Protein AF-A0A444J8X8-F1 (afdb_monomer_lite)

Structure (mmCIF, N/CA/C/O backbone):
data_AF-A0A444J8X8-F1
#
_entry.id   AF-A0A444J8X8-F1
#
loop_
_atom_site.group_PDB
_atom_site.id
_atom_site.type_symbol
_atom_site.label_atom_id
_atom_site.label_alt_id
_atom_site.label_comp_id
_atom_site.label_asym_id
_atom_site.label_entity_id
_atom_site.label_seq_id
_atom_site.pdbx_PDB_ins_code
_atom_site.Cartn_x
_atom_site.Cartn_y
_atom_site.Cartn_z
_atom_site.occupancy
_atom_site.B_iso_or_equiv
_atom_site.auth_seq_id
_atom_site.auth_comp_id
_atom_site.auth_asym_id
_atom_site.auth_atom_id
_atom_site.pdbx_PDB_model_num
ATOM 1 N N . GLY A 1 1 ? -14.269 -18.043 3.265 1.00 59.25 1 GLY A N 1
ATOM 2 C CA . GLY A 1 1 ? -14.270 -18.670 4.601 1.00 59.25 1 GLY A CA 1
ATOM 3 C C . GLY A 1 1 ? -15.095 -17.813 5.529 1.00 59.25 1 GLY A C 1
ATOM 4 O O . GLY A 1 1 ? -15.375 -16.679 5.159 1.00 59.25 1 GLY A O 1
ATOM 5 N N . SER A 1 2 ? -15.487 -18.337 6.688 1.00 84.38 2 SER A N 1
ATOM 6 C CA . SER A 1 2 ? -16.097 -17.516 7.740 1.00 84.38 2 SER A CA 1
ATOM 7 C C . SER A 1 2 ? -15.044 -16.679 8.473 1.00 84.38 2 SER A C 1
ATOM 9 O O . SER A 1 2 ? -13.846 -16.931 8.343 1.00 84.38 2 SER A O 1
ATOM 11 N N . GLY A 1 3 ? -15.489 -15.667 9.213 1.00 92.56 3 GLY A N 1
ATOM 12 C CA . GLY A 1 3 ? -14.614 -14.724 9.905 1.00 92.56 3 GLY A CA 1
ATOM 13 C C . GLY A 1 3 ? -15.287 -13.369 10.025 1.00 92.56 3 GLY A C 1
ATOM 14 O O . GLY A 1 3 ? -16.431 -13.280 10.467 1.00 92.56 3 GLY A O 1
ATOM 15 N N . ALA A 1 4 ? -14.586 -12.328 9.587 1.00 93.31 4 ALA A N 1
ATOM 16 C CA . ALA A 1 4 ? -15.122 -10.984 9.465 1.00 93.31 4 ALA A CA 1
ATOM 17 C C . ALA A 1 4 ? -14.741 -10.356 8.122 1.00 93.31 4 ALA A C 1
ATOM 19 O O . ALA A 1 4 ? -13.769 -10.755 7.478 1.00 93.31 4 ALA A O 1
ATOM 20 N N . MET A 1 5 ? -15.510 -9.349 7.727 1.00 92.94 5 MET A N 1
ATOM 21 C CA . MET A 1 5 ? -15.181 -8.420 6.651 1.00 92.94 5 MET A CA 1
ATOM 22 C C . MET A 1 5 ? -14.884 -7.041 7.238 1.00 92.94 5 MET A C 1
ATOM 24 O O . MET A 1 5 ? -15.518 -6.639 8.213 1.00 92.94 5 MET A O 1
ATOM 28 N N . TYR A 1 6 ? -13.969 -6.303 6.612 1.00 93.75 6 TYR A N 1
ATOM 29 C CA . TYR A 1 6 ? -13.561 -4.972 7.059 1.00 93.75 6 TYR A CA 1
ATOM 30 C C . TYR A 1 6 ? -13.934 -3.935 6.002 1.00 93.75 6 TYR A C 1
ATOM 32 O O . TYR A 1 6 ? -13.562 -4.068 4.837 1.00 93.75 6 TYR A O 1
ATOM 40 N N . GLN A 1 7 ? -14.690 -2.917 6.404 1.00 90.56 7 GLN A N 1
ATOM 41 C CA . GLN A 1 7 ? -15.212 -1.878 5.523 1.00 90.56 7 GLN A CA 1
ATOM 42 C C . GLN A 1 7 ? -14.695 -0.512 5.968 1.00 90.56 7 GLN A C 1
ATOM 44 O O . GLN A 1 7 ? -14.978 -0.080 7.084 1.00 90.56 7 GLN A O 1
ATOM 49 N N . ALA A 1 8 ? -13.974 0.171 5.080 1.00 92.06 8 ALA A N 1
ATOM 50 C CA . ALA A 1 8 ? -13.704 1.598 5.200 1.00 92.06 8 ALA A CA 1
ATOM 51 C C . ALA A 1 8 ? -14.903 2.409 4.683 1.00 92.06 8 ALA A C 1
ATOM 53 O O . ALA A 1 8 ? -15.525 2.041 3.682 1.00 92.06 8 ALA A O 1
ATOM 54 N N . VAL A 1 9 ? -15.222 3.505 5.367 1.00 88.31 9 VAL A N 1
ATOM 55 C CA . VAL A 1 9 ? -16.268 4.465 4.994 1.00 88.31 9 VAL A CA 1
ATOM 56 C C . VAL A 1 9 ? -15.744 5.878 5.246 1.00 88.31 9 VAL A C 1
ATOM 58 O O . VAL A 1 9 ? -15.010 6.100 6.208 1.00 88.31 9 VAL A O 1
ATOM 61 N N . PHE A 1 10 ? -16.131 6.838 4.406 1.00 88.94 10 PHE A N 1
ATOM 62 C CA . PHE A 1 10 ? -15.785 8.247 4.571 1.00 88.94 10 PHE A CA 1
ATOM 63 C C . PHE A 1 10 ? -16.987 9.170 4.358 1.00 88.94 10 PHE A C 1
ATOM 65 O O . PHE A 1 10 ? -17.923 8.841 3.627 1.00 88.94 10 PHE A O 1
ATOM 72 N N . TRP A 1 11 ? -16.925 10.354 4.968 1.00 88.44 11 TRP A N 1
ATOM 73 C CA . TRP A 1 11 ? -17.891 11.436 4.802 1.00 88.44 11 TRP A CA 1
ATOM 74 C C . TRP A 1 11 ? -17.153 12.754 4.513 1.00 88.44 11 TRP A C 1
ATOM 76 O O . TRP A 1 11 ? -16.454 13.265 5.392 1.00 88.44 11 TRP A O 1
ATOM 86 N N . PRO A 1 12 ? -17.316 13.343 3.310 1.00 87.38 12 PRO A N 1
ATOM 87 C CA . PRO A 1 12 ? -16.777 14.669 2.999 1.00 87.38 12 PRO A CA 1
ATOM 88 C C . PRO A 1 12 ? -17.352 15.773 3.900 1.00 87.38 12 PRO A C 1
ATOM 90 O O . PRO A 1 12 ? -16.614 16.652 4.334 1.00 87.38 12 PRO A O 1
ATOM 93 N N . GLU A 1 13 ? -18.645 15.692 4.230 1.00 87.19 13 GLU A N 1
ATOM 94 C CA . GLU A 1 13 ? -19.332 16.468 5.275 1.00 87.19 13 GLU A CA 1
ATOM 95 C C . GLU A 1 13 ? -20.339 15.531 5.972 1.00 87.19 13 GLU A C 1
ATOM 97 O O . GLU A 1 13 ? -21.083 14.804 5.308 1.00 87.19 13 GLU A O 1
ATOM 102 N N . HIS A 1 14 ? -20.358 15.530 7.305 1.00 85.06 14 HIS A N 1
ATOM 103 C CA . HIS A 1 14 ? -21.327 14.815 8.136 1.00 85.06 14 HIS A CA 1
ATOM 104 C C . HIS A 1 14 ? -21.944 15.799 9.140 1.00 85.06 14 HIS A C 1
ATOM 106 O O . HIS A 1 14 ? -21.226 16.455 9.895 1.00 85.06 14 HIS A O 1
ATOM 112 N N . GLU A 1 15 ? -23.271 15.933 9.119 1.00 82.56 15 GLU A N 1
ATOM 113 C CA . GLU A 1 15 ? -24.044 16.918 9.888 1.00 82.56 15 GLU A CA 1
ATOM 114 C C . GLU A 1 15 ? -25.095 16.200 10.742 1.00 82.56 15 GLU A C 1
ATOM 116 O O . GLU A 1 15 ? -25.935 15.469 10.206 1.00 82.56 15 GLU A O 1
ATOM 121 N N . ASP A 1 16 ? -25.099 16.461 12.052 1.00 73.38 16 ASP A N 1
ATOM 122 C CA . ASP A 1 16 ? -26.177 16.004 12.929 1.00 73.38 16 ASP A CA 1
ATOM 123 C C . ASP A 1 16 ? -27.414 16.899 12.765 1.00 73.38 16 ASP A C 1
ATOM 125 O O . ASP A 1 16 ? -27.483 18.021 13.273 1.00 73.38 16 ASP A O 1
ATOM 129 N N . LYS A 1 17 ? -28.425 16.371 12.073 1.00 67.38 17 LYS A N 1
ATOM 130 C CA . LYS A 1 17 ? -29.707 17.049 11.821 1.00 67.38 17 LYS A CA 1
ATOM 131 C C . LYS A 1 17 ? -30.677 16.990 13.009 1.00 67.38 17 LYS A C 1
ATOM 133 O O . LYS A 1 17 ? -31.734 17.620 12.949 1.00 67.38 17 LYS A O 1
ATOM 138 N N . THR A 1 18 ? -30.357 16.240 14.066 1.00 63.22 18 THR A N 1
ATOM 139 C CA . THR A 1 18 ? -31.221 16.061 15.247 1.00 63.22 18 THR A CA 1
ATOM 140 C C . THR A 1 18 ? -30.987 17.129 16.321 1.00 63.22 18 THR A C 1
ATOM 142 O O . THR A 1 18 ? -31.904 17.457 17.082 1.00 63.22 18 THR A O 1
ATOM 145 N N . ASN A 1 19 ? -29.796 17.734 16.356 1.00 61.75 19 ASN A N 1
ATOM 146 C CA . ASN A 1 19 ? -29.439 18.799 17.290 1.00 61.75 19 ASN A CA 1
ATOM 147 C C . ASN A 1 19 ? -29.968 20.178 16.824 1.00 61.75 19 ASN A C 1
ATOM 149 O O . ASN A 1 19 ? -29.785 20.558 15.666 1.00 61.75 19 ASN A O 1
ATOM 153 N N . PRO A 1 20 ? -30.599 20.987 17.706 1.00 55.81 20 PRO A N 1
ATOM 154 C CA . PRO A 1 20 ? -31.068 22.341 17.373 1.00 55.81 20 PRO A CA 1
ATOM 155 C C . PRO A 1 20 ? -29.958 23.330 16.966 1.00 55.81 20 PRO A C 1
ATOM 157 O O . PRO A 1 20 ? -30.262 24.388 16.410 1.00 55.81 20 PRO A O 1
ATOM 160 N N . THR A 1 21 ? -28.695 22.996 17.223 1.00 61.19 21 THR A N 1
ATOM 161 C CA . THR A 1 21 ? -27.507 23.600 16.606 1.00 61.19 21 THR A CA 1
ATOM 162 C C . THR A 1 21 ? -26.715 22.468 15.953 1.00 61.19 21 THR A C 1
ATOM 164 O O . THR A 1 21 ? -25.970 21.795 16.662 1.00 61.19 21 THR A O 1
ATOM 167 N N . PRO A 1 22 ? -26.896 22.218 14.641 1.00 60.78 22 PRO A N 1
ATOM 168 C CA . PRO A 1 22 ? -26.189 21.152 13.943 1.00 60.78 22 PRO A CA 1
ATOM 169 C C . PRO A 1 22 ? -24.677 21.340 14.040 1.00 60.78 22 PRO A C 1
ATOM 171 O O . PRO A 1 22 ? -24.129 22.326 13.538 1.00 60.78 22 PRO A O 1
ATOM 174 N N . ASN A 1 23 ? -24.011 20.386 14.685 1.00 73.69 23 ASN A N 1
ATOM 175 C CA . ASN A 1 23 ? -22.564 20.265 14.611 1.00 73.69 23 ASN A CA 1
ATOM 176 C C . ASN A 1 23 ? -22.223 19.477 13.347 1.00 73.69 23 ASN A C 1
ATOM 178 O O . ASN A 1 23 ? -22.919 18.522 12.986 1.00 73.69 23 ASN A O 1
ATOM 182 N N . LYS A 1 24 ? -21.146 19.887 12.679 1.00 84.88 24 LYS A N 1
ATOM 183 C CA . LYS A 1 24 ? -20.696 19.275 11.436 1.00 84.88 24 LYS A CA 1
ATOM 184 C C . LYS A 1 24 ? -19.206 18.988 11.479 1.00 84.88 24 LYS A C 1
ATOM 186 O O . LYS A 1 24 ? -18.434 19.801 11.982 1.00 84.88 24 LYS A O 1
ATOM 191 N N . VAL A 1 25 ? -18.823 17.860 10.904 1.00 89.44 25 VAL A N 1
ATOM 192 C CA . VAL A 1 25 ? -17.430 17.467 10.687 1.00 89.44 25 VAL A CA 1
ATOM 193 C C . VAL A 1 25 ? -17.219 17.194 9.203 1.00 89.44 25 VAL A C 1
ATOM 195 O O . VAL A 1 25 ? -18.127 16.730 8.518 1.00 89.44 25 VAL A O 1
ATOM 198 N N . ASN A 1 26 ? -16.031 17.509 8.697 1.00 90.12 26 ASN A N 1
ATOM 199 C CA . ASN A 1 26 ? -15.679 17.335 7.288 1.00 90.12 26 ASN A CA 1
ATOM 200 C C . ASN A 1 26 ? -14.500 16.380 7.173 1.00 90.12 26 ASN A C 1
ATOM 202 O O . ASN A 1 26 ? -13.607 16.452 8.020 1.00 90.12 26 ASN A O 1
ATOM 206 N N . TRP A 1 27 ? -14.459 15.587 6.101 1.00 90.50 27 TRP A N 1
ATOM 207 C CA . TRP A 1 27 ? -13.357 14.673 5.775 1.00 90.50 27 TRP A CA 1
ATOM 208 C C . TRP A 1 27 ? -12.975 13.793 6.968 1.00 90.50 27 TRP A C 1
ATOM 210 O O . TRP A 1 27 ? -11.884 13.884 7.531 1.00 90.50 27 TRP A O 1
ATOM 220 N N . VAL A 1 28 ? -13.965 13.010 7.394 1.00 92.19 28 VAL A N 1
ATOM 221 C CA . VAL A 1 28 ? -13.879 12.046 8.492 1.00 92.19 28 VAL A CA 1
ATOM 222 C C . VAL A 1 28 ? -14.199 10.647 7.984 1.00 92.19 28 VAL A C 1
ATOM 224 O O . VAL A 1 28 ? -14.922 10.493 6.994 1.00 92.19 28 VAL A O 1
ATOM 227 N N . GLY A 1 29 ? -13.696 9.622 8.666 1.00 92.62 29 GLY A N 1
ATOM 228 C CA . GLY A 1 29 ? -13.901 8.233 8.266 1.00 92.62 29 GLY A CA 1
ATOM 229 C C . GLY A 1 29 ? -14.135 7.277 9.421 1.00 92.62 29 GLY A C 1
ATOM 230 O O . GLY A 1 29 ? -14.099 7.637 10.597 1.00 92.62 29 GLY A O 1
ATOM 231 N N . ASP A 1 30 ? -14.425 6.035 9.064 1.00 94.44 30 ASP A N 1
ATOM 232 C CA . ASP A 1 30 ? -14.535 4.918 9.992 1.00 94.44 30 ASP A CA 1
ATOM 233 C C . ASP A 1 30 ? -14.092 3.626 9.299 1.00 94.44 30 ASP A C 1
ATOM 235 O O . ASP A 1 30 ? -14.319 3.444 8.100 1.00 94.44 30 ASP A O 1
ATOM 239 N N . VAL A 1 31 ? -13.502 2.710 10.063 1.00 96.19 31 VAL A N 1
ATOM 240 C CA . VAL A 1 31 ? -13.225 1.340 9.620 1.00 96.19 31 VAL A CA 1
ATOM 241 C C . VAL A 1 31 ? -13.984 0.399 10.536 1.00 96.19 31 VAL A C 1
ATOM 243 O O . VAL A 1 31 ? -13.883 0.480 11.758 1.00 96.19 31 VAL A O 1
ATOM 246 N N . ARG A 1 32 ? -14.798 -0.466 9.938 1.00 94.62 32 ARG A N 1
ATOM 247 C CA . ARG A 1 32 ? -15.827 -1.238 10.636 1.00 94.62 32 ARG A CA 1
ATOM 248 C C . ARG A 1 32 ? -15.748 -2.706 10.289 1.00 94.62 32 ARG A C 1
ATOM 250 O O . ARG A 1 32 ? -15.295 -3.060 9.202 1.00 94.62 32 ARG A O 1
ATOM 257 N N . SER A 1 33 ? -16.254 -3.539 11.188 1.00 95.38 33 SER A N 1
ATOM 258 C CA . SER A 1 33 ? -16.242 -4.988 11.032 1.00 95.38 33 SER A CA 1
ATOM 259 C C . SER A 1 33 ? -17.643 -5.592 11.090 1.00 95.38 33 SER A C 1
ATOM 261 O O . SER A 1 33 ? -18.436 -5.254 11.969 1.00 95.38 33 SER A O 1
ATOM 263 N N . LEU A 1 34 ? -17.942 -6.503 10.165 1.00 95.12 34 LEU A N 1
ATOM 264 C CA . LEU A 1 34 ? -19.142 -7.346 10.179 1.00 95.12 34 LEU A CA 1
ATOM 265 C C . LEU A 1 34 ? -18.736 -8.816 10.205 1.00 95.12 34 LEU A C 1
ATOM 267 O O . LEU A 1 34 ? -17.713 -9.192 9.629 1.00 95.12 34 LEU A O 1
ATOM 271 N N . LEU A 1 35 ? -19.561 -9.648 10.835 1.00 96.31 35 LEU A N 1
ATOM 272 C CA . LEU A 1 35 ? -19.376 -11.093 10.870 1.00 96.31 35 LEU A CA 1
ATOM 273 C C . LEU A 1 35 ? -19.667 -11.690 9.485 1.00 96.31 35 LEU A C 1
ATOM 275 O O . LEU A 1 35 ? -20.573 -11.249 8.777 1.00 96.31 35 LEU A O 1
ATOM 279 N N . LEU A 1 36 ? -18.893 -12.702 9.092 1.00 94.38 36 LEU A N 1
ATOM 280 C CA . LEU A 1 36 ? -18.996 -13.350 7.786 1.00 94.38 36 LEU A CA 1
ATOM 281 C C . LEU A 1 36 ? -19.171 -14.863 7.952 1.00 94.38 36 LEU A C 1
ATOM 283 O O . LEU A 1 36 ? -18.380 -15.512 8.643 1.00 94.38 36 LEU A O 1
ATOM 287 N N . ASP A 1 37 ? -20.177 -15.445 7.297 1.00 91.00 37 ASP A N 1
ATOM 288 C CA . ASP A 1 37 ? -20.355 -16.899 7.274 1.00 91.00 37 ASP A CA 1
ATOM 289 C C . ASP A 1 37 ? -19.505 -17.593 6.192 1.00 91.00 37 ASP A C 1
ATOM 291 O O . ASP A 1 37 ? -18.880 -16.969 5.335 1.00 91.00 37 ASP A O 1
ATOM 295 N N . ALA A 1 38 ? -19.480 -18.929 6.215 1.00 88.56 38 ALA A N 1
ATOM 296 C CA . ALA A 1 38 ? -18.696 -19.718 5.266 1.00 88.56 38 ALA A CA 1
ATOM 297 C C . ALA A 1 38 ? -19.179 -19.595 3.803 1.00 88.56 38 ALA A C 1
ATOM 299 O O . ALA A 1 38 ? -18.438 -19.967 2.893 1.00 88.56 38 ALA A O 1
ATOM 300 N N . THR A 1 39 ? -20.388 -19.070 3.573 1.00 87.25 39 THR A N 1
ATOM 301 C CA . THR A 1 39 ? -20.965 -18.795 2.247 1.00 87.25 39 THR A CA 1
ATOM 302 C C . THR A 1 39 ? -20.734 -17.356 1.772 1.00 87.25 39 THR A C 1
ATOM 304 O O . THR A 1 39 ? -21.098 -17.033 0.644 1.00 87.25 39 THR A O 1
ATOM 307 N N . GLY A 1 40 ? -20.105 -16.507 2.594 1.00 84.88 40 GLY A N 1
ATOM 308 C CA . GLY A 1 40 ? -19.857 -15.097 2.291 1.00 84.88 40 GLY A CA 1
ATOM 309 C C . GLY A 1 40 ? -21.040 -14.171 2.593 1.00 84.88 40 GLY A C 1
ATOM 310 O O . GLY A 1 40 ? -21.064 -13.048 2.094 1.00 84.88 40 GLY A O 1
ATOM 311 N N . ARG A 1 41 ? -22.027 -14.613 3.385 1.00 88.62 41 ARG A N 1
ATOM 312 C CA . ARG A 1 41 ? -23.100 -13.735 3.879 1.00 88.62 41 ARG A CA 1
ATOM 313 C C . ARG A 1 41 ? -22.603 -12.903 5.053 1.00 88.62 41 ARG A C 1
ATOM 315 O O . ARG A 1 41 ? -21.858 -13.401 5.897 1.00 88.62 41 ARG A O 1
ATOM 322 N N . MET A 1 42 ? -23.048 -11.653 5.086 1.00 93.62 42 MET A N 1
ATOM 323 C CA . MET A 1 42 ? -22.628 -10.624 6.035 1.00 93.62 42 MET A CA 1
ATOM 324 C C . MET A 1 42 ? -23.679 -10.505 7.142 1.00 93.62 42 MET A C 1
ATOM 326 O O . MET A 1 42 ? -24.876 -10.505 6.848 1.00 93.62 42 MET A O 1
ATOM 330 N N . TYR A 1 43 ? -23.241 -10.385 8.391 1.00 95.75 43 TYR A N 1
ATOM 331 C CA . TYR A 1 43 ? -24.098 -10.274 9.570 1.00 95.75 43 TYR A CA 1
ATOM 332 C C . TYR A 1 43 ? -23.605 -9.145 10.478 1.00 95.75 43 TYR A C 1
ATOM 334 O O . TYR A 1 43 ? -22.398 -8.941 10.631 1.00 95.75 43 TYR A O 1
ATOM 342 N N . GLU A 1 44 ? -24.538 -8.419 11.091 1.00 95.06 44 GLU A N 1
ATOM 343 C CA . GLU A 1 44 ? -24.213 -7.606 12.268 1.00 95.06 44 GLU A CA 1
ATOM 344 C C . GLU A 1 44 ? -23.990 -8.512 13.496 1.00 95.06 44 GLU A C 1
ATOM 346 O O . GLU A 1 44 ? -24.453 -9.649 13.507 1.00 95.06 44 GLU A O 1
ATOM 351 N N . ASP A 1 45 ? -23.302 -8.015 14.521 1.00 95.44 45 ASP A N 1
ATOM 352 C CA . ASP A 1 45 ? -23.206 -8.651 15.840 1.00 95.44 45 ASP A CA 1
ATOM 353 C C . ASP A 1 45 ? -24.362 -8.114 16.704 1.00 95.44 45 ASP A C 1
ATOM 355 O O . ASP A 1 45 ? -24.254 -7.096 17.399 1.00 95.44 45 ASP A O 1
ATOM 359 N N . THR A 1 46 ? -25.543 -8.730 16.575 1.00 94.75 46 THR A N 1
ATOM 360 C CA . THR A 1 46 ? -26.789 -8.181 17.140 1.00 94.75 46 THR A CA 1
ATOM 361 C C . THR A 1 46 ? -26.763 -8.198 18.673 1.00 94.75 46 THR A C 1
ATOM 363 O O . THR A 1 46 ? -27.394 -7.339 19.311 1.00 94.75 46 THR A O 1
ATOM 366 N N . VAL A 1 47 ? -26.047 -9.155 19.269 1.00 94.25 47 VAL A N 1
ATOM 367 C CA . VAL A 1 47 ? -25.927 -9.359 20.724 1.00 94.25 47 VAL A CA 1
ATOM 368 C C . VAL A 1 47 ? -24.618 -8.832 21.323 1.00 94.25 47 VAL A C 1
ATOM 370 O O . VAL A 1 47 ? -24.556 -8.672 22.538 1.00 94.25 47 VAL A O 1
ATOM 373 N N . GLN A 1 48 ? -23.643 -8.460 20.491 1.00 93.25 48 GLN A N 1
ATOM 374 C CA . GLN A 1 48 ? -22.340 -7.901 20.867 1.00 93.25 48 GLN A CA 1
ATOM 375 C C . GLN A 1 48 ? -21.478 -8.867 21.702 1.00 93.25 48 GLN A C 1
ATOM 377 O O . GLN A 1 48 ? -20.835 -8.469 22.677 1.00 93.25 48 GLN A O 1
ATOM 382 N N . ASP A 1 49 ? -21.465 -10.147 21.317 1.00 94.38 49 ASP A N 1
ATOM 383 C CA . ASP A 1 49 ? -20.693 -11.219 21.972 1.00 94.38 49 ASP A CA 1
ATOM 384 C C . ASP A 1 49 ? -19.516 -11.750 21.123 1.00 94.38 49 ASP A C 1
ATOM 386 O O . ASP A 1 49 ? -18.809 -12.682 21.526 1.00 94.38 49 ASP A O 1
ATOM 390 N N . GLY A 1 50 ? -19.290 -11.158 19.945 1.00 93.81 50 GLY A N 1
ATOM 391 C CA . GLY A 1 50 ? -18.224 -11.534 19.025 1.00 93.81 50 GLY A CA 1
ATOM 392 C C . GLY A 1 50 ? -18.399 -12.891 18.338 1.00 93.81 50 GLY A C 1
ATOM 393 O O . GLY A 1 50 ? -17.430 -13.390 17.757 1.00 93.81 50 GLY A O 1
ATOM 394 N N . THR A 1 51 ? -19.581 -13.510 18.404 1.00 95.50 51 THR A N 1
ATOM 395 C CA . THR A 1 51 ? -19.829 -14.889 17.959 1.00 95.50 51 THR A CA 1
ATOM 396 C C . THR A 1 51 ? -20.937 -14.945 16.917 1.00 95.50 51 THR A C 1
ATOM 398 O O . THR A 1 51 ? -22.067 -14.575 17.190 1.00 95.50 51 THR A O 1
ATOM 401 N N . LEU A 1 52 ? -20.663 -15.501 15.730 1.00 96.00 52 LEU A N 1
ATOM 402 C CA . LEU A 1 52 ? -21.692 -15.584 14.687 1.00 96.00 52 LEU A CA 1
ATOM 403 C C . LEU A 1 52 ? -22.753 -16.662 14.978 1.00 96.00 52 LEU A C 1
ATOM 405 O O . LEU A 1 52 ? -22.580 -17.845 14.643 1.00 96.00 52 LEU A O 1
ATOM 409 N N . ASN A 1 53 ? -23.901 -16.227 15.497 1.00 95.19 53 ASN A N 1
ATOM 410 C CA . ASN A 1 53 ? -25.102 -17.021 15.712 1.00 95.19 53 ASN A CA 1
ATOM 411 C C . ASN A 1 53 ? -26.261 -16.529 14.830 1.00 95.19 53 ASN A C 1
ATOM 413 O O . ASN A 1 53 ? -27.030 -15.650 15.204 1.00 95.19 53 ASN A O 1
ATOM 417 N N . THR A 1 54 ? -26.501 -17.199 13.699 1.00 93.00 54 THR A N 1
ATOM 418 C CA . THR A 1 54 ? -27.557 -16.846 12.723 1.00 93.00 54 THR A CA 1
ATOM 419 C C . THR A 1 54 ? -29.009 -16.949 13.237 1.00 93.00 54 THR A C 1
ATOM 421 O O . THR A 1 54 ? -29.943 -16.833 12.443 1.00 93.00 54 THR A O 1
ATOM 424 N N . ALA A 1 55 ? -29.231 -17.272 14.515 1.00 93.62 55 ALA A N 1
ATOM 425 C CA . ALA A 1 55 ? -30.537 -17.200 15.176 1.00 93.62 55 ALA A CA 1
ATOM 426 C C . ALA A 1 55 ? -30.730 -15.917 16.010 1.00 93.62 55 ALA A C 1
ATOM 428 O O . ALA A 1 55 ? -31.867 -15.593 16.359 1.00 93.62 55 ALA A O 1
ATOM 429 N N . GLU A 1 56 ? -29.641 -15.219 16.333 1.00 94.88 56 GLU A N 1
ATOM 430 C CA . GLU A 1 56 ? -29.604 -13.994 17.140 1.00 94.88 56 GLU A CA 1
ATOM 431 C C . GLU A 1 56 ? -29.114 -12.806 16.293 1.00 94.88 56 GLU A C 1
ATOM 433 O O . GLU A 1 56 ? -29.725 -11.738 16.352 1.00 94.88 56 GLU A O 1
ATOM 438 N N . ASP A 1 57 ? -28.125 -13.042 15.426 1.00 95.75 57 ASP A N 1
ATOM 439 C CA . ASP A 1 57 ? -27.552 -12.089 14.474 1.00 95.75 57 ASP A CA 1
ATOM 440 C C . ASP A 1 57 ? -28.353 -11.948 13.181 1.00 95.75 57 ASP A C 1
ATOM 442 O O . ASP A 1 57 ? -28.847 -12.925 12.600 1.00 95.75 57 ASP A O 1
ATOM 446 N N . ARG A 1 58 ? -28.435 -10.715 12.675 1.00 94.50 58 ARG A N 1
ATOM 447 C CA . ARG A 1 58 ? -29.173 -10.393 11.447 1.00 94.50 58 ARG A CA 1
ATOM 448 C C . ARG A 1 58 ? -28.263 -10.378 10.227 1.00 94.50 58 ARG A C 1
ATOM 450 O O . ARG A 1 58 ? -27.277 -9.646 10.190 1.00 94.50 58 ARG A O 1
ATOM 457 N N . GLU A 1 59 ? -28.650 -11.132 9.196 1.00 94.88 59 GLU A N 1
ATOM 458 C CA . GLU A 1 59 ? -28.045 -11.019 7.863 1.00 94.88 59 GLU A CA 1
ATOM 459 C C . GLU A 1 59 ? -28.328 -9.616 7.299 1.00 94.88 59 GLU A C 1
ATOM 461 O O . GLU A 1 59 ? -29.453 -9.124 7.404 1.00 94.88 59 GLU A O 1
ATOM 466 N N . ILE A 1 60 ? -27.325 -8.980 6.696 1.00 92.44 60 ILE A N 1
ATOM 467 C CA . ILE A 1 60 ? -27.413 -7.614 6.171 1.00 92.44 60 ILE A CA 1
ATOM 468 C C . ILE A 1 60 ? -26.827 -7.520 4.758 1.00 92.44 60 ILE A C 1
ATOM 470 O O . ILE A 1 60 ? -25.830 -8.161 4.430 1.00 92.44 60 ILE A O 1
ATOM 474 N N . VAL A 1 61 ? -27.439 -6.695 3.906 1.00 88.56 61 VAL A N 1
ATOM 475 C CA . VAL A 1 61 ? -26.894 -6.291 2.599 1.00 88.56 61 VAL A CA 1
ATOM 476 C C . VAL A 1 61 ? -26.930 -4.769 2.484 1.00 88.56 61 VAL A C 1
ATOM 478 O O . VAL A 1 61 ? -27.943 -4.155 2.812 1.00 88.56 61 VAL A O 1
ATOM 481 N N . PHE A 1 62 ? -25.844 -4.155 2.009 1.00 86.31 62 PHE A N 1
ATOM 482 C CA . PHE A 1 62 ? -25.806 -2.717 1.730 1.00 86.31 62 PHE A CA 1
ATOM 483 C C . PHE A 1 62 ? -26.298 -2.401 0.317 1.00 86.31 62 PHE A C 1
ATOM 485 O O . PHE A 1 62 ? -25.990 -3.121 -0.632 1.00 86.31 62 PHE A O 1
ATOM 492 N N . TYR A 1 63 ? -27.029 -1.298 0.178 1.00 79.00 63 TYR A N 1
ATOM 493 C CA . TYR A 1 63 ? -27.547 -0.792 -1.091 1.00 79.00 63 TYR A CA 1
ATOM 494 C C . TYR A 1 63 ? -27.533 0.740 -1.106 1.00 79.00 63 TYR A C 1
ATOM 496 O O . TYR A 1 63 ? -27.562 1.386 -0.059 1.00 79.00 63 TYR A O 1
ATOM 504 N N . TYR A 1 64 ? -27.503 1.339 -2.296 1.00 76.38 64 TYR A N 1
ATOM 505 C CA . TYR A 1 64 ? -27.663 2.784 -2.452 1.00 76.38 64 TYR A CA 1
ATOM 506 C C . TYR A 1 64 ? -29.147 3.136 -2.591 1.00 76.38 64 TYR A C 1
ATOM 508 O O . TYR A 1 64 ? -29.820 2.645 -3.500 1.00 76.38 64 TYR A O 1
ATOM 516 N N . SER A 1 65 ? -29.663 3.988 -1.706 1.00 73.69 65 SER A N 1
ATOM 517 C CA . SER A 1 65 ? -31.056 4.430 -1.740 1.00 73.69 65 SER A CA 1
ATOM 518 C C . SER A 1 65 ? -31.229 5.650 -2.645 1.00 73.69 65 SER A C 1
ATOM 520 O O . SER A 1 65 ? -30.806 6.757 -2.304 1.00 73.69 65 SER A O 1
ATOM 522 N N . GLY A 1 66 ? -31.911 5.471 -3.781 1.00 67.44 66 GLY A N 1
ATOM 523 C CA . GLY A 1 66 ? -32.258 6.567 -4.697 1.00 67.44 66 GLY A CA 1
ATOM 524 C C . GLY A 1 66 ? -33.179 7.631 -4.076 1.00 67.44 66 GLY A C 1
ATOM 525 O O . GLY A 1 66 ? -33.115 8.797 -4.466 1.00 67.44 66 GLY A O 1
ATOM 526 N N . ASN A 1 67 ? -33.975 7.263 -3.060 1.00 69.62 67 ASN A N 1
ATOM 527 C CA . ASN A 1 67 ? -34.879 8.169 -2.332 1.00 69.62 67 ASN A CA 1
ATOM 528 C C . ASN A 1 67 ? -34.157 9.314 -1.624 1.00 69.62 67 ASN A C 1
ATOM 530 O O . ASN A 1 67 ? -34.576 10.471 -1.700 1.00 69.62 67 ASN A O 1
ATOM 534 N N . VAL A 1 68 ? -33.122 8.956 -0.864 1.00 71.94 68 VAL A N 1
ATOM 535 C CA . VAL A 1 68 ? -32.412 9.856 0.058 1.00 71.94 68 VAL A CA 1
ATOM 536 C C . VAL A 1 68 ? -30.981 10.150 -0.385 1.00 71.94 68 VAL A C 1
ATOM 538 O O . VAL A 1 68 ? -30.351 11.035 0.184 1.00 71.94 68 VAL A O 1
ATOM 541 N N . LYS A 1 69 ? -30.505 9.467 -1.436 1.00 73.94 69 LYS A N 1
ATOM 542 C CA . LYS A 1 69 ? -29.169 9.610 -2.033 1.00 73.94 69 LYS A CA 1
ATOM 543 C C . LYS A 1 69 ? -28.041 9.269 -1.056 1.00 73.94 69 LYS A C 1
ATOM 545 O O . LYS A 1 69 ? -27.056 9.985 -0.941 1.00 73.94 69 LYS A O 1
ATOM 550 N N . GLN A 1 70 ? -28.213 8.162 -0.332 1.00 76.00 70 GLN A N 1
ATOM 551 C CA . GLN A 1 70 ? -27.206 7.638 0.593 1.00 76.00 70 GLN A CA 1
ATOM 552 C C . GLN A 1 70 ? -27.224 6.106 0.632 1.00 76.00 70 GLN A C 1
ATOM 554 O O . GLN A 1 70 ? -28.238 5.470 0.329 1.00 76.00 70 GLN A O 1
ATOM 559 N N . THR A 1 71 ? -26.101 5.509 1.023 1.00 81.75 71 THR A N 1
ATOM 560 C CA . THR A 1 71 ? -26.000 4.066 1.275 1.00 81.75 71 THR A CA 1
ATOM 561 C C . THR A 1 71 ? -26.737 3.693 2.561 1.00 81.75 71 THR A C 1
ATOM 563 O O . THR A 1 71 ? -26.590 4.369 3.578 1.00 81.75 71 THR A O 1
ATOM 566 N N . ARG A 1 72 ? -27.496 2.595 2.521 1.00 83.81 72 ARG A N 1
ATOM 567 C CA . ARG A 1 72 ? -28.257 2.009 3.634 1.00 83.81 72 ARG A CA 1
ATOM 568 C C . ARG A 1 72 ? -28.017 0.505 3.728 1.00 83.81 72 ARG A C 1
ATOM 570 O O . ARG A 1 72 ? -27.566 -0.118 2.768 1.00 83.81 72 ARG A O 1
ATOM 577 N N . GLY A 1 73 ? -28.317 -0.077 4.884 1.00 88.38 73 GLY A N 1
ATOM 578 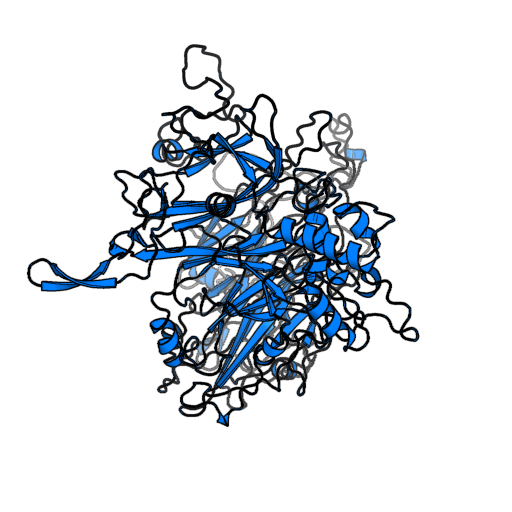C CA . GLY A 1 73 ? -28.381 -1.524 5.084 1.00 88.38 73 GLY A CA 1
ATOM 579 C C . GLY A 1 73 ? -29.807 -2.060 4.935 1.00 88.38 73 GLY A C 1
ATOM 580 O O . GLY A 1 73 ? -30.777 -1.338 5.163 1.00 88.38 73 GLY A O 1
ATOM 581 N N . CYS A 1 74 ? -29.941 -3.334 4.572 1.00 88.81 74 CYS A N 1
ATOM 582 C CA . CYS A 1 74 ? -31.210 -4.050 4.480 1.00 88.81 74 CYS A CA 1
ATOM 583 C C . CYS A 1 74 ? -31.129 -5.402 5.199 1.00 88.81 74 CYS A C 1
ATOM 585 O O . CYS A 1 74 ? -30.266 -6.215 4.867 1.00 88.81 74 CYS A O 1
ATOM 587 N N . TYR A 1 75 ? -32.053 -5.656 6.130 1.00 91.25 75 TYR A N 1
ATOM 588 C CA . TYR A 1 75 ? -32.202 -6.933 6.840 1.00 91.25 75 TYR A CA 1
ATOM 589 C C . TYR A 1 75 ? -33.112 -7.937 6.105 1.00 91.25 75 TYR A C 1
ATOM 591 O O . TYR A 1 75 ? -33.008 -9.142 6.326 1.00 91.25 75 TYR A O 1
ATOM 599 N N . ASP A 1 76 ? -33.995 -7.484 5.203 1.00 85.88 76 ASP A N 1
ATOM 600 C CA . ASP A 1 76 ? -34.770 -8.378 4.319 1.00 85.88 76 ASP A CA 1
ATOM 601 C C . ASP A 1 76 ? -33.932 -8.767 3.090 1.00 85.88 76 ASP A C 1
ATOM 603 O O . ASP A 1 76 ? -34.216 -8.387 1.954 1.00 85.88 76 ASP A O 1
ATOM 607 N N . THR A 1 77 ? -32.849 -9.513 3.325 1.00 84.56 77 THR A N 1
ATOM 608 C CA . THR A 1 77 ? -31.892 -9.906 2.276 1.00 84.56 77 THR A CA 1
ATOM 609 C C . THR A 1 77 ? -32.483 -10.887 1.258 1.00 84.56 77 THR A C 1
ATOM 611 O O . THR A 1 77 ? -31.909 -11.094 0.188 1.00 84.56 77 THR A O 1
ATOM 614 N N . VAL A 1 78 ? -33.616 -11.523 1.575 1.00 80.88 78 VAL A N 1
ATOM 615 C CA . VAL A 1 78 ? -34.366 -12.378 0.645 1.00 80.88 78 VAL A CA 1
ATOM 616 C C . VAL A 1 78 ? -35.244 -11.512 -0.252 1.00 80.88 78 VAL A C 1
ATOM 618 O O . VAL A 1 78 ? -35.136 -11.631 -1.469 1.00 80.88 78 VAL A O 1
ATOM 621 N N . GLY A 1 79 ? -36.025 -10.585 0.316 1.00 73.00 79 GLY A N 1
ATOM 622 C CA . GLY A 1 79 ? -36.787 -9.600 -0.454 1.00 73.00 79 GLY A CA 1
ATOM 623 C C . GLY A 1 79 ? -35.893 -8.758 -1.368 1.00 73.00 79 GLY A C 1
ATOM 624 O O . GLY A 1 79 ? -36.209 -8.599 -2.542 1.00 73.00 79 GLY A O 1
ATOM 625 N N . TYR A 1 80 ? -34.720 -8.337 -0.884 1.00 74.88 80 TYR A N 1
ATOM 626 C CA . TYR A 1 80 ? -33.721 -7.608 -1.677 1.00 74.88 80 TYR A CA 1
ATOM 627 C C . TYR A 1 80 ? -33.229 -8.369 -2.924 1.00 74.88 80 TYR A C 1
ATOM 629 O O . TYR A 1 80 ? -32.858 -7.750 -3.916 1.00 74.88 80 TYR A O 1
ATOM 637 N N . ARG A 1 81 ? -33.210 -9.710 -2.888 1.00 72.75 81 ARG A N 1
ATOM 638 C CA . ARG A 1 81 ? -32.800 -10.570 -4.018 1.00 72.75 81 ARG A CA 1
ATOM 639 C C . ARG A 1 81 ? -33.965 -11.003 -4.920 1.00 72.75 81 ARG A C 1
ATOM 641 O O . ARG A 1 81 ? -33.716 -11.498 -6.015 1.00 72.75 81 ARG A O 1
ATOM 648 N N . GLN A 1 82 ? -35.206 -10.848 -4.456 1.00 66.62 82 GLN A N 1
ATOM 649 C CA . GLN A 1 82 ? -36.437 -11.273 -5.142 1.00 66.62 82 GLN A CA 1
ATOM 650 C C . GLN A 1 82 ? -37.255 -10.120 -5.737 1.00 66.62 82 GLN A C 1
ATOM 652 O O . GLN A 1 82 ? -38.245 -10.379 -6.416 1.00 66.62 82 GLN A O 1
ATOM 657 N N . GLY A 1 83 ? -36.899 -8.871 -5.430 1.00 58.53 83 GLY A N 1
ATOM 658 C CA . GLY A 1 83 ? -37.578 -7.689 -5.945 1.00 58.53 83 GLY A CA 1
ATOM 659 C C . GLY A 1 83 ? -39.063 -7.570 -5.582 1.00 58.53 83 GLY A C 1
ATOM 660 O O . GLY A 1 83 ? -39.582 -8.275 -4.707 1.00 58.53 83 GLY A O 1
ATOM 661 N N . PRO A 1 84 ? -39.779 -6.638 -6.236 1.00 54.03 84 PRO A N 1
ATOM 662 C CA . PRO A 1 84 ? -41.207 -6.425 -6.014 1.00 54.03 84 PRO A CA 1
ATOM 663 C C . PRO A 1 84 ? -42.099 -7.547 -6.568 1.00 54.03 84 PRO A C 1
ATOM 665 O O . PRO A 1 84 ? -43.233 -7.696 -6.102 1.00 54.03 84 PRO A O 1
ATOM 668 N N . ASP A 1 85 ? -41.629 -8.309 -7.563 1.00 55.88 85 ASP A N 1
ATOM 669 C CA . ASP A 1 85 ? -42.410 -9.355 -8.237 1.00 55.88 85 ASP A CA 1
ATOM 670 C C . ASP A 1 85 ? -42.288 -10.746 -7.575 1.00 55.88 85 ASP A C 1
ATOM 672 O O . ASP A 1 85 ? -43.165 -11.599 -7.757 1.00 55.88 85 ASP A O 1
ATOM 676 N N . GLY A 1 86 ? -41.267 -10.941 -6.730 1.00 58.28 86 GLY A N 1
ATOM 677 C CA . GLY A 1 86 ? -41.003 -12.176 -5.996 1.00 58.28 86 GLY A CA 1
ATOM 678 C C . GLY A 1 86 ? -40.178 -13.210 -6.771 1.00 58.28 86 GLY A C 1
ATOM 679 O O . GLY A 1 86 ? -40.193 -14.386 -6.389 1.00 58.28 86 GLY A O 1
ATOM 680 N N . ILE A 1 87 ? -39.502 -12.819 -7.854 1.00 56.22 87 ILE A N 1
ATOM 681 C CA . ILE A 1 87 ? -38.701 -13.691 -8.716 1.00 56.22 87 ILE A CA 1
ATOM 682 C C . ILE A 1 87 ? -37.215 -13.354 -8.548 1.00 56.22 87 ILE A C 1
ATOM 684 O O . ILE A 1 87 ? -36.757 -12.248 -8.792 1.00 56.22 87 ILE A O 1
ATOM 688 N N . GLU A 1 88 ? -36.425 -14.344 -8.137 1.00 54.41 88 GLU A N 1
ATOM 689 C CA . GLU A 1 88 ? -34.986 -14.160 -7.944 1.00 54.41 88 GLU A CA 1
ATOM 690 C C . GLU A 1 88 ? -34.258 -13.977 -9.290 1.00 54.41 88 GLU A C 1
ATOM 692 O O . GLU A 1 88 ? -34.244 -14.886 -10.126 1.00 54.41 88 GLU A O 1
ATOM 697 N N . GLY A 1 89 ? -33.612 -12.819 -9.471 1.00 49.41 89 GLY A N 1
ATOM 698 C CA . GLY A 1 89 ? -32.596 -12.608 -10.506 1.00 49.41 89 GLY A CA 1
ATOM 699 C C . GLY A 1 89 ? -33.015 -11.893 -11.797 1.00 49.41 89 GLY A C 1
ATOM 700 O O . GLY A 1 89 ? -32.364 -12.127 -12.818 1.00 49.41 89 GLY A O 1
ATOM 701 N N . THR A 1 90 ? -34.035 -11.022 -11.801 1.00 47.50 90 THR A N 1
ATOM 702 C CA . THR A 1 90 ? -34.181 -10.040 -12.896 1.00 47.50 90 THR A CA 1
ATOM 703 C C . THR A 1 90 ? -33.374 -8.766 -12.592 1.00 47.50 90 THR A C 1
ATOM 705 O O . THR A 1 90 ? -33.088 -8.444 -11.439 1.00 47.50 90 THR A O 1
ATOM 708 N N . ALA A 1 91 ? -32.904 -8.065 -13.629 1.00 44.19 91 ALA A N 1
ATOM 709 C CA . ALA A 1 91 ? -31.888 -7.013 -13.479 1.00 44.19 91 ALA A CA 1
ATOM 710 C C . ALA A 1 91 ? -32.395 -5.716 -12.806 1.00 44.19 91 ALA A C 1
ATOM 712 O O . ALA A 1 91 ? -31.588 -4.849 -12.463 1.00 44.19 91 ALA A O 1
ATOM 713 N N . ASP A 1 92 ? -33.708 -5.588 -12.602 1.00 49.38 92 ASP A N 1
ATOM 714 C CA . ASP A 1 92 ? -34.350 -4.390 -12.053 1.00 49.38 92 ASP A CA 1
ATOM 715 C C . ASP A 1 92 ? -34.623 -4.477 -10.527 1.00 49.38 92 ASP A C 1
ATOM 717 O O . ASP A 1 92 ? -34.994 -3.474 -9.914 1.00 49.38 92 ASP A O 1
ATOM 721 N N . ASP A 1 93 ? -34.372 -5.634 -9.894 1.00 54.81 93 ASP A N 1
ATOM 722 C CA . ASP A 1 93 ? -34.997 -6.049 -8.619 1.00 54.81 93 ASP A CA 1
ATOM 723 C C . ASP A 1 93 ? -34.279 -5.694 -7.300 1.00 54.81 93 ASP A C 1
ATOM 725 O O . ASP A 1 93 ? -34.845 -5.884 -6.222 1.00 54.81 93 ASP A O 1
ATOM 729 N N . PHE A 1 94 ? -33.051 -5.173 -7.332 1.00 63.44 94 PHE A N 1
ATOM 730 C CA . PHE A 1 94 ? -32.244 -4.961 -6.117 1.00 63.44 94 PHE A CA 1
ATOM 731 C C . PHE A 1 94 ? -32.661 -3.717 -5.300 1.00 63.44 94 PHE A C 1
ATOM 733 O O . PHE A 1 94 ? -31.994 -2.681 -5.341 1.00 63.44 94 PHE A O 1
ATOM 740 N N . GLN A 1 95 ? -33.762 -3.806 -4.543 1.00 68.94 95 GLN A N 1
ATOM 741 C CA . GLN A 1 95 ? -34.233 -2.756 -3.623 1.00 68.94 95 GLN A CA 1
ATOM 742 C C . GLN A 1 95 ? -34.629 -3.306 -2.249 1.00 68.94 95 GLN A C 1
ATOM 744 O O . GLN A 1 95 ? -35.223 -4.378 -2.135 1.00 68.94 95 GLN A O 1
ATOM 749 N N . CYS A 1 96 ? -34.349 -2.549 -1.183 1.00 76.25 96 CYS A N 1
ATOM 750 C CA . CYS A 1 96 ? -34.817 -2.915 0.151 1.00 76.25 96 CYS A CA 1
ATOM 751 C C . CYS A 1 96 ? -36.309 -2.612 0.310 1.00 76.25 96 CYS A C 1
ATOM 753 O O . CYS A 1 96 ? -36.804 -1.541 -0.055 1.00 76.25 96 CYS A O 1
ATOM 755 N N . ARG A 1 97 ? -37.047 -3.559 0.889 1.00 72.56 97 ARG A N 1
ATOM 756 C CA . ARG A 1 97 ? -38.499 -3.463 1.010 1.00 72.56 97 ARG A CA 1
ATOM 757 C C . ARG A 1 97 ? -38.911 -2.297 1.916 1.00 72.56 97 ARG A C 1
ATOM 759 O O . ARG A 1 97 ? -38.721 -2.350 3.125 1.00 72.56 97 ARG A O 1
ATOM 766 N N . GLY A 1 98 ? -39.556 -1.292 1.325 1.00 67.00 98 GLY A N 1
ATOM 767 C CA . GLY A 1 98 ? -39.999 -0.073 2.015 1.00 67.00 98 GLY A CA 1
ATOM 768 C C . GLY A 1 98 ? -39.217 1.189 1.637 1.00 67.00 98 GLY A C 1
ATOM 769 O O . GLY A 1 98 ? -39.625 2.271 2.042 1.00 67.00 98 GLY A O 1
ATOM 770 N N . ASP A 1 99 ? -38.161 1.070 0.824 1.00 68.94 99 ASP A N 1
ATOM 771 C CA . ASP A 1 99 ? -37.322 2.189 0.374 1.00 68.94 99 ASP A CA 1
ATOM 772 C C . ASP A 1 99 ? -37.265 2.260 -1.171 1.00 68.94 99 ASP A C 1
ATOM 774 O O . ASP A 1 99 ? -36.219 2.060 -1.784 1.00 68.94 99 ASP A O 1
ATOM 778 N N . LEU A 1 100 ? -38.428 2.488 -1.806 1.00 60.78 100 LEU A N 1
ATOM 779 C CA . LEU A 1 100 ? -38.601 2.462 -3.273 1.00 60.78 100 LEU A CA 1
ATOM 780 C C . LEU A 1 100 ? -37.948 3.649 -3.999 1.00 60.78 100 LEU A C 1
ATOM 782 O O . LEU A 1 100 ? -38.336 4.788 -3.752 1.00 60.78 100 LEU A O 1
ATOM 786 N N . ASP A 1 101 ? -37.069 3.392 -4.969 1.00 60.69 101 ASP A N 1
ATOM 787 C CA . ASP A 1 101 ? -36.445 4.426 -5.817 1.00 60.69 101 ASP A CA 1
ATOM 788 C C . ASP A 1 101 ? -37.479 5.161 -6.719 1.00 60.69 101 ASP A C 1
ATOM 790 O O . ASP A 1 101 ? -38.034 4.536 -7.635 1.00 60.69 101 ASP A O 1
ATOM 794 N N . PRO A 1 102 ? -37.727 6.482 -6.537 1.00 53.31 102 PRO A N 1
ATOM 795 C CA . PRO A 1 102 ? -38.735 7.224 -7.302 1.00 53.31 102 PRO A CA 1
ATOM 796 C C . PRO A 1 102 ? -38.340 7.474 -8.760 1.00 53.31 102 PRO A C 1
ATOM 798 O O . PRO A 1 102 ? -39.197 7.843 -9.566 1.00 53.31 102 PRO A O 1
ATOM 801 N N . GLU A 1 103 ? -37.052 7.345 -9.097 1.00 51.53 103 GLU A N 1
ATOM 802 C CA . GLU A 1 103 ? -36.559 7.514 -10.466 1.00 51.53 103 GLU A CA 1
ATOM 803 C C . GLU A 1 103 ? -36.751 6.228 -11.297 1.00 51.53 103 GLU A C 1
ATOM 805 O O . GLU A 1 103 ? -36.791 6.308 -12.527 1.00 51.53 103 GLU A O 1
ATOM 810 N N . ARG A 1 104 ? -36.946 5.062 -10.652 1.00 53.34 104 ARG A N 1
ATOM 811 C CA . ARG A 1 104 ? -37.198 3.768 -11.321 1.00 53.34 104 ARG A CA 1
ATOM 812 C C . ARG A 1 104 ? -38.678 3.432 -11.482 1.00 53.34 104 ARG A C 1
ATOM 814 O O . ARG A 1 104 ? -39.084 3.058 -12.579 1.00 53.34 104 ARG A O 1
ATOM 821 N N . GLU A 1 105 ? -39.495 3.604 -10.440 1.00 51.94 105 GLU A N 1
ATOM 822 C CA . GLU A 1 105 ? -40.956 3.491 -10.555 1.00 51.94 105 GLU A CA 1
ATOM 823 C C . GLU A 1 105 ? -41.640 4.842 -10.285 1.00 51.94 105 GLU A C 1
ATOM 825 O O . GLU A 1 105 ? -41.750 5.264 -9.130 1.00 51.94 105 GLU A O 1
ATOM 830 N N . PRO A 1 106 ? -42.184 5.529 -11.310 1.00 46.53 106 PRO A N 1
ATOM 831 C CA . PRO A 1 106 ? -43.022 6.691 -11.064 1.00 46.53 106 PRO A CA 1
ATOM 832 C C . PRO A 1 106 ? -44.311 6.237 -10.371 1.00 46.53 106 PRO A C 1
ATOM 834 O O . PRO A 1 106 ? -45.119 5.536 -10.973 1.00 46.53 106 PRO A O 1
ATOM 837 N N . CYS A 1 107 ? -44.535 6.665 -9.125 1.00 49.81 107 CYS A N 1
ATOM 838 C CA . CYS A 1 107 ? -45.699 6.293 -8.312 1.00 49.81 107 CYS A CA 1
ATOM 839 C C . CYS A 1 107 ? -47.042 6.531 -9.037 1.00 49.81 107 CYS A C 1
ATOM 841 O O . CYS A 1 107 ? -47.622 7.621 -8.964 1.00 49.81 107 CYS A O 1
ATOM 843 N N . LEU A 1 108 ? -47.584 5.501 -9.700 1.00 43.97 108 LEU A N 1
ATOM 844 C CA . LEU A 1 108 ? -48.835 5.567 -10.466 1.00 43.97 108 LEU A CA 1
ATOM 845 C C . LEU A 1 108 ? -50.085 5.529 -9.562 1.00 43.97 108 LEU A C 1
ATOM 847 O O . LEU A 1 108 ? -50.926 4.639 -9.636 1.00 43.97 108 LEU A O 1
ATOM 851 N N . GLY A 1 109 ? -50.252 6.584 -8.762 1.00 42.41 109 GLY A N 1
ATOM 852 C CA . GLY A 1 109 ? -51.556 7.239 -8.621 1.00 42.41 109 GLY A CA 1
ATOM 853 C C . GLY A 1 109 ? -52.602 6.662 -7.660 1.00 42.41 109 GLY A C 1
ATOM 854 O O . GLY A 1 109 ? -53.742 7.118 -7.733 1.00 42.41 109 GLY A O 1
ATOM 855 N N . ASN A 1 110 ? -52.265 5.751 -6.739 1.00 40.69 110 ASN A N 1
ATOM 856 C CA . ASN A 1 110 ? -53.225 5.218 -5.755 1.00 40.69 110 ASN A CA 1
ATOM 857 C C . ASN A 1 110 ? -52.821 5.559 -4.305 1.00 40.69 110 ASN A C 1
ATOM 859 O O . ASN A 1 110 ? -51.933 4.929 -3.736 1.00 40.69 110 ASN A O 1
ATOM 863 N N . SER A 1 111 ? -53.522 6.504 -3.666 1.00 41.66 111 SER A N 1
ATOM 864 C CA . SER A 1 111 ? -53.219 7.036 -2.319 1.00 41.66 111 SER A CA 1
ATOM 865 C C . SER A 1 111 ? -53.533 6.101 -1.133 1.00 41.66 111 SER A C 1
ATOM 867 O O . SER A 1 111 ? -53.728 6.576 -0.017 1.00 41.66 111 SER A O 1
ATOM 869 N N . GLU A 1 112 ? -53.633 4.792 -1.367 1.00 48.00 112 GLU A N 1
ATOM 870 C CA . GLU A 1 112 ? -53.905 3.766 -0.344 1.00 48.00 112 GLU A CA 1
ATOM 871 C C . GLU A 1 112 ? -52.870 2.624 -0.358 1.00 48.00 112 GLU A C 1
ATOM 873 O O . GLU A 1 112 ? -53.026 1.652 0.378 1.00 48.00 112 GLU A O 1
ATOM 878 N N . ASN A 1 113 ? -51.804 2.720 -1.166 1.00 47.03 113 ASN A N 1
ATOM 879 C CA . ASN A 1 113 ? -50.721 1.735 -1.153 1.00 47.03 113 ASN A CA 1
ATOM 880 C C . ASN A 1 113 ? -49.641 2.133 -0.119 1.00 47.03 113 ASN A C 1
ATOM 882 O O . ASN A 1 113 ? -48.927 3.109 -0.360 1.00 47.03 113 ASN A O 1
ATOM 886 N N . PRO A 1 114 ? -49.473 1.410 1.010 1.00 47.88 114 PRO A N 1
ATOM 887 C CA . PRO A 1 114 ? -48.502 1.764 2.055 1.00 47.88 114 PRO A CA 1
ATOM 888 C C . PRO A 1 114 ? -47.033 1.606 1.625 1.00 47.88 114 PRO A C 1
ATOM 890 O O . PRO A 1 114 ? -46.141 1.949 2.387 1.00 47.88 114 PRO A O 1
ATOM 893 N N . ILE A 1 115 ? -46.776 1.101 0.416 1.00 46.56 115 ILE A N 1
ATOM 894 C CA . ILE A 1 115 ? -45.433 0.925 -0.155 1.00 46.56 115 ILE A CA 1
ATOM 895 C C . ILE A 1 115 ? -44.870 2.265 -0.695 1.00 46.56 115 ILE A C 1
ATOM 897 O O . ILE A 1 115 ? -43.674 2.388 -0.916 1.00 46.56 115 ILE A O 1
ATOM 901 N N . CYS A 1 116 ? -45.707 3.298 -0.878 1.00 48.06 116 CYS A N 1
ATOM 902 C CA . CYS A 1 116 ? -45.323 4.568 -1.518 1.00 48.06 116 CYS A CA 1
ATOM 903 C C . CYS A 1 116 ? -45.143 5.756 -0.544 1.00 48.06 116 CYS A C 1
ATOM 905 O O . CYS A 1 116 ? -45.246 6.912 -0.963 1.00 48.06 116 CYS A O 1
ATOM 907 N N . SER A 1 117 ? -44.936 5.518 0.756 1.00 51.38 117 SER A N 1
ATOM 908 C CA . SER A 1 117 ? -44.662 6.593 1.720 1.00 51.38 117 SER A CA 1
ATOM 909 C C . SER A 1 117 ? -43.177 6.957 1.730 1.00 51.38 117 SER A C 1
ATOM 911 O O . SER A 1 117 ? -42.366 6.170 2.207 1.00 51.38 117 SER A O 1
ATOM 913 N N . TRP A 1 118 ? -42.832 8.163 1.270 1.00 53.03 118 TRP A N 1
ATOM 914 C CA . TRP A 1 118 ? -41.487 8.722 1.443 1.00 53.03 118 TRP A CA 1
ATOM 915 C C . TRP A 1 118 ? -41.135 8.782 2.936 1.00 53.03 118 TRP A C 1
ATOM 917 O O . TRP A 1 118 ? -41.755 9.547 3.681 1.00 53.03 118 TRP A O 1
ATOM 927 N N . LYS A 1 119 ? -40.157 7.975 3.361 1.00 61.59 119 LYS A N 1
ATOM 928 C CA . LYS A 1 119 ? -39.536 8.059 4.684 1.00 61.59 119 LYS A CA 1
ATOM 929 C C . LYS A 1 119 ? -38.135 8.671 4.540 1.00 61.59 119 LYS A C 1
ATOM 931 O O . LYS A 1 119 ? -37.324 8.121 3.794 1.00 61.59 119 LYS A O 1
ATOM 936 N N . PRO A 1 120 ? -37.825 9.787 5.228 1.00 66.31 120 PRO A N 1
ATOM 937 C CA . PRO A 1 120 ? -36.477 10.354 5.214 1.00 66.31 120 PRO A CA 1
ATOM 938 C C . PRO A 1 120 ? -35.460 9.478 5.957 1.00 66.31 120 PRO A C 1
ATOM 940 O O . PRO A 1 120 ? -34.282 9.527 5.629 1.00 66.31 120 PRO A O 1
ATOM 943 N N . GLU A 1 121 ? -35.912 8.665 6.913 1.00 72.69 121 GLU A N 1
ATOM 944 C CA . GLU A 1 121 ? -35.105 7.880 7.858 1.00 72.69 121 GLU A CA 1
ATOM 945 C C . GLU A 1 121 ? -35.712 6.472 7.996 1.00 72.69 121 GLU A C 1
ATOM 947 O O . GLU A 1 121 ? -36.932 6.315 7.876 1.00 72.69 121 GLU A O 1
ATOM 952 N N . CYS A 1 122 ? -34.887 5.454 8.248 1.00 78.06 122 CYS A N 1
ATOM 953 C CA . CYS A 1 122 ? -35.363 4.104 8.577 1.00 78.06 122 CYS A CA 1
ATOM 954 C C . CYS A 1 122 ? -35.905 4.046 10.018 1.00 78.06 122 CYS A C 1
ATOM 956 O O . CYS A 1 122 ? -35.199 4.379 10.968 1.00 78.06 122 CYS A O 1
ATOM 958 N N . GLU A 1 123 ? -37.155 3.610 10.211 1.00 75.81 123 GLU A N 1
ATOM 959 C CA . GLU A 1 123 ? -37.767 3.516 11.542 1.00 75.81 123 GLU A CA 1
ATOM 960 C C . GLU A 1 123 ? -37.489 2.154 12.204 1.00 75.81 123 GLU A C 1
ATOM 962 O O . GLU A 1 123 ? -37.287 1.132 11.547 1.00 75.81 123 GLU A O 1
ATOM 967 N N . SER A 1 124 ? -37.529 2.103 13.540 1.00 72.44 124 SER A N 1
ATOM 968 C CA . SER A 1 124 ? -37.288 0.860 14.285 1.00 72.44 124 SER A CA 1
ATOM 969 C C . SER A 1 124 ? -38.303 -0.235 13.921 1.00 72.44 124 SER A C 1
ATOM 971 O O . SER A 1 124 ? -39.492 -0.131 14.231 1.00 72.44 124 SER A O 1
ATOM 973 N N . GLY A 1 125 ? -37.813 -1.305 13.290 1.00 73.88 125 GLY A N 1
ATOM 974 C CA . GLY A 1 125 ? -38.623 -2.424 12.800 1.00 73.88 125 GLY A CA 1
ATOM 975 C C . GLY A 1 125 ? -38.906 -2.401 11.294 1.00 73.88 125 GLY A C 1
ATOM 976 O O . GLY A 1 125 ? -39.498 -3.361 10.799 1.00 73.88 125 GLY A O 1
ATOM 977 N N . ASP A 1 126 ? -38.469 -1.368 10.567 1.00 79.62 126 ASP A N 1
ATOM 978 C CA . ASP A 1 126 ? -38.401 -1.414 9.106 1.00 79.62 126 ASP A CA 1
ATOM 979 C C . ASP A 1 126 ? -37.332 -2.432 8.635 1.00 79.62 126 ASP A C 1
ATOM 981 O O . ASP A 1 126 ? -36.393 -2.747 9.374 1.00 79.62 126 ASP A O 1
ATOM 985 N N . PRO A 1 127 ? -37.433 -2.950 7.394 1.00 83.94 127 PRO A N 1
ATOM 986 C CA . PRO A 1 127 ? -36.383 -3.774 6.792 1.00 83.94 127 PRO A CA 1
ATOM 987 C C . PRO A 1 127 ? -35.077 -3.028 6.498 1.00 83.94 127 PRO A C 1
ATOM 989 O O . PRO A 1 127 ? -34.048 -3.686 6.355 1.00 83.94 127 PRO A O 1
ATOM 992 N N . CYS A 1 128 ? -35.113 -1.697 6.372 1.00 85.94 128 CYS A N 1
ATOM 993 C CA . CYS A 1 128 ? -33.926 -0.874 6.149 1.00 85.94 128 CYS A CA 1
ATOM 994 C C . CYS A 1 128 ? -33.307 -0.391 7.468 1.00 85.94 128 CYS A C 1
ATOM 996 O O . CYS A 1 128 ? -33.977 -0.321 8.498 1.00 85.94 128 CYS A O 1
ATOM 998 N N . VAL A 1 129 ? -32.023 -0.044 7.425 1.00 88.81 129 VAL A N 1
ATOM 999 C CA . VAL A 1 129 ? -31.266 0.517 8.549 1.00 88.81 129 VAL A CA 1
ATOM 1000 C C . VAL A 1 129 ? -30.256 1.542 8.030 1.00 88.81 129 VAL A C 1
ATOM 1002 O O . VAL A 1 129 ? -29.668 1.354 6.960 1.00 88.81 129 VAL A O 1
ATOM 1005 N N . GLU A 1 130 ? -30.050 2.637 8.761 1.00 86.38 130 GLU A N 1
ATOM 1006 C CA . GLU A 1 130 ? -28.993 3.595 8.427 1.00 86.38 130 GLU A CA 1
ATOM 1007 C C . GLU A 1 130 ? -27.623 3.007 8.780 1.00 86.38 130 GLU A C 1
ATOM 1009 O O . GLU A 1 130 ? -27.477 2.259 9.744 1.00 86.38 130 GLU A O 1
ATOM 1014 N N . THR A 1 131 ? -26.581 3.353 8.025 1.00 86.81 131 THR A N 1
ATOM 1015 C CA . THR A 1 131 ? -25.245 2.760 8.228 1.00 86.81 131 THR A CA 1
ATOM 1016 C C . THR A 1 131 ? -24.635 3.068 9.596 1.00 86.81 131 THR A C 1
ATOM 1018 O O . THR A 1 131 ? -23.738 2.350 10.015 1.00 86.81 131 THR A O 1
ATOM 1021 N N . MET A 1 132 ? -25.090 4.100 10.312 1.00 83.69 132 MET A N 1
ATOM 1022 C CA . MET A 1 132 ? -24.644 4.383 11.685 1.00 83.69 132 MET A CA 1
ATOM 1023 C C . MET A 1 132 ? -25.315 3.495 12.747 1.00 83.69 132 MET A C 1
ATOM 1025 O O . MET A 1 132 ? -24.736 3.311 13.812 1.00 83.69 132 MET A O 1
ATOM 1029 N N . ASP A 1 133 ? -26.486 2.921 12.452 1.00 87.31 133 ASP A N 1
ATOM 1030 C CA . ASP A 1 133 ? -27.307 2.164 13.412 1.00 87.31 133 ASP A CA 1
ATOM 1031 C C . ASP A 1 133 ? -27.091 0.639 13.341 1.00 87.31 133 ASP A C 1
ATOM 1033 O O . ASP A 1 133 ? -27.684 -0.120 14.111 1.00 87.31 133 ASP A O 1
ATOM 1037 N N . VAL A 1 134 ? -26.256 0.174 12.406 1.00 91.12 134 VAL A N 1
ATOM 1038 C CA . VAL A 1 134 ? -25.857 -1.237 12.272 1.00 91.12 134 VAL A CA 1
ATOM 1039 C C . VAL A 1 134 ? -24.954 -1.634 13.441 1.00 91.12 134 VAL A C 1
ATOM 1041 O O . VAL A 1 134 ? -23.990 -0.933 13.759 1.00 91.12 134 VAL A O 1
ATOM 1044 N N . LYS A 1 135 ? -25.208 -2.790 14.061 1.00 93.25 135 LYS A N 1
ATOM 1045 C CA . LYS A 1 135 ? -24.385 -3.297 15.167 1.00 93.25 135 LYS A CA 1
ATOM 1046 C C . LYS A 1 135 ? -23.132 -4.007 14.661 1.00 93.25 135 LYS A C 1
ATOM 1048 O O . LYS A 1 135 ? -23.043 -5.228 14.622 1.00 93.25 135 LYS A O 1
ATOM 1053 N N . TYR A 1 136 ? -22.141 -3.234 14.249 1.00 94.81 136 TYR A N 1
ATOM 1054 C CA . TYR A 1 136 ? -20.841 -3.779 13.863 1.00 94.81 136 TYR A CA 1
ATOM 1055 C C . TYR A 1 136 ? -20.181 -4.566 15.007 1.00 94.81 136 TYR A C 1
ATOM 1057 O O . TYR A 1 136 ? -20.291 -4.173 16.169 1.00 94.81 136 TYR A O 1
ATOM 1065 N N . LEU A 1 137 ? -19.421 -5.611 14.653 1.00 95.38 137 LEU A N 1
ATOM 1066 C CA . LEU A 1 137 ? -18.535 -6.341 15.572 1.00 95.38 137 LEU A CA 1
ATOM 1067 C C . LEU A 1 137 ? -17.556 -5.374 16.263 1.00 95.38 137 LEU A C 1
ATOM 1069 O O . LEU A 1 137 ? -17.227 -5.536 17.433 1.00 95.38 137 LEU A O 1
ATOM 1073 N N . TRP A 1 138 ? -17.104 -4.354 15.526 1.00 95.38 138 TRP A N 1
ATOM 1074 C CA . TRP A 1 138 ? -16.419 -3.177 16.058 1.00 95.38 138 TRP A CA 1
ATOM 1075 C C . TRP A 1 138 ? -16.407 -2.019 15.046 1.00 95.38 138 TRP A C 1
ATOM 1077 O O . TRP A 1 138 ? -16.601 -2.217 13.843 1.00 95.38 138 TRP A O 1
ATOM 1087 N N . SER A 1 139 ? -16.140 -0.807 15.542 1.00 94.81 139 SER A N 1
ATOM 1088 C CA . SER A 1 139 ? -15.863 0.413 14.767 1.00 94.81 139 SER A CA 1
ATOM 1089 C C . SER A 1 139 ? -14.588 1.057 15.313 1.00 94.81 139 SER A C 1
ATOM 1091 O O . SER A 1 139 ? -14.464 1.257 16.525 1.00 94.81 139 SER A O 1
ATOM 1093 N N . ALA A 1 140 ? -13.644 1.371 14.427 1.00 96.25 140 ALA A N 1
ATOM 1094 C CA . ALA A 1 140 ? -12.368 1.973 14.791 1.00 96.25 140 ALA A CA 1
ATOM 1095 C C . ALA A 1 140 ? -12.553 3.397 15.323 1.00 96.25 140 ALA A C 1
ATOM 1097 O O . ALA A 1 140 ? -11.968 3.749 16.345 1.00 96.25 140 ALA A O 1
ATOM 1098 N N . ASN A 1 141 ? -13.434 4.197 14.709 1.00 93.88 141 ASN A N 1
ATOM 1099 C CA . ASN A 1 141 ? -13.753 5.524 15.232 1.00 93.88 141 ASN A CA 1
ATOM 1100 C C . ASN A 1 141 ? -14.430 5.450 16.614 1.00 93.88 141 ASN A C 1
ATOM 1102 O O . ASN A 1 141 ? -14.139 6.275 17.483 1.00 93.88 141 ASN A O 1
ATOM 1106 N N . ARG A 1 142 ? -15.287 4.443 16.862 1.00 92.31 142 ARG A N 1
ATOM 1107 C CA . ARG A 1 142 ? -15.896 4.235 18.186 1.00 92.31 142 ARG A CA 1
ATOM 1108 C C . ARG A 1 142 ? -14.854 3.941 19.269 1.00 92.31 142 ARG A C 1
ATOM 1110 O O . ARG A 1 142 ? -14.949 4.516 20.346 1.00 92.31 142 ARG A O 1
ATOM 1117 N N . GLN A 1 143 ? -13.870 3.086 19.004 1.00 94.38 143 GLN A N 1
ATOM 1118 C CA . GLN A 1 143 ? -12.815 2.824 19.989 1.00 94.38 143 GLN A CA 1
ATOM 1119 C C . GLN A 1 143 ? -11.895 4.046 20.144 1.00 94.38 143 GLN A C 1
ATOM 1121 O O . GLN A 1 143 ? -11.593 4.472 21.258 1.00 94.38 143 GLN A O 1
ATOM 1126 N N . LEU A 1 144 ? -11.518 4.692 19.035 1.00 94.19 144 LEU A N 1
ATOM 1127 C CA . LEU A 1 144 ? -10.589 5.822 19.050 1.00 94.19 144 LEU A CA 1
ATOM 1128 C C . LEU A 1 144 ? -11.150 7.067 19.762 1.00 94.19 144 LEU A C 1
ATOM 1130 O O . LEU A 1 144 ? -10.386 7.769 20.423 1.00 94.19 144 LEU A O 1
ATOM 1134 N N . ARG A 1 145 ? -12.465 7.340 19.687 1.00 91.38 145 ARG A N 1
ATOM 1135 C CA . ARG A 1 145 ? -13.130 8.435 20.438 1.00 91.38 145 ARG A CA 1
ATOM 1136 C C . ARG A 1 145 ? -13.276 8.140 21.944 1.00 91.38 145 ARG A C 1
ATOM 1138 O O . ARG A 1 145 ? -13.479 9.067 22.727 1.00 91.38 145 ARG A O 1
ATOM 1145 N N . GLU A 1 146 ? -13.236 6.864 22.339 1.00 90.75 146 GLU A N 1
ATOM 1146 C CA . GLU A 1 146 ? -13.403 6.388 23.725 1.00 90.75 146 GLU A CA 1
ATOM 1147 C C . GLU A 1 146 ? -12.049 6.230 24.455 1.00 90.75 146 GLU A C 1
ATOM 1149 O O . GLU A 1 146 ? -12.003 6.335 25.680 1.00 90.75 146 GLU A O 1
ATOM 1154 N N . MET A 1 147 ? -10.947 6.090 23.709 1.00 92.31 147 MET A N 1
ATOM 1155 C CA . MET A 1 147 ? -9.558 6.043 24.193 1.00 92.31 147 MET A CA 1
ATOM 1156 C C . MET A 1 147 ? -9.100 7.334 24.910 1.00 92.31 147 MET A C 1
ATOM 1158 O O . MET A 1 147 ? -9.381 8.449 24.448 1.00 92.31 147 MET A O 1
ATOM 1162 N N . ASP A 1 148 ? -8.305 7.188 25.982 1.00 92.62 148 ASP A N 1
ATOM 1163 C CA . ASP A 1 148 ? -7.479 8.270 26.541 1.00 92.62 148 ASP A CA 1
ATOM 1164 C C . ASP A 1 148 ? -6.238 8.462 25.659 1.00 92.62 148 ASP A C 1
ATOM 1166 O O . ASP A 1 148 ? -5.205 7.809 25.811 1.00 92.62 148 ASP A O 1
ATOM 1170 N N . VAL A 1 149 ? -6.349 9.363 24.685 1.00 92.19 149 VAL A N 1
ATOM 1171 C CA . VAL A 1 149 ? -5.312 9.543 23.661 1.00 92.19 149 VAL A CA 1
ATOM 1172 C C . VAL A 1 149 ? -4.010 10.166 24.164 1.00 92.19 149 VAL A C 1
ATOM 1174 O O . VAL A 1 149 ? -3.023 10.152 23.432 1.00 92.19 149 VAL A O 1
ATOM 1177 N N . LEU A 1 150 ? -3.976 10.699 25.390 1.00 90.44 150 LEU A N 1
ATOM 1178 C CA . LEU A 1 150 ? -2.744 11.211 25.996 1.00 90.44 150 LEU A CA 1
ATOM 1179 C C . LEU A 1 150 ? -1.999 10.127 26.789 1.00 90.44 150 LEU A C 1
ATOM 1181 O O . LEU A 1 150 ? -0.778 10.216 26.929 1.00 90.44 150 LEU A O 1
ATOM 1185 N N . ALA A 1 151 ? -2.710 9.112 27.286 1.00 90.81 151 ALA A N 1
ATOM 1186 C CA . ALA A 1 151 ? -2.125 7.973 27.989 1.00 90.81 151 ALA A CA 1
ATOM 1187 C C . ALA A 1 151 ? -1.791 6.798 27.053 1.00 90.81 151 ALA A C 1
ATOM 1189 O O . ALA A 1 151 ? -0.686 6.252 27.121 1.00 90.81 151 ALA A O 1
ATOM 1190 N N . ASP A 1 152 ? -2.732 6.424 26.181 1.00 92.25 152 ASP A N 1
ATOM 1191 C CA . ASP A 1 152 ? -2.753 5.103 25.542 1.00 92.25 152 ASP A CA 1
ATOM 1192 C C . ASP A 1 152 ? -2.427 5.124 24.038 1.00 92.25 152 ASP A C 1
ATOM 1194 O O . ASP A 1 152 ? -1.871 4.148 23.521 1.00 92.25 152 ASP A O 1
ATOM 1198 N N . ARG A 1 153 ? -2.707 6.230 23.325 1.00 94.81 153 ARG A N 1
ATOM 1199 C CA . ARG A 1 153 ? -2.511 6.308 21.864 1.00 94.81 153 ARG A CA 1
ATOM 1200 C C . ARG A 1 153 ? -1.028 6.345 21.480 1.00 94.81 153 ARG A C 1
ATOM 1202 O O . ARG A 1 153 ? -0.243 7.161 21.967 1.00 94.81 153 ARG A O 1
ATOM 1209 N N . LYS A 1 154 ? -0.634 5.479 20.541 1.00 95.88 154 LYS A N 1
ATOM 1210 C CA . LYS A 1 154 ? 0.759 5.328 20.086 1.00 95.88 154 LYS A CA 1
ATOM 1211 C C . LYS A 1 154 ? 0.909 5.722 18.624 1.00 95.88 154 LYS A C 1
ATOM 1213 O O . LYS A 1 154 ? 0.845 4.870 17.746 1.00 95.88 154 LYS A O 1
ATOM 1218 N N . ILE A 1 155 ? 1.146 7.005 18.371 1.00 97.44 155 ILE A N 1
ATOM 1219 C CA . ILE A 1 155 ? 1.517 7.485 17.037 1.00 97.44 155 ILE A CA 1
ATOM 1220 C C . ILE A 1 155 ? 3.043 7.507 16.945 1.00 97.44 155 ILE A C 1
ATOM 1222 O O . ILE A 1 155 ? 3.690 8.277 17.654 1.00 97.44 155 ILE A O 1
ATOM 1226 N N . TYR A 1 156 ? 3.612 6.659 16.096 1.00 97.19 156 TYR A N 1
ATOM 1227 C CA . TYR A 1 156 ? 5.036 6.639 15.780 1.00 97.19 156 TYR A CA 1
ATOM 1228 C C . TYR A 1 156 ? 5.349 7.507 14.559 1.00 97.19 156 TYR A C 1
ATOM 1230 O O . TYR A 1 156 ? 4.503 7.718 13.693 1.00 97.19 156 TYR A O 1
ATOM 1238 N N . THR A 1 157 ? 6.580 7.986 14.458 1.00 96.06 157 THR A N 1
ATOM 1239 C CA . THR A 1 157 ? 7.129 8.602 13.248 1.00 96.06 157 THR A CA 1
ATOM 1240 C C . THR A 1 157 ? 8.645 8.388 13.209 1.00 96.06 157 THR A C 1
ATOM 1242 O O . THR A 1 157 ? 9.243 7.900 14.173 1.00 96.06 157 THR A O 1
ATOM 1245 N N . TRP A 1 158 ? 9.258 8.719 12.077 1.00 95.62 158 TRP A N 1
ATOM 1246 C CA . TRP A 1 158 ? 10.707 8.745 11.907 1.00 95.62 158 TRP A CA 1
ATOM 1247 C C . TRP A 1 158 ? 11.145 10.139 11.478 1.00 95.62 158 TRP A C 1
ATOM 1249 O O . TRP A 1 158 ? 10.427 10.812 10.742 1.00 95.62 158 TRP A O 1
ATOM 1259 N N . ASN A 1 159 ? 12.314 10.581 11.923 1.00 93.62 159 ASN A N 1
ATOM 1260 C CA . ASN A 1 159 ? 12.957 11.755 11.355 1.00 93.62 159 ASN A CA 1
ATOM 1261 C C . ASN A 1 159 ? 14.462 11.511 11.210 1.00 93.62 159 ASN A C 1
ATOM 1263 O O . ASN A 1 159 ? 15.117 11.100 12.166 1.00 93.62 159 ASN A O 1
ATOM 1267 N N . ASP A 1 160 ? 14.977 11.774 10.010 1.00 92.25 160 ASP A N 1
ATOM 1268 C CA . ASP A 1 160 ? 16.394 11.700 9.649 1.00 92.25 160 ASP A CA 1
ATOM 1269 C C . ASP A 1 160 ? 17.154 12.858 10.327 1.00 92.25 160 ASP A C 1
ATOM 1271 O O . ASP A 1 160 ? 17.265 13.971 9.787 1.00 92.25 160 ASP A O 1
ATOM 1275 N N . VAL A 1 161 ? 17.599 12.642 11.572 1.00 89.69 161 VAL A N 1
ATOM 1276 C CA . VAL A 1 161 ? 18.229 13.711 12.364 1.00 89.69 161 VAL A CA 1
ATOM 1277 C C . VAL A 1 161 ? 19.675 13.924 11.949 1.00 89.69 161 VAL A C 1
ATOM 1279 O O . VAL A 1 161 ? 20.142 15.058 12.001 1.00 89.69 161 VAL A O 1
ATOM 1282 N N . ASP A 1 162 ? 20.391 12.883 11.514 1.00 88.38 162 ASP A N 1
ATOM 1283 C CA . ASP A 1 162 ? 21.782 13.027 11.068 1.00 88.38 162 ASP A CA 1
ATOM 1284 C C . ASP A 1 162 ? 21.967 13.167 9.538 1.00 88.38 162 ASP A C 1
ATOM 1286 O O . ASP A 1 162 ? 23.089 13.392 9.073 1.00 88.38 162 ASP A O 1
ATOM 1290 N N . ASN A 1 163 ? 20.855 13.173 8.788 1.00 88.88 163 ASN A N 1
ATOM 1291 C CA . ASN A 1 163 ? 20.750 13.382 7.337 1.00 88.88 163 ASN A CA 1
ATOM 1292 C C . ASN A 1 163 ? 21.325 12.225 6.481 1.00 88.88 163 ASN A C 1
ATOM 1294 O O . ASN A 1 163 ? 21.696 12.406 5.311 1.00 88.88 163 ASN A O 1
ATOM 1298 N N . ASN A 1 164 ? 21.421 11.020 7.051 1.00 89.12 164 ASN A N 1
ATOM 1299 C CA . ASN A 1 164 ? 21.980 9.846 6.380 1.00 89.12 164 ASN A CA 1
ATOM 1300 C C . ASN A 1 164 ? 20.943 9.042 5.556 1.00 89.12 164 ASN A C 1
ATOM 1302 O O . ASN A 1 164 ? 21.337 8.322 4.636 1.00 89.12 164 ASN A O 1
ATOM 1306 N N . GLY A 1 165 ? 19.638 9.213 5.809 1.00 90.69 165 GLY A N 1
ATOM 1307 C CA . GLY A 1 165 ? 18.532 8.563 5.083 1.00 90.69 165 GLY A CA 1
ATOM 1308 C C . GLY A 1 165 ? 18.222 7.119 5.492 1.00 90.69 165 GLY A C 1
ATOM 1309 O O . GLY A 1 165 ? 17.405 6.455 4.851 1.00 90.69 165 GLY A O 1
ATOM 1310 N N . MET A 1 166 ? 18.888 6.610 6.523 1.00 91.38 166 MET A N 1
ATOM 1311 C CA . MET A 1 166 ? 18.688 5.299 7.126 1.00 91.38 166 MET A CA 1
ATOM 1312 C C . MET A 1 166 ? 17.923 5.469 8.432 1.00 91.38 166 MET A C 1
ATOM 1314 O O . MET A 1 166 ? 18.138 6.415 9.172 1.00 91.38 166 MET A O 1
ATOM 1318 N N . VAL A 1 167 ? 17.058 4.510 8.752 1.00 90.94 167 VAL A N 1
ATOM 1319 C CA . VAL A 1 167 ? 16.385 4.493 10.056 1.00 90.94 167 VAL A CA 1
ATOM 1320 C C . VAL A 1 167 ? 17.334 3.913 11.098 1.00 90.94 167 VAL A C 1
ATOM 1322 O O . VAL A 1 167 ? 17.621 2.712 11.026 1.00 90.94 167 VAL A O 1
ATOM 1325 N N . ASP A 1 168 ? 17.767 4.734 12.059 1.00 86.00 168 ASP A N 1
ATOM 1326 C CA . ASP A 1 168 ? 18.649 4.342 13.166 1.00 86.00 168 ASP A CA 1
ATOM 1327 C C . ASP A 1 168 ? 17.939 4.411 14.542 1.00 86.00 168 ASP A C 1
ATOM 1329 O O . ASP A 1 168 ? 18.004 5.429 15.243 1.00 86.00 168 ASP A O 1
ATOM 1333 N N . PRO A 1 169 ? 17.295 3.318 15.012 1.00 76.06 169 PRO A N 1
ATOM 1334 C CA . PRO A 1 169 ? 16.605 3.295 16.307 1.00 76.06 169 PRO A CA 1
ATOM 1335 C C . PRO A 1 169 ? 17.516 3.630 17.499 1.00 76.06 169 PRO A C 1
ATOM 1337 O O . PRO A 1 169 ? 17.090 4.320 18.424 1.00 76.06 169 PRO A O 1
ATOM 1340 N N . ASP A 1 170 ? 18.786 3.214 17.452 1.00 77.75 170 ASP A N 1
ATOM 1341 C CA . ASP A 1 170 ? 19.786 3.486 18.497 1.00 77.75 170 ASP A CA 1
ATOM 1342 C C . ASP A 1 170 ? 20.155 4.979 18.620 1.00 77.75 170 ASP A C 1
ATOM 1344 O O . ASP A 1 170 ? 20.696 5.397 19.648 1.00 77.75 170 ASP A O 1
ATOM 1348 N N . LYS A 1 171 ? 19.853 5.797 17.599 1.00 78.19 171 LYS A N 1
ATOM 1349 C CA . LYS A 1 171 ? 20.017 7.262 17.617 1.00 78.19 171 LYS A CA 1
ATOM 1350 C C . LYS A 1 171 ? 18.750 8.002 18.070 1.00 78.19 171 LYS A C 1
ATOM 1352 O O . LYS A 1 171 ? 18.800 9.212 18.270 1.00 78.19 171 LYS A O 1
ATOM 1357 N N . GLY A 1 172 ? 17.639 7.290 18.284 1.00 80.75 172 GLY A N 1
ATOM 1358 C CA . GLY A 1 172 ? 16.355 7.868 18.697 1.00 80.75 172 GLY A CA 1
ATOM 1359 C C . GLY A 1 172 ? 15.519 8.456 17.557 1.00 80.75 172 GLY A C 1
ATOM 1360 O O . GLY A 1 172 ? 14.563 9.180 17.824 1.00 80.75 172 GLY A O 1
ATOM 1361 N N . GLU A 1 173 ? 15.861 8.148 16.304 1.00 90.81 173 GLU A N 1
ATOM 1362 C CA . GLU A 1 173 ? 15.170 8.663 15.116 1.00 90.81 173 GLU A CA 1
ATOM 1363 C C . GLU A 1 173 ? 13.785 8.061 14.896 1.00 90.81 173 GLU A C 1
ATOM 1365 O O . GLU A 1 173 ? 12.923 8.708 14.313 1.00 90.81 173 GLU A O 1
ATOM 1370 N N . TRP A 1 174 ? 13.570 6.821 15.342 1.00 92.00 174 TRP A N 1
ATOM 1371 C CA . TRP A 1 174 ? 12.253 6.190 15.408 1.00 92.00 174 TRP A CA 1
ATOM 1372 C C . TRP A 1 174 ? 11.642 6.459 16.781 1.00 92.00 174 TRP A C 1
ATOM 1374 O O . TRP A 1 174 ? 12.191 6.037 17.804 1.00 92.00 174 TRP A O 1
ATOM 1384 N N . PHE A 1 175 ? 10.505 7.152 16.818 1.00 90.81 175 PHE A N 1
ATOM 1385 C CA . PHE A 1 175 ? 9.932 7.634 18.071 1.00 90.81 175 PHE A CA 1
ATOM 1386 C C . PHE A 1 175 ? 8.410 7.710 18.069 1.00 90.81 175 PHE A C 1
ATOM 1388 O O . PHE A 1 175 ? 7.765 7.744 17.029 1.00 90.81 175 PHE A O 1
ATOM 1395 N N . GLN A 1 176 ? 7.834 7.764 19.271 1.00 92.88 176 GLN A N 1
ATOM 1396 C CA . GLN A 1 176 ? 6.414 8.030 19.493 1.00 92.88 176 GLN A CA 1
ATOM 1397 C C . GLN A 1 176 ? 6.211 9.529 19.755 1.00 92.88 176 GLN A C 1
ATOM 1399 O O . GLN A 1 176 ? 6.879 10.083 20.633 1.00 92.88 176 GLN A O 1
ATOM 1404 N N . LEU A 1 177 ? 5.263 10.161 19.058 1.00 91.75 177 LEU A N 1
ATOM 1405 C CA . LEU A 1 177 ? 4.817 11.528 19.339 1.00 91.75 177 LEU A CA 1
ATOM 1406 C C . LEU A 1 177 ? 4.217 11.617 20.746 1.00 91.75 177 LEU A C 1
ATOM 1408 O O . LEU A 1 177 ? 3.370 10.806 21.126 1.00 91.75 177 LEU A O 1
ATOM 1412 N N . LYS A 1 178 ? 4.665 12.605 21.528 1.00 86.56 178 LYS A N 1
ATOM 1413 C CA . LYS A 1 178 ? 4.251 12.812 22.923 1.00 86.56 178 LYS A CA 1
ATOM 1414 C C . LYS A 1 178 ? 4.127 14.293 23.234 1.00 86.56 178 LYS A C 1
ATOM 1416 O O . LYS A 1 178 ? 4.989 15.083 22.857 1.00 86.56 178 LYS A O 1
ATOM 1421 N N . THR A 1 179 ? 3.096 14.646 23.993 1.00 82.00 179 THR A N 1
ATOM 1422 C CA . THR A 1 179 ? 3.005 15.960 24.633 1.00 82.00 179 THR A CA 1
ATOM 1423 C C . THR A 1 179 ? 4.075 16.094 25.712 1.00 82.00 179 THR A C 1
ATOM 1425 O O . THR A 1 179 ? 4.244 15.174 26.516 1.00 82.00 179 THR A O 1
ATOM 1428 N N . PHE A 1 180 ? 4.754 17.237 25.779 1.00 77.38 180 PHE A N 1
ATOM 1429 C CA . PHE A 1 180 ? 5.723 17.538 26.841 1.00 77.38 180 PHE A CA 1
ATOM 1430 C C . PHE A 1 180 ? 5.144 18.482 27.909 1.00 77.38 180 PHE A C 1
ATOM 1432 O O . PHE A 1 180 ? 4.105 19.109 27.699 1.00 77.38 180 PHE A O 1
ATOM 1439 N N . ASP A 1 181 ? 5.809 18.570 29.062 1.00 70.06 181 ASP A N 1
ATOM 1440 C CA . ASP A 1 181 ? 5.566 19.613 30.067 1.00 70.06 181 ASP A CA 1
ATOM 1441 C C . ASP A 1 181 ? 6.306 20.890 29.619 1.00 70.06 181 ASP A C 1
ATOM 1443 O O . ASP A 1 181 ? 7.531 20.833 29.475 1.00 70.06 181 ASP A O 1
ATOM 1447 N N . PRO A 1 182 ? 5.627 22.032 29.389 1.00 60.03 182 PRO A N 1
ATOM 1448 C CA . PRO A 1 182 ? 6.269 23.261 28.911 1.00 60.03 182 PRO A CA 1
ATOM 1449 C C . PRO A 1 182 ? 7.306 23.836 29.893 1.00 60.03 182 PRO A C 1
ATOM 1451 O O . PRO A 1 182 ? 8.096 24.699 29.518 1.00 60.03 182 PRO A O 1
ATOM 1454 N N . THR A 1 183 ? 7.349 23.358 31.141 1.00 63.28 183 THR A N 1
ATOM 1455 C CA . THR A 1 183 ? 8.381 23.731 32.119 1.00 63.28 183 THR A CA 1
ATOM 1456 C C . THR A 1 183 ? 9.659 22.883 32.031 1.00 63.28 183 THR A C 1
ATOM 1458 O O . THR A 1 183 ? 10.662 23.235 32.661 1.00 63.28 183 THR A O 1
ATOM 1461 N N . ASP A 1 184 ? 9.669 21.803 31.236 1.00 70.00 184 ASP A N 1
ATOM 1462 C CA . ASP A 1 184 ? 10.860 20.985 30.988 1.00 70.00 184 ASP A CA 1
ATOM 1463 C C . ASP A 1 184 ? 11.732 21.581 29.871 1.00 70.00 184 ASP A C 1
ATOM 1465 O O . ASP A 1 184 ? 11.411 21.556 28.680 1.00 70.00 184 ASP A O 1
ATOM 1469 N N . THR A 1 185 ? 12.897 22.096 30.262 1.00 60.12 185 THR A N 1
ATOM 1470 C CA . THR A 1 185 ? 13.883 22.663 29.335 1.00 60.12 185 THR A CA 1
ATOM 1471 C C . THR A 1 185 ? 14.706 21.608 28.590 1.00 60.12 185 THR A C 1
ATOM 1473 O O . THR A 1 185 ? 15.356 21.946 27.603 1.00 60.12 185 THR A O 1
ATOM 1476 N N . ASN A 1 186 ? 14.649 20.334 28.999 1.00 67.88 186 ASN A N 1
ATOM 1477 C CA . ASN A 1 186 ? 15.217 19.197 28.265 1.00 67.88 186 ASN A CA 1
ATOM 1478 C C . ASN A 1 186 ? 14.111 18.367 27.591 1.00 67.88 186 ASN A C 1
ATOM 1480 O O . ASN A 1 186 ? 14.192 17.138 27.550 1.00 67.88 186 ASN A O 1
ATOM 1484 N N . ASN A 1 187 ? 13.061 19.034 27.100 1.00 79.75 187 ASN A N 1
ATOM 1485 C CA . ASN A 1 187 ? 11.947 18.358 26.454 1.00 79.75 187 ASN A CA 1
ATOM 1486 C C . ASN A 1 187 ? 12.360 17.544 25.212 1.00 79.75 187 ASN A C 1
ATOM 1488 O O . ASN A 1 187 ? 13.474 17.600 24.678 1.00 79.75 187 ASN A O 1
ATOM 1492 N N . TYR A 1 188 ? 11.393 16.755 24.760 1.00 84.56 188 TYR A N 1
ATOM 1493 C CA . TYR A 1 188 ? 11.542 15.816 23.665 1.00 84.56 188 TYR A CA 1
ATOM 1494 C C . TYR A 1 188 ? 12.059 16.470 22.365 1.00 84.56 188 TYR A C 1
ATOM 1496 O O . TYR A 1 188 ? 13.040 16.011 21.776 1.00 84.56 188 TYR A O 1
ATOM 1504 N N . TRP A 1 189 ? 11.457 17.591 21.963 1.00 87.19 189 TRP A N 1
ATOM 1505 C CA . TRP A 1 189 ? 11.780 18.292 20.718 1.00 87.19 189 TRP A CA 1
ATOM 1506 C C . TRP A 1 189 ? 13.114 19.040 20.774 1.00 87.19 189 TRP A C 1
ATOM 1508 O O . TRP A 1 189 ? 13.848 19.050 19.786 1.00 87.19 189 TRP A O 1
ATOM 1518 N N . SER A 1 190 ? 13.492 19.605 21.927 1.00 86.88 190 SER A N 1
ATOM 1519 C CA . SER A 1 190 ? 14.802 20.255 22.075 1.00 86.88 190 SER A CA 1
ATOM 1520 C C . SER A 1 190 ? 15.959 19.254 21.959 1.00 86.88 190 SER A C 1
ATOM 1522 O O . SER A 1 190 ? 17.009 19.593 21.412 1.00 86.88 190 SER A O 1
ATOM 1524 N N . THR A 1 191 ? 15.746 18.001 22.376 1.00 87.88 191 THR A N 1
ATOM 1525 C CA . THR A 1 191 ? 16.712 16.905 22.195 1.00 87.88 191 THR A CA 1
ATOM 1526 C C . THR A 1 191 ? 16.883 16.533 20.717 1.00 87.88 191 THR A C 1
ATOM 1528 O O . THR A 1 191 ? 18.017 16.430 20.247 1.00 87.88 191 THR A O 1
ATOM 1531 N N . LEU A 1 192 ? 15.782 16.397 19.966 1.00 89.19 192 LEU A N 1
ATOM 1532 C CA . LEU A 1 192 ? 15.811 16.148 18.518 1.00 89.19 192 LEU A CA 1
ATOM 1533 C C . LEU A 1 192 ? 16.498 17.290 17.750 1.00 89.19 192 LEU A C 1
ATOM 1535 O O . LEU A 1 192 ? 17.404 17.049 16.954 1.00 89.19 192 LEU A O 1
ATOM 1539 N N . ASN A 1 193 ? 16.136 18.542 18.043 1.00 89.69 193 ASN A N 1
ATOM 1540 C CA . ASN A 1 193 ? 16.752 19.720 17.428 1.00 89.69 193 ASN A CA 1
ATOM 1541 C C . ASN A 1 193 ? 18.257 19.813 17.734 1.00 89.69 193 ASN A C 1
ATOM 1543 O O . ASN A 1 193 ? 19.044 20.185 16.864 1.00 89.69 193 ASN A O 1
ATOM 1547 N N . ALA A 1 194 ? 18.683 19.438 18.946 1.00 88.75 194 ALA A N 1
ATOM 1548 C CA . ALA A 1 194 ? 20.097 19.388 19.308 1.00 88.75 194 ALA A CA 1
ATOM 1549 C C . ALA A 1 194 ? 20.869 18.275 18.575 1.00 88.75 194 ALA A C 1
ATOM 1551 O O . ALA A 1 194 ? 22.049 18.468 18.282 1.00 88.75 194 ALA A O 1
ATOM 1552 N N . ALA A 1 195 ? 20.229 17.141 18.261 1.00 88.38 195 ALA A N 1
ATOM 1553 C CA . ALA A 1 195 ? 20.818 16.096 17.423 1.00 88.38 195 ALA A CA 1
ATOM 1554 C C . ALA A 1 195 ? 20.979 16.581 15.972 1.00 88.38 195 ALA A C 1
ATOM 1556 O O . ALA A 1 195 ? 22.091 16.544 15.438 1.00 88.38 195 ALA A O 1
ATOM 1557 N N . ALA A 1 196 ? 19.914 17.140 15.388 1.00 88.81 196 ALA A N 1
ATOM 1558 C CA . ALA A 1 196 ? 19.911 17.677 14.027 1.00 88.81 196 ALA A CA 1
ATOM 1559 C C . ALA A 1 196 ? 20.954 18.783 13.803 1.00 88.81 196 ALA A C 1
ATOM 1561 O O . ALA A 1 196 ? 21.657 18.784 12.794 1.00 88.81 196 ALA A O 1
ATOM 1562 N N . ALA A 1 197 ? 21.169 19.650 14.797 1.00 85.94 197 ALA A N 1
ATOM 1563 C CA . ALA A 1 197 ? 22.203 20.685 14.760 1.00 85.94 197 ALA A CA 1
ATOM 1564 C C . ALA A 1 197 ? 23.658 20.155 14.699 1.00 85.94 197 ALA A C 1
ATOM 1566 O O . ALA A 1 197 ? 24.588 20.951 14.543 1.00 85.94 197 ALA A O 1
ATOM 1567 N N . THR A 1 198 ? 23.891 18.842 14.845 1.00 86.06 198 THR A N 1
ATOM 1568 C CA . THR A 1 198 ? 25.221 18.228 14.648 1.00 86.06 198 THR A CA 1
ATOM 1569 C C . THR A 1 198 ? 25.472 17.749 13.218 1.00 86.06 198 THR A C 1
ATOM 1571 O O . THR A 1 198 ? 26.631 17.532 12.850 1.00 86.06 198 THR A O 1
ATOM 1574 N N . ALA A 1 199 ? 24.419 17.619 12.409 1.00 84.81 199 ALA A N 1
ATOM 1575 C CA . ALA A 1 199 ? 24.495 17.195 11.021 1.00 84.81 199 ALA A CA 1
ATOM 1576 C C . ALA A 1 199 ? 24.895 18.352 10.093 1.00 84.81 199 ALA A C 1
ATOM 1578 O O . ALA A 1 199 ? 24.679 19.532 10.380 1.00 84.81 199 ALA A O 1
ATOM 1579 N N . ALA A 1 200 ? 25.495 18.021 8.950 1.00 81.81 200 ALA A N 1
ATOM 1580 C CA . ALA A 1 200 ? 25.803 19.017 7.931 1.00 81.81 200 ALA A CA 1
ATOM 1581 C C . ALA A 1 200 ? 24.545 19.341 7.111 1.00 81.81 200 ALA A C 1
ATOM 1583 O O . ALA A 1 200 ? 23.859 18.431 6.651 1.00 81.81 200 ALA A O 1
ATOM 1584 N N . ASN A 1 201 ? 24.296 20.634 6.879 1.00 83.56 201 ASN A N 1
ATOM 1585 C CA . ASN A 1 201 ? 23.211 21.137 6.026 1.00 83.56 201 ASN A CA 1
ATOM 1586 C C . ASN A 1 201 ? 21.826 20.576 6.416 1.00 83.56 201 ASN A C 1
ATOM 1588 O O . ASN A 1 201 ? 21.114 20.033 5.579 1.00 83.56 201 ASN A O 1
ATOM 1592 N N . ARG A 1 202 ? 21.476 20.675 7.701 1.00 87.44 202 ARG A N 1
ATOM 1593 C CA . ARG A 1 202 ? 20.235 20.159 8.292 1.00 87.44 202 ARG A CA 1
ATOM 1594 C C . ARG A 1 202 ? 19.599 21.254 9.157 1.00 87.44 202 ARG A C 1
ATOM 1596 O O . ARG A 1 202 ? 20.276 21.792 10.033 1.00 87.44 202 ARG A O 1
ATOM 1603 N N . GLY A 1 203 ? 18.331 21.588 8.902 1.00 86.88 203 GLY A N 1
ATOM 1604 C CA . GLY A 1 203 ? 17.539 22.507 9.745 1.00 86.88 203 GLY A CA 1
ATOM 1605 C C . GLY A 1 203 ? 17.168 21.913 11.112 1.00 86.88 203 GLY A C 1
ATOM 1606 O O . GLY A 1 203 ? 17.625 20.820 11.456 1.00 86.88 203 GLY A O 1
ATOM 1607 N N . LYS A 1 204 ? 16.302 22.575 11.889 1.00 89.62 204 LYS A N 1
ATOM 1608 C CA . LYS A 1 204 ? 15.685 21.959 13.081 1.00 89.62 204 LYS A CA 1
ATOM 1609 C C . LYS A 1 204 ? 14.754 20.805 12.662 1.00 89.62 204 LYS A C 1
ATOM 1611 O O . LYS A 1 204 ? 14.298 20.735 11.524 1.00 89.62 204 LYS A O 1
ATOM 1616 N N . VAL A 1 205 ? 14.454 19.882 13.576 1.00 91.75 205 VAL A N 1
ATOM 1617 C CA . VAL A 1 205 ? 13.467 18.808 13.341 1.00 91.75 205 VAL A CA 1
ATOM 1618 C C . VAL A 1 205 ? 12.045 19.366 13.380 1.00 91.75 205 VAL A C 1
ATOM 1620 O O . VAL A 1 205 ? 11.206 18.989 12.574 1.00 91.75 205 VAL A O 1
ATOM 1623 N N . THR A 1 206 ? 11.787 20.315 14.277 1.00 92.25 206 THR A N 1
ATOM 1624 C CA . THR A 1 206 ? 10.512 21.043 14.396 1.00 92.25 206 THR A CA 1
ATOM 1625 C C . THR A 1 206 ? 10.116 21.797 13.120 1.00 92.25 206 THR A C 1
ATOM 1627 O O . THR A 1 206 ? 8.934 21.843 12.785 1.00 92.25 206 THR A O 1
ATOM 1630 N N . GLU A 1 207 ? 11.086 22.326 12.371 1.00 92.00 207 GLU A N 1
ATOM 1631 C CA . GLU A 1 207 ? 10.865 23.027 11.094 1.00 92.00 207 GLU A CA 1
ATOM 1632 C C . GLU A 1 207 ? 10.351 22.098 9.981 1.00 92.00 207 GLU A C 1
ATOM 1634 O O . GLU A 1 207 ? 9.653 22.561 9.082 1.00 92.00 207 GLU A O 1
ATOM 1639 N N . ASP A 1 208 ? 10.596 20.784 10.079 1.00 93.94 208 ASP A N 1
ATOM 1640 C CA . ASP A 1 208 ? 10.002 19.791 9.174 1.00 93.94 208 ASP A CA 1
ATOM 1641 C C . ASP A 1 208 ? 8.477 19.638 9.402 1.00 93.94 208 ASP A C 1
ATOM 1643 O O . ASP A 1 208 ? 7.797 19.024 8.586 1.00 93.94 208 ASP A O 1
ATOM 1647 N N . PHE A 1 209 ? 7.922 20.197 10.490 1.00 94.94 209 PHE A N 1
ATOM 1648 C CA . PHE A 1 209 ? 6.489 20.179 10.829 1.00 94.94 209 PHE A CA 1
ATOM 1649 C C . PHE A 1 209 ? 5.841 21.575 10.757 1.00 94.94 209 PHE A C 1
ATOM 1651 O O . PHE A 1 209 ? 4.741 21.716 10.215 1.00 94.94 209 PHE A O 1
ATOM 1658 N N . LEU A 1 210 ? 6.490 22.598 11.333 1.00 93.69 210 LEU A N 1
ATOM 1659 C CA . LEU A 1 210 ? 6.000 23.981 11.415 1.00 93.69 210 LEU A CA 1
ATOM 1660 C C . LEU A 1 210 ? 7.134 24.991 11.214 1.00 93.69 210 LEU A C 1
ATOM 1662 O O . LEU A 1 210 ? 8.082 25.044 11.999 1.00 93.69 210 LEU A O 1
ATOM 1666 N N . THR A 1 211 ? 6.982 25.862 10.222 1.00 90.62 211 THR A N 1
ATOM 1667 C CA . THR A 1 211 ? 7.920 26.953 9.939 1.00 90.62 211 THR A CA 1
ATOM 1668 C C . THR A 1 211 ? 7.653 28.163 10.851 1.00 90.62 211 THR A C 1
ATOM 1670 O O . THR A 1 211 ? 6.561 28.278 11.422 1.00 90.62 211 THR A O 1
ATOM 1673 N N . PRO A 1 212 ? 8.591 29.125 10.961 1.00 87.75 212 PRO A N 1
ATOM 1674 C CA . PRO A 1 212 ? 8.391 30.356 11.735 1.00 87.75 212 PRO A CA 1
ATOM 1675 C C . PRO A 1 212 ? 7.147 31.179 11.356 1.00 87.75 212 PRO A C 1
ATOM 1677 O O . PRO A 1 212 ? 6.581 31.867 12.208 1.00 87.75 212 PRO A O 1
ATOM 1680 N N . ASP A 1 213 ? 6.692 31.092 10.101 1.00 87.38 213 ASP A N 1
ATOM 1681 C CA . ASP A 1 213 ? 5.467 31.754 9.632 1.00 87.38 213 ASP A CA 1
ATOM 1682 C C . ASP A 1 213 ? 4.184 31.033 10.102 1.00 87.38 213 ASP A C 1
ATOM 1684 O O . ASP A 1 213 ? 3.120 31.654 10.188 1.00 87.38 213 ASP A O 1
ATOM 1688 N N . ASP A 1 214 ? 4.263 29.739 10.440 1.00 90.19 214 ASP A N 1
ATOM 1689 C CA . ASP A 1 214 ? 3.115 28.949 10.889 1.00 90.19 214 ASP A CA 1
ATOM 1690 C C . ASP A 1 214 ? 2.782 29.170 12.371 1.00 90.19 214 ASP A C 1
ATOM 1692 O O . ASP A 1 214 ? 1.604 29.130 12.733 1.00 90.19 214 ASP A O 1
ATOM 1696 N N . TRP A 1 215 ? 3.775 29.407 13.243 1.00 89.56 215 TRP A N 1
ATOM 1697 C CA . TRP A 1 215 ? 3.587 29.401 14.709 1.00 89.56 215 TRP A CA 1
ATOM 1698 C C . TRP A 1 215 ? 2.463 30.341 15.170 1.00 89.56 215 TRP A C 1
ATOM 1700 O O . TRP A 1 215 ? 1.630 29.983 16.005 1.00 89.56 215 TRP A O 1
ATOM 1710 N N . ALA A 1 216 ? 2.372 31.522 14.551 1.00 84.06 216 ALA A N 1
ATOM 1711 C CA . ALA A 1 216 ? 1.353 32.528 14.844 1.00 84.06 216 ALA A CA 1
ATOM 1712 C C . ALA A 1 216 ? -0.091 32.088 14.526 1.00 84.06 216 ALA A C 1
ATOM 1714 O O . ALA A 1 216 ? -1.046 32.715 15.002 1.00 84.06 216 ALA A O 1
ATOM 1715 N N . ASN A 1 217 ? -0.264 31.041 13.714 1.00 85.12 217 ASN A N 1
ATOM 1716 C CA . ASN A 1 217 ? -1.560 30.448 13.395 1.00 85.12 217 ASN A CA 1
ATOM 1717 C C . ASN A 1 217 ? -2.005 29.409 14.433 1.00 85.12 217 ASN A C 1
ATOM 1719 O O . ASN A 1 217 ? -3.209 29.231 14.580 1.00 85.12 217 ASN A O 1
ATOM 1723 N N . PHE A 1 218 ? -1.074 28.816 15.187 1.00 87.12 218 PHE A N 1
ATOM 1724 C CA . PHE A 1 218 ? -1.363 27.872 16.272 1.00 87.12 218 PHE A CA 1
ATOM 1725 C C . PHE A 1 218 ? -1.520 28.585 17.627 1.00 87.12 218 PHE A C 1
ATOM 1727 O O . PHE A 1 218 ? -2.554 28.451 18.273 1.00 87.12 218 PHE A O 1
ATOM 1734 N N . VAL A 1 219 ? -0.543 29.412 18.025 1.00 83.56 219 VAL A N 1
ATOM 1735 C CA . VAL A 1 219 ? -0.450 29.987 19.394 1.00 83.56 219 VAL A CA 1
ATOM 1736 C C . VAL A 1 219 ? -0.563 31.515 19.443 1.00 83.56 219 VAL A C 1
ATOM 1738 O O . VAL A 1 219 ? -0.164 32.173 20.405 1.00 83.56 219 VAL A O 1
ATOM 1741 N N . GLY A 1 220 ? -1.076 32.111 18.363 1.00 77.56 220 GLY A N 1
ATOM 1742 C CA . GLY A 1 220 ? -1.231 33.557 18.244 1.00 77.56 220 GLY A CA 1
ATOM 1743 C C . GLY A 1 220 ? 0.096 34.330 18.202 1.00 77.56 220 GLY A C 1
ATOM 1744 O O . GLY A 1 220 ? 1.177 33.781 18.019 1.00 77.56 220 GLY A O 1
ATOM 1745 N N . LEU A 1 221 ? 0.008 35.658 18.326 1.00 75.50 221 LEU A N 1
ATOM 1746 C CA . LEU A 1 221 ? 1.176 36.541 18.402 1.00 75.50 221 LEU A CA 1
ATOM 1747 C C . LEU A 1 221 ? 1.292 37.108 19.818 1.00 75.50 221 LEU A C 1
ATOM 1749 O O . LEU A 1 221 ? 0.606 38.082 20.140 1.00 75.50 221 LEU A O 1
ATOM 1753 N N . ASP A 1 222 ? 2.184 36.544 20.633 1.00 76.69 222 ASP A N 1
ATOM 1754 C CA . ASP A 1 222 ? 2.551 37.109 21.933 1.00 76.69 222 ASP A CA 1
ATOM 1755 C C . ASP A 1 222 ? 3.905 37.846 21.843 1.00 76.69 222 ASP A C 1
ATOM 1757 O O . ASP A 1 222 ? 4.946 37.204 21.709 1.00 76.69 222 ASP A O 1
ATOM 1761 N N . PRO A 1 223 ? 3.943 39.190 21.951 1.00 77.38 223 PRO A N 1
ATOM 1762 C CA . PRO A 1 223 ? 5.192 39.954 21.921 1.00 77.38 223 PRO A CA 1
ATOM 1763 C C . PRO A 1 223 ? 6.081 39.765 23.166 1.00 77.38 223 PRO A C 1
ATOM 1765 O O . PRO A 1 223 ? 7.137 40.397 23.241 1.00 77.38 223 PRO A O 1
ATOM 1768 N N . ASN A 1 224 ? 5.653 38.975 24.159 1.00 83.31 224 ASN A N 1
ATOM 1769 C CA . ASN A 1 224 ? 6.429 38.664 25.361 1.00 83.31 224 ASN A CA 1
ATOM 1770 C C . ASN A 1 224 ? 7.178 37.322 25.273 1.00 83.31 224 ASN A C 1
ATOM 1772 O O . ASN A 1 224 ? 8.130 37.145 26.035 1.00 83.31 224 ASN A O 1
ATOM 1776 N N . LYS A 1 225 ? 6.784 36.415 24.365 1.00 83.44 225 LYS A N 1
ATOM 1777 C CA . LYS A 1 225 ? 7.473 35.138 24.122 1.00 83.44 225 LYS A CA 1
ATOM 1778 C C . LYS A 1 225 ? 8.652 35.324 23.165 1.00 83.44 225 LYS A C 1
ATOM 1780 O O . LYS A 1 225 ? 8.642 36.179 22.277 1.00 83.44 225 LYS A O 1
ATOM 1785 N N . THR A 1 226 ? 9.694 34.528 23.359 1.00 87.31 226 THR A N 1
ATOM 1786 C CA . THR A 1 226 ? 10.812 34.394 22.418 1.00 87.31 226 THR A CA 1
ATOM 1787 C C . THR A 1 226 ? 10.439 33.473 21.246 1.00 87.31 226 THR A C 1
ATOM 1789 O O . THR A 1 226 ? 9.498 32.688 21.367 1.00 87.31 226 THR A O 1
ATOM 1792 N N . PRO A 1 227 ? 11.164 33.527 20.109 1.00 85.75 227 PRO A N 1
ATOM 1793 C CA . PRO A 1 227 ? 10.920 32.632 18.976 1.00 85.75 227 PRO A CA 1
ATOM 1794 C C . PRO A 1 227 ? 10.937 31.143 19.350 1.00 85.75 227 PRO A C 1
ATOM 1796 O O . PRO A 1 227 ? 10.011 30.431 18.984 1.00 85.75 227 PRO A O 1
ATOM 1799 N N . ASP A 1 228 ? 11.921 30.690 20.139 1.00 85.06 228 ASP A N 1
ATOM 1800 C CA . ASP A 1 228 ? 12.017 29.280 20.549 1.00 85.06 228 ASP A CA 1
ATOM 1801 C C . ASP A 1 228 ? 10.869 28.860 21.501 1.00 85.06 228 ASP A C 1
ATOM 1803 O O . ASP A 1 228 ? 10.453 27.705 21.488 1.00 85.06 228 ASP A O 1
ATOM 1807 N N . GLU A 1 229 ? 10.318 29.781 22.308 1.00 85.06 229 GLU A N 1
ATOM 1808 C CA . GLU A 1 229 ? 9.114 29.518 23.121 1.00 85.06 229 GLU A CA 1
ATOM 1809 C C . GLU A 1 229 ? 7.861 29.393 22.234 1.00 85.06 229 GLU A C 1
ATOM 1811 O O . GLU A 1 229 ? 7.075 28.465 22.412 1.00 85.06 229 GLU A O 1
ATOM 1816 N N . MET A 1 230 ? 7.698 30.272 21.236 1.00 85.62 230 MET A N 1
ATOM 1817 C CA . MET A 1 230 ? 6.584 30.189 20.278 1.00 85.62 230 MET A CA 1
ATOM 1818 C C . MET A 1 230 ? 6.630 28.915 19.422 1.00 85.62 230 MET A C 1
ATOM 1820 O O . MET A 1 230 ? 5.586 28.321 19.161 1.00 85.62 230 MET A O 1
ATOM 1824 N N . GLU A 1 231 ? 7.823 28.495 18.998 1.00 88.62 231 GLU A N 1
ATOM 1825 C CA . GLU A 1 231 ? 8.054 27.253 18.255 1.00 88.62 231 GLU A CA 1
ATOM 1826 C C . GLU A 1 231 ? 7.608 26.023 19.053 1.00 88.62 231 GLU A C 1
ATOM 1828 O O . GLU A 1 231 ? 6.852 25.189 18.549 1.00 88.62 231 GLU A O 1
ATOM 1833 N N . LEU A 1 232 ? 8.057 25.921 20.310 1.00 86.75 232 LEU A N 1
ATOM 1834 C CA . LEU A 1 232 ? 7.735 24.799 21.188 1.00 86.75 232 LEU A CA 1
ATOM 1835 C C . LEU A 1 232 ? 6.231 24.719 21.468 1.00 86.75 232 LEU A C 1
ATOM 1837 O O . LEU A 1 232 ? 5.652 23.640 21.331 1.00 86.75 232 LEU A O 1
ATOM 1841 N N . ASP A 1 233 ? 5.592 25.843 21.799 1.00 85.44 233 ASP A N 1
ATOM 1842 C CA . ASP A 1 233 ? 4.149 25.876 22.051 1.00 85.44 233 ASP A CA 1
ATOM 1843 C C . ASP A 1 233 ? 3.353 25.498 20.785 1.00 85.44 233 ASP A C 1
ATOM 1845 O O . ASP A 1 233 ? 2.424 24.696 20.858 1.00 85.44 233 ASP A O 1
ATOM 1849 N N . ALA A 1 234 ? 3.748 25.984 19.600 1.00 89.56 234 ALA A N 1
ATOM 1850 C CA . ALA A 1 234 ? 3.074 25.648 18.342 1.00 89.56 234 ALA A CA 1
ATOM 1851 C C . ALA A 1 234 ? 3.199 24.156 17.978 1.00 89.56 234 ALA A C 1
ATOM 1853 O O . ALA A 1 234 ? 2.214 23.520 17.587 1.00 89.56 234 ALA A O 1
ATOM 1854 N N . ILE A 1 235 ? 4.387 23.568 18.155 1.00 90.56 235 ILE A N 1
ATOM 1855 C CA . ILE A 1 235 ? 4.628 22.133 17.942 1.00 90.56 235 ILE A CA 1
ATOM 1856 C C . ILE A 1 235 ? 3.849 21.284 18.954 1.00 90.56 235 ILE A C 1
ATOM 1858 O O . ILE A 1 235 ? 3.306 20.235 18.595 1.00 90.56 235 ILE A O 1
ATOM 1862 N N . GLN A 1 236 ? 3.729 21.738 20.203 1.00 89.06 236 GLN A N 1
ATOM 1863 C CA . GLN A 1 236 ? 2.883 21.109 21.217 1.00 89.06 236 GLN A CA 1
ATOM 1864 C C . GLN A 1 236 ? 1.398 21.155 20.819 1.00 89.06 236 GLN A C 1
ATOM 1866 O O . GLN A 1 236 ? 0.721 20.129 20.924 1.00 89.06 236 GLN A O 1
ATOM 1871 N N . SER A 1 237 ? 0.888 22.288 20.317 1.00 89.69 237 SER A N 1
ATOM 1872 C CA . SER A 1 237 ? -0.491 22.407 19.814 1.00 89.69 237 SER A CA 1
ATOM 1873 C C . SER A 1 237 ? -0.758 21.449 18.648 1.00 89.69 237 SER A C 1
ATOM 1875 O O . SER A 1 237 ? -1.728 20.691 18.694 1.00 89.69 237 SER A O 1
ATOM 1877 N N . LEU A 1 238 ? 0.133 21.394 17.647 1.00 92.69 238 LEU A N 1
ATOM 1878 C CA . LEU A 1 238 ? 0.028 20.431 16.542 1.00 92.69 238 LEU A CA 1
ATOM 1879 C C . LEU A 1 238 ? 0.084 18.979 17.046 1.00 92.69 238 LEU A C 1
ATOM 1881 O O . LEU A 1 238 ? -0.721 18.152 16.624 1.00 92.69 238 LEU A O 1
ATOM 1885 N N . THR A 1 239 ? 0.979 18.666 17.988 1.00 92.50 239 THR A N 1
ATOM 1886 C CA . THR A 1 239 ? 1.102 17.320 18.578 1.00 92.50 239 THR A CA 1
ATOM 1887 C C . THR A 1 239 ? -0.183 16.904 19.304 1.00 92.50 239 THR A C 1
ATOM 1889 O O . THR A 1 239 ? -0.657 15.783 19.117 1.00 92.50 239 THR A O 1
ATOM 1892 N N . ARG A 1 240 ? -0.796 17.804 20.088 1.00 91.56 240 ARG A N 1
ATOM 1893 C CA . ARG A 1 240 ? -2.101 17.570 20.739 1.00 91.56 240 ARG A CA 1
ATOM 1894 C C . ARG A 1 240 ? -3.206 17.346 19.709 1.00 91.56 240 ARG A C 1
ATOM 1896 O O . ARG A 1 240 ? -3.986 16.402 19.858 1.00 91.56 240 ARG A O 1
ATOM 1903 N N . TRP A 1 241 ? -3.232 18.154 18.646 1.00 92.56 241 TRP A N 1
ATOM 1904 C CA . TRP A 1 241 ? -4.198 17.991 17.565 1.00 92.56 241 TRP A CA 1
ATOM 1905 C C . TRP A 1 241 ? -4.053 16.617 16.899 1.00 92.56 241 TRP A C 1
ATOM 1907 O O . TRP A 1 241 ? -5.040 15.884 16.835 1.00 92.56 241 TRP A O 1
ATOM 1917 N N . LEU A 1 242 ? -2.840 16.212 16.501 1.00 94.75 242 LEU A N 1
ATOM 1918 C CA . LEU A 1 242 ? -2.558 14.908 15.877 1.00 94.75 242 LEU A CA 1
ATOM 1919 C C . LEU A 1 242 ? -2.934 13.722 16.780 1.00 94.75 242 LEU A C 1
ATOM 1921 O O . LEU A 1 242 ? -3.546 12.763 16.311 1.00 94.75 242 LEU A O 1
ATOM 1925 N N . LEU A 1 243 ? -2.651 13.806 18.087 1.00 93.69 243 LEU A N 1
ATOM 1926 C CA . LEU A 1 243 ? -3.057 12.782 19.059 1.00 93.69 243 LEU A CA 1
ATOM 1927 C C . LEU A 1 243 ? -4.584 12.621 19.153 1.00 93.69 243 LEU A C 1
ATOM 1929 O O . LEU A 1 243 ? -5.055 11.524 19.443 1.00 93.69 243 LEU A O 1
ATOM 1933 N N . GLY A 1 244 ? -5.365 13.652 18.819 1.00 91.88 244 GLY A N 1
ATOM 1934 C CA . GLY A 1 244 ? -6.832 13.604 18.806 1.00 91.88 244 GLY A CA 1
ATOM 1935 C C . GLY A 1 244 ? -7.503 14.498 19.849 1.00 91.88 244 GLY A C 1
ATOM 1936 O O . GLY A 1 244 ? -8.676 14.286 20.155 1.00 91.88 244 GLY A O 1
ATOM 1937 N N . VAL A 1 245 ? -6.770 15.470 20.402 1.00 89.31 245 VAL A N 1
ATOM 1938 C CA . VAL A 1 245 ? -7.287 16.486 21.327 1.00 89.31 245 VAL A CA 1
ATOM 1939 C C . VAL A 1 245 ? -7.633 17.751 20.541 1.00 89.31 245 VAL A C 1
ATOM 1941 O O . VAL A 1 245 ? -6.780 18.305 19.851 1.00 89.31 245 VAL A O 1
ATOM 1944 N N . ASP A 1 246 ? -8.876 18.217 20.644 1.00 83.50 246 ASP A N 1
ATOM 1945 C CA . ASP A 1 246 ? -9.305 19.507 20.093 1.00 83.50 246 ASP A CA 1
ATOM 1946 C C . ASP A 1 246 ? -9.012 20.650 21.086 1.00 83.50 246 ASP A C 1
ATOM 1948 O O . ASP A 1 246 ? -9.216 20.508 22.292 1.00 83.50 246 ASP A O 1
ATOM 1952 N N . GLN A 1 247 ? -8.567 21.806 20.582 1.00 74.00 247 GLN A N 1
ATOM 1953 C CA . GLN A 1 247 ? -8.443 23.047 21.359 1.00 74.00 247 GLN A CA 1
ATOM 1954 C C . GLN A 1 247 ? -9.778 23.808 21.311 1.00 74.00 247 GLN A C 1
ATOM 1956 O O . GLN A 1 247 ? -10.092 24.462 20.317 1.00 74.00 247 GLN A O 1
ATOM 1961 N N . THR A 1 248 ? -10.591 23.682 22.366 1.00 60.09 248 THR A N 1
ATOM 1962 C CA . THR A 1 248 ? -11.951 24.259 22.424 1.00 60.09 248 THR A CA 1
ATOM 1963 C C . THR A 1 248 ? -12.059 25.586 23.172 1.00 60.09 248 THR A C 1
ATOM 1965 O O . THR A 1 248 ? -13.020 26.318 22.947 1.00 60.09 248 THR A O 1
ATOM 1968 N N . ASP A 1 249 ? -11.104 25.900 24.051 1.00 54.09 249 ASP A N 1
ATOM 1969 C CA . ASP A 1 249 ? -11.048 27.150 24.814 1.00 54.09 249 ASP A CA 1
ATOM 1970 C C . ASP A 1 249 ? -9.793 27.949 24.434 1.00 54.09 249 ASP A C 1
ATOM 1972 O O . ASP A 1 249 ? -8.695 27.410 24.362 1.00 54.09 249 ASP A O 1
ATOM 1976 N N . VAL A 1 250 ? -9.982 29.248 24.184 1.00 52.53 250 VAL A N 1
ATOM 1977 C CA . VAL A 1 250 ? -8.946 30.210 23.736 1.00 52.53 250 VAL A CA 1
ATOM 1978 C C . VAL A 1 250 ? -8.155 30.816 24.914 1.00 52.53 250 VAL A C 1
ATOM 1980 O O . VAL A 1 250 ? -7.161 31.505 24.710 1.00 52.53 250 VAL A O 1
ATOM 1983 N N . ASP A 1 251 ? -8.590 30.542 26.147 1.00 52.69 251 ASP A N 1
ATOM 1984 C CA . ASP A 1 251 ? -7.940 30.927 27.403 1.00 52.69 251 ASP A CA 1
ATOM 1985 C C . ASP A 1 251 ? -8.011 29.722 28.372 1.00 52.69 251 ASP A C 1
ATOM 1987 O O . ASP A 1 251 ? -8.934 29.640 29.188 1.00 52.69 251 ASP A O 1
ATOM 1991 N N . ASP A 1 252 ? -7.076 28.767 28.291 1.00 49.66 252 ASP A N 1
ATOM 1992 C CA . ASP A 1 252 ? -6.978 27.672 29.273 1.00 49.66 252 ASP A CA 1
ATOM 1993 C C . ASP A 1 252 ? -6.174 28.126 30.517 1.00 49.66 252 ASP A C 1
ATOM 1995 O O . ASP A 1 252 ? -4.956 28.333 30.444 1.00 49.66 252 ASP A O 1
ATOM 1999 N N . PRO A 1 253 ? -6.820 28.277 31.693 1.00 45.66 253 PRO A N 1
ATOM 2000 C CA . PRO A 1 253 ? -6.163 28.757 32.903 1.00 45.66 253 PRO A CA 1
ATOM 2001 C C . PRO A 1 253 ? -5.261 27.714 33.590 1.00 45.66 253 PRO A C 1
ATOM 2003 O O . PRO A 1 253 ? -4.626 28.066 34.587 1.00 45.66 253 PRO A O 1
ATOM 2006 N N . GLU A 1 254 ? -5.214 26.455 33.129 1.00 51.06 254 GLU A N 1
ATOM 2007 C CA . GLU A 1 254 ? -4.225 25.464 33.587 1.00 51.06 254 GLU A CA 1
ATOM 2008 C C . GLU A 1 254 ? -2.917 25.493 32.776 1.00 51.06 254 GLU A C 1
ATOM 2010 O O . GLU A 1 254 ? -1.893 25.045 33.297 1.00 51.06 254 GLU A O 1
ATOM 2015 N N . THR A 1 255 ? -2.908 26.065 31.563 1.00 53.19 255 THR A N 1
ATOM 2016 C CA . THR A 1 255 ? -1.722 26.120 30.680 1.00 53.19 255 THR A CA 1
ATOM 2017 C C . THR A 1 255 ? -1.160 27.528 30.428 1.00 53.19 255 THR A C 1
ATOM 2019 O O . THR A 1 255 ? 0.027 27.638 30.126 1.00 53.19 255 THR A O 1
ATOM 2022 N N . ASP A 1 256 ? -1.941 28.601 30.632 1.00 50.84 256 ASP A N 1
ATOM 2023 C CA . ASP A 1 256 ? -1.533 30.014 30.417 1.00 50.84 256 ASP A CA 1
ATOM 2024 C C . ASP A 1 256 ? -1.164 30.322 28.942 1.00 50.84 256 ASP A C 1
ATOM 2026 O O . ASP A 1 256 ? -0.301 31.152 28.641 1.00 50.84 256 ASP A O 1
ATOM 2030 N N . TRP A 1 257 ? -1.805 29.620 27.996 1.00 54.44 257 TRP A N 1
ATOM 2031 C CA . TRP A 1 257 ? -1.601 29.769 26.549 1.00 54.44 257 TRP A CA 1
ATOM 2032 C C . TRP A 1 257 ? -2.686 30.638 25.890 1.00 54.44 257 TRP A C 1
ATOM 2034 O O . TRP A 1 257 ? -3.850 30.600 26.279 1.00 54.44 257 TRP A O 1
ATOM 2044 N N . ILE A 1 258 ? -2.302 31.401 24.856 1.00 53.03 258 ILE A N 1
ATOM 2045 C CA . ILE A 1 258 ? -3.220 32.171 23.992 1.00 53.03 258 ILE A CA 1
ATOM 2046 C C . ILE A 1 258 ? -3.446 31.366 22.703 1.00 53.03 258 ILE A C 1
ATOM 2048 O O . ILE A 1 258 ? -2.941 31.712 21.632 1.00 53.03 258 ILE A O 1
ATOM 2052 N N . ASP A 1 259 ? -4.159 30.251 22.820 1.00 63.12 259 ASP A N 1
ATOM 2053 C CA . ASP A 1 259 ? -4.358 29.322 21.707 1.00 63.12 259 ASP A CA 1
ATOM 2054 C C . ASP A 1 259 ? -5.322 29.888 20.653 1.00 63.12 259 ASP A C 1
ATOM 2056 O O . ASP A 1 259 ? -6.322 30.544 20.962 1.00 63.12 259 ASP A O 1
ATOM 2060 N N . ARG A 1 260 ? -5.050 29.618 19.372 1.00 70.25 260 ARG A N 1
ATOM 2061 C CA . ARG A 1 260 ? -6.029 29.855 18.303 1.00 70.25 260 ARG A CA 1
ATOM 2062 C C . ARG A 1 260 ? -6.919 28.627 18.105 1.00 70.25 260 ARG A C 1
ATOM 2064 O O . ARG A 1 260 ? -6.442 27.504 18.248 1.00 70.25 260 ARG A O 1
ATOM 2071 N N . PRO A 1 261 ? -8.195 28.812 17.718 1.00 75.62 261 PRO A N 1
ATOM 2072 C CA . PRO A 1 261 ? -9.047 27.690 17.356 1.00 75.62 261 PRO A CA 1
ATOM 2073 C C . PRO A 1 261 ? -8.496 27.001 16.100 1.00 75.62 261 PRO A C 1
ATOM 2075 O O . PRO A 1 261 ? -8.430 27.602 15.027 1.00 75.62 261 PRO A O 1
ATOM 2078 N N . LEU A 1 262 ? -8.111 25.734 16.247 1.00 86.88 262 LEU A N 1
ATOM 2079 C CA . LEU A 1 262 ? -7.791 24.838 15.136 1.00 86.88 262 LEU A CA 1
ATOM 2080 C C . LEU A 1 262 ? -9.076 24.225 14.553 1.00 86.88 262 LEU A C 1
ATOM 2082 O O . LEU A 1 262 ? -10.164 24.349 15.123 1.00 86.88 262 LEU A O 1
ATOM 2086 N N . ARG A 1 263 ? -8.955 23.510 13.429 1.00 87.94 263 ARG A N 1
ATOM 2087 C CA . ARG A 1 263 ? -10.036 22.691 12.860 1.00 87.94 263 ARG A CA 1
ATOM 2088 C C . ARG A 1 263 ? -10.623 21.767 13.922 1.00 87.94 263 ARG A C 1
ATOM 2090 O O . ARG A 1 263 ? -9.949 20.843 14.385 1.00 87.94 263 ARG A O 1
ATOM 2097 N N . SER A 1 264 ? -11.896 21.975 14.244 1.00 87.44 264 SER A N 1
ATOM 2098 C CA . SER A 1 264 ? -12.604 21.093 15.164 1.00 87.44 264 SER A CA 1
ATOM 2099 C C . SER A 1 264 ? -13.078 19.808 14.483 1.00 87.44 264 SER A C 1
ATOM 2101 O O . SER A 1 264 ? -13.503 19.796 13.325 1.00 87.44 264 SER A O 1
ATOM 2103 N N . ARG A 1 265 ? -13.029 18.727 15.256 1.00 90.00 265 ARG A N 1
ATOM 2104 C CA . ARG A 1 265 ? -13.569 17.395 14.984 1.00 90.00 265 ARG A CA 1
ATOM 2105 C C . ARG A 1 265 ? -14.752 17.067 15.901 1.00 90.00 265 ARG A C 1
ATOM 2107 O O . ARG A 1 265 ? -15.192 15.921 15.937 1.00 90.00 265 ARG A O 1
ATOM 2114 N N . GLN A 1 266 ? -15.257 18.030 16.673 1.00 88.81 266 GLN A N 1
ATOM 2115 C CA . GLN A 1 266 ? -16.325 17.787 17.637 1.00 88.81 266 GLN A CA 1
ATOM 2116 C C . GLN A 1 266 ? -17.663 17.474 16.959 1.00 88.81 266 GLN A C 1
ATOM 2118 O O . GLN A 1 266 ? -18.276 18.318 16.302 1.00 88.81 266 GLN A O 1
ATOM 2123 N N . TYR A 1 267 ? -18.158 16.261 17.192 1.00 88.19 267 TYR A N 1
ATOM 2124 C CA . TYR A 1 267 ? -19.416 15.754 16.660 1.00 88.19 267 TYR A CA 1
ATOM 2125 C C . TYR A 1 267 ? -20.346 15.297 17.789 1.00 88.19 267 TYR A C 1
ATOM 2127 O O . TYR A 1 267 ? -19.881 14.814 18.822 1.00 88.19 267 TYR A O 1
ATOM 2135 N N . PHE A 1 268 ? -21.661 15.468 17.617 1.00 86.06 268 PHE A N 1
ATOM 2136 C CA . PHE A 1 268 ? -22.648 14.984 18.585 1.00 86.06 268 PHE A CA 1
ATOM 2137 C C . PHE A 1 268 ? -23.045 13.543 18.263 1.00 86.06 268 PHE A C 1
ATOM 2139 O O . PHE A 1 268 ? -23.615 13.253 17.215 1.00 86.06 268 PHE A O 1
ATOM 2146 N N . PHE A 1 269 ? -22.754 12.639 19.190 1.00 82.69 269 PHE A N 1
ATOM 2147 C CA . PHE A 1 269 ? -23.004 11.213 19.060 1.00 82.69 269 PHE A CA 1
ATOM 2148 C C . PHE A 1 269 ? -24.310 10.844 19.775 1.00 82.69 269 PHE A C 1
ATOM 2150 O O . PHE A 1 269 ? -24.415 10.925 21.001 1.00 82.69 269 PHE A O 1
ATOM 2157 N N . ALA A 1 270 ? -25.332 10.467 19.001 1.00 77.94 270 ALA A N 1
ATOM 2158 C CA . ALA A 1 270 ? -26.673 10.170 19.511 1.00 77.94 270 ALA A CA 1
ATOM 2159 C C . ALA A 1 270 ? -26.737 8.898 20.382 1.00 77.94 270 ALA A C 1
ATOM 2161 O O . ALA A 1 270 ? -27.577 8.819 21.278 1.00 77.94 270 ALA A O 1
ATOM 2162 N N . ASP A 1 271 ? -25.831 7.939 20.164 1.00 76.31 271 ASP A N 1
ATOM 2163 C CA . ASP A 1 271 ? -25.672 6.718 20.962 1.00 76.31 271 ASP A CA 1
ATOM 2164 C C . ASP A 1 271 ? -25.164 7.013 22.384 1.00 76.31 271 ASP A C 1
ATOM 2166 O O . ASP A 1 271 ? -25.648 6.423 23.351 1.00 76.31 271 ASP A O 1
ATOM 2170 N N . THR A 1 272 ? -24.233 7.964 22.534 1.00 80.75 272 THR A N 1
ATOM 2171 C CA . THR A 1 272 ? -23.693 8.367 23.847 1.00 80.75 272 THR A CA 1
ATOM 2172 C C . THR A 1 272 ? -24.425 9.563 24.467 1.00 80.75 272 THR A C 1
ATOM 2174 O O . THR A 1 272 ? -24.329 9.786 25.679 1.00 80.75 272 THR A O 1
ATOM 2177 N N . GLY A 1 273 ? -25.151 10.337 23.654 1.00 83.06 273 GLY A N 1
ATOM 2178 C CA . GLY A 1 273 ? -25.799 11.592 24.034 1.00 83.06 273 GLY A CA 1
ATOM 2179 C C . GLY A 1 273 ? -24.813 12.728 24.332 1.00 83.06 273 GLY A C 1
ATOM 2180 O O . GLY A 1 273 ? -25.137 13.616 25.126 1.00 83.06 273 GLY A O 1
ATOM 2181 N N . LYS A 1 274 ? -23.600 12.685 23.762 1.00 85.50 274 LYS A N 1
ATOM 2182 C CA . LYS A 1 274 ? -22.495 13.614 24.056 1.00 85.50 274 LYS A CA 1
ATOM 2183 C C . LYS A 1 274 ? -21.852 14.155 22.783 1.00 85.50 274 LYS A C 1
ATOM 2185 O O . LYS A 1 274 ? -21.811 13.484 21.758 1.00 85.50 274 LYS A O 1
ATOM 2190 N N . THR A 1 275 ? -21.258 15.339 22.892 1.00 85.69 275 THR A N 1
ATOM 2191 C CA . THR A 1 275 ? -20.268 15.817 21.921 1.00 85.69 275 THR A CA 1
ATOM 2192 C C . THR A 1 275 ? -18.904 15.208 22.250 1.00 85.69 275 THR A C 1
ATOM 2194 O O . THR A 1 275 ? -18.487 15.272 23.406 1.00 85.69 275 THR A O 1
ATOM 2197 N N . GLN A 1 276 ? -18.236 14.604 21.265 1.00 89.50 276 GLN A N 1
ATOM 2198 C CA . GLN A 1 276 ? -16.896 14.001 21.370 1.00 89.50 276 GLN A CA 1
ATOM 2199 C C . GLN A 1 276 ? -16.117 14.239 20.064 1.00 89.50 276 GLN A C 1
ATOM 2201 O O . GLN A 1 276 ? -16.717 14.568 19.039 1.00 89.50 276 GLN A O 1
ATOM 2206 N N . GLU A 1 277 ? -14.795 14.072 20.071 1.00 90.62 277 GLU A N 1
ATOM 2207 C CA . GLU A 1 277 ? -13.972 14.240 18.867 1.00 90.62 277 GLU A CA 1
ATOM 2208 C C . GLU A 1 277 ? -14.111 13.038 17.917 1.00 90.62 277 GLU A C 1
ATOM 2210 O O . GLU A 1 277 ? -13.914 11.887 18.313 1.00 90.62 277 GLU A O 1
ATOM 2215 N N . TRP A 1 278 ? -14.388 13.300 16.639 1.00 92.81 278 TRP A N 1
ATOM 2216 C CA . TRP A 1 278 ? -14.255 12.323 15.559 1.00 92.81 278 TRP A CA 1
ATOM 2217 C C . TRP A 1 278 ? -12.792 12.274 15.106 1.00 92.81 278 TRP A C 1
ATOM 2219 O O . TRP A 1 278 ? -12.347 13.073 14.282 1.00 92.81 278 TRP A O 1
ATOM 2229 N N . ARG A 1 279 ? -12.010 11.374 15.705 1.00 92.81 279 ARG A N 1
ATOM 2230 C CA . ARG A 1 279 ? -10.539 11.406 15.610 1.00 92.81 279 ARG A CA 1
ATOM 2231 C C . ARG A 1 279 ? -9.970 10.791 14.331 1.00 92.81 279 ARG A C 1
ATOM 2233 O O . ARG A 1 279 ? -8.844 11.133 13.988 1.00 92.81 279 ARG A O 1
ATOM 2240 N N . LEU A 1 280 ? -10.718 9.913 13.657 1.00 95.00 280 LEU A N 1
ATOM 2241 C CA . LEU A 1 280 ? -10.254 9.211 12.457 1.00 95.00 280 LEU A CA 1
ATOM 2242 C C . LEU A 1 280 ? -10.554 10.000 11.172 1.00 95.00 280 LEU A C 1
ATOM 2244 O O . LEU A 1 280 ? -11.705 10.379 10.920 1.00 95.00 280 LEU A O 1
ATOM 2248 N N . GLY A 1 281 ? -9.524 10.213 10.352 1.00 93.56 281 GLY A N 1
ATOM 2249 C CA . GLY A 1 281 ? -9.646 10.804 9.020 1.00 93.56 281 GLY A CA 1
ATOM 2250 C C . GLY A 1 281 ? -10.408 9.925 8.029 1.00 93.56 281 GLY A C 1
ATOM 2251 O O . GLY A 1 281 ? -10.743 8.771 8.300 1.00 93.56 281 GLY A O 1
ATOM 2252 N N . ASP A 1 282 ? -10.704 10.479 6.856 1.00 92.75 282 ASP A N 1
ATOM 2253 C CA . ASP A 1 282 ? -11.287 9.712 5.761 1.00 92.75 282 ASP A CA 1
ATOM 2254 C C . ASP A 1 282 ? -10.320 8.649 5.209 1.00 92.75 282 ASP A C 1
ATOM 2256 O O . ASP A 1 282 ? -9.117 8.875 5.062 1.00 92.75 282 ASP A O 1
ATOM 2260 N N . VAL A 1 283 ? -10.882 7.487 4.870 1.00 93.31 283 VAL A N 1
ATOM 2261 C CA . VAL A 1 283 ? -10.186 6.359 4.241 1.00 93.31 283 VAL A CA 1
ATOM 2262 C C . VAL A 1 283 ? -10.853 6.122 2.886 1.00 93.31 283 VAL A C 1
ATOM 2264 O O . VAL A 1 283 ? -11.890 5.462 2.809 1.00 93.31 283 VAL A O 1
ATOM 2267 N N . ILE A 1 284 ? -10.306 6.729 1.826 1.00 86.75 284 ILE A N 1
ATOM 2268 C CA . ILE A 1 284 ? -10.931 6.723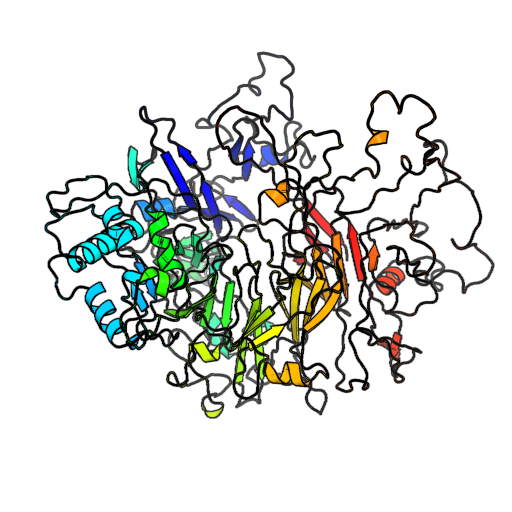 0.491 1.00 86.75 284 ILE A CA 1
ATOM 2269 C C . ILE A 1 284 ? -10.421 5.549 -0.351 1.00 86.75 284 ILE A C 1
ATOM 2271 O O . ILE A 1 284 ? -11.227 4.730 -0.793 1.00 86.75 284 ILE A O 1
ATOM 2275 N N . HIS A 1 285 ? -9.104 5.436 -0.570 1.00 86.38 285 HIS A N 1
ATOM 2276 C CA . HIS A 1 285 ? -8.543 4.397 -1.447 1.00 86.38 285 HIS A CA 1
ATOM 2277 C C . HIS A 1 285 ? -7.613 3.398 -0.748 1.00 86.38 285 HIS A C 1
ATOM 2279 O O . HIS A 1 285 ? -7.295 2.350 -1.324 1.00 86.38 285 HIS A O 1
ATOM 2285 N N . SER A 1 286 ? -7.241 3.643 0.512 1.00 91.19 286 SER A N 1
ATOM 2286 C CA . SER A 1 286 ? -6.511 2.667 1.321 1.00 91.19 286 SER A CA 1
ATOM 2287 C C . SER A 1 286 ? -7.452 1.583 1.859 1.00 91.19 286 SER A C 1
ATOM 2289 O O . SER A 1 286 ? -7.860 1.580 3.019 1.00 91.19 286 SER A O 1
ATOM 2291 N N . ALA A 1 287 ? -7.844 0.656 0.982 1.00 91.25 287 ALA A N 1
ATOM 2292 C CA . ALA A 1 287 ? -8.701 -0.466 1.351 1.00 91.25 287 ALA A CA 1
ATOM 2293 C C . ALA A 1 287 ? -8.063 -1.283 2.501 1.00 91.25 287 ALA A C 1
ATOM 2295 O O . ALA A 1 287 ? -6.912 -1.702 2.350 1.00 91.25 287 ALA A O 1
ATOM 2296 N N . PRO A 1 288 ? -8.777 -1.555 3.614 1.00 95.62 288 PRO A N 1
ATOM 2297 C CA . PRO A 1 288 ? -8.183 -2.211 4.776 1.00 95.62 288 PRO A CA 1
ATOM 2298 C C . PRO A 1 288 ? -7.593 -3.594 4.470 1.00 95.62 288 PRO A C 1
ATOM 2300 O O . PRO A 1 288 ? -8.265 -4.474 3.927 1.00 95.62 288 PRO A O 1
ATOM 2303 N N . THR A 1 289 ? -6.336 -3.800 4.862 1.00 96.50 289 THR A N 1
ATOM 2304 C CA . THR A 1 289 ? -5.600 -5.056 4.692 1.00 96.50 289 THR A CA 1
ATOM 2305 C C . THR A 1 289 ? -5.483 -5.771 6.037 1.00 96.50 289 THR A C 1
ATOM 2307 O O . THR A 1 289 ? -4.787 -5.308 6.939 1.00 96.50 289 THR A O 1
ATOM 2310 N N . ALA A 1 290 ? -6.148 -6.919 6.176 1.00 96.06 290 ALA A N 1
ATOM 2311 C CA . ALA A 1 290 ? -6.048 -7.759 7.366 1.00 96.06 290 ALA A CA 1
ATOM 2312 C C . ALA A 1 290 ? -4.849 -8.714 7.280 1.00 96.06 290 ALA A C 1
ATOM 2314 O O . ALA A 1 290 ? -4.723 -9.481 6.325 1.00 96.06 290 ALA A O 1
ATOM 2315 N N . VAL A 1 291 ? -4.003 -8.706 8.307 1.00 97.25 291 VAL A N 1
ATOM 2316 C CA . VAL A 1 291 ? -2.862 -9.613 8.476 1.00 97.25 291 VAL A CA 1
ATOM 2317 C C . VAL A 1 291 ? -3.145 -10.526 9.659 1.00 97.25 291 VAL A C 1
ATOM 2319 O O . VAL A 1 291 ? -3.549 -10.066 10.722 1.00 97.25 291 VAL A O 1
ATOM 2322 N N . SER A 1 292 ? -2.950 -11.830 9.472 1.00 94.00 292 SER A N 1
ATOM 2323 C CA . SER A 1 292 ? -3.125 -12.847 10.515 1.00 94.00 292 SER A CA 1
ATOM 2324 C C . SER A 1 292 ? -1.950 -13.829 10.459 1.00 94.00 292 SER A C 1
ATOM 2326 O O . SER A 1 292 ? -0.804 -13.380 10.407 1.00 94.00 292 SER A O 1
ATOM 2328 N N . LYS A 1 293 ? -2.180 -15.146 10.438 1.00 93.19 293 LYS A N 1
ATOM 2329 C CA . LYS A 1 293 ? -1.120 -16.137 10.188 1.00 93.19 293 LYS A CA 1
ATOM 2330 C C . LYS A 1 293 ? -0.388 -15.869 8.853 1.00 93.19 293 LYS A C 1
ATOM 2332 O O . LYS A 1 293 ? -1.014 -15.317 7.945 1.00 93.19 293 LYS A O 1
ATOM 2337 N N . PRO A 1 294 ? 0.899 -16.247 8.715 1.00 95.38 294 PRO A N 1
ATOM 2338 C CA . PRO A 1 294 ? 1.656 -16.119 7.466 1.00 95.38 294 PRO A CA 1
ATOM 2339 C C . PRO A 1 294 ? 0.911 -16.715 6.264 1.00 95.38 294 PRO A C 1
ATOM 2341 O O . PRO A 1 294 ? 0.296 -17.781 6.381 1.00 95.38 294 PRO A O 1
ATOM 2344 N N . ALA A 1 295 ? 0.920 -15.992 5.143 1.00 91.06 295 ALA A N 1
ATOM 2345 C CA . ALA A 1 295 ? -0.050 -16.172 4.058 1.00 91.06 295 ALA A CA 1
ATOM 2346 C C . ALA A 1 295 ? 0.561 -16.686 2.744 1.00 91.06 295 ALA A C 1
ATOM 2348 O O . ALA A 1 295 ? -0.135 -17.364 1.992 1.00 91.06 295 ALA A O 1
ATOM 2349 N N . GLU A 1 296 ? 1.847 -16.421 2.497 1.00 91.50 296 GLU A N 1
ATOM 2350 C CA . GLU A 1 296 ? 2.529 -16.745 1.229 1.00 91.50 296 GLU A CA 1
ATOM 2351 C C . GLU A 1 296 ? 2.753 -18.253 1.010 1.00 91.50 296 GLU A C 1
ATOM 2353 O O . GLU A 1 296 ? 3.007 -18.708 -0.101 1.00 91.50 296 GLU A O 1
ATOM 2358 N N . ALA A 1 297 ? 2.654 -19.059 2.073 1.00 92.06 297 ALA A N 1
ATOM 2359 C CA . ALA A 1 297 ? 2.658 -20.522 2.002 1.00 92.06 297 ALA A CA 1
ATOM 2360 C C . ALA A 1 297 ? 3.873 -21.147 1.268 1.00 92.06 297 ALA A C 1
ATOM 2362 O O . ALA A 1 297 ? 3.752 -22.226 0.677 1.00 92.06 297 ALA A O 1
ATOM 2363 N N . PHE A 1 298 ? 5.072 -20.551 1.373 1.00 92.62 298 PHE A N 1
ATOM 2364 C CA . PHE A 1 298 ? 6.324 -21.106 0.815 1.00 92.62 298 PHE A CA 1
ATOM 2365 C C . PHE A 1 298 ? 6.601 -22.559 1.264 1.00 92.62 298 PHE A C 1
ATOM 2367 O O . PHE A 1 298 ? 7.212 -23.347 0.542 1.00 92.62 298 PHE A O 1
ATOM 2374 N N . ASN A 1 299 ? 6.096 -22.957 2.436 1.00 92.00 299 ASN A N 1
ATOM 2375 C CA . ASN A 1 299 ? 6.138 -24.332 2.943 1.00 92.00 299 ASN A CA 1
ATOM 2376 C C . ASN A 1 299 ? 5.211 -25.325 2.218 1.00 92.00 299 ASN A C 1
ATOM 2378 O O . ASN A 1 299 ? 5.399 -26.532 2.358 1.00 92.00 299 ASN A O 1
ATOM 2382 N N . GLN A 1 300 ? 4.196 -24.850 1.498 1.00 90.44 300 GLN A N 1
ATOM 2383 C CA . GLN A 1 300 ? 3.278 -25.678 0.711 1.00 90.44 300 GLN A CA 1
ATOM 2384 C C . GLN A 1 300 ? 3.663 -25.675 -0.769 1.00 90.44 300 GLN A C 1
ATOM 2386 O O . GLN A 1 300 ? 3.716 -26.744 -1.371 1.00 90.44 300 GLN A O 1
ATOM 2391 N N . ILE A 1 301 ? 3.971 -24.496 -1.321 1.00 89.38 301 ILE A N 1
ATOM 2392 C CA . ILE A 1 301 ? 4.324 -24.316 -2.736 1.00 89.38 301 ILE A CA 1
ATOM 2393 C C . ILE A 1 301 ? 5.718 -24.903 -3.004 1.00 89.38 301 ILE A C 1
ATOM 2395 O O . ILE A 1 301 ? 5.860 -25.843 -3.783 1.00 89.38 301 ILE A O 1
ATOM 2399 N N . TYR A 1 302 ? 6.730 -24.431 -2.272 1.00 89.56 302 TYR A N 1
ATOM 2400 C CA . TYR A 1 302 ? 8.137 -24.800 -2.480 1.00 89.56 302 TYR A CA 1
ATOM 2401 C C . TYR A 1 302 ? 8.671 -25.788 -1.434 1.00 89.56 302 TYR A C 1
ATOM 2403 O O . TYR A 1 302 ? 9.837 -26.167 -1.460 1.00 89.56 302 TYR A O 1
ATOM 2411 N N . ARG A 1 303 ? 7.826 -26.246 -0.501 1.00 90.69 303 ARG A N 1
ATOM 2412 C CA . ARG A 1 303 ? 8.192 -27.179 0.587 1.00 90.69 303 ARG A CA 1
ATOM 2413 C C . ARG A 1 303 ? 9.307 -26.673 1.512 1.00 90.69 303 ARG A C 1
ATOM 2415 O O . ARG A 1 303 ? 10.009 -27.476 2.126 1.00 90.69 303 ARG A O 1
ATOM 2422 N N . ASP A 1 304 ? 9.448 -25.356 1.644 1.00 91.50 304 ASP A N 1
ATOM 2423 C CA . ASP A 1 304 ? 10.507 -24.742 2.443 1.00 91.50 304 ASP A CA 1
ATOM 2424 C C . ASP A 1 304 ? 10.351 -25.060 3.959 1.00 91.50 304 ASP A C 1
ATOM 2426 O O . ASP A 1 304 ? 9.350 -24.682 4.594 1.00 91.50 304 ASP A O 1
ATOM 2430 N N . PRO A 1 305 ? 11.323 -25.747 4.597 1.00 92.50 305 PRO A N 1
ATOM 2431 C CA . PRO A 1 305 ? 11.265 -26.081 6.019 1.00 92.50 305 PRO A CA 1
ATOM 2432 C C . PRO A 1 305 ? 11.578 -24.883 6.927 1.00 92.50 305 PRO A C 1
ATOM 2434 O O . PRO A 1 305 ? 11.177 -24.882 8.092 1.00 92.50 305 PRO A O 1
ATOM 2437 N N . THR A 1 306 ? 12.267 -23.859 6.421 1.00 94.69 306 THR A N 1
ATOM 2438 C CA . THR A 1 306 ? 12.587 -22.626 7.151 1.00 94.69 306 THR A CA 1
ATOM 2439 C C . THR A 1 306 ? 11.326 -21.773 7.294 1.00 94.69 306 THR A C 1
ATOM 2441 O O . THR A 1 306 ? 10.953 -21.437 8.419 1.00 94.69 306 THR A O 1
ATOM 2444 N N . TYR A 1 307 ? 10.547 -21.603 6.218 1.00 96.50 307 TYR A N 1
ATOM 2445 C CA . TYR A 1 307 ? 9.207 -21.004 6.294 1.00 96.50 307 TYR A CA 1
ATOM 2446 C C . TYR A 1 307 ? 8.225 -21.886 7.087 1.00 96.50 307 TYR A C 1
ATOM 2448 O O . TYR A 1 307 ? 7.300 -21.391 7.734 1.00 96.50 307 TYR A O 1
ATOM 2456 N N . THR A 1 308 ? 8.432 -23.209 7.122 1.00 95.94 308 THR A N 1
ATOM 2457 C CA . THR A 1 308 ? 7.664 -24.103 8.011 1.00 95.94 308 THR A CA 1
ATOM 2458 C C . THR A 1 308 ? 7.899 -23.798 9.497 1.00 95.94 308 THR A C 1
ATOM 2460 O O . THR A 1 308 ? 6.988 -24.018 10.296 1.00 95.94 308 THR A O 1
ATOM 2463 N N . LYS A 1 309 ? 9.074 -23.286 9.901 1.00 96.19 309 LYS A N 1
ATOM 2464 C CA . LYS A 1 309 ? 9.277 -22.785 11.273 1.00 96.19 309 LYS A CA 1
ATOM 2465 C C . LYS A 1 309 ? 8.437 -21.526 11.514 1.00 96.19 309 LYS A C 1
ATOM 2467 O O . LYS A 1 309 ? 7.687 -21.477 12.485 1.00 96.19 309 LYS A O 1
ATOM 2472 N N . PHE A 1 310 ? 8.529 -20.562 10.598 1.00 97.81 310 PHE A N 1
ATOM 2473 C CA . PHE A 1 310 ? 7.842 -19.270 10.657 1.00 97.81 310 PHE A CA 1
ATOM 2474 C C . PHE A 1 310 ? 6.317 -19.397 10.728 1.00 97.81 310 PHE A C 1
ATOM 2476 O O . PHE A 1 310 ? 5.694 -18.988 11.708 1.00 97.81 310 PHE A O 1
ATOM 2483 N N . SER A 1 311 ? 5.725 -20.072 9.742 1.00 97.25 311 SER A N 1
ATOM 2484 C CA . SER A 1 311 ? 4.279 -20.323 9.656 1.00 97.25 311 SER A CA 1
ATOM 2485 C C . SER A 1 311 ? 3.702 -21.108 10.841 1.00 97.25 311 SER A C 1
ATOM 2487 O O . SER A 1 311 ? 2.527 -20.942 11.155 1.00 97.25 311 SER A O 1
ATOM 2489 N N . LYS A 1 312 ? 4.508 -21.933 11.527 1.00 95.75 312 LYS A N 1
ATOM 2490 C CA . LYS A 1 312 ? 4.103 -22.623 12.766 1.00 95.75 312 LYS A CA 1
ATOM 2491 C C . LYS A 1 312 ? 4.232 -21.763 14.016 1.00 95.75 312 LYS A C 1
ATOM 2493 O O . LYS A 1 312 ? 3.474 -21.973 14.953 1.00 95.75 312 LYS A O 1
ATOM 2498 N N . TYR A 1 313 ? 5.195 -20.849 14.067 1.00 96.31 313 TYR A N 1
ATOM 2499 C CA . TYR A 1 313 ? 5.367 -19.968 15.221 1.00 96.31 313 TYR A CA 1
ATOM 2500 C C . TYR A 1 313 ? 4.290 -18.872 15.257 1.00 96.31 313 TYR A C 1
ATOM 2502 O O . TYR A 1 313 ? 3.697 -18.605 16.302 1.00 96.31 313 TYR A O 1
ATOM 2510 N N . TRP A 1 314 ? 3.973 -18.311 14.088 1.00 95.69 314 TRP A N 1
ATOM 2511 C CA . TRP A 1 314 ? 2.928 -17.304 13.893 1.00 95.69 314 TRP A CA 1
ATOM 2512 C C . TRP A 1 314 ? 1.569 -17.896 13.466 1.00 95.69 314 TRP A C 1
ATOM 2514 O O . TRP A 1 314 ? 0.720 -17.179 12.937 1.00 95.69 314 TRP A O 1
ATOM 2524 N N . ASP A 1 315 ? 1.326 -19.188 13.726 1.00 93.06 315 ASP A N 1
ATOM 2525 C CA . ASP A 1 315 ? 0.087 -19.908 13.370 1.00 93.06 315 ASP A CA 1
ATOM 2526 C C . ASP A 1 315 ? -1.186 -19.239 13.921 1.00 93.06 315 ASP A C 1
ATOM 2528 O O . ASP A 1 315 ? -2.227 -19.197 13.266 1.00 93.06 315 ASP A O 1
ATOM 2532 N N . LYS A 1 316 ? -1.056 -18.672 15.121 1.00 91.06 316 LYS A N 1
ATOM 2533 C CA . LYS A 1 316 ? -2.062 -17.946 15.898 1.00 91.06 316 LYS A CA 1
ATOM 2534 C C . LYS A 1 316 ? -1.564 -16.527 16.194 1.00 91.06 316 LYS A C 1
ATOM 2536 O O . LYS A 1 316 ? -1.538 -16.107 17.358 1.00 91.06 316 LYS A O 1
ATOM 2541 N N . ARG A 1 317 ? -1.069 -15.824 15.168 1.00 94.62 317 ARG A N 1
ATOM 2542 C CA . ARG A 1 317 ? -0.785 -14.379 15.234 1.00 94.62 317 ARG A CA 1
ATOM 2543 C C . ARG A 1 317 ? -2.102 -13.604 15.378 1.00 94.62 317 ARG A C 1
ATOM 2545 O O . ARG A 1 317 ? -3.111 -14.000 14.796 1.00 94.62 317 ARG A O 1
ATOM 2552 N N . ARG A 1 318 ? -2.083 -12.518 16.161 1.00 94.94 318 ARG A N 1
ATOM 2553 C CA . ARG A 1 318 ? -3.205 -11.570 16.287 1.00 94.94 318 ARG A CA 1
ATOM 2554 C C . ARG A 1 318 ? -3.619 -11.092 14.893 1.00 94.94 318 ARG A C 1
ATOM 2556 O O . ARG A 1 318 ? -2.753 -10.788 14.076 1.00 94.94 318 ARG A O 1
ATOM 2563 N N . ILE A 1 319 ? -4.920 -11.010 14.639 1.00 96.56 319 ILE A N 1
ATOM 2564 C CA . ILE A 1 319 ? -5.445 -10.378 13.431 1.00 96.56 319 ILE A CA 1
ATOM 2565 C C . ILE A 1 319 ? -5.299 -8.866 13.610 1.00 96.56 319 ILE A C 1
ATOM 2567 O O . ILE A 1 319 ? -5.837 -8.310 14.566 1.00 96.56 319 ILE A O 1
ATOM 2571 N N . VAL A 1 320 ? -4.584 -8.196 12.709 1.00 98.19 320 VAL A N 1
ATOM 2572 C CA . VAL A 1 320 ? -4.449 -6.732 12.702 1.00 98.19 320 VAL A CA 1
ATOM 2573 C C . VAL A 1 320 ? -4.843 -6.189 11.340 1.00 98.19 320 VAL A C 1
ATOM 2575 O O . VAL A 1 320 ? -4.497 -6.758 10.306 1.00 98.19 320 VAL A O 1
ATOM 2578 N N . ILE A 1 321 ? -5.620 -5.110 11.352 1.00 98.25 321 ILE A N 1
ATOM 2579 C CA . ILE A 1 321 ? -6.163 -4.469 10.163 1.00 98.25 321 ILE A CA 1
ATOM 2580 C C . ILE A 1 321 ? -5.362 -3.192 9.932 1.00 98.25 321 ILE A C 1
ATOM 2582 O O . ILE A 1 321 ? -5.392 -2.282 10.759 1.00 98.25 321 ILE A O 1
ATOM 2586 N N . TYR A 1 322 ? -4.656 -3.143 8.806 1.00 98.56 322 TYR A N 1
ATOM 2587 C CA . TYR A 1 322 ? -3.830 -2.016 8.393 1.00 98.56 322 TYR A CA 1
ATOM 2588 C C . TYR A 1 322 ? -4.516 -1.216 7.294 1.00 98.56 322 TYR A C 1
ATOM 2590 O O . TYR A 1 322 ? -4.937 -1.778 6.281 1.00 98.56 322 TYR A O 1
ATOM 2598 N N . PHE A 1 323 ? -4.597 0.096 7.471 1.00 98.06 323 PHE A N 1
ATOM 2599 C CA . PHE A 1 323 ? -5.122 1.024 6.471 1.00 98.06 323 PHE A CA 1
ATOM 2600 C C . PHE A 1 323 ? -4.486 2.397 6.654 1.00 98.06 323 PHE A C 1
ATOM 2602 O O . PHE A 1 323 ? -4.101 2.774 7.757 1.00 98.06 323 PHE A O 1
ATOM 2609 N N . GLY A 1 324 ? -4.353 3.132 5.563 1.00 96.75 324 GLY A N 1
ATOM 2610 C CA . GLY A 1 324 ? -3.935 4.522 5.571 1.00 96.75 324 GLY A CA 1
ATOM 2611 C C . GLY A 1 324 ? -5.130 5.472 5.657 1.00 96.75 324 GLY A C 1
ATOM 2612 O O . GLY A 1 324 ? -6.193 5.192 5.100 1.00 96.75 324 GLY A O 1
ATOM 2613 N N . GLY A 1 325 ? -4.954 6.576 6.373 1.00 94.38 325 GLY A N 1
ATOM 2614 C CA . GLY A 1 325 ? -5.908 7.665 6.505 1.00 94.38 325 GLY A CA 1
ATOM 2615 C C . GLY A 1 325 ? -5.391 8.959 5.876 1.00 94.38 325 GLY A C 1
ATOM 2616 O O . GLY A 1 325 ? -4.189 9.255 5.846 1.00 94.38 325 GLY A O 1
ATOM 2617 N N . ASN A 1 326 ? -6.326 9.784 5.404 1.00 93.44 326 ASN A N 1
ATOM 2618 C CA . ASN A 1 326 ? -6.047 11.156 4.968 1.00 93.44 326 ASN A CA 1
ATOM 2619 C C . ASN A 1 326 ? -5.941 12.152 6.148 1.00 93.44 326 ASN A C 1
ATOM 2621 O O . ASN A 1 326 ? -5.951 13.364 5.956 1.00 93.44 326 ASN A O 1
ATOM 2625 N N . ASP A 1 327 ? -5.782 11.635 7.368 1.00 93.12 327 ASP A N 1
ATOM 2626 C CA . ASP A 1 327 ? -5.292 12.316 8.573 1.00 93.12 327 ASP A CA 1
ATOM 2627 C C . ASP A 1 327 ? -3.765 12.170 8.771 1.00 93.12 327 ASP A C 1
ATOM 2629 O O . ASP A 1 327 ? -3.234 12.555 9.812 1.00 93.12 327 ASP A O 1
ATOM 2633 N N . GLY A 1 328 ? -3.040 11.653 7.771 1.00 94.62 328 GLY A N 1
ATOM 2634 C CA . GLY A 1 328 ? -1.573 11.598 7.770 1.00 94.62 328 GLY A CA 1
ATOM 2635 C C . GLY A 1 328 ? -0.965 10.257 8.179 1.00 94.62 328 GLY A C 1
ATOM 2636 O O . GLY A 1 328 ? 0.260 10.136 8.173 1.00 94.62 328 GLY A O 1
ATOM 2637 N N . MET A 1 329 ? -1.783 9.264 8.537 1.00 96.94 329 MET A N 1
ATOM 2638 C CA . MET A 1 329 ? -1.340 8.076 9.271 1.00 96.94 329 MET A CA 1
ATOM 2639 C C . MET A 1 329 ? -1.588 6.759 8.528 1.00 96.94 329 MET A C 1
ATOM 2641 O O . MET A 1 329 ? -2.603 6.574 7.870 1.00 96.94 329 MET A O 1
ATOM 2645 N N . LEU A 1 330 ? -0.693 5.785 8.704 1.00 98.38 330 LEU A N 1
ATOM 2646 C CA . LEU A 1 330 ? -1.054 4.367 8.656 1.00 98.38 330 LEU A CA 1
ATOM 2647 C C . LEU A 1 330 ? -1.571 3.963 10.041 1.00 98.38 330 LEU A C 1
ATOM 2649 O O . LEU A 1 330 ? -0.841 4.110 11.016 1.00 98.38 330 LEU A O 1
ATOM 2653 N N . HIS A 1 331 ? -2.766 3.394 10.132 1.00 98.44 331 HIS A N 1
ATOM 2654 C CA . HIS A 1 331 ? -3.333 2.851 11.367 1.00 98.44 331 HIS A CA 1
ATOM 2655 C C . HIS A 1 331 ? -3.173 1.331 11.422 1.00 98.44 331 HIS A C 1
ATOM 2657 O O . HIS A 1 331 ? -3.305 0.645 10.404 1.00 98.44 331 HIS A O 1
ATOM 2663 N N . ALA A 1 332 ? -2.950 0.803 12.625 1.00 98.44 332 ALA A N 1
ATOM 2664 C CA . ALA A 1 332 ? -2.962 -0.621 12.932 1.00 98.44 332 ALA A CA 1
ATOM 2665 C C . ALA A 1 332 ? -4.052 -0.906 13.974 1.00 98.44 332 ALA A C 1
ATOM 2667 O O . ALA A 1 332 ? -3.928 -0.526 15.138 1.00 98.44 332 ALA A O 1
ATOM 2668 N N . VAL A 1 333 ? -5.130 -1.574 13.565 1.00 97.88 333 VAL A N 1
ATOM 2669 C CA . VAL A 1 333 ? -6.317 -1.806 14.404 1.00 97.88 333 VAL A CA 1
ATOM 2670 C C . VAL A 1 333 ? -6.439 -3.273 14.818 1.00 97.88 333 VAL A C 1
ATOM 2672 O O . VAL A 1 333 ? -6.293 -4.180 13.996 1.00 97.88 333 VAL A O 1
ATOM 2675 N N . ASN A 1 334 ? -6.726 -3.522 16.099 1.00 97.25 334 ASN A N 1
ATOM 2676 C CA . ASN A 1 334 ? -6.870 -4.860 16.669 1.00 97.25 334 ASN A CA 1
ATOM 2677 C C . ASN A 1 334 ? -8.118 -5.584 16.129 1.00 97.25 334 ASN A C 1
ATOM 2679 O O . ASN A 1 334 ? -9.249 -5.255 16.483 1.00 97.25 334 ASN A O 1
ATOM 2683 N N . GLY A 1 335 ? -7.915 -6.627 15.326 1.00 95.44 335 GLY A N 1
ATOM 2684 C CA . GLY A 1 335 ? -8.960 -7.550 14.878 1.00 95.44 335 GLY A CA 1
ATOM 2685 C C . GLY A 1 335 ? -9.210 -8.732 15.819 1.00 95.44 335 GLY A C 1
ATOM 2686 O O . GLY A 1 335 ? -10.114 -9.521 15.554 1.00 95.44 335 GLY A O 1
ATOM 2687 N N . GLY A 1 336 ? -8.427 -8.874 16.895 1.00 94.50 336 GLY A N 1
ATOM 2688 C CA . GLY A 1 336 ? -8.523 -9.983 17.847 1.00 94.50 336 GLY A CA 1
ATOM 2689 C C . GLY A 1 336 ? -7.964 -11.302 17.311 1.00 94.50 336 GLY A C 1
ATOM 2690 O O . GLY A 1 336 ? -6.999 -11.329 16.545 1.00 94.50 336 GLY A O 1
ATOM 2691 N N . PHE A 1 337 ? -8.564 -12.411 17.735 1.00 94.50 337 PHE A N 1
ATOM 2692 C CA . PHE A 1 337 ? -8.225 -13.765 17.291 1.00 94.50 337 PHE A CA 1
ATOM 2693 C C . PHE A 1 337 ? -9.504 -14.505 16.901 1.00 94.50 337 PHE A C 1
ATOM 2695 O O . PHE A 1 337 ? -10.461 -14.480 17.664 1.00 94.50 337 PHE A O 1
ATOM 2702 N N . TYR A 1 338 ? -9.531 -15.177 15.750 1.00 93.62 338 TYR A N 1
ATOM 2703 C CA . TYR A 1 338 ? -10.723 -15.885 15.270 1.00 93.62 338 TYR A CA 1
ATOM 2704 C C . TYR A 1 338 ? -10.600 -17.402 15.459 1.00 93.62 338 TYR A C 1
ATOM 2706 O O . TYR A 1 338 ? -9.610 -17.993 15.028 1.00 93.62 338 TYR A O 1
ATOM 2714 N N . ILE A 1 339 ? -11.623 -18.025 16.050 1.00 92.31 339 ILE A N 1
ATOM 2715 C CA . ILE A 1 339 ? -11.779 -19.482 16.141 1.00 92.31 339 ILE A CA 1
ATOM 2716 C C . ILE A 1 339 ? -12.867 -19.913 15.150 1.00 92.31 339 ILE A C 1
ATOM 2718 O O . ILE A 1 339 ? -14.039 -19.569 15.311 1.00 92.31 339 ILE A O 1
ATOM 2722 N N . GLU A 1 340 ? -12.494 -20.690 14.130 1.00 90.00 340 GLU A N 1
ATOM 2723 C CA . GLU A 1 340 ? -13.409 -21.108 13.055 1.00 90.00 340 GLU A CA 1
ATOM 2724 C C . GLU A 1 340 ? -14.505 -22.073 13.551 1.00 90.00 340 GLU A C 1
ATOM 2726 O O . GLU A 1 340 ? -15.676 -21.889 13.219 1.00 90.00 340 GLU A O 1
ATOM 2731 N N . ASP A 1 341 ? -14.154 -23.035 14.415 1.00 87.94 341 ASP A N 1
ATOM 2732 C CA . ASP A 1 341 ? -15.079 -24.055 14.943 1.00 87.94 341 ASP A CA 1
ATOM 2733 C C . ASP A 1 341 ? -16.243 -23.464 15.759 1.00 87.94 341 ASP A C 1
ATOM 2735 O O . ASP A 1 341 ? -17.375 -23.949 15.681 1.00 87.94 341 ASP A O 1
ATOM 2739 N N . THR A 1 342 ? -15.979 -22.417 16.548 1.00 90.31 342 THR A N 1
ATOM 2740 C CA . THR A 1 342 ? -16.994 -21.701 17.343 1.00 90.31 342 THR A CA 1
ATOM 2741 C C . THR A 1 342 ? -17.526 -20.451 16.644 1.00 90.31 342 THR A C 1
ATOM 2743 O O . THR A 1 342 ? -18.504 -19.874 17.112 1.00 90.31 342 THR A O 1
ATOM 2746 N N . LYS A 1 343 ? -16.919 -20.050 15.518 1.00 93.69 343 LYS A N 1
ATOM 2747 C CA . LYS A 1 343 ? -17.170 -18.798 14.784 1.00 93.69 343 LYS A CA 1
ATOM 2748 C C . LYS A 1 343 ? -17.049 -17.542 15.657 1.00 93.69 343 LYS A C 1
ATOM 2750 O O . LYS A 1 343 ? -17.812 -16.592 15.477 1.00 93.69 343 LYS A O 1
ATOM 2755 N N . GLN A 1 344 ? -16.105 -17.556 16.591 1.00 93.69 344 GLN A N 1
ATOM 2756 C CA . GLN A 1 344 ? -15.974 -16.553 17.643 1.00 93.69 344 GLN A CA 1
ATOM 2757 C C . GLN A 1 344 ? -14.694 -15.729 17.496 1.00 93.69 344 GLN A C 1
ATOM 2759 O O . GLN A 1 344 ? -13.632 -16.270 17.176 1.00 93.69 344 GLN A O 1
ATOM 2764 N N . PHE A 1 345 ? -14.788 -14.435 17.791 1.00 94.75 345 PHE A N 1
ATOM 2765 C CA . PHE A 1 345 ? -13.647 -13.555 18.014 1.00 94.75 345 PHE A CA 1
ATOM 2766 C C . PHE A 1 345 ? -13.303 -13.473 19.509 1.00 94.75 345 PHE A C 1
ATOM 2768 O O . PHE A 1 345 ? -14.148 -13.163 20.345 1.00 94.75 345 PHE A O 1
ATOM 2775 N N . CYS A 1 346 ? -12.040 -13.733 19.843 1.00 93.06 346 CYS A N 1
ATOM 2776 C CA . CYS A 1 346 ? -11.480 -13.598 21.185 1.00 93.06 346 CYS A CA 1
ATOM 2777 C C . CYS A 1 346 ? -10.650 -12.313 21.311 1.00 93.06 346 CYS A C 1
ATOM 2779 O O . CYS A 1 346 ? -9.947 -11.917 20.374 1.00 93.06 346 CYS A O 1
ATOM 2781 N N . CYS A 1 347 ? -10.632 -11.730 22.509 1.00 92.81 347 CYS A N 1
ATOM 2782 C CA . CYS A 1 347 ? -9.757 -10.605 22.858 1.00 92.81 347 CYS A CA 1
ATOM 2783 C C . CYS A 1 347 ? -8.289 -11.047 23.040 1.00 92.81 347 CYS A C 1
ATOM 2785 O O . CYS A 1 347 ? -7.344 -10.334 22.681 1.00 92.81 347 CYS A O 1
ATOM 2787 N N . THR A 1 348 ? -8.100 -12.261 23.568 1.00 92.06 348 THR A N 1
ATOM 2788 C CA . THR A 1 348 ? -6.802 -12.892 23.846 1.00 92.06 348 THR A CA 1
ATOM 2789 C C . THR A 1 348 ? -6.560 -14.129 22.980 1.00 92.06 348 THR A C 1
ATOM 2791 O O . THR A 1 348 ? -7.479 -14.681 22.374 1.00 92.06 348 THR A O 1
ATOM 2794 N N . LYS A 1 349 ? -5.294 -14.563 22.896 1.00 92.00 349 LYS A N 1
ATOM 2795 C CA . LYS A 1 349 ? -4.887 -15.728 22.097 1.00 92.00 349 LYS A CA 1
ATOM 2796 C C . LYS A 1 349 ? -5.641 -16.990 22.568 1.00 92.00 349 LYS A C 1
ATOM 2798 O O . LYS A 1 349 ? -5.583 -17.281 23.765 1.00 92.00 349 LYS A O 1
ATOM 2803 N N . PRO A 1 350 ? -6.292 -17.755 21.666 1.00 91.31 350 PRO A N 1
ATOM 2804 C CA . PRO A 1 350 ? -7.043 -18.954 22.025 1.00 91.31 350 PRO A CA 1
ATOM 2805 C C . PRO A 1 350 ? -6.214 -19.974 22.805 1.00 91.31 350 PRO A C 1
ATOM 2807 O O . PRO A 1 350 ? -5.038 -20.211 22.502 1.00 91.31 350 PRO A O 1
ATOM 2810 N N . VAL A 1 351 ? -6.849 -20.612 23.787 1.00 90.62 351 VAL A N 1
ATOM 2811 C CA . VAL A 1 351 ? -6.253 -21.696 24.573 1.00 90.62 351 VAL A CA 1
ATOM 2812 C C . VAL A 1 351 ? -6.723 -23.047 24.046 1.00 90.62 351 VAL A C 1
ATOM 2814 O O . VAL A 1 351 ? -7.903 -23.244 23.768 1.00 90.62 351 VAL A O 1
ATOM 2817 N N . THR A 1 352 ? -5.799 -23.999 23.915 1.00 90.62 352 THR A N 1
ATOM 2818 C CA . THR A 1 352 ? -6.132 -25.379 23.542 1.00 90.62 352 THR A CA 1
ATOM 2819 C C . THR A 1 352 ? -6.475 -26.178 24.797 1.00 90.62 352 THR A C 1
ATOM 2821 O O . THR A 1 352 ? -5.664 -26.269 25.722 1.00 90.62 352 THR A O 1
ATOM 2824 N N . VAL A 1 353 ? -7.668 -26.770 24.828 1.00 89.75 353 VAL A N 1
ATOM 2825 C CA . VAL A 1 353 ? -8.175 -27.581 25.943 1.00 89.75 353 VAL A CA 1
ATOM 2826 C C . VAL A 1 353 ? -8.606 -28.963 25.459 1.00 89.75 353 VAL A C 1
ATOM 2828 O O . VAL A 1 353 ? -9.093 -29.129 24.344 1.00 89.75 353 VAL A O 1
ATOM 2831 N N . THR A 1 354 ? -8.469 -29.975 26.313 1.00 91.94 354 THR A N 1
ATOM 2832 C CA . THR A 1 354 ? -8.950 -31.330 26.019 1.00 91.94 354 THR A CA 1
ATOM 2833 C C . THR A 1 354 ? -10.386 -31.502 26.516 1.00 91.94 354 THR A C 1
ATOM 2835 O O . THR A 1 354 ? -10.642 -31.404 27.718 1.00 91.94 354 THR A O 1
ATOM 2838 N N . LYS A 1 355 ? -11.323 -31.809 25.612 1.00 88.81 355 LYS A N 1
ATOM 2839 C CA . LYS A 1 355 ? -12.712 -32.171 25.933 1.00 88.81 355 LYS A CA 1
ATOM 2840 C C . LYS A 1 355 ? -12.995 -33.614 25.539 1.00 88.81 355 LYS A C 1
ATOM 2842 O O . LYS A 1 355 ? -12.646 -34.042 24.444 1.00 88.81 355 LYS A O 1
ATOM 2847 N N . THR A 1 356 ? -13.704 -34.349 26.390 1.00 90.38 356 THR A N 1
ATOM 2848 C CA . THR A 1 356 ? -14.187 -35.690 26.042 1.00 90.38 356 THR A CA 1
ATOM 2849 C C . THR A 1 356 ? -15.514 -35.591 25.278 1.00 90.38 356 THR A C 1
ATOM 2851 O O . THR A 1 356 ? -16.558 -35.335 25.880 1.00 90.38 356 THR A O 1
ATOM 2854 N N . VAL A 1 357 ? -15.490 -35.822 23.964 1.00 84.88 357 VAL A N 1
ATOM 2855 C CA . VAL A 1 357 ? -16.670 -35.871 23.081 1.00 84.88 357 VAL A CA 1
ATOM 2856 C C . VAL A 1 357 ? -16.929 -37.330 22.696 1.00 84.88 357 VAL A C 1
ATOM 2858 O O . VAL A 1 357 ? -16.013 -38.036 22.290 1.00 84.88 357 VAL A O 1
ATOM 2861 N N . ASP A 1 358 ? -18.152 -37.827 22.903 1.00 88.44 358 ASP A N 1
ATOM 2862 C CA . ASP A 1 358 ? -18.549 -39.229 22.654 1.00 88.44 358 ASP A CA 1
ATOM 2863 C C . ASP A 1 358 ? -17.616 -40.309 23.259 1.00 88.44 358 ASP A C 1
ATOM 2865 O O . ASP A 1 358 ? -17.561 -41.456 22.811 1.00 88.44 358 ASP A O 1
ATOM 2869 N N . GLY A 1 359 ? -16.908 -39.964 24.341 1.00 89.19 359 GLY A N 1
ATOM 2870 C CA . GLY A 1 359 ? -15.956 -40.851 25.017 1.00 89.19 359 GLY A CA 1
ATOM 2871 C C . GLY A 1 359 ? -14.548 -40.871 24.409 1.00 89.19 359 GLY A C 1
ATOM 2872 O O . GLY A 1 359 ? -13.740 -41.706 24.814 1.00 89.19 359 GLY A O 1
ATOM 2873 N N . GLN A 1 360 ? -14.247 -39.973 23.468 1.00 89.62 360 GLN A N 1
ATOM 2874 C CA . GLN A 1 360 ? -12.905 -39.707 22.955 1.00 89.62 360 GLN A CA 1
ATOM 2875 C C . GLN A 1 360 ? -12.434 -38.325 23.405 1.00 89.62 360 GLN A C 1
ATOM 2877 O O . GLN A 1 360 ? -13.200 -37.367 23.384 1.00 89.62 360 GLN A O 1
ATOM 2882 N N . ASP A 1 361 ? -11.170 -38.223 23.800 1.00 91.44 361 ASP A N 1
ATOM 2883 C CA . ASP A 1 361 ? -10.552 -36.943 24.123 1.00 91.44 361 ASP A CA 1
ATOM 2884 C C . ASP A 1 361 ? -10.151 -36.228 22.826 1.00 91.44 361 ASP A C 1
ATOM 2886 O O . ASP A 1 361 ? -9.406 -36.772 22.009 1.00 91.44 361 ASP A O 1
ATOM 2890 N N . VAL A 1 362 ? -10.687 -35.024 22.639 1.00 89.88 362 VAL A N 1
ATOM 2891 C CA . VAL A 1 362 ? -10.485 -34.148 21.482 1.00 89.88 362 VAL A CA 1
ATOM 2892 C C . VAL A 1 362 ? -9.900 -32.833 21.987 1.00 89.88 362 VAL A C 1
ATOM 2894 O O . VAL A 1 362 ? -10.396 -32.260 22.959 1.00 89.88 362 VAL A O 1
ATOM 2897 N N . GLU A 1 363 ? -8.835 -32.359 21.350 1.00 90.44 363 GLU A N 1
ATOM 2898 C CA . GLU A 1 363 ? -8.315 -31.012 21.585 1.00 90.44 363 GLU A CA 1
ATOM 2899 C C . GLU A 1 363 ? -9.168 -30.007 20.807 1.00 90.44 363 GLU A C 1
ATOM 2901 O O . GLU A 1 363 ? -9.401 -30.184 19.614 1.00 90.44 363 GLU A O 1
ATOM 2906 N N . VAL A 1 364 ? -9.656 -28.978 21.496 1.00 88.94 364 VAL A N 1
ATOM 2907 C CA . VAL A 1 364 ? -10.432 -27.876 20.912 1.00 88.94 364 VAL A CA 1
ATOM 2908 C C . VAL A 1 364 ? -9.861 -26.544 21.377 1.00 88.94 364 VAL A C 1
ATOM 2910 O O . VAL A 1 364 ? -9.203 -26.473 22.418 1.00 88.94 364 VAL A O 1
ATOM 2913 N N . GLU A 1 365 ? -10.130 -25.484 20.625 1.00 91.12 365 GLU A N 1
ATOM 2914 C CA . GLU A 1 365 ? -9.776 -24.123 21.023 1.00 91.12 365 GLU A CA 1
ATOM 2915 C C . GLU A 1 365 ? -10.940 -23.440 21.746 1.00 91.12 365 GLU A C 1
ATOM 2917 O O . GLU A 1 365 ? -12.106 -23.645 21.407 1.00 91.12 365 GLU A O 1
ATOM 2922 N N . GLU A 1 366 ? -10.623 -22.627 22.751 1.00 89.62 366 GLU A N 1
ATOM 2923 C CA . GLU A 1 366 ? -11.580 -21.772 23.456 1.00 89.62 366 GLU A CA 1
ATOM 2924 C C . GLU A 1 366 ? -11.019 -20.353 23.619 1.00 89.62 366 GLU A C 1
ATOM 2926 O O . GLU A 1 366 ? -9.814 -20.164 23.829 1.00 89.62 366 GLU A O 1
ATOM 2931 N N . CYS A 1 367 ? -11.899 -19.348 23.577 1.00 89.62 367 CYS A N 1
ATOM 2932 C CA . CYS A 1 367 ? -11.571 -18.009 24.057 1.00 89.62 367 CYS A CA 1
ATOM 2933 C C . CYS A 1 367 ? -11.455 -18.041 25.586 1.00 89.62 367 CYS A C 1
ATOM 2935 O O . CYS A 1 367 ? -12.426 -18.361 26.272 1.00 89.62 367 CYS A O 1
ATOM 2937 N N . ASN A 1 368 ? -10.290 -17.676 26.129 1.00 85.31 368 ASN A N 1
ATOM 2938 C CA . ASN A 1 368 ? -10.151 -17.447 27.570 1.00 85.31 368 ASN A CA 1
ATOM 2939 C C . ASN A 1 368 ? -10.880 -16.159 27.992 1.00 85.31 368 ASN A C 1
ATOM 2941 O O . ASN A 1 368 ? -11.572 -16.146 29.006 1.00 85.31 368 ASN A O 1
ATOM 2945 N N . ASP A 1 369 ? -10.756 -15.112 27.170 1.00 86.88 369 ASP A N 1
ATOM 2946 C CA . ASP A 1 369 ? -11.400 -13.812 27.356 1.00 86.88 369 ASP A CA 1
ATOM 2947 C C . ASP A 1 369 ? -12.267 -13.516 26.111 1.00 86.88 369 ASP A C 1
ATOM 2949 O O . ASP A 1 369 ? -11.739 -13.073 25.079 1.00 86.88 369 ASP A O 1
ATOM 2953 N N . PRO A 1 370 ? -13.571 -13.856 26.145 1.00 88.56 370 PRO A N 1
ATOM 2954 C CA . PRO A 1 370 ? -14.509 -13.551 25.067 1.00 88.56 370 PRO A CA 1
ATOM 2955 C C . PRO A 1 370 ? -14.904 -12.067 25.078 1.00 88.56 370 PRO A C 1
ATOM 2957 O O . PRO A 1 370 ? -14.769 -11.383 26.094 1.00 88.56 370 PRO A O 1
ATOM 2960 N N . VAL A 1 371 ? -15.443 -11.592 23.955 1.00 91.69 371 VAL A N 1
ATOM 2961 C CA . VAL A 1 371 ? -16.114 -10.285 23.877 1.00 91.69 371 VAL A CA 1
ATOM 2962 C C . VAL A 1 371 ? -17.395 -10.323 24.720 1.00 91.69 371 VAL A C 1
ATOM 2964 O O . VAL A 1 371 ? -18.050 -11.359 24.839 1.00 91.69 371 VAL A O 1
ATOM 2967 N N . THR A 1 372 ? -17.758 -9.213 25.359 1.00 90.19 372 THR A N 1
ATOM 2968 C CA . THR A 1 372 ? -19.038 -9.069 26.071 1.00 90.19 372 THR A CA 1
ATOM 2969 C C . THR A 1 372 ? -19.531 -7.634 25.942 1.00 90.19 372 THR A C 1
ATOM 2971 O O . THR A 1 372 ? -18.781 -6.709 26.236 1.00 90.19 372 THR A O 1
ATOM 2974 N N . ASP A 1 373 ? -20.773 -7.451 25.484 1.00 87.69 373 ASP A N 1
ATOM 2975 C CA . ASP A 1 373 ? -21.375 -6.144 25.169 1.00 87.69 373 ASP A CA 1
ATOM 2976 C C . ASP A 1 373 ? -20.487 -5.265 24.241 1.00 87.69 373 ASP A C 1
ATOM 2978 O O . ASP A 1 373 ? -20.511 -4.034 24.286 1.00 87.69 373 ASP A O 1
ATOM 2982 N N . GLY A 1 374 ? -19.699 -5.909 23.369 1.00 85.31 374 GLY A N 1
ATOM 2983 C CA . GLY A 1 374 ? -18.784 -5.272 22.412 1.00 85.31 374 GLY A CA 1
ATOM 2984 C C . GLY A 1 374 ? -17.422 -4.859 22.985 1.00 85.31 374 GLY A C 1
ATOM 2985 O O . GLY A 1 374 ? -16.645 -4.209 22.286 1.00 85.31 374 GLY A O 1
ATOM 2986 N N . GLU A 1 375 ? -17.120 -5.224 24.234 1.00 89.50 375 GLU A N 1
ATOM 2987 C CA . GLU A 1 375 ? -15.895 -4.846 24.947 1.00 89.50 375 GLU A CA 1
ATOM 2988 C C . GLU A 1 375 ? -15.044 -6.063 25.355 1.00 89.50 375 GLU A C 1
ATOM 2990 O O . GLU A 1 375 ? -15.533 -7.186 25.518 1.00 89.50 375 GLU A O 1
ATOM 2995 N N . CYS A 1 376 ? -13.746 -5.821 25.543 1.00 90.69 376 CYS A N 1
ATOM 2996 C CA . CYS A 1 376 ? -12.754 -6.766 26.042 1.00 90.69 376 CYS A CA 1
ATOM 2997 C C . CYS A 1 376 ? -12.359 -6.414 27.481 1.00 90.69 376 CYS A C 1
ATOM 2999 O O . CYS A 1 376 ? -11.927 -5.305 27.788 1.00 90.69 376 CYS A O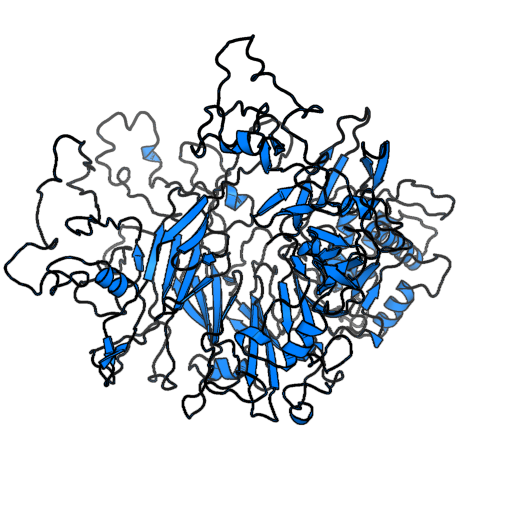 1
ATOM 3001 N N . THR A 1 377 ? -12.452 -7.374 28.403 1.00 86.62 377 THR A N 1
ATOM 3002 C CA . THR A 1 377 ? -12.105 -7.107 29.808 1.00 86.62 377 THR A CA 1
ATOM 3003 C C . THR A 1 377 ? -10.591 -7.152 30.025 1.00 86.62 377 THR A C 1
ATOM 3005 O O . THR A 1 377 ? -9.966 -8.201 29.895 1.00 86.62 377 THR A O 1
ATOM 3008 N N . GLY A 1 378 ? -9.995 -6.022 30.420 1.00 82.19 378 GLY A N 1
ATOM 3009 C CA . GLY A 1 378 ? -8.597 -5.950 30.876 1.00 82.19 378 GLY A CA 1
ATOM 3010 C C . GLY A 1 378 ? -7.535 -6.168 29.791 1.00 82.19 378 GLY A C 1
ATOM 3011 O O . GLY A 1 378 ? -6.374 -6.406 30.119 1.00 82.19 378 GLY A O 1
ATOM 3012 N N . THR A 1 379 ? -7.930 -6.102 28.520 1.00 88.38 379 THR A N 1
ATOM 3013 C CA . THR A 1 379 ? -7.076 -6.226 27.331 1.00 88.38 379 THR A CA 1
ATOM 3014 C C . THR A 1 379 ? -7.603 -5.299 26.235 1.00 88.38 379 THR A C 1
ATOM 3016 O O . THR A 1 379 ? -8.727 -4.820 26.340 1.00 88.38 379 THR A O 1
ATOM 3019 N N . THR A 1 380 ? -6.799 -5.036 25.204 1.00 91.62 380 THR A N 1
ATOM 3020 C CA . THR A 1 380 ? -7.167 -4.186 24.060 1.00 91.62 380 THR A CA 1
ATOM 3021 C C . THR A 1 380 ? -8.462 -4.656 23.388 1.00 91.62 380 THR A C 1
ATOM 3023 O O . THR A 1 380 ? -8.574 -5.824 23.002 1.00 91.62 380 THR A O 1
ATOM 3026 N N . ASN A 1 381 ? -9.410 -3.737 23.205 1.00 94.06 381 ASN A N 1
ATOM 3027 C CA . ASN A 1 381 ? -10.698 -3.971 22.560 1.00 94.06 381 ASN A CA 1
ATOM 3028 C C . ASN A 1 381 ? -10.547 -4.351 21.083 1.00 94.06 381 ASN A C 1
ATOM 3030 O O . ASN A 1 381 ? -9.570 -3.998 20.413 1.00 94.06 381 ASN A O 1
ATOM 3034 N N . LEU A 1 382 ? -11.550 -5.043 20.536 1.00 95.69 382 LEU A N 1
ATOM 3035 C CA . LEU A 1 382 ? -11.659 -5.192 19.087 1.00 95.69 382 LEU A CA 1
ATOM 3036 C C . LEU A 1 382 ? -11.987 -3.830 18.455 1.00 95.69 382 LEU A C 1
ATOM 3038 O O . LEU A 1 382 ? -12.825 -3.083 18.962 1.00 95.69 382 LEU A O 1
ATOM 3042 N N . GLY A 1 383 ? -11.315 -3.504 17.353 1.00 95.62 383 GLY A N 1
ATOM 3043 C CA . GLY A 1 383 ? -11.393 -2.194 16.704 1.00 95.62 383 GLY A CA 1
ATOM 3044 C C . GLY A 1 383 ? -10.514 -1.108 17.331 1.00 95.62 383 GLY A C 1
ATOM 3045 O O . GLY A 1 383 ? -10.468 -0.004 16.802 1.00 95.62 383 GLY A O 1
ATOM 3046 N N . GLU A 1 384 ? -9.805 -1.381 18.428 1.00 96.38 384 GLU A N 1
ATOM 3047 C CA . GLU A 1 384 ? -8.921 -0.396 19.062 1.00 96.38 384 GLU A CA 1
ATOM 3048 C C . GLU A 1 384 ? -7.616 -0.218 18.265 1.00 96.38 384 GLU A C 1
ATOM 3050 O O . GLU A 1 384 ? -7.047 -1.187 17.750 1.00 96.38 384 GLU A O 1
ATOM 3055 N N . GLU A 1 385 ? -7.143 1.025 18.150 1.00 97.19 385 GLU A N 1
ATOM 3056 C CA . GLU A 1 385 ? -5.873 1.365 17.498 1.00 97.19 385 GLU A CA 1
ATOM 3057 C C . GLU A 1 385 ? -4.699 0.895 18.377 1.00 97.19 385 GLU A C 1
ATOM 3059 O O . GLU A 1 385 ? -4.457 1.435 19.454 1.00 97.19 385 GLU A O 1
ATOM 3064 N N . LEU A 1 386 ? -3.957 -0.117 17.920 1.00 97.19 386 LEU A N 1
ATOM 3065 C CA . LEU A 1 386 ? -2.753 -0.620 18.597 1.00 97.19 386 LEU A CA 1
ATOM 3066 C C . LEU A 1 386 ? -1.619 0.406 18.532 1.00 97.19 386 LEU A C 1
ATOM 3068 O O . LEU A 1 386 ? -0.860 0.578 19.493 1.00 97.19 386 LEU A O 1
ATOM 3072 N N . TRP A 1 387 ? -1.502 1.030 17.360 1.00 97.94 387 TRP A N 1
ATOM 3073 C CA . TRP A 1 387 ? -0.572 2.092 17.016 1.00 97.94 387 TRP A CA 1
ATOM 3074 C C . TRP A 1 387 ? -0.947 2.707 15.662 1.00 97.94 387 TRP A C 1
ATOM 3076 O O . TRP A 1 387 ? -1.677 2.114 14.865 1.00 97.94 387 TRP A O 1
ATOM 3086 N N . ALA A 1 388 ? -0.392 3.881 15.390 1.00 98.25 388 ALA A N 1
ATOM 3087 C CA . ALA A 1 388 ? -0.376 4.510 14.080 1.00 98.25 388 ALA A CA 1
ATOM 3088 C C . ALA A 1 388 ? 1.059 4.917 13.710 1.00 98.25 388 ALA A C 1
ATOM 3090 O O . ALA A 1 388 ? 1.925 5.018 14.581 1.00 98.25 388 ALA A O 1
ATOM 3091 N N . TYR A 1 389 ? 1.323 5.153 12.429 1.00 98.44 389 TYR A N 1
ATOM 3092 C CA . TYR A 1 389 ? 2.603 5.641 11.925 1.00 98.44 389 TYR A CA 1
ATOM 3093 C C . TYR A 1 389 ? 2.397 6.818 10.972 1.00 98.44 389 TYR A C 1
ATOM 3095 O O . TYR A 1 389 ? 1.635 6.709 10.014 1.00 98.44 389 TYR A O 1
ATOM 3103 N N . ILE A 1 390 ? 3.100 7.920 11.224 1.00 98.25 390 ILE A N 1
ATOM 3104 C CA . ILE A 1 390 ? 3.193 9.075 10.331 1.00 98.25 390 ILE A CA 1
ATOM 3105 C C . ILE A 1 390 ? 4.515 8.987 9.552 1.00 98.25 390 ILE A C 1
ATOM 3107 O O . ILE A 1 390 ? 5.578 9.084 10.176 1.00 98.25 390 ILE A O 1
ATOM 3111 N N . PRO A 1 391 ? 4.474 8.845 8.218 1.00 97.62 391 PRO A N 1
ATOM 3112 C CA . PRO A 1 391 ? 5.657 8.903 7.363 1.00 97.62 391 PRO A CA 1
ATOM 3113 C C . PRO A 1 391 ? 6.427 10.222 7.466 1.00 97.62 391 PRO A C 1
ATOM 3115 O O . PRO A 1 391 ? 5.833 11.300 7.562 1.00 97.62 391 PRO A O 1
ATOM 3118 N N . TYR A 1 392 ? 7.751 10.138 7.382 1.00 96.38 392 TYR A N 1
ATOM 3119 C CA . TYR A 1 392 ? 8.672 11.274 7.400 1.00 96.38 392 TYR A CA 1
ATOM 3120 C C . TYR A 1 392 ? 8.362 12.276 6.280 1.00 96.38 392 TYR A C 1
ATOM 3122 O O . TYR A 1 392 ? 8.246 13.474 6.538 1.00 96.38 392 TYR A O 1
ATOM 3130 N N . ASN A 1 393 ? 8.108 11.798 5.056 1.00 96.44 393 ASN A N 1
ATOM 3131 C CA . ASN A 1 393 ? 7.802 12.671 3.919 1.00 96.44 393 ASN A CA 1
ATOM 3132 C C . ASN A 1 393 ? 6.460 13.424 4.041 1.00 96.44 393 ASN A C 1
ATOM 3134 O O . ASN A 1 393 ? 6.208 14.347 3.269 1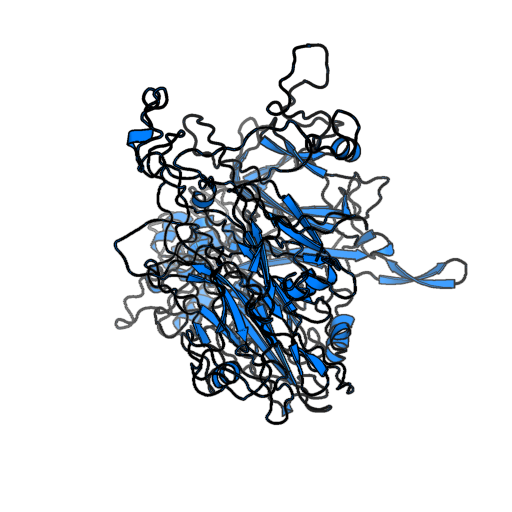.00 96.44 393 ASN A O 1
ATOM 3138 N N . LEU A 1 394 ? 5.594 13.075 5.003 1.00 96.50 394 LEU A N 1
ATOM 3139 C CA . LEU A 1 394 ? 4.336 13.791 5.245 1.00 96.50 394 LEU A CA 1
ATOM 3140 C C . LEU A 1 394 ? 4.430 14.882 6.318 1.00 96.50 394 LEU A C 1
ATOM 3142 O O . LEU A 1 394 ? 3.498 15.684 6.414 1.00 96.50 394 LEU A O 1
ATOM 3146 N N . GLN A 1 395 ? 5.527 14.958 7.082 1.00 95.94 395 GLN A N 1
ATOM 3147 C CA . GLN A 1 395 ? 5.678 15.897 8.205 1.00 95.94 395 GLN A CA 1
ATOM 3148 C C . GLN A 1 395 ? 5.359 17.364 7.832 1.00 95.94 395 GLN A C 1
ATOM 3150 O O . GLN A 1 395 ? 4.524 17.958 8.527 1.00 95.94 395 GLN A O 1
ATOM 3155 N N . PRO A 1 396 ? 5.825 17.916 6.685 1.00 95.44 396 PRO A N 1
ATOM 3156 C CA . PRO A 1 396 ? 5.539 19.310 6.309 1.00 95.44 396 PRO A CA 1
ATOM 3157 C C . PRO A 1 396 ? 4.069 19.593 5.969 1.00 95.44 396 PRO A C 1
ATOM 3159 O O . PRO A 1 396 ? 3.643 20.750 5.905 1.00 95.44 396 PRO A O 1
ATOM 3162 N N . HIS A 1 397 ? 3.276 18.547 5.717 1.00 95.25 397 HIS A N 1
ATOM 3163 C CA . HIS A 1 397 ? 1.866 18.652 5.340 1.00 95.25 397 HIS A CA 1
ATOM 3164 C C . HIS A 1 397 ? 0.907 18.516 6.526 1.00 95.25 397 HIS A C 1
ATOM 3166 O O . HIS A 1 397 ? -0.251 18.924 6.410 1.00 95.25 397 HIS A O 1
ATOM 3172 N N . LEU A 1 398 ? 1.359 17.977 7.666 1.00 95.88 398 LEU A N 1
ATOM 3173 C CA . LEU A 1 398 ? 0.505 17.707 8.832 1.00 95.88 398 LEU A CA 1
ATOM 3174 C C . LEU A 1 398 ? -0.174 18.970 9.366 1.00 95.88 398 LEU A C 1
ATOM 3176 O O . LEU A 1 398 ? -1.337 18.926 9.761 1.00 95.88 398 LEU A O 1
ATOM 3180 N N . LYS A 1 399 ? 0.512 20.117 9.303 1.00 93.62 399 LYS A N 1
ATOM 3181 C CA . LYS A 1 399 ? -0.042 21.418 9.700 1.00 93.62 399 LYS A CA 1
ATOM 3182 C C . LYS A 1 399 ? -1.338 21.783 8.975 1.00 93.62 399 LYS A C 1
ATOM 3184 O O . LYS A 1 399 ? -2.195 22.437 9.559 1.00 93.62 399 LYS A O 1
ATOM 3189 N N . CYS A 1 400 ? -1.520 21.326 7.732 1.00 93.62 400 CYS A N 1
ATOM 3190 C CA . CYS A 1 400 ? -2.742 21.582 6.974 1.00 93.62 400 CYS A CA 1
ATOM 3191 C C . CYS A 1 400 ? -3.961 20.902 7.603 1.00 93.62 400 CYS A C 1
ATOM 3193 O O . CYS A 1 400 ? -5.055 21.447 7.518 1.00 93.62 400 CYS A O 1
ATOM 3195 N N . LEU A 1 401 ? -3.794 19.739 8.242 1.00 93.31 401 LEU A N 1
ATOM 3196 C CA . LEU A 1 401 ? -4.903 18.992 8.842 1.00 93.31 401 LEU A CA 1
ATOM 3197 C C . LEU A 1 401 ? -5.614 19.789 9.940 1.00 93.31 401 LEU A C 1
ATOM 3199 O O . LEU A 1 401 ? -6.830 19.661 10.079 1.00 93.31 401 LEU A O 1
ATOM 3203 N N . ALA A 1 402 ? -4.859 20.620 10.662 1.00 91.88 402 ALA A N 1
ATOM 3204 C CA . ALA A 1 402 ? -5.317 21.473 11.751 1.00 91.88 402 ALA A CA 1
ATOM 3205 C C . ALA A 1 402 ? -5.893 22.835 11.299 1.00 91.88 402 ALA A C 1
ATOM 3207 O O . ALA A 1 402 ? -6.417 23.572 12.133 1.00 91.88 402 ALA A O 1
ATOM 3208 N N . ASP A 1 403 ? -5.825 23.184 10.009 1.00 89.19 403 ASP A N 1
ATOM 3209 C CA . ASP A 1 403 ? -6.320 24.461 9.472 1.00 89.19 403 ASP A CA 1
ATOM 3210 C C . ASP A 1 403 ? -7.860 24.540 9.525 1.00 89.19 403 ASP A C 1
ATOM 3212 O O . ASP A 1 403 ? -8.552 23.676 8.979 1.00 89.19 403 ASP A O 1
ATOM 3216 N N . GLU A 1 404 ? -8.408 25.596 10.143 1.00 85.75 404 GLU A N 1
ATOM 3217 C CA . GLU A 1 404 ? -9.855 25.887 10.208 1.00 85.75 404 GLU A CA 1
ATOM 3218 C C . GLU A 1 404 ? -10.532 25.811 8.820 1.00 85.75 404 GLU A C 1
ATOM 3220 O O . GLU A 1 404 ? -11.682 25.379 8.706 1.00 85.75 404 GLU A O 1
ATOM 3225 N N . TYR A 1 405 ? -9.804 26.168 7.756 1.00 84.75 405 TYR A N 1
ATOM 3226 C CA . TYR A 1 405 ? -10.268 26.183 6.367 1.00 84.75 405 TYR A CA 1
ATOM 3227 C C . TYR A 1 405 ? -9.745 24.998 5.538 1.00 84.75 405 TYR A C 1
ATOM 3229 O O . TYR A 1 405 ? -9.670 25.108 4.312 1.00 84.75 405 TYR A O 1
ATOM 3237 N N . TYR A 1 406 ? -9.399 23.871 6.179 1.00 87.25 406 TYR A N 1
ATOM 3238 C CA . TYR A 1 406 ? -8.883 22.663 5.523 1.00 87.25 406 TYR A CA 1
ATOM 3239 C C . TYR A 1 406 ? -9.660 22.290 4.250 1.00 87.25 406 TYR A C 1
ATOM 3241 O O . TYR A 1 406 ? -10.815 21.855 4.287 1.00 87.25 406 TYR A O 1
ATOM 3249 N N . SER A 1 407 ? -8.972 22.409 3.115 1.00 86.69 407 SER A N 1
ATOM 3250 C CA . SER A 1 407 ? -9.331 21.722 1.878 1.00 86.69 407 SER A CA 1
ATOM 3251 C C . SER A 1 407 ? -8.706 20.335 1.897 1.00 86.69 407 SER A C 1
ATOM 3253 O O . SER A 1 407 ? -7.547 20.198 2.291 1.00 86.69 407 SER A O 1
ATOM 3255 N N . HIS A 1 408 ? -9.449 19.335 1.418 1.00 90.06 408 HIS A N 1
ATOM 3256 C CA . HIS A 1 408 ? -8.981 17.952 1.370 1.00 90.06 408 HIS A CA 1
ATOM 3257 C C . HIS A 1 408 ? -7.638 17.808 0.655 1.00 90.06 408 HIS A C 1
ATOM 3259 O O . HIS A 1 408 ? -7.358 18.494 -0.334 1.00 90.06 408 HIS A O 1
ATOM 3265 N N . LYS A 1 409 ? -6.819 16.913 1.199 1.00 89.75 409 LYS A N 1
ATOM 3266 C CA . LYS A 1 409 ? -5.525 16.485 0.688 1.00 89.75 409 LYS A CA 1
ATOM 3267 C C . LYS A 1 409 ? -5.433 14.981 0.898 1.00 89.75 409 LYS A C 1
ATOM 3269 O O . LYS A 1 409 ? -5.819 14.483 1.953 1.00 89.75 409 LYS A O 1
ATOM 3274 N N . TYR A 1 410 ? -4.863 14.282 -0.072 1.00 91.38 410 TYR A N 1
ATOM 3275 C CA . TYR A 1 410 ? -4.436 12.905 0.130 1.00 91.38 410 TYR A CA 1
ATOM 3276 C C . TYR A 1 410 ? -3.193 12.877 1.032 1.00 91.38 410 TYR A C 1
ATOM 3278 O O . TYR A 1 410 ? -2.334 13.756 0.929 1.00 91.38 410 TYR A O 1
ATOM 3286 N N . PHE A 1 411 ? -3.085 11.867 1.895 1.00 94.69 411 PHE A N 1
ATOM 3287 C CA . PHE A 1 411 ? -1.895 11.614 2.713 1.00 94.69 411 PHE A CA 1
ATOM 3288 C C . PHE A 1 411 ? -1.422 10.166 2.542 1.00 94.69 411 PHE A C 1
ATOM 3290 O O . PHE A 1 411 ? -0.693 9.880 1.597 1.00 94.69 411 PHE A O 1
ATOM 3297 N N . VAL A 1 412 ? -1.837 9.242 3.414 1.00 96.50 412 VAL A N 1
ATOM 3298 C CA . VAL A 1 412 ? -1.540 7.810 3.275 1.00 96.50 412 VAL A CA 1
ATOM 3299 C C . VAL A 1 412 ? -2.744 7.146 2.604 1.00 96.50 412 VAL A C 1
ATOM 3301 O O . VAL A 1 412 ? -3.575 6.530 3.254 1.00 96.50 412 VAL A O 1
ATOM 3304 N N . ASP A 1 413 ? -2.879 7.307 1.286 1.00 91.56 413 ASP A N 1
ATOM 3305 C CA . ASP A 1 413 ? -4.079 6.867 0.545 1.00 91.56 413 ASP A CA 1
ATOM 3306 C C . ASP A 1 413 ? -3.889 5.529 -0.209 1.00 91.56 413 ASP A C 1
ATOM 3308 O O . ASP A 1 413 ? -4.819 5.011 -0.826 1.00 91.56 413 ASP A O 1
ATOM 3312 N N . LYS A 1 414 ? -2.699 4.909 -0.166 1.00 92.31 414 LYS A N 1
ATOM 3313 C CA . LYS A 1 414 ? -2.474 3.593 -0.795 1.00 92.31 414 LYS A CA 1
ATOM 3314 C C . LYS A 1 414 ? -2.893 2.438 0.114 1.00 92.31 414 LYS A C 1
ATOM 3316 O O . LYS A 1 414 ? -2.573 2.431 1.302 1.00 92.31 414 LYS A O 1
ATOM 3321 N N . LYS A 1 415 ? -3.515 1.402 -0.462 1.00 94.06 415 LYS A N 1
ATOM 3322 C CA . LYS A 1 415 ? -3.690 0.086 0.178 1.00 94.06 415 LYS A CA 1
ATOM 3323 C C . LYS A 1 415 ? -2.322 -0.529 0.543 1.00 94.06 415 LYS A C 1
ATOM 3325 O O . LYS A 1 415 ? -1.537 -0.779 -0.374 1.00 94.06 415 LYS A O 1
ATOM 3330 N N . PRO A 1 416 ? -2.041 -0.862 1.817 1.00 95.50 416 PRO A N 1
ATOM 3331 C CA . PRO A 1 416 ? -0.776 -1.487 2.196 1.00 95.50 416 PRO A CA 1
ATOM 3332 C C . PRO A 1 416 ? -0.582 -2.849 1.519 1.00 95.50 416 PRO A C 1
ATOM 3334 O O . PRO A 1 416 ? -1.505 -3.674 1.494 1.00 95.50 416 PRO A O 1
ATOM 3337 N N . ARG A 1 417 ? 0.627 -3.094 1.001 1.00 96.31 417 ARG A N 1
ATOM 3338 C CA . ARG A 1 417 ? 1.071 -4.410 0.516 1.00 96.31 417 ARG A CA 1
ATOM 3339 C C . ARG A 1 417 ? 1.824 -5.127 1.625 1.00 96.31 417 ARG A C 1
ATOM 3341 O O . ARG A 1 417 ? 2.596 -4.508 2.346 1.00 96.31 417 ARG A O 1
ATOM 3348 N N . ILE A 1 418 ? 1.591 -6.425 1.751 1.00 97.56 418 ILE A N 1
ATOM 3349 C CA . ILE A 1 418 ? 2.180 -7.279 2.783 1.00 97.56 418 ILE A CA 1
ATOM 3350 C C . ILE A 1 418 ? 2.977 -8.361 2.066 1.00 97.56 418 ILE A C 1
ATOM 3352 O O . ILE A 1 418 ? 2.503 -8.860 1.047 1.00 97.56 418 ILE A O 1
ATOM 3356 N N . PHE A 1 419 ? 4.156 -8.691 2.585 1.00 97.81 419 PHE A N 1
ATOM 3357 C CA . PHE A 1 419 ? 5.014 -9.747 2.055 1.00 97.81 419 PHE A CA 1
ATOM 3358 C C . PHE A 1 419 ? 5.667 -10.502 3.215 1.00 97.81 419 PHE A C 1
ATOM 3360 O O . PHE A 1 419 ? 6.163 -9.871 4.150 1.00 97.81 419 PHE A O 1
ATOM 3367 N N . ASP A 1 420 ? 5.725 -11.832 3.144 1.00 98.06 420 ASP A N 1
ATOM 3368 C CA . ASP A 1 420 ? 6.651 -12.600 3.980 1.00 98.06 420 ASP A CA 1
ATOM 3369 C C . ASP A 1 420 ? 8.004 -12.714 3.253 1.00 98.06 420 ASP A C 1
ATOM 3371 O O . ASP A 1 420 ? 8.053 -13.148 2.102 1.00 98.06 420 ASP A O 1
ATOM 3375 N N . VAL A 1 421 ? 9.104 -12.329 3.908 1.00 97.19 421 VAL A N 1
ATOM 3376 C CA . VAL A 1 421 ? 10.453 -12.240 3.311 1.00 97.19 421 VAL A CA 1
ATOM 3377 C C . VAL A 1 421 ? 11.526 -12.823 4.233 1.00 97.19 421 VAL A C 1
ATOM 3379 O O . VAL A 1 421 ? 11.402 -12.752 5.457 1.00 97.19 421 VAL A O 1
ATOM 3382 N N . GLN A 1 422 ? 12.610 -13.363 3.664 1.00 95.81 422 GLN A N 1
ATOM 3383 C CA . GLN A 1 422 ? 13.739 -13.927 4.420 1.00 95.81 422 GLN A CA 1
ATOM 3384 C C . GLN A 1 422 ? 14.968 -12.997 4.392 1.00 95.81 422 GLN A C 1
ATOM 3386 O O . GLN A 1 422 ? 15.968 -13.288 3.737 1.00 95.81 422 GLN A O 1
ATOM 3391 N N . ILE A 1 423 ? 14.873 -11.855 5.087 1.00 94.19 423 ILE A N 1
ATOM 3392 C CA . ILE A 1 423 ? 15.933 -10.820 5.176 1.00 94.19 423 ILE A CA 1
ATOM 3393 C C . ILE A 1 423 ? 16.450 -10.583 6.608 1.00 94.19 423 ILE A C 1
ATOM 3395 O O . ILE A 1 423 ? 17.300 -9.722 6.843 1.00 94.19 423 ILE A O 1
ATOM 3399 N N . PHE A 1 424 ? 15.920 -11.317 7.586 1.00 95.31 424 PHE A N 1
ATOM 3400 C CA . PHE A 1 424 ? 16.235 -11.155 9.003 1.00 95.31 424 PHE A CA 1
ATOM 3401 C C . PHE A 1 424 ? 17.222 -12.235 9.442 1.00 95.31 424 PHE A C 1
ATOM 3403 O O . PHE A 1 424 ? 17.185 -13.344 8.924 1.00 95.31 424 PHE A O 1
ATOM 3410 N N . ALA A 1 425 ? 18.088 -11.951 10.416 1.00 93.44 425 ALA A N 1
ATOM 3411 C CA . ALA A 1 425 ? 18.801 -13.019 11.117 1.00 93.44 425 ALA A CA 1
ATOM 3412 C C . ALA A 1 425 ? 17.808 -13.805 11.999 1.00 93.44 425 ALA A C 1
ATOM 3414 O O . ALA A 1 425 ? 16.855 -13.216 12.502 1.00 93.44 425 ALA A O 1
ATOM 3415 N N . GLU A 1 426 ? 18.010 -15.114 12.195 1.00 95.12 426 GLU A N 1
ATOM 3416 C CA . GLU A 1 426 ? 17.115 -15.929 13.034 1.00 95.12 426 GLU A CA 1
ATOM 3417 C C . GLU A 1 426 ? 17.098 -15.420 14.490 1.00 95.12 426 GLU A C 1
ATOM 3419 O O . GLU A 1 426 ? 18.096 -15.495 15.211 1.00 95.12 426 GLU A O 1
ATOM 3424 N N . ASP A 1 427 ? 15.935 -14.930 14.924 1.00 95.19 427 ASP A N 1
ATOM 3425 C CA . ASP A 1 427 ? 15.669 -14.472 16.289 1.00 95.19 427 ASP A CA 1
ATOM 3426 C C . ASP A 1 427 ? 14.324 -15.023 16.828 1.00 95.19 427 ASP A C 1
ATOM 3428 O O . ASP A 1 427 ? 13.813 -16.035 16.341 1.00 95.19 427 ASP A O 1
ATOM 3432 N N . ALA A 1 428 ? 13.794 -14.431 17.905 1.00 95.69 428 ALA A N 1
ATOM 3433 C CA . ALA A 1 428 ? 12.562 -14.881 18.556 1.00 95.69 428 ALA A CA 1
ATOM 3434 C C . ALA A 1 428 ? 11.274 -14.517 17.793 1.00 95.69 428 ALA A C 1
ATOM 3436 O O . ALA A 1 428 ? 10.301 -15.263 17.886 1.00 95.69 428 ALA A O 1
ATOM 3437 N N . ASP A 1 429 ? 11.263 -13.403 17.062 1.00 96.62 429 ASP A N 1
ATOM 3438 C CA . ASP A 1 429 ? 10.143 -12.979 16.218 1.00 96.62 429 ASP A CA 1
ATOM 3439 C C . ASP A 1 429 ? 10.336 -13.455 14.765 1.00 96.62 429 ASP A C 1
ATOM 3441 O O . ASP A 1 429 ? 9.350 -13.727 14.075 1.00 96.62 429 ASP A O 1
ATOM 3445 N N . HIS A 1 430 ? 11.591 -13.682 14.347 1.00 97.19 430 HIS A N 1
ATOM 3446 C CA . HIS A 1 430 ? 12.001 -14.108 13.003 1.00 97.19 430 HIS A CA 1
ATOM 3447 C C . HIS A 1 430 ? 12.553 -15.551 12.917 1.00 97.19 430 HIS A C 1
ATOM 3449 O O . HIS A 1 430 ? 13.680 -15.765 12.450 1.00 97.19 430 HIS A O 1
ATOM 3455 N N . PRO A 1 431 ? 11.820 -16.598 13.348 1.00 97.25 431 PRO A N 1
ATOM 3456 C CA . PRO A 1 431 ? 12.309 -17.973 13.287 1.00 97.25 431 PRO A CA 1
ATOM 3457 C C . PRO A 1 431 ? 12.515 -18.429 11.836 1.00 97.25 431 PRO A C 1
ATOM 3459 O O . PRO A 1 431 ? 11.646 -18.281 10.978 1.00 97.25 431 PRO A O 1
ATOM 3462 N N . GLY A 1 432 ? 13.678 -19.018 11.555 1.00 95.06 432 GLY A N 1
ATOM 3463 C CA . GLY A 1 432 ? 14.139 -19.306 10.198 1.00 95.06 432 GLY A CA 1
ATOM 3464 C C . GLY A 1 432 ? 14.618 -18.082 9.405 1.00 95.06 432 GLY A C 1
ATOM 3465 O O . GLY A 1 432 ? 14.892 -18.242 8.222 1.00 95.06 432 GLY A O 1
ATOM 3466 N N . GLY A 1 433 ? 14.720 -16.890 10.006 1.00 95.75 433 GLY A N 1
ATOM 3467 C CA . GLY A 1 433 ? 15.107 -15.640 9.330 1.00 95.75 433 GLY A CA 1
ATOM 3468 C C . GLY A 1 433 ? 13.992 -14.971 8.516 1.00 95.75 433 GLY A C 1
ATOM 3469 O O . GLY A 1 433 ? 14.249 -14.040 7.752 1.00 95.75 433 GLY A O 1
ATOM 3470 N N . TRP A 1 434 ? 12.762 -15.467 8.651 1.00 97.75 434 TRP A N 1
ATOM 3471 C CA . TRP A 1 434 ? 11.574 -14.953 7.972 1.00 97.75 434 TRP A CA 1
ATOM 3472 C C . TRP A 1 434 ? 10.854 -13.906 8.819 1.00 97.75 434 TRP A C 1
ATOM 3474 O O . TRP A 1 434 ? 10.752 -14.071 10.032 1.00 97.75 434 TRP A O 1
ATOM 3484 N N . GLY A 1 435 ? 10.300 -12.885 8.170 1.00 97.44 435 GLY A N 1
ATOM 3485 C CA . GLY A 1 435 ? 9.424 -11.882 8.777 1.00 97.44 435 GLY A CA 1
ATOM 3486 C C . GLY A 1 435 ? 8.334 -11.421 7.814 1.00 97.44 435 GLY A C 1
ATOM 3487 O O . GLY A 1 435 ? 8.465 -11.585 6.602 1.00 97.44 435 GLY A O 1
ATOM 3488 N N . THR A 1 436 ? 7.262 -10.841 8.350 1.00 98.50 436 THR A N 1
ATOM 3489 C CA . THR A 1 436 ? 6.194 -10.200 7.573 1.00 98.50 436 THR A CA 1
ATOM 3490 C C . THR A 1 436 ? 6.445 -8.695 7.539 1.00 98.50 436 THR A C 1
ATOM 3492 O O . THR A 1 436 ? 6.350 -8.026 8.570 1.00 98.50 436 THR A O 1
ATOM 3495 N N . ILE A 1 437 ? 6.709 -8.150 6.354 1.00 98.44 437 ILE A N 1
ATOM 3496 C CA . ILE A 1 437 ? 6.846 -6.707 6.140 1.00 98.44 437 ILE A CA 1
ATOM 3497 C C . ILE A 1 437 ? 5.573 -6.108 5.536 1.00 98.44 437 ILE A C 1
ATOM 3499 O O . ILE A 1 437 ? 4.866 -6.748 4.754 1.00 98.44 437 ILE A O 1
ATOM 3503 N N . LEU A 1 438 ? 5.308 -4.852 5.882 1.00 98.50 438 LEU A N 1
ATOM 3504 C CA . LEU A 1 438 ? 4.291 -3.996 5.288 1.00 98.50 438 LEU A CA 1
ATOM 3505 C C . LEU A 1 438 ? 4.984 -2.910 4.469 1.00 98.50 438 LEU A C 1
ATOM 3507 O O . LEU A 1 438 ? 5.796 -2.160 5.002 1.00 98.50 438 LEU A O 1
ATOM 3511 N N . VAL A 1 439 ? 4.618 -2.796 3.195 1.00 98.38 439 VAL A N 1
ATOM 3512 C CA . VAL A 1 439 ? 4.990 -1.690 2.308 1.00 98.38 439 VAL A CA 1
ATOM 3513 C C . VAL A 1 439 ? 3.777 -0.775 2.154 1.00 98.38 439 VAL A C 1
ATOM 3515 O O . VAL A 1 439 ? 2.775 -1.138 1.528 1.00 98.38 439 VAL A O 1
ATOM 3518 N N . GLY A 1 440 ? 3.855 0.404 2.764 1.00 97.25 440 GLY A N 1
ATOM 3519 C CA . GLY A 1 440 ? 2.872 1.474 2.634 1.00 97.25 440 GLY A CA 1
ATOM 3520 C C . GLY A 1 440 ? 3.314 2.515 1.608 1.00 97.25 440 GLY A C 1
ATOM 3521 O O . GLY A 1 440 ? 4.481 2.569 1.226 1.00 97.25 440 GLY A O 1
ATOM 3522 N N . GLY A 1 441 ? 2.375 3.338 1.144 1.00 95.38 441 GLY A N 1
ATOM 3523 C CA . GLY A 1 441 ? 2.656 4.404 0.185 1.00 95.38 441 GLY A CA 1
ATOM 3524 C C . GLY A 1 441 ? 1.627 5.528 0.246 1.00 95.38 441 GLY A C 1
ATOM 3525 O O . GLY A 1 441 ? 0.546 5.371 0.817 1.00 95.38 441 GLY A O 1
ATOM 3526 N N . MET A 1 442 ? 1.962 6.666 -0.351 1.00 95.75 442 MET A N 1
ATOM 3527 C CA . MET A 1 442 ? 1.158 7.891 -0.240 1.00 95.75 442 MET A CA 1
ATOM 3528 C C . MET A 1 442 ? 0.192 8.095 -1.409 1.00 95.75 442 MET A C 1
ATOM 3530 O O . MET A 1 442 ? -0.799 8.811 -1.276 1.00 95.75 442 MET A O 1
ATOM 3534 N N . ARG A 1 443 ? 0.437 7.436 -2.550 1.00 94.25 443 ARG A N 1
ATOM 3535 C CA . ARG A 1 443 ? -0.333 7.614 -3.789 1.00 94.25 443 ARG A CA 1
ATOM 3536 C C . ARG A 1 443 ? -0.287 9.075 -4.247 1.00 94.25 443 ARG A C 1
ATOM 3538 O O . ARG A 1 443 ? 0.728 9.468 -4.797 1.00 94.25 443 ARG A O 1
ATOM 3545 N N . PHE A 1 444 ? -1.341 9.863 -4.022 1.00 93.62 444 PHE A N 1
ATOM 3546 C CA . PHE A 1 444 ? -1.387 11.296 -4.348 1.00 93.62 444 PHE A CA 1
ATOM 3547 C C . PHE A 1 444 ? -1.045 12.213 -3.161 1.00 93.62 444 PHE A C 1
ATOM 3549 O O . PHE A 1 444 ? -1.042 13.433 -3.310 1.00 93.62 444 PHE A O 1
ATOM 3556 N N . GLY A 1 445 ? -0.766 11.650 -1.982 1.00 93.56 445 GLY A N 1
ATOM 3557 C CA . GLY A 1 445 ? -0.206 12.394 -0.857 1.00 93.56 445 GLY A CA 1
ATOM 3558 C C . GLY A 1 445 ? 1.299 12.625 -0.987 1.00 93.56 445 GLY A C 1
ATOM 3559 O O . GLY A 1 445 ? 1.969 11.968 -1.788 1.00 93.56 445 GLY A O 1
ATOM 3560 N N . GLY A 1 446 ? 1.822 13.554 -0.182 1.00 91.19 446 GLY A N 1
ATOM 3561 C CA . GLY A 1 446 ? 3.235 13.953 -0.204 1.00 91.19 446 GLY A CA 1
ATOM 3562 C C . GLY A 1 446 ? 3.583 14.798 -1.430 1.00 91.19 446 GLY A C 1
ATOM 3563 O O . GLY A 1 446 ? 4.414 14.408 -2.241 1.00 91.19 446 GLY A O 1
ATOM 3564 N N . ALA A 1 447 ? 2.915 15.940 -1.613 1.00 91.75 447 ALA A N 1
ATOM 3565 C CA . ALA A 1 447 ? 3.298 16.873 -2.673 1.00 91.75 447 ALA A CA 1
ATOM 3566 C C . ALA A 1 447 ? 4.698 17.440 -2.383 1.00 91.75 447 ALA A C 1
ATOM 3568 O O . ALA A 1 447 ? 4.972 17.824 -1.255 1.00 91.75 447 ALA A O 1
ATOM 3569 N N . THR A 1 448 ? 5.568 17.518 -3.386 1.00 93.94 448 THR A N 1
ATOM 3570 C CA . THR A 1 448 ? 6.994 17.801 -3.177 1.00 93.94 448 THR A CA 1
ATOM 3571 C C . THR A 1 448 ? 7.265 19.127 -2.448 1.00 93.94 448 THR A C 1
ATOM 3573 O O . THR A 1 448 ? 6.735 20.173 -2.829 1.00 93.94 448 THR A O 1
ATOM 3576 N N . VAL A 1 449 ? 8.116 19.082 -1.417 1.00 94.00 449 VAL A N 1
ATOM 3577 C CA . VAL A 1 449 ? 8.580 20.230 -0.619 1.00 94.00 449 VAL A CA 1
ATOM 3578 C C . VAL A 1 449 ? 10.093 20.124 -0.412 1.00 94.00 449 VAL A C 1
ATOM 3580 O O . VAL A 1 449 ? 10.577 19.129 0.126 1.00 94.00 449 VAL A O 1
ATOM 3583 N N . ASP A 1 450 ? 10.846 21.159 -0.785 1.00 93.19 450 ASP A N 1
ATOM 3584 C CA . ASP A 1 450 ? 12.278 21.246 -0.480 1.00 93.19 450 ASP A CA 1
ATOM 3585 C C . ASP A 1 450 ? 12.476 21.708 0.976 1.00 93.19 450 ASP A C 1
ATOM 3587 O O . ASP A 1 450 ? 11.882 22.698 1.409 1.00 93.19 450 ASP A O 1
ATOM 3591 N N . ALA A 1 451 ? 13.352 21.050 1.742 1.00 92.25 451 ALA A N 1
ATOM 3592 C CA . ALA A 1 451 ? 13.562 21.372 3.158 1.00 92.25 451 ALA A CA 1
ATOM 3593 C C . ALA A 1 451 ? 14.049 22.814 3.391 1.00 92.25 451 ALA A C 1
ATOM 3595 O O . ALA A 1 451 ? 13.667 23.452 4.372 1.00 92.25 451 ALA A O 1
ATOM 3596 N N . LYS A 1 452 ? 14.836 23.361 2.458 1.00 87.62 452 LYS A N 1
ATOM 3597 C CA . LYS A 1 452 ? 15.304 24.758 2.477 1.00 87.62 452 LYS A CA 1
ATOM 3598 C C . LYS A 1 452 ? 14.189 25.813 2.472 1.00 87.62 452 LYS A C 1
ATOM 3600 O O . LYS A 1 452 ? 14.415 26.932 2.932 1.00 87.62 452 LYS A O 1
ATOM 3605 N N . ASP A 1 453 ? 13.009 25.471 1.950 1.00 87.62 453 ASP A N 1
ATOM 3606 C CA . ASP A 1 453 ? 11.849 26.368 1.914 1.00 87.62 453 ASP A CA 1
ATOM 3607 C C . ASP A 1 453 ? 11.064 26.336 3.242 1.00 87.62 453 ASP A C 1
ATOM 3609 O O . ASP A 1 453 ? 10.226 27.206 3.482 1.00 87.62 453 ASP A O 1
ATOM 3613 N N . LEU A 1 454 ? 11.356 25.371 4.126 1.00 88.00 454 LEU A N 1
ATOM 3614 C CA . LEU A 1 454 ? 10.760 25.251 5.461 1.00 88.00 454 LEU A CA 1
ATOM 3615 C C . LEU A 1 454 ? 11.572 25.972 6.548 1.00 88.00 454 LEU A C 1
ATOM 3617 O O . LEU A 1 454 ? 10.995 26.562 7.460 1.00 88.00 454 LEU A O 1
ATOM 3621 N N . ASN A 1 455 ? 12.902 25.927 6.452 1.00 74.44 455 ASN A N 1
ATOM 3622 C CA . ASN A 1 455 ? 13.812 26.315 7.537 1.00 74.44 455 ASN A CA 1
ATOM 3623 C C . ASN A 1 455 ? 14.522 27.679 7.356 1.00 74.44 455 ASN A C 1
ATOM 3625 O O . ASN A 1 455 ? 15.305 28.067 8.218 1.00 74.44 455 ASN A O 1
ATOM 3629 N N . ASP A 1 456 ? 14.283 28.400 6.247 1.00 61.84 456 ASP A N 1
ATOM 3630 C CA . ASP A 1 456 ? 14.961 29.660 5.837 1.00 61.84 456 ASP A CA 1
ATOM 3631 C C . ASP A 1 456 ? 16.490 29.664 6.090 1.00 61.84 456 ASP A C 1
ATOM 3633 O O . ASP A 1 456 ? 17.103 30.691 6.398 1.00 61.84 456 ASP A O 1
ATOM 3637 N N . PHE A 1 457 ? 17.120 28.490 5.962 1.00 58.62 457 PHE A N 1
ATOM 3638 C CA . PHE A 1 457 ? 18.478 28.196 6.426 1.00 58.62 457 PHE A CA 1
ATOM 3639 C C . PHE A 1 457 ? 19.528 28.848 5.512 1.00 58.62 457 PHE A C 1
ATOM 3641 O O . PHE A 1 457 ? 20.056 28.240 4.580 1.00 58.62 457 PHE A O 1
ATOM 3648 N N . LYS A 1 458 ? 19.810 30.135 5.747 1.00 51.31 458 LYS A N 1
ATOM 3649 C CA . LYS A 1 458 ? 20.602 30.998 4.844 1.00 51.31 458 LYS A CA 1
ATOM 3650 C C . LYS A 1 458 ? 21.985 31.394 5.356 1.00 51.31 458 LYS A C 1
ATOM 3652 O O . LYS A 1 458 ? 22.654 32.229 4.742 1.00 51.31 458 LYS A O 1
ATOM 3657 N N . ASP A 1 459 ? 22.443 30.810 6.457 1.00 52.62 459 ASP A N 1
ATOM 3658 C CA . ASP A 1 459 ? 23.574 31.325 7.234 1.00 52.62 459 ASP A CA 1
ATOM 3659 C C . ASP A 1 459 ? 24.757 30.359 7.459 1.00 52.62 459 ASP A C 1
ATOM 3661 O O . ASP A 1 459 ? 25.792 30.781 7.981 1.00 52.62 459 ASP A O 1
ATOM 3665 N N . ASN A 1 460 ? 24.733 29.139 6.905 1.00 44.50 460 ASN A N 1
ATOM 3666 C CA . ASN A 1 460 ? 25.918 28.266 6.829 1.00 44.50 460 ASN A CA 1
ATOM 3667 C C . ASN A 1 460 ? 26.708 28.431 5.514 1.00 44.50 460 ASN A C 1
ATOM 3669 O O . ASN A 1 460 ? 26.734 27.561 4.649 1.00 44.50 460 ASN A O 1
ATOM 3673 N N . ASN A 1 461 ? 27.402 29.566 5.368 1.00 51.28 461 ASN A N 1
ATOM 3674 C CA . ASN A 1 461 ? 28.313 29.877 4.245 1.00 51.28 461 ASN A CA 1
ATOM 3675 C C . ASN A 1 461 ? 27.697 29.822 2.823 1.00 51.28 461 ASN A C 1
ATOM 3677 O O . ASN A 1 461 ? 28.446 29.855 1.844 1.00 51.28 461 ASN A O 1
ATOM 3681 N N . GLY A 1 462 ? 26.366 29.784 2.696 1.00 58.12 462 GLY A N 1
ATOM 3682 C CA . GLY A 1 462 ? 25.661 29.628 1.417 1.00 58.12 462 GLY A CA 1
ATOM 3683 C C . GLY A 1 462 ? 25.396 28.174 1.005 1.00 58.12 462 GLY A C 1
ATOM 3684 O O . GLY A 1 462 ? 25.320 27.903 -0.190 1.00 58.12 462 GLY A O 1
ATOM 3685 N N . LEU A 1 463 ? 25.301 27.253 1.970 1.00 62.97 463 LEU A N 1
ATOM 3686 C CA . LEU A 1 463 ? 24.827 25.881 1.775 1.00 62.97 463 LEU A CA 1
ATOM 3687 C C . LEU A 1 463 ? 23.358 25.773 2.220 1.00 62.97 463 LEU A C 1
ATOM 3689 O O . LEU A 1 463 ? 23.020 26.243 3.304 1.00 62.97 463 LEU A O 1
ATOM 3693 N N . GLU A 1 464 ? 22.519 25.166 1.380 1.00 82.31 464 GLU A N 1
ATOM 3694 C CA . GLU A 1 464 ? 21.086 24.919 1.619 1.00 82.31 464 GLU A CA 1
ATOM 3695 C C . GLU A 1 464 ? 20.880 23.506 2.207 1.00 82.31 464 GLU A C 1
ATOM 3697 O O . GLU A 1 464 ? 21.718 22.627 1.985 1.00 82.31 464 GLU A O 1
ATOM 3702 N N . ASP A 1 465 ? 19.784 23.275 2.942 1.00 88.12 465 ASP A N 1
ATOM 3703 C CA . ASP A 1 465 ? 19.357 21.921 3.342 1.00 88.12 465 ASP A CA 1
ATOM 3704 C C . ASP A 1 465 ? 18.901 21.160 2.080 1.00 88.12 465 ASP A C 1
ATOM 3706 O O . ASP A 1 465 ? 17.957 21.612 1.424 1.00 88.12 465 ASP A O 1
ATOM 3710 N N . PRO A 1 466 ? 19.587 20.071 1.677 1.00 89.38 466 PRO A N 1
ATOM 3711 C CA . PRO A 1 466 ? 19.371 19.442 0.381 1.00 89.38 466 PRO A CA 1
ATOM 3712 C C . PRO A 1 466 ? 18.192 18.469 0.382 1.00 89.38 466 PRO A C 1
ATOM 3714 O O . PRO A 1 466 ? 17.861 17.962 -0.684 1.00 89.38 466 PRO A O 1
ATOM 3717 N N . ARG A 1 467 ? 17.596 18.155 1.541 1.00 92.69 467 ARG A N 1
ATOM 3718 C CA . ARG A 1 467 ? 16.533 17.147 1.651 1.00 92.69 467 ARG A CA 1
ATOM 3719 C C . ARG A 1 467 ? 15.288 17.599 0.890 1.00 92.69 467 ARG A C 1
ATOM 3721 O O . ARG A 1 467 ? 14.927 18.777 0.910 1.00 92.69 467 ARG A O 1
ATOM 3728 N N . GLN A 1 468 ? 14.590 16.647 0.285 1.00 93.81 468 GLN A N 1
ATOM 3729 C CA . GLN A 1 468 ? 13.303 16.873 -0.358 1.00 93.81 468 GLN A CA 1
ATOM 3730 C C . GLN A 1 468 ? 12.277 15.872 0.179 1.00 93.81 468 GLN A C 1
ATOM 3732 O O . GLN A 1 468 ? 12.492 14.662 0.127 1.00 93.81 468 GLN A O 1
ATOM 3737 N N . PHE A 1 469 ? 11.161 16.391 0.689 1.00 95.69 469 PHE A N 1
ATOM 3738 C CA . PHE A 1 469 ? 10.005 15.602 1.101 1.00 95.69 469 PHE A CA 1
ATOM 3739 C C . PHE A 1 469 ? 9.122 15.384 -0.130 1.00 95.69 469 PHE A C 1
ATOM 3741 O O . PHE A 1 469 ? 8.772 16.350 -0.809 1.00 95.69 469 PHE A O 1
ATOM 3748 N N . THR A 1 470 ? 8.781 14.140 -0.461 1.00 95.06 470 THR A N 1
ATOM 3749 C CA . THR A 1 470 ? 7.989 13.810 -1.659 1.00 95.06 470 THR A CA 1
ATOM 3750 C C . THR A 1 470 ? 7.139 12.556 -1.447 1.00 95.06 470 THR A C 1
ATOM 3752 O O . THR A 1 470 ? 7.289 11.854 -0.448 1.00 95.06 470 THR A O 1
ATOM 3755 N N . SER A 1 471 ? 6.231 12.251 -2.372 1.00 96.31 471 SER A N 1
ATOM 3756 C CA . SER A 1 471 ? 5.384 11.062 -2.283 1.00 96.31 471 SER A CA 1
ATOM 3757 C C . SER A 1 471 ? 6.269 9.821 -2.196 1.00 96.31 471 SER A C 1
ATOM 3759 O O . SER A 1 471 ? 7.142 9.609 -3.035 1.00 96.31 471 SER A O 1
ATOM 3761 N N . SER A 1 472 ? 6.077 9.018 -1.154 1.00 94.94 472 SER A N 1
ATOM 3762 C CA . SER A 1 472 ? 7.082 8.040 -0.741 1.00 94.94 472 SER A CA 1
ATOM 3763 C C . SER A 1 472 ? 6.475 6.681 -0.389 1.00 94.94 472 SER A C 1
ATOM 3765 O O . SER A 1 472 ? 5.281 6.557 -0.092 1.00 94.94 472 SER A O 1
ATOM 3767 N N . PHE A 1 473 ? 7.327 5.656 -0.452 1.00 96.88 473 PHE A N 1
ATOM 3768 C CA . PHE A 1 473 ? 7.076 4.320 0.073 1.00 96.88 473 PHE A CA 1
ATOM 3769 C C . PHE A 1 473 ? 7.827 4.136 1.388 1.00 96.88 473 PHE A C 1
ATOM 3771 O O . PHE A 1 473 ? 8.998 4.496 1.504 1.00 96.88 473 PHE A O 1
ATOM 3778 N N . PHE A 1 474 ? 7.173 3.503 2.354 1.00 97.75 474 PHE A N 1
ATOM 3779 C CA . PHE A 1 474 ? 7.751 3.177 3.653 1.00 97.75 474 PHE A CA 1
ATOM 3780 C C . PHE A 1 474 ? 7.537 1.699 3.972 1.00 97.75 474 PHE A C 1
ATOM 3782 O O . PHE A 1 474 ? 6.523 1.108 3.593 1.00 97.75 474 PHE A O 1
ATOM 3789 N N . ILE A 1 475 ? 8.509 1.097 4.654 1.00 98.44 475 ILE A N 1
ATOM 3790 C CA . ILE A 1 475 ? 8.563 -0.343 4.902 1.00 98.44 475 ILE A CA 1
ATOM 3791 C C . ILE A 1 475 ? 8.665 -0.580 6.405 1.00 98.44 475 ILE A C 1
ATOM 3793 O O . ILE A 1 475 ? 9.665 -0.212 7.022 1.00 98.44 475 ILE A O 1
ATOM 3797 N N . LEU A 1 476 ? 7.649 -1.211 6.992 1.00 98.31 476 LEU A N 1
ATOM 3798 C CA . LEU A 1 476 ? 7.650 -1.636 8.393 1.00 98.31 476 LEU A CA 1
ATOM 3799 C C . LEU A 1 476 ? 7.797 -3.153 8.496 1.00 98.31 476 LEU A C 1
ATOM 3801 O O . LEU A 1 476 ? 7.161 -3.898 7.757 1.00 98.31 476 LEU A O 1
ATOM 3805 N N . ASP A 1 477 ? 8.572 -3.605 9.470 1.00 97.88 477 ASP A N 1
ATOM 3806 C CA . ASP A 1 477 ? 8.447 -4.940 10.034 1.00 97.88 477 ASP A CA 1
ATOM 3807 C C . ASP A 1 477 ? 7.220 -4.960 10.958 1.00 97.88 477 ASP A C 1
ATOM 3809 O O . ASP A 1 477 ? 7.133 -4.201 11.930 1.00 97.88 477 ASP A O 1
ATOM 3813 N N . ILE A 1 478 ? 6.254 -5.808 10.604 1.00 98.12 478 ILE A N 1
ATOM 3814 C CA . ILE A 1 478 ? 5.017 -6.053 11.354 1.00 98.12 478 ILE A CA 1
ATOM 3815 C C . ILE A 1 478 ? 4.912 -7.524 11.781 1.00 98.12 478 ILE A C 1
ATOM 3817 O O . ILE A 1 478 ? 3.820 -8.012 12.084 1.00 98.12 478 ILE A O 1
ATOM 3821 N N . THR A 1 479 ? 6.036 -8.249 11.788 1.00 98.12 479 THR A N 1
ATOM 3822 C CA . THR A 1 479 ? 6.100 -9.671 12.145 1.00 98.12 479 THR A CA 1
ATOM 3823 C C . THR A 1 479 ? 5.459 -9.908 13.507 1.00 98.12 479 THR A C 1
ATOM 3825 O O . THR A 1 479 ? 4.548 -10.735 13.623 1.00 98.12 479 THR A O 1
ATOM 3828 N N . ASN A 1 480 ? 5.872 -9.092 14.483 1.00 96.69 480 ASN A N 1
ATOM 3829 C CA . ASN A 1 480 ? 5.261 -8.947 15.793 1.00 96.69 480 ASN A CA 1
ATOM 3830 C C . ASN A 1 480 ? 4.390 -7.668 15.828 1.00 96.69 480 ASN A C 1
ATOM 3832 O O . ASN A 1 480 ? 4.925 -6.562 15.944 1.00 96.69 480 ASN A O 1
ATOM 3836 N N . PRO A 1 481 ? 3.050 -7.778 15.744 1.00 94.75 481 PRO A N 1
ATOM 3837 C CA . PRO A 1 481 ? 2.172 -6.614 15.605 1.00 94.75 481 PRO A CA 1
ATOM 3838 C C . PRO A 1 481 ? 2.128 -5.705 16.840 1.00 94.75 481 PRO A C 1
ATOM 3840 O O . PRO A 1 481 ? 1.744 -4.542 16.714 1.00 94.75 481 PRO A O 1
ATOM 3843 N N . ASP A 1 482 ? 2.512 -6.212 18.016 1.00 93.00 482 ASP A N 1
ATOM 3844 C CA . ASP A 1 482 ? 2.523 -5.448 19.268 1.00 93.00 482 ASP A CA 1
ATOM 3845 C C . ASP A 1 482 ? 3.821 -4.609 19.425 1.00 93.00 482 ASP A C 1
ATOM 3847 O O . ASP A 1 482 ? 3.926 -3.802 20.351 1.00 93.00 482 ASP A O 1
ATOM 3851 N N . SER A 1 483 ? 4.808 -4.780 18.528 1.00 93.50 483 SER A N 1
ATOM 3852 C CA . SER A 1 483 ? 6.112 -4.094 18.541 1.00 93.50 483 SER A CA 1
ATOM 3853 C C . SER A 1 483 ? 6.645 -3.822 17.113 1.00 93.50 483 SER A C 1
ATOM 3855 O O . SER A 1 483 ? 7.674 -4.386 16.728 1.00 93.50 483 SER A O 1
ATOM 3857 N N . PRO A 1 484 ? 5.983 -2.957 16.321 1.00 94.88 484 PRO A N 1
ATOM 3858 C CA . PRO A 1 484 ? 6.404 -2.640 14.955 1.00 94.88 484 PRO A CA 1
ATOM 3859 C C . PRO A 1 484 ? 7.759 -1.923 14.905 1.00 94.88 484 PRO A C 1
ATOM 3861 O O . PRO A 1 484 ? 8.107 -1.155 15.808 1.00 94.88 484 PRO A O 1
ATOM 3864 N N . GLN A 1 485 ? 8.490 -2.101 13.804 1.00 94.62 485 GLN A N 1
ATOM 3865 C CA . GLN A 1 485 ? 9.713 -1.345 13.518 1.00 94.62 485 GLN A CA 1
ATOM 3866 C C . GLN A 1 485 ? 9.689 -0.800 12.092 1.00 94.62 485 GLN A C 1
ATOM 3868 O O . GLN A 1 485 ? 9.434 -1.543 11.149 1.00 94.62 485 GLN A O 1
ATOM 3873 N N . LEU A 1 486 ? 10.013 0.479 11.905 1.00 96.50 486 LEU A N 1
ATOM 3874 C CA . LEU A 1 486 ? 10.311 0.997 10.572 1.00 96.50 486 LEU A CA 1
ATOM 3875 C C . LEU A 1 486 ? 11.680 0.476 10.119 1.00 96.50 486 LEU A C 1
ATOM 3877 O O . LEU A 1 486 ? 12.681 0.612 10.821 1.00 96.50 486 LEU A O 1
ATOM 3881 N N . LEU A 1 487 ? 11.717 -0.116 8.931 1.00 95.88 487 LEU A N 1
ATOM 3882 C CA . LEU A 1 487 ? 12.938 -0.596 8.295 1.00 95.88 487 LEU A CA 1
ATOM 3883 C C . LEU A 1 487 ? 13.595 0.510 7.460 1.00 95.88 487 LEU A C 1
ATOM 3885 O O . LEU A 1 487 ? 14.812 0.709 7.536 1.00 95.88 487 LEU A O 1
ATOM 3889 N N . GLY A 1 488 ? 12.777 1.258 6.717 1.00 95.62 488 GLY A N 1
ATOM 3890 C CA . GLY A 1 488 ? 13.186 2.405 5.913 1.00 95.62 488 GLY A CA 1
ATOM 3891 C C . GLY A 1 488 ? 11.999 3.113 5.259 1.00 95.62 488 GLY A C 1
ATOM 3892 O O . GLY A 1 488 ? 10.916 2.541 5.128 1.00 95.62 488 GLY A O 1
ATOM 3893 N N . GLU A 1 489 ? 12.223 4.345 4.819 1.00 95.75 489 GLU A N 1
ATOM 3894 C CA . GLU A 1 489 ? 11.312 5.131 3.985 1.00 95.75 489 GLU A CA 1
ATOM 3895 C C . GLU A 1 489 ? 12.122 5.765 2.846 1.00 95.75 489 GLU A C 1
ATOM 3897 O O . GLU A 1 489 ? 13.269 6.160 3.060 1.00 95.75 489 GLU A O 1
ATOM 3902 N N . LEU A 1 490 ? 11.555 5.823 1.636 1.00 95.06 490 LEU A N 1
ATOM 3903 C CA . LEU A 1 490 ? 12.206 6.444 0.481 1.00 95.06 490 LEU A CA 1
ATOM 3904 C C . LEU A 1 490 ? 12.459 7.927 0.785 1.00 95.06 490 LEU A C 1
ATOM 3906 O O . LEU A 1 490 ? 11.526 8.682 1.071 1.00 95.06 490 LEU A O 1
ATOM 3910 N N . THR A 1 491 ? 13.725 8.330 0.722 1.00 93.38 491 THR A N 1
ATOM 3911 C CA . THR A 1 491 ? 14.163 9.724 0.857 1.00 93.38 491 THR A CA 1
ATOM 3912 C C . THR A 1 491 ? 14.853 10.181 -0.418 1.00 93.38 491 THR A C 1
ATOM 3914 O O . THR A 1 491 ? 15.331 9.372 -1.214 1.00 93.38 491 THR A O 1
ATOM 3917 N N . ARG A 1 492 ? 14.903 11.498 -0.619 1.00 91.50 492 ARG A N 1
ATOM 3918 C CA . ARG A 1 492 ? 15.550 12.122 -1.770 1.00 91.50 492 ARG A CA 1
ATOM 3919 C C . ARG A 1 492 ? 16.200 13.437 -1.343 1.00 91.50 492 ARG A C 1
ATOM 3921 O O . ARG A 1 492 ? 15.777 14.066 -0.372 1.00 91.50 492 ARG A O 1
ATOM 3928 N N . ASN A 1 493 ? 17.199 13.857 -2.103 1.00 90.88 493 ASN A N 1
ATOM 3929 C CA . ASN A 1 493 ? 17.720 15.215 -2.079 1.00 90.88 493 ASN A CA 1
ATOM 3930 C C . ASN A 1 493 ? 17.260 15.983 -3.328 1.00 90.88 493 ASN A C 1
ATOM 3932 O O . ASN A 1 493 ? 16.761 15.398 -4.283 1.00 90.88 493 ASN A O 1
ATOM 3936 N N . THR A 1 494 ? 17.511 17.289 -3.367 1.00 89.19 494 THR A N 1
ATOM 3937 C CA . THR A 1 494 ? 17.324 18.158 -4.542 1.00 89.19 494 THR A CA 1
ATOM 3938 C C . THR A 1 494 ? 18.347 17.918 -5.669 1.00 89.19 494 THR A C 1
ATOM 3940 O O . THR A 1 494 ? 18.479 18.753 -6.563 1.00 89.19 494 THR A O 1
ATOM 3943 N N . ASP A 1 495 ? 19.130 16.839 -5.600 1.00 85.81 495 ASP A N 1
ATOM 3944 C CA . ASP A 1 495 ? 20.011 16.376 -6.672 1.00 85.81 495 ASP A CA 1
ATOM 3945 C C . ASP A 1 495 ? 19.287 15.368 -7.596 1.00 85.81 495 ASP A C 1
ATOM 3947 O O . ASP A 1 495 ? 18.229 14.818 -7.275 1.00 85.81 495 ASP A O 1
ATOM 3951 N N . ASP A 1 496 ? 19.846 15.176 -8.793 1.00 86.19 496 ASP A N 1
ATOM 3952 C CA . ASP A 1 496 ? 19.320 14.258 -9.816 1.00 86.19 496 ASP A CA 1
ATOM 3953 C C . ASP A 1 496 ? 19.943 12.847 -9.716 1.00 86.19 496 ASP A C 1
ATOM 3955 O O . ASP A 1 496 ? 19.655 11.985 -10.551 1.00 86.19 496 ASP A O 1
ATOM 3959 N N . ASP A 1 497 ? 20.798 12.615 -8.707 1.00 90.44 497 ASP A N 1
ATOM 3960 C CA . ASP A 1 497 ? 21.512 11.350 -8.470 1.00 90.44 497 ASP A CA 1
ATOM 3961 C C . ASP A 1 497 ? 20.545 10.221 -8.059 1.00 90.44 497 ASP A C 1
ATOM 3963 O O . ASP A 1 497 ? 20.806 9.047 -8.337 1.00 90.44 497 ASP A O 1
ATOM 3967 N N . TYR A 1 498 ? 19.409 10.569 -7.442 1.00 92.00 498 TYR A N 1
ATOM 3968 C CA . TYR A 1 498 ? 18.367 9.641 -6.992 1.00 92.00 498 TYR A CA 1
ATOM 3969 C C . TYR A 1 498 ? 17.069 9.794 -7.789 1.00 92.00 498 TYR A C 1
ATOM 3971 O O . TYR A 1 498 ? 16.729 10.877 -8.266 1.00 92.00 498 TYR A O 1
ATOM 3979 N N . VAL A 1 499 ? 16.342 8.687 -7.950 1.00 92.56 499 VAL A N 1
ATOM 3980 C CA . VAL A 1 499 ? 15.132 8.628 -8.773 1.00 92.56 499 VAL A CA 1
ATOM 3981 C C . VAL A 1 499 ? 13.986 9.432 -8.164 1.00 92.56 499 VAL A C 1
ATOM 3983 O O . VAL A 1 499 ? 13.654 9.288 -6.988 1.00 92.56 499 VAL A O 1
ATOM 3986 N N . ASP A 1 500 ? 13.323 10.224 -9.005 1.00 93.12 500 ASP A N 1
ATOM 3987 C CA . ASP A 1 500 ? 12.002 10.761 -8.702 1.00 93.12 500 ASP A CA 1
ATOM 3988 C C . ASP A 1 500 ? 10.928 9.755 -9.147 1.00 93.12 500 ASP A C 1
ATOM 3990 O O . ASP A 1 500 ? 10.835 9.401 -10.331 1.00 93.12 500 ASP A O 1
ATOM 3994 N N . LEU A 1 501 ? 10.142 9.259 -8.187 1.00 94.69 501 LEU A N 1
ATOM 3995 C CA . LEU A 1 501 ? 8.983 8.399 -8.451 1.00 94.69 501 LEU A CA 1
ATOM 3996 C C . LEU A 1 501 ? 7.693 9.201 -8.679 1.00 94.69 501 LEU A C 1
ATOM 3998 O O . LEU A 1 501 ? 6.653 8.597 -8.955 1.00 94.69 501 LEU A O 1
ATOM 4002 N N . ASN A 1 502 ? 7.757 10.534 -8.595 1.00 95.31 502 ASN A N 1
ATOM 4003 C CA . ASN A 1 502 ? 6.608 11.431 -8.583 1.00 95.31 502 ASN A CA 1
ATOM 4004 C C . ASN A 1 502 ? 5.574 10.981 -7.530 1.00 95.31 502 ASN A C 1
ATOM 4006 O O . ASN A 1 502 ? 5.940 10.504 -6.457 1.00 95.31 502 ASN A O 1
ATOM 4010 N N . PHE A 1 503 ? 4.274 11.090 -7.823 1.00 95.88 503 PHE A N 1
ATOM 4011 C CA . PHE A 1 503 ? 3.230 10.513 -6.979 1.00 95.88 503 PHE A CA 1
ATOM 4012 C C . PHE A 1 503 ? 3.272 8.983 -7.016 1.00 95.88 503 PHE A C 1
ATOM 4014 O O . PHE A 1 503 ? 3.187 8.377 -8.079 1.00 95.88 503 PHE A O 1
ATOM 4021 N N . THR A 1 504 ? 3.352 8.340 -5.851 1.00 95.06 504 THR A N 1
ATOM 4022 C CA . THR A 1 504 ? 3.566 6.888 -5.702 1.00 95.06 504 THR A CA 1
ATOM 4023 C C . THR A 1 504 ? 2.316 6.055 -6.020 1.00 95.06 504 THR A C 1
ATOM 4025 O O . THR A 1 504 ? 1.823 5.294 -5.188 1.00 95.06 504 THR A O 1
ATOM 4028 N N . THR A 1 505 ? 1.738 6.178 -7.219 1.00 93.94 505 THR A N 1
ATOM 4029 C CA . THR A 1 505 ? 0.464 5.531 -7.596 1.00 93.94 505 THR A CA 1
ATOM 4030 C C . THR A 1 505 ? 0.593 4.041 -7.923 1.00 93.94 505 THR A C 1
ATOM 4032 O O . THR A 1 505 ? -0.286 3.283 -7.519 1.00 93.94 505 THR A O 1
ATOM 4035 N N . SER A 1 506 ? 1.709 3.592 -8.505 1.00 93.38 506 SER A N 1
ATOM 4036 C CA . SER A 1 506 ? 2.004 2.182 -8.835 1.00 93.38 506 SER A CA 1
ATOM 4037 C C . SER A 1 506 ? 2.155 1.289 -7.595 1.00 93.38 506 SER A C 1
ATOM 4039 O O . SER A 1 506 ? 2.935 1.582 -6.687 1.00 93.38 506 SER A O 1
ATOM 4041 N N . THR A 1 507 ? 1.369 0.222 -7.471 1.00 93.81 507 THR A N 1
ATOM 4042 C CA . THR A 1 507 ? 1.494 -0.751 -6.372 1.00 93.81 507 THR A CA 1
ATOM 4043 C C . THR A 1 507 ? 2.711 -1.664 -6.583 1.00 93.81 507 THR A C 1
ATOM 4045 O O . THR A 1 507 ? 2.814 -2.268 -7.650 1.00 93.81 507 THR A O 1
ATOM 4048 N N . PRO A 1 508 ? 3.602 -1.819 -5.580 1.00 95.81 508 PRO A N 1
ATOM 4049 C CA . PRO A 1 508 ? 4.865 -2.534 -5.744 1.00 95.81 508 PRO A CA 1
ATOM 4050 C C . PRO A 1 508 ? 4.716 -4.060 -5.773 1.00 95.81 508 PRO A C 1
ATOM 4052 O O . PRO A 1 508 ? 3.750 -4.622 -5.244 1.00 95.81 508 PRO A O 1
ATOM 4055 N N . ALA A 1 509 ? 5.728 -4.727 -6.331 1.00 96.88 509 ALA A N 1
ATOM 4056 C CA . ALA A 1 509 ? 5.850 -6.183 -6.403 1.00 96.88 509 ALA A CA 1
ATOM 4057 C C . ALA A 1 509 ? 7.184 -6.675 -5.815 1.00 96.88 509 ALA A C 1
ATOM 4059 O O . ALA A 1 509 ? 8.141 -5.911 -5.696 1.00 96.88 509 ALA A O 1
ATOM 4060 N N . MET A 1 510 ? 7.241 -7.958 -5.450 1.00 97.25 510 MET A N 1
ATOM 4061 C CA . MET A 1 510 ? 8.423 -8.592 -4.857 1.00 97.25 510 MET A CA 1
ATOM 4062 C C . MET A 1 510 ? 9.102 -9.511 -5.870 1.00 97.25 510 MET A C 1
ATOM 4064 O O . MET A 1 510 ? 8.449 -10.399 -6.414 1.00 97.25 510 MET A O 1
ATOM 4068 N N . VAL A 1 511 ? 10.402 -9.329 -6.082 1.00 97.62 511 VAL A N 1
ATOM 4069 C CA . VAL A 1 511 ? 11.273 -10.264 -6.802 1.00 97.62 511 VAL A CA 1
ATOM 4070 C C . VAL A 1 511 ? 12.081 -11.039 -5.766 1.00 97.62 511 VAL A C 1
ATOM 4072 O O . VAL A 1 511 ? 12.813 -10.444 -4.975 1.00 97.62 511 VAL A O 1
ATOM 4075 N N . SER A 1 512 ? 11.952 -12.363 -5.753 1.00 95.31 512 SER A N 1
ATOM 4076 C CA . SER A 1 512 ? 12.676 -13.253 -4.838 1.00 95.31 512 SER A CA 1
ATOM 4077 C C . SER A 1 512 ? 13.628 -14.159 -5.606 1.00 95.31 512 SER A C 1
ATOM 4079 O O . SER A 1 512 ? 13.242 -14.695 -6.642 1.00 95.31 512 SER A O 1
ATOM 4081 N N . MET A 1 513 ? 14.833 -14.370 -5.083 1.00 93.81 513 MET A N 1
ATOM 4082 C CA . MET A 1 513 ? 15.885 -15.165 -5.719 1.00 93.81 513 MET A CA 1
ATOM 4083 C C . MET A 1 513 ? 16.511 -16.119 -4.695 1.00 93.81 513 MET A C 1
ATOM 4085 O O . MET A 1 513 ? 17.409 -15.727 -3.949 1.00 93.81 513 MET A O 1
ATOM 4089 N N . ARG A 1 514 ? 16.033 -17.371 -4.626 1.00 90.38 514 ARG A N 1
ATOM 4090 C CA . ARG A 1 514 ? 16.545 -18.406 -3.707 1.00 90.38 514 ARG A CA 1
ATOM 4091 C C . ARG A 1 514 ? 17.327 -19.478 -4.453 1.00 90.38 514 ARG A C 1
ATOM 4093 O O . ARG A 1 514 ? 16.808 -20.093 -5.376 1.00 90.38 514 ARG A O 1
ATOM 4100 N N . ASP A 1 515 ? 18.544 -19.764 -4.000 1.00 86.62 515 ASP A N 1
ATOM 4101 C CA . ASP A 1 515 ? 19.453 -20.723 -4.643 1.00 86.62 515 ASP A CA 1
ATOM 4102 C C . ASP A 1 515 ? 20.348 -21.434 -3.629 1.00 86.62 515 ASP A C 1
ATOM 4104 O O . ASP A 1 515 ? 20.353 -21.100 -2.450 1.00 86.62 515 ASP A O 1
ATOM 4108 N N . GLY A 1 516 ? 21.144 -22.389 -4.103 1.00 79.44 516 GLY A N 1
ATOM 4109 C CA . GLY A 1 516 ? 22.254 -22.998 -3.384 1.00 79.44 516 GLY A CA 1
ATOM 4110 C C . GLY A 1 516 ? 22.101 -24.505 -3.221 1.00 79.44 516 GLY A C 1
ATOM 4111 O O . GLY A 1 516 ? 21.048 -25.085 -3.482 1.00 79.44 516 GLY A O 1
ATOM 4112 N N . GLY A 1 517 ? 23.167 -25.169 -2.776 1.00 74.12 517 GLY A N 1
ATOM 4113 C CA . GLY A 1 517 ? 23.135 -26.595 -2.428 1.00 74.12 517 GLY A CA 1
ATOM 4114 C C . GLY A 1 517 ? 22.672 -26.835 -0.987 1.00 74.12 517 GLY A C 1
ATOM 4115 O O . GLY A 1 517 ? 22.663 -25.909 -0.186 1.00 74.12 517 GLY A O 1
ATOM 4116 N N . LYS A 1 518 ? 22.384 -28.093 -0.632 1.00 71.31 518 LYS A N 1
ATOM 4117 C CA . LYS A 1 518 ? 21.815 -28.544 0.662 1.00 71.31 518 LYS A CA 1
ATOM 4118 C C . LYS A 1 518 ? 22.372 -27.981 1.987 1.00 71.31 518 LYS A C 1
ATOM 4120 O O . LYS A 1 518 ? 21.719 -28.159 3.004 1.00 71.31 518 LYS A O 1
ATOM 4125 N N . ASP A 1 519 ? 23.568 -27.387 1.998 1.00 72.50 519 ASP A N 1
ATOM 4126 C CA . ASP A 1 519 ? 24.221 -26.818 3.193 1.00 72.50 519 ASP A CA 1
ATOM 4127 C C . ASP A 1 519 ? 24.449 -25.289 3.066 1.00 72.50 519 ASP A C 1
ATOM 4129 O O . ASP A 1 519 ? 24.992 -24.670 3.975 1.00 72.50 519 ASP A O 1
ATOM 4133 N N . ALA A 1 520 ? 24.102 -24.688 1.921 1.00 77.19 520 ALA A N 1
ATOM 4134 C CA . ALA A 1 520 ? 24.510 -23.347 1.488 1.00 77.19 520 ALA A CA 1
ATOM 4135 C C . ALA A 1 520 ? 23.409 -22.672 0.648 1.00 77.19 520 ALA A C 1
ATOM 4137 O O . ALA A 1 520 ? 23.683 -22.101 -0.405 1.00 77.19 520 ALA A O 1
ATOM 4138 N N . VAL A 1 521 ? 22.155 -22.812 1.090 1.00 88.38 521 VAL A N 1
ATOM 4139 C CA . VAL A 1 521 ? 21.009 -22.112 0.497 1.00 88.38 521 VAL A CA 1
ATOM 4140 C C . VAL A 1 521 ? 20.971 -20.679 1.007 1.00 88.38 521 VAL A C 1
ATOM 4142 O O . VAL A 1 521 ? 21.040 -20.462 2.217 1.00 88.38 521 VAL A O 1
ATOM 4145 N N . THR A 1 522 ? 20.832 -19.730 0.088 1.00 91.38 522 THR A N 1
ATOM 4146 C CA . THR A 1 522 ? 20.686 -18.297 0.359 1.00 91.38 522 THR A CA 1
ATOM 4147 C C . THR A 1 522 ? 19.445 -17.758 -0.354 1.00 91.38 522 THR A C 1
ATOM 4149 O O . THR A 1 522 ? 18.895 -18.404 -1.252 1.00 91.38 522 THR A O 1
ATOM 4152 N N . SER A 1 523 ? 18.967 -16.581 0.051 1.00 92.25 523 SER A N 1
ATOM 4153 C CA . SER A 1 523 ? 17.938 -15.853 -0.696 1.00 92.25 523 SER A CA 1
ATOM 4154 C C . SER A 1 523 ? 18.204 -14.357 -0.708 1.00 92.25 523 SER A C 1
ATOM 4156 O O . SER A 1 523 ? 18.405 -13.774 0.358 1.00 92.25 523 SER A O 1
ATOM 4158 N N . THR A 1 524 ? 18.111 -13.737 -1.881 1.00 93.56 524 THR A N 1
ATOM 4159 C CA . THR A 1 524 ? 18.034 -12.281 -2.036 1.00 93.56 524 THR A CA 1
ATOM 4160 C C . THR A 1 524 ? 16.625 -11.863 -2.453 1.00 93.56 524 THR A C 1
ATOM 4162 O O . THR A 1 524 ? 15.855 -12.647 -3.015 1.00 93.56 524 THR A O 1
ATOM 4165 N N . TRP A 1 525 ? 16.259 -10.630 -2.105 1.00 97.00 525 TRP A N 1
ATOM 4166 C CA . TRP A 1 525 ? 14.909 -10.095 -2.259 1.00 97.00 525 TRP A CA 1
ATOM 4167 C C . TRP A 1 525 ? 14.994 -8.647 -2.736 1.00 97.00 525 TRP A C 1
ATOM 4169 O O . TRP A 1 525 ? 15.744 -7.855 -2.161 1.00 97.00 525 TRP A O 1
ATOM 4179 N N . TYR A 1 526 ? 14.212 -8.299 -3.755 1.00 97.81 526 TYR A N 1
ATOM 4180 C CA . TYR A 1 526 ? 14.190 -6.973 -4.364 1.00 97.81 526 TYR A CA 1
ATOM 4181 C C . TYR A 1 526 ? 12.746 -6.474 -4.468 1.00 97.81 526 TYR A C 1
ATOM 4183 O O . TYR A 1 526 ? 11.874 -7.168 -4.993 1.00 97.81 526 TYR A O 1
ATOM 4191 N N . LEU A 1 527 ? 12.486 -5.262 -3.985 1.00 98.19 527 LEU A N 1
ATOM 4192 C CA . LEU A 1 527 ? 11.196 -4.599 -4.139 1.00 98.19 527 LEU A CA 1
ATOM 4193 C C . LEU A 1 527 ? 11.201 -3.783 -5.436 1.00 98.19 527 LEU A C 1
ATOM 4195 O O . LEU A 1 527 ? 12.071 -2.934 -5.632 1.00 98.19 527 LEU A O 1
ATOM 4199 N N . VAL A 1 528 ? 10.220 -4.030 -6.302 1.00 98.19 528 VAL A N 1
ATOM 4200 C CA . VAL A 1 528 ? 10.034 -3.314 -7.569 1.00 98.19 528 VAL A CA 1
ATOM 4201 C C . VAL A 1 528 ? 8.918 -2.287 -7.407 1.00 98.19 528 VAL A C 1
ATOM 4203 O O . VAL A 1 528 ? 7.797 -2.634 -7.026 1.00 98.19 528 VAL A O 1
ATOM 4206 N N . MET A 1 529 ? 9.224 -1.026 -7.702 1.00 97.44 529 MET A N 1
ATOM 4207 C CA . MET A 1 529 ? 8.327 0.127 -7.581 1.00 97.44 529 MET A CA 1
ATOM 4208 C C . MET A 1 529 ? 8.267 0.884 -8.907 1.00 97.44 529 MET A C 1
ATOM 4210 O O . MET A 1 529 ? 9.299 1.145 -9.515 1.00 97.44 529 MET A O 1
ATOM 4214 N N . GLY A 1 530 ? 7.073 1.265 -9.353 1.00 96.19 530 GLY A N 1
ATOM 4215 C CA . GLY A 1 530 ? 6.908 2.135 -10.515 1.00 96.19 530 GLY A CA 1
ATOM 4216 C C . GLY A 1 530 ? 6.839 3.612 -10.125 1.00 96.19 530 GLY A C 1
ATOM 4217 O O . GLY A 1 530 ? 6.259 3.939 -9.086 1.00 96.19 530 GLY A O 1
ATOM 4218 N N . ASN A 1 531 ? 7.367 4.511 -10.964 1.00 95.56 531 ASN A N 1
ATOM 4219 C CA . ASN A 1 531 ? 6.978 5.922 -10.881 1.00 95.56 531 ASN A CA 1
ATOM 4220 C C . ASN A 1 531 ? 5.505 6.091 -11.280 1.00 95.56 531 ASN A C 1
ATOM 4222 O O . ASN A 1 531 ? 4.964 5.316 -12.075 1.00 95.56 531 ASN A O 1
ATOM 4226 N N . GLY A 1 532 ? 4.859 7.108 -10.718 1.00 95.56 532 GLY A N 1
ATOM 4227 C CA . GLY A 1 532 ? 3.510 7.517 -11.089 1.00 95.56 532 GLY A CA 1
ATOM 4228 C C . GLY A 1 532 ? 3.475 8.887 -11.781 1.00 95.56 532 GLY A C 1
ATOM 4229 O O . GLY A 1 532 ? 4.507 9.375 -12.254 1.00 95.56 532 GLY A O 1
ATOM 4230 N N . PRO A 1 533 ? 2.288 9.511 -11.867 1.00 94.62 533 PRO A N 1
ATOM 4231 C CA . PRO A 1 533 ? 2.086 10.792 -12.532 1.00 94.62 533 PRO A CA 1
ATOM 4232 C C . PRO A 1 533 ? 2.785 11.937 -11.795 1.00 94.62 533 PRO A C 1
ATOM 4234 O O . PRO A 1 533 ? 2.944 11.912 -10.575 1.00 94.62 533 PRO A O 1
ATOM 4237 N N . THR A 1 534 ? 3.121 13.001 -12.521 1.00 94.12 534 THR A N 1
ATOM 4238 C CA . THR A 1 534 ? 3.751 14.215 -11.963 1.00 94.12 534 THR A CA 1
ATOM 4239 C C . THR A 1 534 ? 2.750 15.177 -11.314 1.00 94.12 534 THR A C 1
ATOM 4241 O O . THR A 1 534 ? 3.113 16.281 -10.912 1.00 94.12 534 THR A O 1
ATOM 4244 N N . SER A 1 535 ? 1.457 14.850 -11.303 1.00 92.00 535 SER A N 1
ATOM 4245 C CA . SER A 1 535 ? 0.387 15.741 -10.841 1.00 92.00 535 SER A CA 1
ATOM 4246 C C . SER A 1 535 ? -0.802 14.967 -10.269 1.00 92.00 535 SER A C 1
ATOM 4248 O O . SER A 1 535 ? -1.054 13.816 -10.628 1.00 92.00 535 SER A O 1
ATOM 4250 N N . MET A 1 536 ? -1.521 15.606 -9.339 1.00 88.62 536 MET A N 1
ATOM 4251 C CA . MET A 1 536 ? -2.579 14.976 -8.528 1.00 88.62 536 MET A CA 1
ATOM 4252 C C . MET A 1 536 ? -3.837 14.581 -9.325 1.00 88.62 536 MET A C 1
ATOM 4254 O O . MET A 1 536 ? -4.642 13.799 -8.837 1.00 88.62 536 MET A O 1
ATOM 4258 N N . ASP A 1 537 ? -3.995 15.097 -10.546 1.00 86.69 537 ASP A N 1
ATOM 4259 C CA . ASP A 1 537 ? -5.048 14.748 -11.514 1.00 86.69 537 ASP A CA 1
ATOM 4260 C C . ASP A 1 537 ? -4.673 13.538 -12.410 1.00 86.69 537 ASP A C 1
ATOM 4262 O O . ASP A 1 537 ? -5.387 13.164 -13.349 1.00 86.69 537 ASP A O 1
ATOM 4266 N N . GLY A 1 538 ? -3.523 12.911 -12.147 1.00 89.06 538 GLY A N 1
ATOM 4267 C CA . GLY A 1 538 ? -3.008 11.800 -12.944 1.00 89.06 538 GLY A CA 1
ATOM 4268 C C . GLY A 1 538 ? -2.453 12.210 -14.313 1.00 89.06 538 GLY A C 1
ATOM 4269 O O . GLY A 1 538 ? -2.385 11.354 -15.205 1.00 89.06 538 GLY A O 1
ATOM 4270 N N . THR A 1 539 ? -2.107 13.491 -14.501 1.00 90.50 539 THR A N 1
ATOM 4271 C CA . THR A 1 539 ? -1.405 14.012 -15.689 1.00 90.50 539 THR A CA 1
ATOM 4272 C C . THR A 1 539 ? 0.122 13.908 -15.561 1.00 90.50 539 THR A C 1
ATOM 4274 O O . THR A 1 539 ? 0.667 13.697 -14.474 1.00 90.50 539 THR A O 1
ATOM 4277 N N . ASN A 1 540 ? 0.816 14.056 -16.695 1.00 90.19 540 ASN A N 1
ATOM 4278 C CA . ASN A 1 540 ? 2.275 13.991 -16.782 1.00 90.19 540 ASN A CA 1
ATOM 4279 C C . ASN A 1 540 ? 2.873 15.282 -17.325 1.00 90.19 540 ASN A C 1
ATOM 4281 O O . ASN A 1 540 ? 2.383 15.849 -18.304 1.00 90.19 540 ASN A O 1
ATOM 4285 N N . ALA A 1 541 ? 4.031 15.654 -16.786 1.00 88.94 541 ALA A N 1
ATOM 4286 C CA . ALA A 1 541 ? 4.963 16.538 -17.455 1.00 88.94 541 ALA A CA 1
ATOM 4287 C C . ALA A 1 541 ? 5.345 15.952 -18.822 1.00 88.94 541 ALA A C 1
ATOM 4289 O O . ALA A 1 541 ? 5.418 14.735 -19.013 1.00 88.94 541 ALA A O 1
ATOM 4290 N N . LYS A 1 542 ? 5.587 16.830 -19.796 1.00 86.38 542 LYS A N 1
ATOM 4291 C CA . LYS A 1 542 ? 6.048 16.426 -21.125 1.00 86.38 542 LYS A CA 1
ATOM 4292 C C . LYS A 1 542 ? 7.430 15.769 -21.030 1.00 86.38 542 LYS A C 1
ATOM 4294 O O . LYS A 1 542 ? 8.296 16.294 -20.340 1.00 86.38 542 LYS A O 1
ATOM 4299 N N . ASP A 1 543 ? 7.630 14.701 -21.799 1.00 85.62 543 ASP A N 1
ATOM 4300 C CA . ASP A 1 543 ? 8.880 13.938 -21.896 1.00 85.62 543 ASP A CA 1
ATOM 4301 C C . ASP A 1 543 ? 9.220 13.124 -20.618 1.00 85.62 543 ASP A C 1
ATOM 4303 O O . ASP A 1 543 ? 10.334 12.614 -20.494 1.00 85.62 543 ASP A O 1
ATOM 4307 N N . GLU A 1 544 ? 8.267 12.963 -19.684 1.00 90.56 544 GLU A N 1
ATOM 4308 C CA . GLU A 1 544 ? 8.441 12.143 -18.474 1.00 90.56 544 GLU A CA 1
ATOM 4309 C C . GLU A 1 544 ? 8.389 10.645 -18.791 1.00 90.56 544 GLU A C 1
ATOM 4311 O O . GLU A 1 544 ? 7.443 10.150 -19.403 1.00 90.56 544 GLU A O 1
ATOM 4316 N N . GLN A 1 545 ? 9.400 9.902 -18.353 1.00 90.38 545 GLN A N 1
ATOM 4317 C CA . GLN A 1 545 ? 9.574 8.500 -18.722 1.00 90.38 545 GLN A CA 1
ATOM 4318 C C . GLN A 1 545 ? 9.067 7.554 -17.631 1.00 90.38 545 GLN A C 1
ATOM 4320 O O . GLN A 1 545 ? 9.283 7.796 -16.446 1.00 90.38 545 GLN A O 1
ATOM 4325 N N . GLY A 1 546 ? 8.457 6.435 -18.033 1.00 93.56 546 GLY A N 1
ATOM 4326 C CA . GLY A 1 546 ? 8.105 5.364 -17.101 1.00 93.56 546 GLY A CA 1
ATOM 4327 C C . GLY A 1 546 ? 9.376 4.729 -16.534 1.00 93.56 546 GLY A C 1
ATOM 4328 O O . GLY A 1 546 ? 10.307 4.444 -17.285 1.00 93.56 546 GLY A O 1
ATOM 4329 N N . ARG A 1 547 ? 9.440 4.515 -15.222 1.00 94.56 547 ARG A N 1
ATOM 4330 C CA . ARG A 1 547 ? 10.624 4.018 -14.507 1.00 94.56 547 ARG A CA 1
ATOM 4331 C C . ARG A 1 547 ? 10.227 2.921 -13.526 1.00 94.56 547 ARG A C 1
ATOM 4333 O O . ARG A 1 547 ? 9.353 3.137 -12.691 1.00 94.56 547 ARG A O 1
ATOM 4340 N N . LEU A 1 548 ? 10.905 1.777 -13.599 1.00 97.12 548 LEU A N 1
ATOM 4341 C CA . LEU A 1 548 ? 10.903 0.767 -12.540 1.00 97.12 548 LEU A CA 1
ATOM 4342 C C . LEU A 1 548 ? 12.120 0.985 -11.645 1.00 97.12 548 LEU A C 1
ATOM 4344 O O . LEU A 1 548 ? 13.240 0.718 -12.072 1.00 97.12 548 LEU A O 1
ATOM 4348 N N . ALA A 1 549 ? 11.909 1.437 -10.416 1.00 97.31 549 ALA A N 1
ATOM 4349 C CA . ALA A 1 549 ? 12.933 1.457 -9.383 1.00 97.31 549 ALA A CA 1
ATOM 4350 C C . ALA A 1 549 ? 13.028 0.090 -8.692 1.00 97.31 549 ALA A C 1
ATOM 4352 O O . ALA A 1 549 ? 12.015 -0.506 -8.313 1.00 97.31 549 ALA A O 1
ATOM 4353 N N . ILE A 1 550 ? 14.257 -0.389 -8.521 1.00 97.81 550 ILE A N 1
ATOM 4354 C CA . ILE A 1 550 ? 14.605 -1.661 -7.893 1.00 97.81 550 ILE A CA 1
ATOM 4355 C C . ILE A 1 550 ? 15.320 -1.362 -6.574 1.00 97.81 550 ILE A C 1
ATOM 4357 O O . ILE A 1 550 ? 16.337 -0.670 -6.563 1.00 97.81 550 ILE A O 1
ATOM 4361 N N . LEU A 1 551 ? 14.792 -1.889 -5.468 1.00 97.12 551 LEU A N 1
ATOM 4362 C CA . LEU A 1 551 ? 15.363 -1.758 -4.126 1.00 97.12 551 LEU A CA 1
ATOM 4363 C C . LEU A 1 551 ? 15.789 -3.136 -3.592 1.00 97.12 551 LEU A C 1
ATOM 4365 O O . LEU A 1 551 ? 14.910 -3.942 -3.273 1.00 97.12 551 LEU A O 1
ATOM 4369 N N . PRO A 1 552 ? 17.093 -3.416 -3.430 1.00 96.25 552 PRO A N 1
ATOM 4370 C CA . PRO A 1 552 ? 17.566 -4.575 -2.680 1.00 96.25 552 PRO A CA 1
ATOM 4371 C C . PRO A 1 552 ? 17.118 -4.476 -1.216 1.00 96.25 552 PRO A C 1
ATOM 4373 O O . PRO A 1 552 ? 17.470 -3.534 -0.510 1.00 96.25 552 PRO A O 1
ATOM 4376 N N . LEU A 1 553 ? 16.345 -5.446 -0.720 1.00 95.81 553 LEU A N 1
ATOM 4377 C CA . LEU A 1 553 ? 15.848 -5.405 0.664 1.00 95.81 553 LEU A CA 1
ATOM 4378 C C . LEU A 1 553 ? 16.947 -5.619 1.712 1.00 95.81 553 LEU A C 1
ATOM 4380 O O . LEU A 1 553 ? 16.753 -5.283 2.881 1.00 95.81 553 LEU A O 1
ATOM 4384 N N . GLU A 1 554 ? 18.109 -6.138 1.312 1.00 91.50 554 GLU A N 1
ATOM 4385 C CA . GLU A 1 554 ? 19.278 -6.232 2.190 1.00 91.50 554 GLU A CA 1
ATOM 4386 C C . GLU A 1 554 ? 19.750 -4.860 2.694 1.00 91.50 554 GLU A C 1
ATOM 4388 O O . GLU A 1 554 ? 20.221 -4.766 3.827 1.00 91.50 554 GLU A O 1
ATOM 4393 N N . TRP A 1 555 ? 19.501 -3.780 1.939 1.00 93.06 555 TRP A N 1
ATOM 4394 C CA . TRP A 1 555 ? 19.773 -2.403 2.366 1.00 93.06 555 TRP A CA 1
ATOM 4395 C C . TRP A 1 555 ? 19.105 -2.055 3.694 1.00 93.06 555 TRP A C 1
ATOM 4397 O O . TRP A 1 555 ? 19.652 -1.283 4.469 1.00 93.06 555 TRP A O 1
ATOM 4407 N N . LEU A 1 556 ? 17.957 -2.661 4.007 1.00 93.12 556 LEU A N 1
ATOM 4408 C CA . LEU A 1 556 ? 17.171 -2.341 5.197 1.00 93.12 556 LEU A CA 1
ATOM 4409 C C . LEU A 1 556 ? 17.782 -2.857 6.511 1.00 93.12 556 LEU A C 1
ATOM 4411 O O . LEU A 1 556 ? 17.527 -2.282 7.575 1.00 93.12 556 LEU A O 1
ATOM 4415 N N . LYS A 1 557 ? 18.551 -3.954 6.460 1.00 90.06 557 LYS A N 1
ATOM 4416 C CA . LYS A 1 557 ? 19.102 -4.655 7.642 1.00 90.06 557 LYS A CA 1
ATOM 4417 C C . LYS A 1 557 ? 20.617 -4.910 7.575 1.00 90.06 557 LYS A C 1
ATOM 4419 O O . LYS A 1 557 ? 21.179 -5.344 8.587 1.00 90.06 557 LYS A O 1
ATOM 4424 N N . GLY A 1 558 ? 21.245 -4.626 6.436 1.00 88.94 558 GLY A N 1
ATOM 4425 C CA . GLY A 1 558 ? 22.604 -5.017 6.070 1.00 88.94 558 GLY A CA 1
ATOM 4426 C C . GLY A 1 558 ? 22.655 -6.410 5.408 1.00 88.94 558 GLY A C 1
ATOM 4427 O O . GLY A 1 558 ? 21.865 -7.286 5.783 1.00 88.94 558 GLY A O 1
ATOM 4428 N N . PRO A 1 559 ? 23.577 -6.642 4.453 1.00 87.50 559 PRO A N 1
ATOM 4429 C CA . PRO A 1 559 ? 23.747 -7.915 3.754 1.00 87.50 559 PRO A CA 1
ATOM 4430 C C . PRO A 1 559 ? 24.051 -9.097 4.684 1.00 87.50 559 PRO A C 1
ATOM 4432 O O . PRO A 1 559 ? 24.603 -8.969 5.784 1.00 87.50 559 PRO A O 1
ATOM 4435 N N . ILE A 1 560 ? 23.714 -10.297 4.203 1.00 88.75 560 ILE A N 1
ATOM 4436 C CA . ILE A 1 560 ? 23.919 -11.563 4.915 1.00 88.75 560 ILE A CA 1
ATOM 4437 C C . ILE A 1 560 ? 24.948 -12.401 4.160 1.00 88.75 560 ILE A C 1
ATOM 4439 O O . ILE A 1 560 ? 24.606 -13.146 3.245 1.00 88.75 560 ILE A O 1
ATOM 4443 N N . ALA A 1 561 ? 26.216 -12.294 4.562 1.00 87.75 561 ALA A N 1
ATOM 4444 C CA . ALA A 1 561 ? 27.311 -13.037 3.941 1.00 87.75 561 ALA A CA 1
ATOM 4445 C C . ALA A 1 561 ? 27.052 -14.557 3.923 1.00 87.75 561 ALA A C 1
ATOM 4447 O O . ALA A 1 561 ? 26.691 -15.124 4.954 1.00 87.75 561 ALA A O 1
ATOM 4448 N N . ASP A 1 562 ? 27.332 -15.224 2.796 1.00 87.38 562 ASP A N 1
ATOM 4449 C CA . ASP A 1 562 ? 27.090 -16.662 2.551 1.00 87.38 562 ASP A CA 1
ATOM 4450 C C . ASP A 1 562 ? 27.489 -17.583 3.717 1.00 87.38 562 ASP A C 1
ATOM 4452 O O . ASP A 1 562 ? 26.796 -18.541 4.042 1.00 87.38 562 ASP A O 1
ATOM 4456 N N . ILE A 1 563 ? 28.605 -17.277 4.387 1.00 88.25 563 ILE A N 1
ATOM 4457 C CA . ILE A 1 563 ? 29.144 -18.062 5.509 1.00 88.25 563 ILE A CA 1
ATOM 4458 C C . ILE A 1 563 ? 28.259 -18.050 6.771 1.00 88.25 563 ILE A C 1
ATOM 4460 O O . ILE A 1 563 ? 28.427 -18.907 7.638 1.00 88.25 563 ILE A O 1
ATOM 4464 N N . ASN A 1 564 ? 27.335 -17.093 6.882 1.00 90.56 564 ASN A N 1
ATOM 4465 C CA . ASN A 1 564 ? 26.369 -16.988 7.976 1.00 90.56 564 ASN A CA 1
ATOM 4466 C C . ASN A 1 564 ? 25.059 -17.734 7.673 1.00 90.56 564 ASN A C 1
ATOM 4468 O O . ASN A 1 564 ? 24.200 -17.822 8.554 1.00 90.56 564 ASN A O 1
ATOM 4472 N N . TRP A 1 565 ? 24.892 -18.285 6.469 1.00 91.69 565 TRP A N 1
ATOM 4473 C CA . TRP A 1 565 ? 23.783 -19.175 6.145 1.00 91.69 565 TRP A CA 1
ATOM 4474 C C . TRP A 1 565 ? 24.117 -20.605 6.585 1.00 91.69 565 TRP A C 1
ATOM 4476 O O . TRP A 1 565 ? 25.239 -21.087 6.444 1.00 91.69 565 TRP A O 1
ATOM 4486 N N . THR A 1 566 ? 23.154 -21.303 7.177 1.00 91.12 566 THR A N 1
ATOM 4487 C CA . THR A 1 566 ? 23.280 -22.722 7.545 1.00 91.12 566 THR A CA 1
ATOM 4488 C C . THR A 1 566 ? 21.912 -23.363 7.408 1.00 91.12 566 THR A C 1
ATOM 4490 O O . THR A 1 566 ? 20.939 -22.826 7.927 1.00 91.12 566 THR A O 1
ATOM 4493 N N . ASP A 1 567 ? 21.820 -24.479 6.684 1.00 91.00 567 ASP A N 1
ATOM 4494 C CA . ASP A 1 567 ? 20.558 -25.174 6.395 1.00 91.00 567 ASP A CA 1
ATOM 4495 C C . ASP A 1 567 ? 19.454 -24.231 5.847 1.00 91.00 567 ASP A C 1
ATOM 4497 O O . ASP A 1 567 ? 18.283 -24.336 6.208 1.00 91.00 567 ASP A O 1
ATOM 4501 N N . GLY A 1 568 ? 19.836 -23.263 5.000 1.00 90.62 568 GLY A N 1
ATOM 4502 C CA . GLY A 1 568 ? 18.926 -22.260 4.422 1.00 90.62 568 GLY A CA 1
ATOM 4503 C C . GLY A 1 568 ? 18.460 -21.166 5.385 1.00 90.62 568 GLY A C 1
ATOM 4504 O O . GLY A 1 568 ? 17.515 -20.445 5.065 1.00 90.62 568 GLY A O 1
ATOM 4505 N N . ILE A 1 569 ? 19.089 -21.049 6.558 1.00 93.75 569 ILE A N 1
ATOM 4506 C CA . ILE A 1 569 ? 18.741 -20.088 7.610 1.00 93.75 569 ILE A CA 1
ATOM 4507 C C . ILE A 1 569 ? 19.880 -19.077 7.799 1.00 93.75 569 ILE A C 1
ATOM 4509 O O . ILE A 1 569 ? 21.021 -19.494 8.024 1.00 93.75 569 ILE A O 1
ATOM 4513 N N . PRO A 1 570 ? 19.594 -17.767 7.763 1.00 93.19 570 PRO A N 1
ATOM 4514 C CA . PRO A 1 570 ? 20.559 -16.720 8.083 1.00 93.19 570 PRO A CA 1
ATOM 4515 C C . PRO A 1 570 ? 20.760 -16.596 9.604 1.00 93.19 570 PRO A C 1
ATOM 4517 O O . PRO A 1 570 ? 19.822 -16.335 10.353 1.00 93.19 570 PRO A O 1
ATOM 4520 N N . ASN A 1 571 ? 21.993 -16.759 10.087 1.00 90.00 571 ASN A N 1
ATOM 4521 C CA . ASN A 1 571 ? 22.300 -16.751 11.528 1.00 90.00 571 ASN A CA 1
ATOM 4522 C C . ASN A 1 571 ? 22.760 -15.380 12.058 1.00 90.00 571 ASN A C 1
ATOM 4524 O O . ASN A 1 571 ? 22.760 -15.159 13.269 1.00 90.00 571 ASN A O 1
ATOM 4528 N N . SER A 1 572 ? 23.199 -14.475 11.179 1.00 86.56 572 SER A N 1
ATOM 4529 C CA . SER A 1 572 ? 23.610 -13.108 11.525 1.00 86.56 572 SER A CA 1
ATOM 4530 C C . SER A 1 572 ? 23.771 -12.225 10.284 1.00 86.56 572 SER A C 1
ATOM 4532 O O . SER A 1 572 ? 24.258 -12.675 9.245 1.00 86.56 572 SER A O 1
ATOM 4534 N N . ASN A 1 573 ? 23.420 -10.949 10.421 1.00 79.56 573 ASN A N 1
ATOM 4535 C CA . ASN A 1 573 ? 23.606 -9.883 9.435 1.00 79.56 573 ASN A CA 1
ATOM 4536 C C . ASN A 1 573 ? 24.571 -8.807 9.967 1.00 79.56 573 ASN A C 1
ATOM 4538 O O . ASN A 1 573 ? 24.805 -8.703 11.175 1.00 79.56 573 ASN A O 1
ATOM 4542 N N . THR A 1 574 ? 25.162 -8.012 9.072 1.00 68.88 574 THR A N 1
ATOM 4543 C CA . THR A 1 574 ? 26.022 -6.882 9.452 1.00 68.88 574 THR A CA 1
ATOM 4544 C C . THR A 1 574 ? 25.252 -5.566 9.379 1.00 68.88 574 THR A C 1
ATOM 4546 O O . THR A 1 574 ? 25.324 -4.836 8.401 1.00 68.88 574 THR A O 1
ATOM 4549 N N . HIS A 1 575 ? 24.555 -5.207 10.464 1.00 67.88 575 HIS A N 1
ATOM 4550 C CA . HIS A 1 575 ? 23.791 -3.947 10.554 1.00 67.88 575 HIS A CA 1
ATOM 4551 C C . HIS A 1 575 ? 24.598 -2.667 10.256 1.00 67.88 575 HIS A C 1
ATOM 4553 O O . HIS A 1 575 ? 24.006 -1.640 9.951 1.00 67.88 575 HIS A O 1
ATOM 4559 N N . GLY A 1 576 ? 25.933 -2.708 10.355 1.00 67.75 576 GLY A N 1
ATOM 4560 C CA . GLY A 1 576 ? 26.805 -1.579 10.007 1.00 67.75 576 GLY A CA 1
ATOM 4561 C C . GLY A 1 576 ? 26.960 -1.324 8.502 1.00 67.75 576 GLY A C 1
ATOM 4562 O O . GLY A 1 576 ? 27.507 -0.289 8.139 1.00 67.75 576 GLY A O 1
ATOM 4563 N N . ASP A 1 577 ? 26.477 -2.244 7.664 1.00 80.62 577 ASP A N 1
ATOM 4564 C CA . ASP A 1 577 ? 26.461 -2.163 6.200 1.00 80.62 577 ASP A CA 1
ATOM 4565 C C . ASP A 1 577 ? 25.014 -1.941 5.683 1.00 80.62 577 ASP A C 1
ATOM 4567 O O . ASP A 1 577 ? 24.652 -2.382 4.595 1.00 80.62 577 ASP A O 1
ATOM 4571 N N . LYS A 1 578 ? 24.152 -1.317 6.505 1.00 89.56 578 LYS A N 1
ATOM 4572 C CA . LYS A 1 578 ? 22.820 -0.828 6.107 1.00 89.56 578 LYS A CA 1
ATOM 4573 C C . LYS A 1 578 ? 22.975 0.303 5.077 1.00 89.56 578 LYS A C 1
ATOM 4575 O O . LYS A 1 578 ? 23.926 1.078 5.160 1.00 89.56 578 LYS A O 1
ATOM 4580 N N . GLU A 1 579 ? 22.022 0.427 4.157 1.00 91.50 579 GLU A N 1
ATOM 4581 C CA . GLU A 1 579 ? 21.970 1.503 3.161 1.00 91.50 579 GLU A CA 1
ATOM 4582 C C . GLU A 1 579 ? 20.617 2.245 3.223 1.00 91.50 579 GLU A C 1
ATOM 4584 O O . GLU A 1 579 ? 19.601 1.667 3.631 1.00 91.50 579 GLU A O 1
ATOM 4589 N N . PRO A 1 580 ? 20.570 3.545 2.876 1.00 92.06 580 PRO A N 1
ATOM 4590 C CA . PRO A 1 580 ? 19.330 4.314 2.871 1.00 92.06 580 PRO A CA 1
ATOM 4591 C C . PRO A 1 580 ? 18.440 3.907 1.692 1.00 92.06 580 PRO A C 1
ATOM 4593 O O . PRO A 1 580 ? 18.933 3.521 0.633 1.00 92.06 580 PRO A O 1
ATOM 4596 N N . ILE A 1 581 ? 17.118 4.083 1.810 1.00 93.62 581 ILE A N 1
ATOM 4597 C CA . ILE A 1 581 ? 16.237 3.992 0.634 1.00 93.62 581 ILE A CA 1
ATOM 4598 C C . ILE A 1 581 ? 16.376 5.301 -0.162 1.00 93.62 581 ILE A C 1
ATOM 4600 O O . ILE A 1 581 ? 15.531 6.188 -0.093 1.00 93.62 581 ILE A O 1
ATOM 4604 N N . ARG A 1 582 ? 17.490 5.433 -0.886 1.00 91.38 582 ARG A N 1
ATOM 4605 C CA . ARG A 1 582 ? 17.805 6.514 -1.831 1.00 91.38 582 ARG A CA 1
ATOM 4606 C C . ARG A 1 582 ? 18.229 5.842 -3.138 1.00 91.38 582 ARG A C 1
ATOM 4608 O O . ARG A 1 582 ? 19.406 5.594 -3.372 1.00 91.38 582 ARG A O 1
ATOM 4615 N N . ILE A 1 583 ? 17.247 5.419 -3.936 1.00 93.50 583 ILE A N 1
ATOM 4616 C CA . ILE A 1 583 ? 17.485 4.589 -5.128 1.00 93.50 583 ILE A CA 1
ATOM 4617 C C . ILE A 1 583 ? 18.080 5.463 -6.231 1.00 93.50 583 ILE A C 1
ATOM 4619 O O . ILE A 1 583 ? 17.521 6.509 -6.558 1.00 93.50 583 ILE A O 1
ATOM 4623 N N . TYR A 1 584 ? 19.206 5.044 -6.802 1.00 93.12 584 TYR A N 1
ATOM 4624 C CA . TYR A 1 584 ? 19.928 5.822 -7.805 1.00 93.12 584 TYR A CA 1
ATOM 4625 C C . TYR A 1 584 ? 19.167 5.939 -9.133 1.00 93.12 584 TYR A C 1
ATOM 4627 O O . TYR A 1 584 ? 18.520 4.995 -9.584 1.00 93.12 584 TYR A O 1
ATOM 4635 N N . ASN A 1 585 ? 19.286 7.092 -9.792 1.00 93.69 585 ASN A N 1
ATOM 4636 C CA . ASN A 1 585 ? 18.657 7.405 -11.081 1.00 93.69 585 ASN A CA 1
ATOM 4637 C C . ASN A 1 585 ? 19.471 6.882 -12.287 1.00 93.69 585 ASN A C 1
ATOM 4639 O O . ASN A 1 585 ? 19.607 7.546 -13.315 1.00 93.69 585 ASN A O 1
ATOM 4643 N N . GLU A 1 586 ? 20.055 5.693 -12.151 1.00 93.19 586 GLU A N 1
ATOM 4644 C CA . GLU A 1 586 ? 20.838 5.008 -13.182 1.00 93.19 586 GLU A CA 1
ATOM 4645 C C . GLU A 1 586 ? 20.497 3.512 -13.214 1.00 93.19 586 GLU A C 1
ATOM 4647 O O . GLU A 1 586 ? 19.843 2.996 -12.307 1.00 93.19 586 GLU A O 1
ATOM 4652 N N . LEU A 1 587 ? 20.913 2.807 -14.270 1.00 93.62 587 LEU A N 1
ATOM 4653 C CA . LEU A 1 587 ? 20.762 1.349 -14.342 1.00 93.62 587 LEU A CA 1
ATOM 4654 C C . LEU A 1 587 ? 21.514 0.689 -13.165 1.00 93.62 587 LEU A C 1
ATOM 4656 O O . LEU A 1 587 ? 22.626 1.131 -12.863 1.00 93.62 587 LEU A O 1
ATOM 4660 N N . PRO A 1 588 ? 20.971 -0.377 -12.544 1.00 94.38 588 PRO A N 1
ATOM 4661 C CA . PRO A 1 588 ? 21.700 -1.177 -11.560 1.00 94.38 588 PRO A CA 1
ATOM 4662 C C . PRO A 1 588 ? 23.078 -1.620 -12.070 1.00 94.38 588 PRO A C 1
ATOM 4664 O O . PRO A 1 588 ? 23.259 -1.883 -13.263 1.00 94.38 588 PRO A O 1
ATOM 4667 N N . GLY A 1 589 ? 24.055 -1.706 -11.168 1.00 88.06 589 GLY A N 1
ATOM 4668 C CA . GLY A 1 589 ? 25.422 -2.091 -11.510 1.00 88.06 589 GLY A CA 1
ATOM 4669 C C . GLY A 1 589 ? 26.124 -2.902 -10.421 1.00 88.06 589 GLY A C 1
ATOM 4670 O O . GLY A 1 589 ? 25.760 -2.872 -9.256 1.00 88.06 589 GLY A O 1
ATOM 4671 N N . VAL A 1 590 ? 27.239 -3.549 -10.774 1.00 74.44 590 VAL A N 1
ATOM 4672 C CA . VAL A 1 590 ? 27.996 -4.522 -9.939 1.00 74.44 590 VAL A CA 1
ATOM 4673 C C . VAL A 1 590 ? 28.470 -4.000 -8.557 1.00 74.44 590 VAL A C 1
ATOM 4675 O O . VAL A 1 590 ? 29.041 -4.742 -7.761 1.00 74.44 590 VAL A O 1
ATOM 4678 N N . LYS A 1 591 ? 28.314 -2.705 -8.259 1.00 71.81 591 LYS A N 1
ATOM 4679 C CA . LYS A 1 591 ? 28.620 -2.097 -6.946 1.00 71.81 591 LYS A CA 1
ATOM 4680 C C . LYS A 1 591 ? 27.388 -1.652 -6.156 1.00 71.81 591 LYS A C 1
ATOM 4682 O O . LYS A 1 591 ? 27.545 -1.238 -5.015 1.00 71.81 591 LYS A O 1
ATOM 4687 N N . ASN A 1 592 ? 26.237 -1.631 -6.807 1.00 82.75 592 ASN A N 1
ATOM 4688 C CA . ASN A 1 592 ? 24.993 -1.027 -6.378 1.00 82.75 592 ASN A CA 1
ATOM 4689 C C . ASN A 1 592 ? 23.870 -1.687 -7.198 1.00 82.75 592 ASN A C 1
ATOM 4691 O O . ASN A 1 592 ? 23.572 -1.273 -8.318 1.00 82.75 592 ASN A O 1
ATOM 4695 N N . GLU A 1 593 ? 23.274 -2.739 -6.646 1.00 92.06 593 GLU A N 1
ATOM 4696 C CA . GLU A 1 593 ? 22.181 -3.467 -7.299 1.00 92.06 593 GLU A CA 1
ATOM 4697 C C . GLU A 1 593 ? 20.834 -2.716 -7.214 1.00 92.06 593 GLU A C 1
ATOM 4699 O O . GLU A 1 593 ? 19.832 -3.177 -7.756 1.00 92.06 593 GLU A O 1
ATOM 4704 N N . GLY A 1 594 ? 20.791 -1.556 -6.547 1.00 94.62 594 GLY A N 1
ATOM 4705 C CA . GLY A 1 594 ? 19.646 -0.652 -6.554 1.00 94.62 594 GLY A CA 1
ATOM 4706 C C . GLY A 1 594 ? 19.752 0.388 -7.666 1.00 94.62 594 GLY A C 1
ATOM 4707 O O . GLY A 1 594 ? 20.770 1.055 -7.832 1.00 94.62 594 GLY A O 1
ATOM 4708 N N . GLY A 1 595 ? 18.683 0.562 -8.432 1.00 95.56 595 GLY A N 1
ATOM 4709 C CA . GLY A 1 595 ? 18.684 1.467 -9.578 1.00 95.56 595 GLY A CA 1
ATOM 4710 C C . GLY A 1 595 ? 17.356 1.462 -10.315 1.00 95.56 595 GLY A C 1
ATOM 4711 O O . GLY A 1 595 ? 16.342 1.008 -9.784 1.00 95.56 595 GLY A O 1
ATOM 4712 N N . VAL A 1 596 ? 17.357 1.962 -11.547 1.00 96.25 596 VAL A N 1
ATOM 4713 C CA . VAL A 1 596 ? 16.154 2.184 -12.350 1.00 96.25 596 VAL A CA 1
ATOM 4714 C C . VAL A 1 596 ? 16.262 1.550 -13.728 1.00 96.25 596 VAL A C 1
ATOM 4716 O O . VAL A 1 596 ? 17.193 1.834 -14.478 1.00 96.25 596 VAL A O 1
ATOM 4719 N N . TYR A 1 597 ? 15.230 0.798 -14.118 1.00 95.88 597 TYR A N 1
ATOM 4720 C CA . TYR A 1 597 ? 14.997 0.426 -15.511 1.00 95.88 597 TYR A CA 1
ATOM 4721 C C . TYR A 1 597 ? 13.995 1.377 -16.179 1.00 95.88 597 TYR A C 1
ATOM 4723 O O . TYR A 1 597 ? 12.828 1.427 -15.771 1.00 95.88 597 TYR A O 1
ATOM 4731 N N . PRO A 1 598 ? 14.413 2.139 -17.207 1.00 93.06 598 PRO A N 1
ATOM 4732 C CA . PRO A 1 598 ? 13.519 3.016 -17.945 1.00 93.06 598 PRO A CA 1
ATOM 4733 C C . PRO A 1 598 ? 12.671 2.220 -18.946 1.00 93.06 598 PRO A C 1
ATOM 4735 O O . PRO A 1 598 ? 13.174 1.398 -19.716 1.00 93.06 598 PRO A O 1
ATOM 4738 N N . VAL A 1 599 ? 11.378 2.521 -18.991 1.00 89.50 599 VAL A N 1
ATOM 4739 C CA . VAL A 1 599 ? 10.452 2.046 -20.021 1.00 89.50 599 VAL A CA 1
ATOM 4740 C C . VAL A 1 599 ? 10.655 2.881 -21.289 1.00 89.50 599 VAL A C 1
ATOM 4742 O O . VAL A 1 599 ? 10.690 4.110 -21.198 1.00 89.50 599 VAL A O 1
ATOM 4745 N N . PRO A 1 600 ? 10.779 2.280 -22.487 1.00 79.06 600 PRO A N 1
ATOM 4746 C CA . PRO A 1 600 ? 10.872 3.039 -23.732 1.00 79.06 600 PRO A CA 1
ATOM 4747 C C . PRO A 1 600 ? 9.710 4.032 -23.893 1.00 79.06 600 PRO A C 1
ATOM 4749 O O . PRO A 1 600 ? 8.553 3.685 -23.651 1.00 79.06 600 PRO A O 1
ATOM 4752 N N . LEU A 1 601 ? 9.996 5.262 -24.323 1.00 73.56 601 LEU A N 1
ATOM 4753 C CA . LEU A 1 601 ? 8.953 6.223 -24.699 1.00 73.56 601 LEU A CA 1
ATOM 4754 C C . LEU A 1 601 ? 8.232 5.758 -25.977 1.00 73.56 601 LEU A C 1
ATOM 4756 O O . LEU A 1 601 ? 8.796 5.011 -26.775 1.00 73.56 601 LEU A O 1
ATOM 4760 N N . ALA A 1 602 ? 6.983 6.187 -26.164 1.00 66.06 602 ALA A N 1
ATOM 4761 C CA . ALA A 1 602 ? 6.243 5.945 -27.402 1.00 66.06 602 ALA A CA 1
ATOM 4762 C C . ALA A 1 602 ? 6.764 6.829 -28.558 1.00 66.06 602 ALA A C 1
ATOM 4764 O O . ALA A 1 602 ? 7.323 7.899 -28.326 1.00 66.06 602 ALA A O 1
ATOM 4765 N N . ASP A 1 603 ? 6.531 6.418 -29.808 1.00 58.59 603 ASP A N 1
ATOM 4766 C CA . ASP A 1 603 ? 6.909 7.170 -31.019 1.00 58.59 603 ASP A CA 1
ATOM 4767 C C . ASP A 1 603 ? 5.794 8.147 -31.474 1.00 58.59 603 ASP A C 1
ATOM 4769 O O . ASP A 1 603 ? 5.386 8.154 -32.638 1.00 58.59 603 ASP A O 1
ATOM 4773 N N . ASN A 1 604 ? 5.248 8.974 -30.568 1.00 53.84 604 ASN A N 1
ATOM 4774 C CA . ASN A 1 604 ? 4.155 9.905 -30.896 1.00 53.84 604 ASN A CA 1
ATOM 4775 C C . ASN A 1 604 ? 4.458 11.376 -30.508 1.00 53.84 604 ASN A C 1
ATOM 4777 O O . ASN A 1 604 ? 5.615 11.796 -30.478 1.00 53.84 604 ASN A O 1
ATOM 4781 N N . SER A 1 605 ? 3.434 12.230 -30.383 1.00 42.50 605 SER A N 1
ATOM 4782 C CA . SER A 1 605 ? 3.602 13.669 -30.100 1.00 42.50 605 SER A CA 1
ATOM 4783 C C . SER A 1 605 ? 3.483 14.049 -28.619 1.00 42.50 605 SER A C 1
ATOM 4785 O O . SER A 1 605 ? 3.743 15.202 -28.276 1.00 42.50 605 SER A O 1
ATOM 4787 N N . GLU A 1 606 ? 3.099 13.109 -27.755 1.00 61.03 606 GLU A N 1
ATOM 4788 C CA . GLU A 1 606 ? 2.889 13.280 -26.313 1.00 61.03 606 GLU A CA 1
ATOM 4789 C C . GLU A 1 606 ? 3.679 12.210 -25.538 1.00 61.03 606 GLU A C 1
ATOM 4791 O O . GLU A 1 606 ? 3.115 11.403 -24.802 1.00 61.03 606 GLU A O 1
ATOM 4796 N N . ASN A 1 607 ? 5.000 12.190 -25.747 1.00 74.81 607 ASN A N 1
ATOM 4797 C CA . ASN A 1 607 ? 5.927 11.164 -25.256 1.00 74.81 607 ASN A CA 1
ATOM 4798 C C . ASN A 1 607 ? 6.154 11.214 -23.735 1.00 74.81 607 ASN A C 1
ATOM 4800 O O . ASN A 1 607 ? 7.268 11.466 -23.287 1.00 74.81 607 ASN A O 1
ATOM 4804 N N . SER A 1 608 ? 5.113 10.948 -22.954 1.00 88.81 608 SER A N 1
ATOM 4805 C CA . SER A 1 608 ? 5.191 10.781 -21.504 1.00 88.81 608 SER A CA 1
ATOM 4806 C C . SER A 1 608 ? 4.492 9.500 -21.065 1.00 88.81 608 SER A C 1
ATOM 4808 O O . SER A 1 608 ? 3.493 9.123 -21.678 1.00 88.81 608 SER A O 1
ATOM 4810 N N . SER A 1 609 ? 4.972 8.850 -20.004 1.00 91.56 609 SER A N 1
ATOM 4811 C CA . SER A 1 609 ? 4.339 7.657 -19.429 1.00 91.56 609 SER A CA 1
ATOM 4812 C C . SER A 1 609 ? 4.667 7.453 -17.950 1.00 91.56 609 SER A C 1
ATOM 4814 O O . SER A 1 609 ? 5.795 7.720 -17.546 1.00 91.56 609 SER A O 1
ATOM 4816 N N . TYR A 1 610 ? 3.761 6.837 -17.190 1.00 94.81 610 TYR A N 1
ATOM 4817 C CA . TYR A 1 610 ? 4.054 6.254 -15.869 1.00 94.81 610 TYR A CA 1
ATOM 4818 C C . TYR A 1 610 ? 3.571 4.808 -15.759 1.00 94.81 610 TYR A C 1
ATOM 4820 O O . TYR A 1 610 ? 2.855 4.316 -16.635 1.00 94.81 610 TYR A O 1
ATOM 4828 N N . ILE A 1 611 ? 3.989 4.127 -14.692 1.00 95.81 611 ILE A N 1
ATOM 4829 C CA . ILE A 1 611 ? 3.775 2.694 -14.472 1.00 95.81 611 ILE A CA 1
ATOM 4830 C C . ILE A 1 611 ? 2.440 2.438 -13.756 1.00 95.81 611 ILE A C 1
ATOM 4832 O O . ILE A 1 611 ? 2.063 3.156 -12.828 1.00 95.81 611 ILE A O 1
ATOM 4836 N N . SER A 1 612 ? 1.733 1.385 -14.171 1.00 93.44 612 SER A N 1
ATOM 4837 C CA . SER A 1 612 ? 0.526 0.875 -13.507 1.00 93.44 612 SER A CA 1
ATOM 4838 C C . SER A 1 612 ? 0.846 0.158 -12.189 1.00 93.44 612 SER A C 1
ATOM 4840 O O . SER A 1 612 ? 1.994 0.087 -11.759 1.00 93.44 612 SER A O 1
ATOM 4842 N N . ASP A 1 613 ? -0.142 -0.472 -11.555 1.00 94.50 613 ASP A N 1
ATOM 4843 C CA . ASP A 1 613 ? 0.150 -1.500 -10.547 1.00 94.50 613 ASP A CA 1
ATOM 4844 C C . ASP A 1 613 ? 0.947 -2.681 -11.140 1.00 94.50 613 ASP A C 1
ATOM 4846 O O . ASP A 1 613 ? 0.776 -3.027 -12.312 1.00 94.50 613 ASP A O 1
ATOM 4850 N N . ILE A 1 614 ? 1.798 -3.302 -10.316 1.00 95.81 614 ILE A N 1
ATOM 4851 C CA . ILE A 1 614 ? 2.789 -4.309 -10.723 1.00 95.81 614 ILE A CA 1
ATOM 4852 C C . ILE A 1 614 ? 2.483 -5.671 -10.074 1.00 95.81 614 ILE A C 1
ATOM 4854 O O . ILE A 1 614 ? 2.099 -5.746 -8.900 1.00 95.81 614 ILE A O 1
ATOM 4858 N N . ILE A 1 615 ? 2.715 -6.759 -10.815 1.00 95.44 615 ILE A N 1
ATOM 4859 C CA . ILE A 1 615 ? 2.746 -8.138 -10.295 1.00 95.44 615 ILE A CA 1
ATOM 4860 C C . ILE A 1 615 ? 4.069 -8.837 -10.631 1.00 95.44 615 ILE A C 1
ATOM 4862 O O . ILE A 1 615 ? 4.705 -8.516 -11.629 1.00 95.44 615 ILE A O 1
ATOM 4866 N N . SER A 1 616 ? 4.458 -9.823 -9.827 1.00 95.12 616 SER A N 1
ATOM 4867 C CA . SER A 1 616 ? 5.604 -10.710 -10.062 1.00 95.12 616 SER A CA 1
ATOM 4868 C C . SER A 1 616 ? 5.151 -12.166 -10.174 1.00 95.12 616 SER A C 1
ATOM 4870 O O . SER A 1 616 ? 4.122 -12.536 -9.605 1.00 95.12 616 SER A O 1
ATOM 4872 N N . VAL A 1 617 ? 5.888 -12.978 -10.938 1.00 92.44 617 VAL A N 1
ATOM 4873 C CA . VAL A 1 617 ? 5.541 -14.378 -11.231 1.00 92.44 617 VAL A CA 1
ATOM 4874 C C . VAL A 1 617 ? 6.787 -15.269 -11.215 1.00 92.44 617 VAL A C 1
ATOM 4876 O O . VAL A 1 617 ? 7.822 -14.902 -11.766 1.00 92.44 617 VAL A O 1
ATOM 4879 N N . ASP A 1 618 ? 6.652 -16.437 -10.588 1.00 89.94 618 ASP A N 1
ATOM 4880 C CA . ASP A 1 618 ? 7.519 -17.616 -10.723 1.00 89.94 618 ASP A CA 1
ATOM 4881 C C . ASP A 1 618 ? 6.731 -18.630 -11.577 1.00 89.94 618 ASP A C 1
ATOM 4883 O O . ASP A 1 618 ? 5.602 -19.006 -11.240 1.00 89.94 618 ASP A O 1
ATOM 4887 N N . TYR A 1 619 ? 7.274 -18.973 -12.742 1.00 82.88 619 TYR A N 1
ATOM 4888 C CA . TYR A 1 619 ? 6.758 -19.981 -13.669 1.00 82.88 619 TYR A CA 1
ATOM 4889 C C . TYR A 1 619 ? 7.338 -21.363 -13.382 1.00 82.88 619 TYR A C 1
ATOM 4891 O O . TYR A 1 619 ? 6.706 -22.389 -13.661 1.00 82.88 619 TYR A O 1
ATOM 4899 N N . ASN A 1 620 ? 8.554 -21.382 -12.853 1.00 73.75 620 ASN A N 1
ATOM 4900 C CA . ASN A 1 620 ? 9.412 -22.538 -12.726 1.00 73.75 620 ASN A CA 1
ATOM 4901 C C . ASN A 1 620 ? 9.329 -23.143 -11.314 1.00 73.75 620 ASN A C 1
ATOM 4903 O O . ASN A 1 620 ? 10.334 -23.312 -10.623 1.00 73.75 620 ASN A O 1
ATOM 4907 N N . ILE A 1 621 ? 8.129 -23.599 -10.926 1.00 73.31 621 ILE A N 1
ATOM 4908 C CA . ILE A 1 621 ? 7.911 -24.396 -9.702 1.00 73.31 621 ILE A CA 1
ATOM 4909 C C . ILE A 1 621 ? 8.492 -25.818 -9.890 1.00 73.31 621 ILE A C 1
ATOM 4911 O O . ILE A 1 621 ? 7.772 -26.822 -9.957 1.00 73.31 621 ILE A O 1
ATOM 4915 N N . ASP A 1 622 ? 9.818 -25.917 -10.017 1.00 58.72 622 ASP A N 1
ATOM 4916 C CA . ASP A 1 622 ? 10.529 -27.151 -10.336 1.00 58.72 622 ASP A CA 1
ATOM 4917 C C . ASP A 1 622 ? 10.702 -28.056 -9.108 1.00 58.72 622 ASP A C 1
ATOM 4919 O O . ASP A 1 622 ? 11.670 -27.993 -8.348 1.00 58.72 622 ASP A O 1
ATOM 4923 N N . ALA A 1 623 ? 9.775 -28.997 -8.962 1.00 60.19 623 ALA A N 1
ATOM 4924 C CA . ALA A 1 623 ? 9.849 -30.050 -7.956 1.00 60.19 623 ALA A CA 1
ATOM 4925 C C . ALA A 1 623 ? 10.945 -31.117 -8.212 1.00 60.19 623 ALA A C 1
ATOM 4927 O O . ALA A 1 623 ? 10.939 -32.145 -7.534 1.00 60.19 623 ALA A O 1
ATOM 4928 N N . SER A 1 624 ? 11.865 -30.950 -9.173 1.00 55.56 624 SER A N 1
ATOM 4929 C CA . SER A 1 624 ? 12.893 -31.961 -9.471 1.00 55.56 624 SER A CA 1
ATOM 4930 C C . SER A 1 624 ? 14.037 -32.014 -8.447 1.00 55.56 624 SER A C 1
ATOM 4932 O O . SER A 1 624 ? 14.561 -33.099 -8.167 1.00 55.56 624 SER A O 1
ATOM 4934 N N . THR A 1 625 ? 14.404 -30.880 -7.839 1.00 60.78 625 THR A N 1
ATOM 4935 C CA . THR A 1 625 ? 15.545 -30.755 -6.909 1.00 60.78 625 THR A CA 1
ATOM 4936 C C . THR A 1 625 ? 15.131 -30.798 -5.433 1.00 60.78 625 THR A C 1
ATOM 4938 O O . THR A 1 625 ? 15.485 -29.939 -4.629 1.00 60.78 625 THR A O 1
ATOM 4941 N N . GLU A 1 626 ? 14.407 -31.847 -5.034 1.00 62.59 626 GLU A N 1
ATOM 4942 C CA . GLU A 1 626 ? 14.027 -32.070 -3.630 1.00 62.59 626 GLU A CA 1
ATOM 4943 C C . GLU A 1 626 ? 15.226 -32.494 -2.754 1.00 62.59 626 GLU A C 1
ATOM 4945 O O . GLU A 1 626 ? 15.476 -33.684 -2.530 1.00 62.59 626 GLU A O 1
ATOM 4950 N N . ASP A 1 627 ? 15.953 -31.517 -2.206 1.00 78.62 627 ASP A N 1
ATOM 4951 C CA . ASP A 1 627 ? 16.769 -31.723 -1.007 1.00 78.62 627 ASP A CA 1
ATOM 4952 C C . ASP A 1 627 ? 15.983 -31.419 0.282 1.00 78.62 627 ASP A C 1
ATOM 4954 O O . ASP A 1 627 ? 14.782 -31.141 0.271 1.00 78.62 627 ASP A O 1
ATOM 4958 N N . SER A 1 628 ? 16.644 -31.525 1.438 1.00 84.81 628 SER A N 1
ATOM 4959 C CA . SER A 1 628 ? 16.002 -31.301 2.737 1.00 84.81 628 SER A CA 1
ATOM 4960 C C . SER A 1 628 ? 15.583 -29.850 2.998 1.00 84.81 628 SER A C 1
ATOM 4962 O O . SER A 1 628 ? 15.008 -29.610 4.056 1.00 84.81 628 SER A O 1
ATOM 4964 N N . LEU A 1 629 ? 15.871 -28.911 2.086 1.00 85.88 629 LEU A N 1
ATOM 4965 C CA . LEU A 1 629 ? 15.574 -27.480 2.196 1.00 85.88 629 LEU A CA 1
ATOM 4966 C C . LEU A 1 629 ? 14.482 -26.999 1.223 1.00 85.88 629 LEU A C 1
ATOM 4968 O O . LEU A 1 629 ? 14.159 -25.813 1.217 1.00 85.88 629 LEU A O 1
ATOM 4972 N N . GLY A 1 630 ? 13.865 -27.915 0.472 1.00 85.31 630 GLY A N 1
ATOM 4973 C CA . GLY A 1 630 ? 12.761 -27.615 -0.441 1.00 85.31 630 GLY A CA 1
ATOM 4974 C C . GLY A 1 630 ? 13.213 -27.222 -1.848 1.00 85.31 630 GLY A C 1
ATOM 4975 O O . GLY A 1 630 ? 14.388 -27.293 -2.196 1.00 85.31 630 GLY A O 1
ATOM 4976 N N . VAL A 1 631 ? 12.251 -26.829 -2.671 1.00 84.94 631 VAL A N 1
ATOM 4977 C CA . VAL A 1 631 ? 12.441 -26.352 -4.045 1.00 84.94 631 VAL A CA 1
ATOM 4978 C C . VAL A 1 631 ? 13.075 -24.958 -4.027 1.00 84.94 631 VAL A C 1
ATOM 4980 O O . VAL A 1 631 ? 12.805 -24.150 -3.135 1.00 84.94 631 VAL A O 1
ATOM 4983 N N . ARG A 1 632 ? 13.948 -24.679 -4.998 1.00 85.94 632 ARG A N 1
ATOM 4984 C CA . ARG A 1 632 ? 14.474 -23.329 -5.238 1.00 85.94 632 ARG A CA 1
ATOM 4985 C C . ARG A 1 632 ? 13.435 -22.531 -6.016 1.00 85.94 632 ARG A C 1
ATOM 4987 O O . ARG A 1 632 ? 12.841 -23.070 -6.939 1.00 85.94 632 ARG A O 1
ATOM 4994 N N . PHE A 1 633 ? 13.210 -21.289 -5.610 1.00 88.88 633 PHE A N 1
ATOM 4995 C CA . PHE A 1 633 ? 12.181 -20.422 -6.176 1.00 88.88 633 PHE A CA 1
ATOM 4996 C C . PHE A 1 633 ? 12.792 -19.103 -6.616 1.00 88.88 633 PHE A C 1
ATOM 4998 O O . PHE A 1 633 ? 13.687 -18.561 -5.950 1.00 88.88 633 PHE A O 1
ATOM 5005 N N . ARG A 1 634 ? 12.333 -18.615 -7.761 1.00 91.38 634 ARG A N 1
ATOM 5006 C CA . ARG A 1 634 ? 12.894 -17.456 -8.444 1.00 91.38 634 ARG A CA 1
ATOM 5007 C C . ARG A 1 634 ? 11.766 -16.747 -9.162 1.00 91.38 634 ARG A C 1
ATOM 5009 O O . ARG A 1 634 ? 10.973 -17.358 -9.862 1.00 91.38 634 ARG A O 1
ATOM 5016 N N . THR A 1 635 ? 11.683 -15.437 -9.007 1.00 94.00 635 THR A N 1
ATOM 5017 C CA . THR A 1 635 ? 10.793 -14.664 -9.868 1.00 94.00 635 THR A CA 1
ATOM 5018 C C . THR A 1 635 ? 11.385 -14.652 -11.277 1.00 94.00 635 THR A C 1
ATOM 5020 O O . THR A 1 635 ? 12.473 -14.109 -11.475 1.00 94.00 635 THR A O 1
ATOM 5023 N N . ASP A 1 636 ? 10.673 -15.223 -12.247 1.00 89.31 636 ASP A N 1
ATOM 5024 C CA . ASP A 1 636 ? 11.050 -15.225 -13.663 1.00 89.31 636 ASP A CA 1
ATOM 5025 C C . ASP A 1 636 ? 10.809 -13.856 -14.319 1.00 89.31 636 ASP A C 1
ATOM 5027 O O . ASP A 1 636 ? 11.574 -13.413 -15.186 1.00 89.31 636 ASP A O 1
ATOM 5031 N N . ALA A 1 637 ? 9.702 -13.205 -13.943 1.00 91.31 637 ALA A N 1
ATOM 5032 C CA . ALA A 1 637 ? 9.237 -11.987 -14.589 1.00 91.31 637 ALA A CA 1
ATOM 5033 C C . ALA A 1 637 ? 8.309 -11.127 -13.716 1.00 91.31 637 ALA A C 1
ATOM 5035 O O . ALA A 1 637 ? 7.676 -11.584 -12.759 1.00 91.31 637 ALA A O 1
ATOM 5036 N N . VAL A 1 638 ? 8.202 -9.854 -14.097 1.00 96.75 638 VAL A N 1
ATOM 5037 C CA . VAL A 1 638 ? 7.390 -8.829 -13.432 1.00 96.75 638 VAL A CA 1
ATOM 5038 C C . VAL A 1 638 ? 6.550 -8.082 -14.474 1.00 96.75 638 VAL A C 1
ATOM 5040 O O . VAL A 1 638 ? 7.117 -7.457 -15.366 1.00 96.75 638 VAL A O 1
ATOM 5043 N N . TYR A 1 639 ? 5.217 -8.119 -14.375 1.00 95.44 639 TYR A N 1
ATOM 5044 C CA . TYR A 1 639 ? 4.286 -7.542 -15.362 1.00 95.44 639 TYR A CA 1
ATOM 5045 C C . TYR A 1 639 ? 3.653 -6.244 -14.875 1.00 95.44 639 TYR A C 1
ATOM 5047 O O . TYR A 1 639 ? 3.253 -6.123 -13.715 1.00 95.44 639 TYR A O 1
ATOM 5055 N N . PHE A 1 640 ? 3.522 -5.295 -15.798 1.00 96.12 640 PHE A N 1
ATOM 5056 C CA . PHE A 1 640 ? 2.950 -3.973 -15.565 1.00 96.12 640 PHE A CA 1
ATOM 5057 C C . PHE A 1 640 ? 2.488 -3.356 -16.889 1.00 96.12 640 PHE A C 1
ATOM 5059 O O . PHE A 1 640 ? 3.004 -3.673 -17.961 1.00 96.12 640 PHE A O 1
ATOM 5066 N N . GLY A 1 641 ? 1.510 -2.464 -16.819 1.00 93.25 641 GLY A N 1
ATOM 5067 C CA . GLY A 1 641 ? 1.121 -1.584 -17.911 1.00 93.25 641 GLY A CA 1
ATOM 5068 C C . GLY A 1 641 ? 1.650 -0.159 -17.735 1.00 93.25 641 GLY A C 1
ATOM 5069 O O . GLY A 1 641 ? 2.319 0.162 -16.748 1.00 93.25 641 GLY A O 1
ATOM 5070 N N . THR A 1 642 ? 1.315 0.710 -18.686 1.00 92.94 642 THR A N 1
ATOM 5071 C CA . THR A 1 642 ? 1.543 2.155 -18.592 1.00 92.94 642 THR A CA 1
ATOM 5072 C C . THR A 1 642 ? 0.274 2.967 -18.816 1.00 92.94 642 THR A C 1
ATOM 5074 O O . THR A 1 642 ? -0.672 2.541 -19.485 1.00 92.94 642 THR A O 1
ATOM 5077 N N . VAL A 1 643 ? 0.297 4.193 -18.299 1.00 91.56 643 VAL A N 1
ATOM 5078 C CA . VAL A 1 643 ? -0.566 5.282 -18.760 1.00 91.56 643 VAL A CA 1
ATOM 5079 C C . VAL A 1 643 ? 0.316 6.264 -19.516 1.00 91.56 643 VAL A C 1
ATOM 5081 O O . VAL A 1 643 ? 1.147 6.943 -18.912 1.00 91.56 643 VAL A O 1
ATOM 5084 N N . ASP A 1 644 ? 0.143 6.323 -20.834 1.00 86.75 644 ASP A N 1
ATOM 5085 C CA . ASP A 1 644 ? 0.885 7.232 -21.707 1.00 86.75 644 ASP A CA 1
ATOM 5086 C C . ASP A 1 644 ? 0.068 8.515 -21.966 1.00 86.75 644 ASP A C 1
ATOM 5088 O O . ASP A 1 644 ? -1.163 8.477 -21.944 1.00 86.75 644 ASP A O 1
ATOM 5092 N N . GLY A 1 645 ? 0.732 9.637 -22.263 1.00 84.38 645 GLY A N 1
ATOM 5093 C CA . GLY A 1 645 ? 0.117 10.935 -22.597 1.00 84.38 645 GLY A CA 1
ATOM 5094 C C . GLY A 1 645 ? 0.227 11.991 -21.491 1.00 84.38 645 GLY A C 1
ATOM 5095 O O . GLY A 1 645 ? 0.751 11.719 -20.407 1.00 84.38 645 GLY A O 1
ATOM 5096 N N . THR A 1 646 ? -0.233 13.220 -21.774 1.00 85.69 646 THR A N 1
ATOM 5097 C CA . THR A 1 646 ? 0.029 14.384 -20.897 1.00 85.69 646 THR A CA 1
ATOM 5098 C C . THR A 1 646 ? -1.197 15.111 -20.342 1.00 85.69 646 THR A C 1
ATOM 5100 O O . THR A 1 646 ? -1.072 15.745 -19.299 1.00 85.69 646 THR A O 1
ATOM 5103 N N . TRP A 1 647 ? -2.366 15.065 -20.993 1.00 83.44 647 TRP A N 1
ATOM 5104 C CA . TRP A 1 647 ? -3.467 15.993 -20.685 1.00 83.44 647 TRP A CA 1
ATOM 5105 C C . TRP A 1 647 ? -4.862 15.494 -21.109 1.00 83.44 647 TRP A C 1
ATOM 5107 O O . TRP A 1 647 ? -5.005 14.633 -21.982 1.00 83.44 647 TRP A O 1
ATOM 5117 N N . HIS A 1 648 ? -5.904 16.112 -20.537 1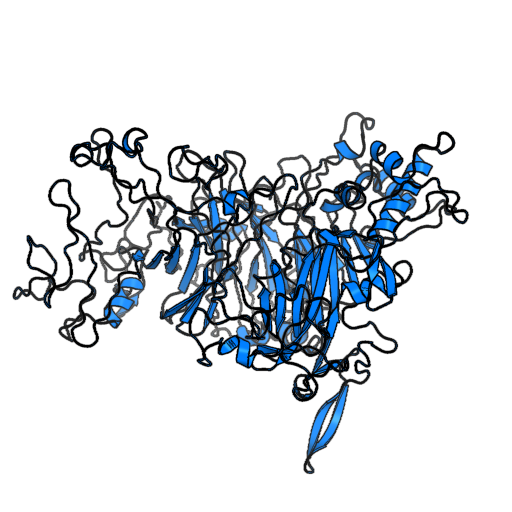.00 81.69 648 HIS A N 1
ATOM 5118 C CA . HIS A 1 648 ? -7.306 15.948 -20.930 1.00 81.69 648 HIS A CA 1
ATOM 5119 C C . HIS A 1 648 ? -7.833 17.112 -21.796 1.00 81.69 648 HIS A C 1
ATOM 5121 O O . HIS A 1 648 ? -8.299 18.121 -21.252 1.00 81.69 648 HIS A O 1
ATOM 5127 N N . PRO A 1 649 ? -7.800 17.041 -23.140 1.00 74.44 649 PRO A N 1
ATOM 5128 C CA . PRO A 1 649 ? -8.458 18.041 -23.981 1.00 74.44 649 PRO A CA 1
ATOM 5129 C C . PRO A 1 649 ? -9.982 18.115 -23.772 1.00 74.44 649 PRO A C 1
ATOM 5131 O O . PRO A 1 649 ? -10.650 17.141 -23.429 1.00 74.44 649 PRO A O 1
ATOM 5134 N N . GLU A 1 650 ? -10.534 19.303 -24.028 1.00 73.44 650 GLU A N 1
ATOM 5135 C CA . GLU A 1 650 ? -11.981 19.549 -24.067 1.00 73.44 650 GLU A CA 1
ATOM 5136 C C . GLU A 1 650 ? -12.615 18.972 -25.336 1.00 73.44 650 GLU A C 1
ATOM 5138 O O . GLU A 1 650 ? -12.045 19.060 -26.428 1.00 73.44 650 GLU A O 1
ATOM 5143 N N . TYR A 1 651 ? -13.836 18.447 -25.210 1.00 63.06 651 TYR A N 1
ATOM 5144 C CA . TYR A 1 651 ? -14.646 18.082 -26.372 1.00 63.06 651 TYR A CA 1
ATOM 5145 C C . TYR A 1 651 ? -15.011 19.345 -27.189 1.00 63.06 651 TYR A C 1
ATOM 5147 O O . TYR A 1 651 ? -15.472 20.342 -26.622 1.00 63.06 651 TYR A O 1
ATOM 5155 N N . PRO A 1 652 ? -14.868 19.329 -28.531 1.00 58.75 652 PRO A N 1
ATOM 5156 C CA . PRO A 1 652 ? -15.438 20.341 -29.417 1.00 58.75 652 PRO A CA 1
ATOM 5157 C C . PRO A 1 652 ? -16.914 20.656 -29.107 1.00 58.75 652 PRO A C 1
ATOM 5159 O O . PRO A 1 652 ? -17.728 19.761 -28.903 1.00 58.75 652 PRO A O 1
ATOM 5162 N N . ASN A 1 653 ? -17.256 21.950 -29.105 1.00 52.28 653 ASN A N 1
ATOM 5163 C CA . ASN A 1 653 ? -18.451 22.556 -28.477 1.00 52.28 653 ASN A CA 1
ATOM 5164 C C . ASN A 1 653 ? -19.833 22.239 -29.120 1.00 52.28 653 ASN A C 1
ATOM 5166 O O . ASN A 1 653 ? -20.798 22.988 -28.946 1.00 52.28 653 ASN A O 1
ATOM 5170 N N . ASP A 1 654 ? -19.929 21.155 -29.886 1.00 51.44 654 ASP A N 1
ATOM 5171 C CA . ASP A 1 654 ? -20.794 21.055 -31.063 1.00 51.44 654 ASP A CA 1
ATOM 5172 C C . ASP A 1 654 ? -21.661 19.769 -31.100 1.00 51.44 654 ASP A C 1
ATOM 5174 O O . ASP A 1 654 ? -22.050 19.285 -32.161 1.00 51.44 654 ASP A O 1
ATOM 5178 N N . TYR A 1 655 ? -22.051 19.218 -29.943 1.00 39.47 655 TYR A N 1
ATOM 5179 C CA . TYR A 1 655 ? -23.131 18.216 -29.874 1.00 39.47 655 TYR A CA 1
ATOM 5180 C C . TYR A 1 655 ? -24.125 18.478 -28.726 1.00 39.47 655 TYR A C 1
ATOM 5182 O O . TYR A 1 655 ? -24.086 19.518 -28.070 1.00 39.47 655 TYR A O 1
ATOM 5190 N N . TYR A 1 656 ? -25.097 17.577 -28.543 1.00 42.56 656 TYR A N 1
ATOM 5191 C CA . TYR A 1 656 ? -26.374 17.793 -27.835 1.00 42.56 656 TYR A CA 1
ATOM 5192 C C . TYR A 1 656 ? -26.318 18.232 -26.353 1.00 42.56 656 TYR A C 1
ATOM 5194 O O . TYR A 1 656 ? -27.372 18.531 -25.782 1.00 42.56 656 TYR A O 1
ATOM 5202 N N . VAL A 1 657 ? -25.139 18.319 -25.731 1.00 43.31 657 VAL A N 1
ATOM 5203 C CA . VAL A 1 657 ? -24.954 18.807 -24.358 1.00 43.31 657 VAL A CA 1
ATOM 5204 C C . VAL A 1 657 ? -24.026 20.025 -24.366 1.00 43.31 657 VAL A C 1
ATOM 5206 O O . VAL A 1 657 ? -22.816 19.911 -24.498 1.00 43.31 657 VAL A O 1
ATOM 5209 N N . LYS A 1 658 ? -24.593 21.227 -24.192 1.00 40.78 658 LYS A N 1
ATOM 5210 C CA . LYS A 1 658 ? -23.810 22.461 -23.989 1.00 40.78 658 LYS A CA 1
ATOM 5211 C C . LYS A 1 658 ? -23.266 22.550 -22.560 1.00 40.78 658 LYS A C 1
ATOM 5213 O O . LYS A 1 658 ? -23.731 23.374 -21.766 1.00 40.78 658 LYS A O 1
ATOM 5218 N N . SER A 1 659 ? -22.288 21.708 -22.260 1.00 48.62 659 SER A N 1
ATOM 5219 C CA . SER A 1 659 ? -21.385 21.821 -21.115 1.00 48.62 659 SER A CA 1
ATOM 5220 C C . SER A 1 659 ? -19.960 21.822 -21.652 1.00 48.62 659 SER A C 1
ATOM 5222 O O . SER A 1 659 ? -19.497 20.793 -22.133 1.00 48.62 659 SER A O 1
ATOM 5224 N N . GLY A 1 660 ? -19.253 22.949 -21.531 1.00 52.97 660 GLY A N 1
ATOM 5225 C CA . GLY A 1 660 ? -17.810 23.039 -21.819 1.00 52.97 660 GLY A CA 1
ATOM 5226 C C . GLY A 1 660 ? -16.946 22.342 -20.760 1.00 52.97 660 GLY A C 1
ATOM 5227 O O . GLY A 1 660 ? -15.807 22.729 -20.542 1.00 52.97 660 GLY A O 1
ATOM 5228 N N . ASP A 1 661 ? -17.537 21.358 -20.084 1.00 61.81 661 ASP A N 1
ATOM 5229 C CA . ASP A 1 661 ? -17.028 20.648 -18.918 1.00 61.81 661 ASP A CA 1
ATOM 5230 C C . ASP A 1 661 ? -16.752 19.167 -19.265 1.00 61.81 661 ASP A C 1
ATOM 5232 O O . ASP A 1 661 ? -16.313 18.415 -18.405 1.00 61.81 661 ASP A O 1
ATOM 5236 N N . GLN A 1 662 ? -17.020 18.728 -20.509 1.00 67.62 662 GLN A N 1
ATOM 5237 C CA . GLN A 1 662 ? -16.640 17.394 -20.993 1.00 67.62 662 GLN A CA 1
ATOM 5238 C C . GLN A 1 662 ? -15.184 17.388 -21.460 1.00 67.62 662 GLN A C 1
ATOM 5240 O O . GLN A 1 662 ? -14.793 18.194 -22.315 1.00 67.62 662 GLN A O 1
ATOM 5245 N N . ARG A 1 663 ? -14.396 16.445 -20.938 1.00 74.25 663 ARG A N 1
ATOM 5246 C CA . ARG A 1 663 ? -12.999 16.194 -21.304 1.00 74.25 663 ARG A CA 1
ATOM 5247 C C . ARG A 1 663 ? -12.727 14.693 -21.400 1.00 74.25 663 ARG A C 1
ATOM 5249 O O . ARG A 1 663 ? -13.431 13.896 -20.795 1.00 74.25 663 ARG A O 1
ATOM 5256 N N . PHE A 1 664 ? -11.711 14.317 -22.169 1.00 73.69 664 PHE A N 1
ATOM 5257 C CA . PHE A 1 664 ? -11.271 12.927 -22.336 1.00 73.69 664 PHE A CA 1
ATOM 5258 C C . PHE A 1 664 ? -9.752 12.845 -22.218 1.00 73.69 664 PHE A C 1
ATOM 5260 O O . PHE A 1 664 ? -9.070 13.835 -22.463 1.00 73.69 664 PHE A O 1
ATOM 5267 N N . TRP A 1 665 ? -9.205 11.680 -21.874 1.00 80.69 665 TRP A N 1
ATOM 5268 C CA . TRP A 1 665 ? -7.756 11.470 -21.887 1.00 80.69 665 TRP A CA 1
ATOM 5269 C C . TRP A 1 665 ? -7.250 11.253 -23.317 1.00 80.69 665 TRP A C 1
ATOM 5271 O O . TRP A 1 665 ? -7.691 10.325 -23.993 1.00 80.69 665 TRP A O 1
ATOM 5281 N N . ASN A 1 666 ? -6.310 12.081 -23.782 1.00 73.12 666 ASN A N 1
ATOM 5282 C CA . ASN A 1 666 ? -5.728 11.966 -25.128 1.00 73.12 666 ASN A CA 1
ATOM 5283 C C . ASN A 1 666 ? -4.385 11.219 -25.126 1.00 73.12 666 ASN A C 1
ATOM 5285 O O . ASN A 1 666 ? -3.414 11.644 -25.747 1.00 73.12 666 ASN A O 1
ATOM 5289 N N . GLY A 1 667 ? -4.329 10.099 -24.416 1.00 76.44 667 GLY A N 1
ATOM 5290 C CA . GLY A 1 667 ? -3.126 9.290 -24.287 1.00 76.44 667 GLY A CA 1
ATOM 5291 C C . GLY A 1 667 ? -3.423 7.795 -24.302 1.00 76.44 667 GLY A C 1
ATOM 5292 O O . GLY A 1 667 ? -4.571 7.377 -24.146 1.00 76.44 667 GLY A O 1
ATOM 5293 N N . GLY A 1 668 ? -2.380 7.003 -24.538 1.00 79.75 668 GLY A N 1
ATOM 5294 C CA . GLY A 1 668 ? -2.468 5.554 -24.693 1.00 79.75 668 GLY A CA 1
ATOM 5295 C C . GLY A 1 668 ? -2.087 4.781 -23.432 1.00 79.75 668 GLY A C 1
ATOM 5296 O O . GLY A 1 668 ? -2.163 5.282 -22.308 1.00 79.75 668 GLY A O 1
ATOM 5297 N N . GLY A 1 669 ? -1.653 3.547 -23.645 1.00 82.88 669 GLY A N 1
ATOM 5298 C CA . GLY A 1 669 ? -1.098 2.674 -22.622 1.00 82.88 669 GLY A CA 1
ATOM 5299 C C . GLY A 1 669 ? -0.606 1.379 -23.254 1.00 82.88 669 GLY A C 1
ATOM 5300 O O . GLY A 1 669 ? -1.182 0.880 -24.224 1.00 82.88 669 GLY A O 1
ATOM 5301 N N . ARG A 1 670 ? 0.492 0.849 -22.723 1.00 85.56 670 ARG A N 1
ATOM 5302 C CA . ARG A 1 670 ? 1.206 -0.318 -23.254 1.00 85.56 670 ARG A CA 1
ATOM 5303 C C . ARG A 1 670 ? 1.405 -1.342 -22.142 1.00 85.56 670 ARG A C 1
ATOM 5305 O O . ARG A 1 670 ? 1.436 -0.978 -20.971 1.00 85.56 670 ARG A O 1
ATOM 5312 N N . LEU A 1 671 ? 1.533 -2.617 -22.495 1.00 87.12 671 LEU A N 1
ATOM 5313 C CA . LEU A 1 671 ? 1.786 -3.715 -21.558 1.00 87.12 671 LEU A CA 1
ATOM 5314 C C . LEU A 1 671 ? 3.237 -4.188 -21.685 1.00 87.12 671 LEU A C 1
ATOM 5316 O O . LEU A 1 671 ? 3.728 -4.400 -22.795 1.00 87.12 671 LEU A O 1
ATOM 5320 N N . PHE A 1 672 ? 3.905 -4.395 -20.555 1.00 89.25 672 PHE A N 1
ATOM 5321 C CA . PHE A 1 672 ? 5.314 -4.765 -20.464 1.00 89.25 672 PHE A CA 1
ATOM 5322 C C . PHE A 1 672 ? 5.548 -5.913 -19.476 1.00 89.25 672 PHE A C 1
ATOM 5324 O O . PHE A 1 672 ? 4.744 -6.174 -18.576 1.00 89.25 672 PHE A O 1
ATOM 5331 N N . ARG A 1 673 ? 6.716 -6.543 -19.618 1.00 90.38 673 ARG A N 1
ATOM 5332 C CA . ARG A 1 673 ? 7.359 -7.347 -18.583 1.00 90.38 673 ARG A CA 1
ATOM 5333 C C . ARG A 1 673 ? 8.794 -6.877 -18.343 1.00 90.38 673 ARG A C 1
ATOM 5335 O O . ARG A 1 673 ? 9.486 -6.495 -19.281 1.00 90.38 673 ARG A O 1
ATOM 5342 N N . LEU A 1 674 ? 9.253 -6.937 -17.103 1.00 92.88 674 LEU A N 1
ATOM 5343 C CA . LEU A 1 674 ? 10.666 -6.945 -16.733 1.00 92.88 674 LEU A CA 1
ATOM 5344 C C . LEU A 1 674 ? 11.078 -8.418 -16.609 1.00 92.88 674 LEU A C 1
ATOM 5346 O O . LEU A 1 674 ? 10.427 -9.164 -15.878 1.00 92.88 674 LEU A O 1
ATOM 5350 N N . VAL A 1 675 ? 12.107 -8.842 -17.345 1.00 90.06 675 VAL A N 1
ATOM 5351 C CA . VAL A 1 675 ? 12.623 -10.221 -17.292 1.00 90.06 675 VAL A CA 1
ATOM 5352 C C . VAL A 1 675 ? 13.710 -10.323 -16.232 1.00 90.06 675 VAL A C 1
ATOM 5354 O O . VAL A 1 675 ? 14.687 -9.585 -16.291 1.00 90.06 675 VAL A O 1
ATOM 5357 N N . THR A 1 676 ? 13.542 -11.243 -15.286 1.00 92.56 676 THR A N 1
ATOM 5358 C CA . THR A 1 676 ? 14.493 -11.494 -14.191 1.00 92.56 676 THR A CA 1
ATOM 5359 C C . THR A 1 676 ? 15.090 -12.907 -14.243 1.00 92.56 676 THR A C 1
ATOM 5361 O O . THR A 1 676 ? 16.165 -13.145 -13.688 1.00 92.56 676 THR A O 1
ATOM 5364 N N . LYS A 1 677 ? 14.450 -13.824 -14.981 1.00 86.81 677 LYS A N 1
ATOM 5365 C CA . LYS A 1 677 ? 14.973 -15.152 -15.324 1.00 86.81 677 LYS A CA 1
ATOM 5366 C C . LYS A 1 677 ? 16.264 -15.066 -16.138 1.00 86.81 677 LYS A C 1
ATOM 5368 O O . LYS A 1 677 ? 16.312 -14.374 -17.153 1.00 86.81 677 LYS A O 1
ATOM 5373 N N . VAL A 1 678 ? 17.271 -15.847 -15.745 1.00 83.81 678 VAL A N 1
ATOM 5374 C CA . VAL A 1 678 ? 18.544 -16.006 -16.466 1.00 83.81 678 VAL A CA 1
ATOM 5375 C C . VAL A 1 678 ? 19.030 -17.451 -16.347 1.00 83.81 678 VAL A C 1
ATOM 5377 O O . VAL A 1 678 ? 18.874 -18.084 -15.299 1.00 83.81 678 VAL A O 1
ATOM 5380 N N . LEU A 1 679 ? 19.645 -17.981 -17.408 1.00 81.56 679 LEU A N 1
ATOM 5381 C CA . LEU A 1 679 ? 20.084 -19.378 -17.472 1.00 81.56 679 LEU A CA 1
ATOM 5382 C C . LEU A 1 679 ? 21.614 -19.515 -17.379 1.00 81.56 679 LEU A C 1
ATOM 5384 O O . LEU A 1 679 ? 22.363 -18.931 -18.163 1.00 81.56 679 LEU A O 1
ATOM 5388 N N . ASP A 1 680 ? 22.089 -20.375 -16.476 1.00 77.31 680 ASP A N 1
ATOM 5389 C CA . ASP A 1 680 ? 23.481 -20.829 -16.384 1.00 77.31 680 ASP A CA 1
ATOM 5390 C C . ASP A 1 680 ? 23.920 -21.514 -17.688 1.00 77.31 680 ASP A C 1
ATOM 5392 O O . ASP A 1 680 ? 23.089 -22.054 -18.410 1.00 77.31 680 ASP A O 1
ATOM 5396 N N . ALA A 1 681 ? 25.224 -21.585 -17.985 1.00 77.75 681 ALA A N 1
ATOM 5397 C CA . ALA A 1 681 ? 25.754 -22.182 -19.221 1.00 77.75 681 ALA A CA 1
ATOM 5398 C C . ALA A 1 681 ? 25.205 -23.588 -19.572 1.00 77.75 681 ALA A C 1
ATOM 5400 O O . ALA A 1 681 ? 25.152 -23.923 -20.759 1.00 77.75 681 ALA A O 1
ATOM 5401 N N . SER A 1 682 ? 24.781 -24.379 -18.584 1.00 72.44 682 SER A N 1
ATOM 5402 C CA . SER A 1 682 ? 24.199 -25.720 -18.737 1.00 72.44 682 SER A CA 1
ATOM 5403 C C . SER A 1 682 ? 22.768 -25.694 -19.292 1.00 72.44 682 SER A C 1
ATOM 5405 O O . SER A 1 682 ? 22.388 -26.613 -20.016 1.00 72.44 682 SER A O 1
ATOM 5407 N N . GLY A 1 683 ? 22.023 -24.614 -19.037 1.00 72.50 683 GLY A N 1
ATOM 5408 C CA . GLY A 1 683 ? 20.597 -24.479 -19.365 1.00 72.50 683 GLY A CA 1
ATOM 5409 C C . GLY A 1 683 ? 19.701 -24.372 -18.134 1.00 72.50 683 GLY A C 1
ATOM 5410 O O . GLY A 1 683 ? 18.500 -24.196 -18.300 1.00 72.50 683 GLY A O 1
ATOM 5411 N N . ASP A 1 684 ? 20.279 -24.454 -16.937 1.00 75.44 684 ASP A N 1
ATOM 5412 C CA . ASP A 1 684 ? 19.551 -24.435 -15.678 1.00 75.44 684 ASP A CA 1
ATOM 5413 C C . ASP A 1 684 ? 19.361 -22.985 -15.212 1.00 75.44 684 ASP A C 1
ATOM 5415 O O . ASP A 1 684 ? 20.205 -22.120 -15.446 1.00 75.44 684 ASP A O 1
ATOM 5419 N N . GLU A 1 685 ? 18.250 -22.688 -14.548 1.00 80.50 685 GLU A N 1
ATOM 5420 C CA . GLU A 1 685 ? 17.980 -21.335 -14.064 1.00 80.50 685 GLU A CA 1
ATOM 5421 C C . GLU A 1 685 ? 18.879 -20.976 -12.874 1.00 80.50 685 GLU A C 1
ATOM 5423 O O . GLU A 1 685 ? 19.053 -21.775 -11.949 1.00 80.50 685 GLU A O 1
ATOM 5428 N N . LYS A 1 686 ? 19.442 -19.766 -12.879 1.00 82.06 686 LYS A N 1
ATOM 5429 C CA . LYS A 1 686 ? 20.455 -19.295 -11.923 1.00 82.06 686 LYS A CA 1
ATOM 5430 C C . LYS A 1 686 ? 19.905 -18.144 -11.072 1.00 82.06 686 LYS A C 1
ATOM 5432 O O . LYS A 1 686 ? 19.149 -17.326 -11.579 1.00 82.06 686 LYS A O 1
ATOM 5437 N N . SER A 1 687 ? 20.317 -18.029 -9.803 1.00 87.88 687 SER A N 1
ATOM 5438 C CA . SER A 1 687 ? 20.052 -16.802 -9.033 1.00 87.88 687 SER A CA 1
ATOM 5439 C C . SER A 1 687 ? 20.793 -15.635 -9.655 1.00 87.88 687 SER A C 1
ATOM 5441 O O . SER A 1 687 ? 21.988 -15.747 -9.953 1.00 87.88 687 SER A O 1
ATOM 5443 N N . THR A 1 688 ? 20.093 -14.517 -9.789 1.00 90.88 688 THR A N 1
ATOM 5444 C CA . THR A 1 688 ? 20.609 -13.324 -10.447 1.00 90.88 688 THR A CA 1
ATOM 5445 C C . THR A 1 688 ? 20.339 -12.055 -9.678 1.00 90.88 688 THR A C 1
ATOM 5447 O O . THR A 1 688 ? 19.359 -11.930 -8.940 1.00 90.88 688 THR A O 1
ATOM 5450 N N . THR A 1 689 ? 21.246 -11.106 -9.866 1.00 94.38 689 THR A N 1
ATOM 5451 C CA . THR A 1 689 ? 21.085 -9.737 -9.392 1.00 94.38 689 THR A CA 1
ATOM 5452 C C . THR A 1 689 ? 20.454 -8.865 -10.482 1.00 94.38 689 THR A C 1
ATOM 5454 O O . THR A 1 689 ? 20.508 -9.234 -11.658 1.00 94.38 689 THR A O 1
ATOM 5457 N N . PRO A 1 690 ? 19.892 -7.698 -10.124 1.00 95.75 690 PRO A N 1
ATOM 5458 C CA . PRO A 1 690 ? 19.442 -6.690 -11.075 1.00 95.75 690 PRO A CA 1
ATOM 5459 C C . PRO A 1 690 ? 20.424 -6.450 -12.226 1.00 95.75 690 PRO A C 1
ATOM 5461 O O . PRO A 1 690 ? 20.044 -6.582 -13.387 1.00 95.75 690 PRO A O 1
ATOM 5464 N N . THR A 1 691 ? 21.707 -6.222 -11.934 1.00 95.00 691 THR A N 1
ATOM 5465 C CA . THR A 1 691 ? 22.736 -6.043 -12.974 1.00 95.00 691 THR A CA 1
ATOM 5466 C C . THR A 1 691 ? 22.785 -7.213 -13.962 1.00 95.00 691 THR A C 1
ATOM 5468 O O . THR A 1 691 ? 22.825 -6.999 -15.173 1.00 95.00 691 THR A O 1
ATOM 5471 N N . GLU A 1 692 ? 22.723 -8.452 -13.468 1.00 92.81 692 GLU A N 1
ATOM 5472 C CA . GLU A 1 692 ? 22.760 -9.646 -14.317 1.00 92.81 692 GLU A CA 1
ATOM 5473 C C . GLU A 1 692 ? 21.499 -9.804 -15.186 1.00 92.81 692 GLU A C 1
ATOM 5475 O O . GLU A 1 692 ? 21.591 -10.370 -16.271 1.00 92.81 692 GLU A O 1
ATOM 5480 N N . TRP A 1 693 ? 20.341 -9.262 -14.783 1.00 92.00 693 TRP A N 1
ATOM 5481 C CA . TRP A 1 693 ? 19.153 -9.216 -15.652 1.00 92.00 693 TRP A CA 1
ATOM 5482 C C . TRP A 1 693 ? 19.393 -8.342 -16.886 1.00 92.00 693 TRP A C 1
ATOM 5484 O O . TRP A 1 693 ? 18.899 -8.653 -17.967 1.00 92.00 693 TRP A O 1
ATOM 5494 N N . ALA A 1 694 ? 20.141 -7.245 -16.734 1.00 88.50 694 ALA A N 1
ATOM 5495 C CA . ALA A 1 694 ? 20.471 -6.335 -17.827 1.00 88.50 694 ALA A CA 1
ATOM 5496 C C . ALA A 1 694 ? 21.560 -6.887 -18.761 1.00 88.50 694 ALA A C 1
ATOM 5498 O O . ALA A 1 694 ? 21.474 -6.672 -19.971 1.00 88.50 694 ALA A O 1
ATOM 5499 N N . ASP A 1 695 ? 22.544 -7.612 -18.217 1.00 86.88 695 ASP A N 1
ATOM 5500 C CA . ASP A 1 695 ? 23.671 -8.186 -18.972 1.00 86.88 695 ASP A CA 1
ATOM 5501 C C . ASP A 1 695 ? 23.247 -9.240 -20.019 1.00 86.88 695 ASP A C 1
ATOM 5503 O O . ASP A 1 695 ? 23.972 -9.452 -20.995 1.00 86.88 695 ASP A O 1
ATOM 5507 N N . GLU A 1 696 ? 22.069 -9.862 -19.876 1.00 80.00 696 GLU A N 1
ATOM 5508 C CA . GLU A 1 696 ? 21.510 -10.794 -20.872 1.00 80.00 696 GLU A CA 1
ATOM 5509 C C . GLU A 1 696 ? 21.114 -10.125 -22.201 1.00 80.00 696 GLU A C 1
ATOM 5511 O O . GLU A 1 696 ? 20.870 -10.818 -23.191 1.00 80.00 696 GLU A O 1
ATOM 5516 N N . TRP A 1 697 ? 21.049 -8.790 -22.254 1.00 79.12 697 TRP A N 1
ATOM 5517 C CA . TRP A 1 697 ? 20.468 -8.061 -23.380 1.00 79.12 697 TRP A CA 1
ATOM 5518 C C . TRP A 1 697 ? 21.439 -7.082 -24.037 1.00 79.12 697 TRP A C 1
ATOM 5520 O O . TRP A 1 697 ? 22.082 -6.263 -23.380 1.00 79.12 697 TRP A O 1
ATOM 5530 N N . ALA A 1 698 ? 21.474 -7.070 -25.372 1.00 77.88 698 ALA A N 1
ATOM 5531 C CA . ALA A 1 698 ? 22.369 -6.183 -26.123 1.00 77.88 698 ALA A CA 1
ATOM 5532 C C . ALA A 1 698 ? 22.081 -4.671 -25.958 1.00 77.88 698 ALA A C 1
ATOM 5534 O O . ALA A 1 698 ? 22.940 -3.850 -26.294 1.00 77.88 698 ALA A O 1
ATOM 5535 N N . ASP A 1 699 ? 20.893 -4.294 -25.471 1.00 76.94 699 ASP A N 1
ATOM 5536 C CA . ASP A 1 699 ? 20.510 -2.916 -25.133 1.00 76.94 699 ASP A CA 1
ATOM 5537 C C . ASP A 1 699 ? 20.760 -2.545 -23.657 1.00 76.94 699 ASP A C 1
ATOM 5539 O O . ASP A 1 699 ? 20.610 -1.375 -23.302 1.00 76.94 699 ASP A O 1
ATOM 5543 N N . GLY A 1 700 ? 21.165 -3.503 -22.813 1.00 83.75 700 GLY A N 1
ATOM 5544 C CA . GLY A 1 700 ? 21.375 -3.306 -21.377 1.00 83.75 700 GLY A CA 1
ATOM 5545 C C . GLY A 1 700 ? 20.092 -3.011 -20.593 1.00 83.75 700 GLY A C 1
ATOM 5546 O O . GLY A 1 700 ? 20.163 -2.388 -19.534 1.00 83.75 700 GLY A O 1
ATOM 5547 N N . ASN A 1 701 ? 18.917 -3.395 -21.109 1.00 85.31 701 ASN A N 1
ATOM 5548 C CA . ASN A 1 701 ? 17.634 -3.149 -20.454 1.00 85.31 701 ASN A CA 1
ATOM 5549 C C . ASN A 1 701 ? 16.740 -4.408 -20.478 1.00 85.31 701 ASN A C 1
ATOM 5551 O O . ASN A 1 701 ? 16.277 -4.792 -21.547 1.00 85.31 701 ASN A O 1
ATOM 5555 N N . PRO A 1 702 ? 16.422 -5.026 -19.328 1.00 89.25 702 PRO A N 1
ATOM 5556 C CA . PRO A 1 702 ? 15.563 -6.209 -19.243 1.00 89.25 702 PRO A CA 1
ATOM 5557 C C . PRO A 1 702 ? 14.056 -5.942 -19.406 1.00 89.25 702 PRO A C 1
ATOM 5559 O O . PRO A 1 702 ? 13.257 -6.882 -19.355 1.00 89.25 702 PRO A O 1
ATOM 5562 N N . VAL A 1 703 ? 13.630 -4.688 -19.602 1.00 88.62 703 VAL A N 1
ATOM 5563 C CA . VAL A 1 703 ? 12.223 -4.344 -19.867 1.00 88.62 703 VAL A CA 1
ATOM 5564 C C . VAL A 1 703 ? 11.851 -4.652 -21.320 1.00 88.62 703 VAL A C 1
ATOM 5566 O O . VAL A 1 703 ? 12.493 -4.200 -22.271 1.00 88.62 703 VAL A O 1
ATOM 5569 N N . ARG A 1 704 ? 10.767 -5.408 -21.505 1.00 83.81 704 ARG A N 1
ATOM 5570 C CA . ARG A 1 704 ? 10.274 -5.893 -22.797 1.00 83.81 704 ARG A CA 1
ATOM 5571 C C . ARG A 1 704 ? 8.783 -5.607 -22.943 1.00 83.81 704 ARG A C 1
ATOM 5573 O O . ARG A 1 704 ? 7.994 -5.890 -22.047 1.00 83.81 704 ARG A O 1
ATOM 5580 N N . MET A 1 705 ? 8.394 -5.027 -24.074 1.00 79.62 705 MET A N 1
ATOM 5581 C CA . MET A 1 705 ? 6.992 -4.743 -24.385 1.00 79.62 705 MET A CA 1
ATOM 5582 C C . MET A 1 705 ? 6.292 -6.010 -24.883 1.00 79.62 705 MET A C 1
ATOM 5584 O O . MET A 1 705 ? 6.837 -6.728 -25.718 1.00 79.62 705 MET A O 1
ATOM 5588 N N . LEU A 1 706 ? 5.084 -6.255 -24.382 1.00 75.62 706 LEU A N 1
ATOM 5589 C CA . LEU A 1 706 ? 4.209 -7.352 -24.795 1.00 75.62 706 LEU A CA 1
ATOM 5590 C C . LEU A 1 706 ? 3.184 -6.890 -25.837 1.00 75.62 706 LEU A C 1
ATOM 5592 O O . LEU A 1 706 ? 2.973 -7.568 -26.839 1.00 75.62 706 LEU A O 1
ATOM 5596 N N . ALA A 1 707 ? 2.563 -5.727 -25.621 1.00 74.38 707 ALA A N 1
ATOM 5597 C CA . ALA A 1 707 ? 1.575 -5.163 -26.536 1.00 74.38 707 ALA A CA 1
ATOM 5598 C C . ALA A 1 707 ? 1.452 -3.644 -26.390 1.00 74.38 707 ALA A C 1
ATOM 5600 O O . ALA A 1 707 ? 1.627 -3.106 -25.295 1.00 74.38 707 ALA A O 1
ATOM 5601 N N . ASP A 1 708 ? 1.078 -2.972 -27.478 1.00 76.81 708 ASP A N 1
ATOM 5602 C CA . ASP A 1 708 ? 0.527 -1.621 -27.420 1.00 76.81 708 ASP A CA 1
ATOM 5603 C C . ASP A 1 708 ? -0.999 -1.718 -27.398 1.00 76.81 708 ASP A C 1
ATOM 5605 O O . ASP A 1 708 ? -1.618 -2.231 -28.338 1.00 76.81 708 ASP A O 1
ATOM 5609 N N . LEU A 1 709 ? -1.592 -1.295 -26.278 1.00 76.12 709 LEU A N 1
ATOM 5610 C CA . LEU A 1 709 ? -3.027 -1.405 -26.022 1.00 76.12 709 LEU A CA 1
ATOM 5611 C C . LEU A 1 709 ? -3.794 -0.154 -26.461 1.00 76.12 709 LEU A C 1
ATOM 5613 O O . LEU A 1 709 ? -5.017 -0.134 -26.353 1.00 76.12 709 LEU A O 1
ATOM 5617 N N . GLY A 1 710 ? -3.102 0.900 -26.917 1.00 73.31 710 GLY A N 1
ATOM 5618 C CA . GLY A 1 710 ? -3.707 2.141 -27.409 1.00 73.31 710 GLY A CA 1
ATOM 5619 C C . GLY A 1 710 ? -4.507 2.947 -26.374 1.00 73.31 710 GLY A C 1
ATOM 5620 O O . GLY A 1 710 ? -5.009 4.020 -26.701 1.00 73.31 710 GLY A O 1
ATOM 5621 N N . ALA A 1 711 ? -4.623 2.468 -25.133 1.00 79.19 711 ALA A N 1
ATOM 5622 C CA . ALA A 1 711 ? -5.444 3.052 -24.079 1.00 79.19 711 ALA A CA 1
ATOM 5623 C C . ALA A 1 711 ? -4.844 2.783 -22.682 1.00 79.19 711 ALA A C 1
ATOM 5625 O O . ALA A 1 711 ? -4.191 1.754 -22.497 1.00 79.19 711 ALA A O 1
ATOM 5626 N N . PRO A 1 712 ? -5.069 3.670 -21.690 1.00 87.50 712 PRO A N 1
ATOM 5627 C CA . PRO A 1 712 ? -4.447 3.590 -20.366 1.00 87.50 712 PRO A CA 1
ATOM 5628 C C . PRO A 1 712 ? -4.622 2.244 -19.665 1.00 87.50 712 PRO A C 1
ATOM 5630 O O . PRO A 1 712 ? -5.732 1.715 -19.621 1.00 87.50 712 PRO A O 1
ATOM 5633 N N . VAL A 1 713 ? -3.558 1.749 -19.032 1.00 90.50 713 VAL A N 1
ATOM 5634 C CA . VAL A 1 713 ? -3.593 0.584 -18.139 1.00 90.50 713 VAL A CA 1
ATOM 5635 C C . VAL A 1 713 ? -3.219 1.045 -16.734 1.00 90.50 713 VAL A C 1
ATOM 5637 O O . VAL A 1 713 ? -2.085 1.449 -16.499 1.00 90.50 713 VAL A O 1
ATOM 5640 N N . VAL A 1 714 ? -4.169 1.003 -15.796 1.00 91.19 714 VAL A N 1
ATOM 5641 C CA . VAL A 1 714 ? -3.937 1.390 -14.389 1.00 91.19 714 VAL A CA 1
ATOM 5642 C C . VAL A 1 714 ? -3.884 0.182 -13.453 1.00 91.19 714 VAL A C 1
ATOM 5644 O O . VAL A 1 714 ? -3.038 0.133 -12.560 1.00 91.19 714 VAL A O 1
ATOM 5647 N N . SER A 1 715 ? -4.765 -0.798 -13.653 1.00 88.69 715 SER A N 1
ATOM 5648 C CA . SER A 1 715 ? -4.836 -1.994 -12.812 1.00 88.69 715 SER A CA 1
ATOM 5649 C C . SER A 1 715 ? -3.714 -2.984 -13.085 1.00 88.69 715 SER A C 1
ATOM 5651 O O . SER A 1 715 ? -3.266 -3.135 -14.221 1.00 88.69 715 SER A O 1
ATOM 5653 N N . ALA A 1 716 ? -3.336 -3.727 -12.045 1.00 90.75 716 ALA A N 1
ATOM 5654 C CA . ALA A 1 716 ? -2.301 -4.744 -12.150 1.00 90.75 716 ALA A CA 1
ATOM 5655 C C . ALA A 1 716 ? -2.747 -5.850 -13.124 1.00 90.75 716 ALA A C 1
ATOM 5657 O O . ALA A 1 716 ? -3.901 -6.295 -13.013 1.00 90.75 716 ALA A O 1
ATOM 5658 N N . PRO A 1 717 ? -1.865 -6.326 -14.024 1.00 92.06 717 PRO A N 1
ATOM 5659 C CA . PRO A 1 717 ? -2.134 -7.502 -14.842 1.00 92.06 717 PRO A CA 1
ATOM 5660 C C . PRO A 1 717 ? -2.443 -8.745 -13.994 1.00 92.06 717 PRO A C 1
ATOM 5662 O O . PRO A 1 717 ? -2.267 -8.768 -12.776 1.00 92.06 717 PRO A O 1
ATOM 5665 N N . SER A 1 718 ? -2.914 -9.808 -14.632 1.00 91.12 718 SER A N 1
ATOM 5666 C CA . SER A 1 718 ? -3.176 -11.103 -13.989 1.00 91.12 718 SER A CA 1
ATOM 5667 C C . SER A 1 718 ? -2.596 -12.220 -14.842 1.00 91.12 718 SER A C 1
ATOM 5669 O O . SER A 1 718 ? -2.663 -12.130 -16.062 1.00 91.12 718 SER A O 1
ATOM 5671 N N . VAL A 1 719 ? -2.054 -13.277 -14.234 1.00 88.62 719 VAL A N 1
ATOM 5672 C CA . VAL A 1 719 ? -1.469 -14.398 -14.988 1.00 88.62 719 VAL A CA 1
ATOM 5673 C C . VAL A 1 719 ? -2.239 -15.690 -14.750 1.00 88.62 719 VAL A C 1
ATOM 5675 O O . VAL A 1 719 ? -2.618 -16.003 -13.624 1.00 88.62 719 VAL A O 1
ATOM 5678 N N . GLY A 1 720 ? -2.487 -16.429 -15.830 1.00 84.81 720 GLY A N 1
ATOM 5679 C CA . GLY A 1 720 ? -3.079 -17.764 -15.812 1.00 84.81 720 GLY A CA 1
ATOM 5680 C C . GLY A 1 720 ? -2.237 -18.776 -16.581 1.00 84.81 720 GLY A C 1
ATOM 5681 O O . GLY A 1 720 ? -1.429 -18.399 -17.424 1.00 84.81 720 GLY A O 1
ATOM 5682 N N . TYR A 1 721 ? -2.456 -20.062 -16.314 1.00 81.31 721 TYR A N 1
ATOM 5683 C CA . TYR A 1 721 ? -1.801 -21.174 -17.004 1.00 81.31 721 TYR A CA 1
ATOM 5684 C C . TYR A 1 721 ? -2.856 -22.143 -17.541 1.00 81.31 721 TYR A C 1
ATOM 5686 O O . TYR A 1 721 ? -3.701 -22.606 -16.776 1.00 81.31 721 TYR A O 1
ATOM 5694 N N . ASP A 1 722 ? -2.812 -22.451 -18.840 1.00 73.06 722 ASP A N 1
ATOM 5695 C CA . ASP A 1 722 ? -3.799 -23.323 -19.508 1.00 73.06 722 ASP A CA 1
ATOM 5696 C C . ASP A 1 722 ? -3.364 -24.805 -19.605 1.00 73.06 722 ASP A C 1
ATOM 5698 O O . ASP A 1 722 ? -4.052 -25.627 -20.213 1.00 73.06 722 ASP A O 1
ATOM 5702 N N . GLY A 1 723 ? -2.214 -25.155 -19.016 1.00 72.38 723 GLY A N 1
ATOM 5703 C CA . GLY A 1 723 ? -1.576 -26.470 -19.155 1.00 72.38 723 GLY A CA 1
ATOM 5704 C C . GLY A 1 723 ? -0.503 -26.551 -20.250 1.00 72.38 723 GLY A C 1
ATOM 5705 O O . GLY A 1 723 ? 0.191 -27.566 -20.322 1.00 72.38 723 GLY A O 1
ATOM 5706 N N . TYR A 1 724 ? -0.356 -25.508 -21.074 1.00 70.25 724 TYR A N 1
ATOM 5707 C CA . TYR A 1 724 ? 0.614 -25.410 -22.172 1.00 70.25 724 TYR A CA 1
ATOM 5708 C C . TYR A 1 724 ? 1.254 -24.017 -22.304 1.00 70.25 724 TYR A C 1
ATOM 5710 O O . TYR A 1 724 ? 2.403 -23.909 -22.724 1.00 70.25 724 TYR A O 1
ATOM 5718 N N . ASN A 1 725 ? 0.516 -22.954 -21.982 1.00 73.50 725 ASN A N 1
ATOM 5719 C CA . ASN A 1 725 ? 0.901 -21.555 -22.136 1.00 73.50 725 ASN A CA 1
ATOM 5720 C C . ASN A 1 725 ? 0.579 -20.775 -20.859 1.00 73.50 725 ASN A C 1
ATOM 5722 O O . ASN A 1 725 ? -0.441 -21.021 -20.205 1.00 73.50 725 ASN A O 1
ATOM 5726 N N . TYR A 1 726 ? 1.398 -19.764 -20.579 1.00 81.69 726 TYR A N 1
ATOM 5727 C CA . TYR A 1 726 ? 1.037 -18.694 -19.659 1.00 81.69 726 TYR A CA 1
ATOM 5728 C C . TYR A 1 726 ? 0.328 -17.565 -20.414 1.00 81.69 726 TYR A C 1
ATOM 5730 O O . TYR A 1 726 ? 0.670 -17.240 -21.554 1.00 81.69 726 TYR A O 1
ATOM 5738 N N . TRP A 1 727 ? -0.681 -16.990 -19.770 1.00 84.31 727 TRP A N 1
ATOM 5739 C CA . TRP A 1 727 ? -1.554 -15.950 -20.304 1.00 84.31 727 TRP A CA 1
ATOM 5740 C C . TRP A 1 727 ? -1.510 -14.731 -19.397 1.00 84.31 727 TRP A C 1
ATOM 5742 O O . TRP A 1 727 ? -1.819 -14.846 -18.213 1.00 84.31 727 TRP A O 1
ATOM 5752 N N . ILE A 1 728 ? -1.154 -13.581 -19.961 1.00 88.75 728 ILE A N 1
ATOM 5753 C CA . ILE A 1 728 ? -1.137 -12.278 -19.304 1.00 88.75 728 ILE A CA 1
ATOM 5754 C C . ILE A 1 728 ? -2.437 -11.555 -19.653 1.00 88.75 728 ILE A C 1
ATOM 5756 O O . ILE A 1 728 ? -2.699 -11.215 -20.808 1.00 88.75 728 ILE A O 1
ATOM 5760 N N . TYR A 1 729 ? -3.266 -11.327 -18.645 1.00 89.81 729 TYR A N 1
ATOM 5761 C CA . TYR A 1 729 ? -4.550 -10.658 -18.769 1.00 89.81 729 TYR A CA 1
ATOM 5762 C C . TYR A 1 729 ? -4.452 -9.213 -18.277 1.00 89.81 729 TYR A C 1
ATOM 5764 O O . TYR A 1 729 ? -3.936 -8.957 -17.187 1.00 89.81 729 TYR A O 1
ATOM 5772 N N . ALA A 1 730 ? -4.955 -8.269 -19.068 1.00 89.44 730 ALA A N 1
ATOM 5773 C CA . ALA A 1 730 ? -4.950 -6.844 -18.744 1.00 89.44 730 ALA A CA 1
ATOM 5774 C C . ALA A 1 730 ? -6.185 -6.165 -19.343 1.00 89.44 730 ALA A C 1
ATOM 5776 O O . ALA A 1 730 ? -6.566 -6.461 -20.474 1.00 89.44 730 ALA A O 1
ATOM 5777 N N . GLY A 1 731 ? -6.804 -5.242 -18.611 1.00 87.81 731 GLY A N 1
ATOM 5778 C CA . GLY A 1 731 ? -7.862 -4.388 -19.144 1.00 87.81 731 GLY A CA 1
ATOM 5779 C C . GLY A 1 731 ? -7.452 -2.924 -19.148 1.00 87.81 731 GLY A C 1
ATOM 5780 O O . GLY A 1 731 ? -6.584 -2.505 -18.379 1.00 87.81 731 GLY A O 1
ATOM 5781 N N . THR A 1 732 ? -8.067 -2.150 -20.039 1.00 86.31 732 THR A N 1
ATOM 5782 C CA . THR A 1 732 ? -7.796 -0.718 -20.161 1.00 86.31 732 THR A CA 1
ATOM 5783 C C . THR A 1 732 ? -8.804 0.107 -19.361 1.00 86.31 732 THR A C 1
ATOM 5785 O O . THR A 1 732 ? -10.011 -0.164 -19.325 1.00 86.31 732 THR A O 1
ATOM 5788 N N . GLY A 1 733 ? -8.303 1.153 -18.709 1.00 84.50 733 GLY A N 1
ATOM 5789 C CA . GLY A 1 733 ? -9.063 2.054 -17.856 1.00 84.50 733 GLY A CA 1
ATOM 5790 C C . GLY A 1 733 ? -8.163 2.998 -17.063 1.00 84.50 733 GLY A C 1
ATOM 5791 O O . GLY A 1 733 ? -7.063 2.637 -16.653 1.00 84.50 733 GLY A O 1
ATOM 5792 N N . ARG A 1 734 ? -8.662 4.211 -16.809 1.00 85.38 734 ARG A N 1
ATOM 5793 C CA . ARG A 1 734 ? -8.120 5.148 -15.815 1.00 85.38 734 ARG A CA 1
ATOM 5794 C C . ARG A 1 734 ? -9.261 5.775 -15.025 1.00 85.38 734 ARG A C 1
ATOM 5796 O O . ARG A 1 734 ? -10.338 5.993 -15.575 1.00 85.38 734 ARG A O 1
ATOM 5803 N N . PHE A 1 735 ? -9.020 6.026 -13.741 1.00 84.06 735 PHE A N 1
ATOM 5804 C CA . PHE A 1 735 ? -9.963 6.699 -12.853 1.00 84.06 735 PHE A CA 1
ATOM 5805 C C . PHE A 1 735 ? -9.213 7.333 -11.673 1.00 84.06 735 PHE A C 1
ATOM 5807 O O . PHE A 1 735 ? -9.115 6.756 -10.588 1.00 84.06 735 PHE A O 1
ATOM 5814 N N . TYR A 1 736 ? -8.616 8.498 -11.924 1.00 82.81 736 TYR A N 1
ATOM 5815 C CA . TYR A 1 736 ? -7.860 9.264 -10.933 1.00 82.81 736 TYR A CA 1
ATOM 5816 C C . TYR A 1 736 ? -8.535 10.587 -10.573 1.00 82.81 736 TYR A C 1
ATOM 5818 O O . TYR A 1 736 ? -8.530 10.955 -9.401 1.00 82.81 736 TYR A O 1
ATOM 5826 N N . ASP A 1 737 ? -9.137 11.269 -11.549 1.00 81.94 737 ASP A N 1
ATOM 5827 C CA . ASP A 1 737 ? -9.624 12.641 -11.392 1.00 81.94 737 ASP A CA 1
ATOM 5828 C C . ASP A 1 737 ? -11.107 12.813 -11.782 1.00 81.94 737 ASP A C 1
ATOM 5830 O O . ASP A 1 737 ? -11.720 11.947 -12.410 1.00 81.94 737 ASP A O 1
ATOM 5834 N N . GLU A 1 738 ? -11.712 13.950 -11.426 1.00 76.69 738 GLU A N 1
ATOM 5835 C CA . GLU A 1 738 ? -13.058 14.304 -11.880 1.00 76.69 738 GLU A CA 1
ATOM 5836 C C . GLU A 1 738 ? -13.175 14.401 -13.403 1.00 76.69 738 GLU A C 1
ATOM 5838 O O . GLU A 1 738 ? -14.224 14.048 -13.940 1.00 76.69 738 GLU A O 1
ATOM 5843 N N . LEU A 1 739 ? -12.115 14.800 -14.112 1.00 79.25 739 LEU A N 1
ATOM 5844 C CA . LEU A 1 739 ? -12.097 14.839 -15.574 1.00 79.25 739 LEU A CA 1
ATOM 5845 C C . LEU A 1 739 ? -12.316 13.451 -16.196 1.00 79.25 739 LEU A C 1
ATOM 5847 O O . LEU A 1 739 ? -13.010 13.352 -17.210 1.00 79.25 739 LEU A O 1
ATOM 5851 N N . ASP A 1 740 ? -11.862 12.379 -15.537 1.00 78.75 740 ASP A N 1
ATOM 5852 C CA . ASP A 1 740 ? -12.116 10.991 -15.959 1.00 78.75 740 ASP A CA 1
ATOM 5853 C C . ASP A 1 740 ? -13.602 10.601 -15.841 1.00 78.75 740 ASP A C 1
ATOM 5855 O O . ASP A 1 740 ? -14.049 9.656 -16.489 1.00 78.75 740 ASP A O 1
ATOM 5859 N N . LYS A 1 741 ? -14.399 11.343 -15.053 1.00 74.62 741 LYS A N 1
ATOM 5860 C CA . LYS A 1 741 ? -15.859 11.158 -14.943 1.00 74.62 741 LYS A CA 1
ATOM 5861 C C . LYS A 1 741 ? -16.642 11.818 -16.079 1.00 74.62 741 LYS A C 1
ATOM 5863 O O . LYS A 1 741 ? -17.846 11.580 -16.200 1.00 74.62 741 LYS A O 1
ATOM 5868 N N . THR A 1 742 ? -16.002 12.704 -16.844 1.00 70.38 742 THR A N 1
ATOM 5869 C CA . THR A 1 742 ? -16.662 13.533 -17.870 1.00 70.38 742 THR A CA 1
ATOM 5870 C C . THR A 1 742 ? -16.591 12.943 -19.279 1.00 70.38 742 THR A C 1
ATOM 5872 O O . THR A 1 742 ? -17.363 13.357 -20.149 1.00 70.38 742 THR A O 1
ATOM 5875 N N . ASP A 1 743 ? -15.717 11.953 -19.469 1.00 69.12 743 ASP A N 1
ATOM 5876 C CA . ASP A 1 743 ? -15.585 11.148 -20.678 1.00 69.12 743 ASP A CA 1
ATOM 5877 C C . ASP A 1 743 ? -16.809 10.231 -20.828 1.00 69.12 743 ASP A C 1
ATOM 5879 O O . ASP A 1 743 ? -16.986 9.255 -20.095 1.00 69.12 743 ASP A O 1
ATOM 5883 N N . ASP A 1 744 ? -17.696 10.576 -21.765 1.00 59.47 744 ASP A N 1
ATOM 5884 C CA . ASP A 1 744 ? -18.905 9.800 -22.053 1.00 59.47 744 ASP A CA 1
ATOM 5885 C C . ASP A 1 744 ? -18.709 8.744 -23.154 1.00 59.47 744 ASP A C 1
ATOM 5887 O O . ASP A 1 744 ? -19.669 8.055 -23.514 1.00 59.47 744 ASP A O 1
ATOM 5891 N N . GLY A 1 745 ? -17.484 8.619 -23.678 1.00 57.38 745 GLY A N 1
ATOM 5892 C CA . GLY A 1 745 ? -17.095 7.679 -24.723 1.00 57.38 745 GLY A CA 1
ATOM 5893 C C . GLY A 1 745 ? -17.787 7.864 -26.083 1.00 57.38 745 GLY A C 1
ATOM 5894 O O . GLY A 1 745 ? -17.819 6.939 -26.896 1.00 57.38 745 GLY A O 1
ATOM 5895 N N . ARG A 1 746 ? -18.421 9.015 -26.358 1.00 50.62 746 ARG A N 1
ATOM 5896 C CA . ARG A 1 746 ? -19.212 9.213 -27.591 1.00 50.62 746 ARG A CA 1
ATOM 5897 C C . ARG A 1 746 ? -18.454 9.957 -28.687 1.00 50.62 746 ARG A C 1
ATOM 5899 O O . ARG A 1 746 ? -17.588 10.792 -28.447 1.00 50.62 746 ARG A O 1
ATOM 5906 N N . CYS A 1 747 ? -18.825 9.650 -29.930 1.00 49.25 747 CYS A N 1
ATOM 5907 C CA . CYS A 1 747 ? -18.156 10.145 -31.131 1.00 49.25 747 CYS A CA 1
ATOM 5908 C C . CYS A 1 747 ? -18.279 11.666 -31.321 1.00 49.25 747 CYS A C 1
ATOM 5910 O O . CYS A 1 747 ? -19.355 12.246 -31.159 1.00 49.25 747 CYS A O 1
ATOM 5912 N N . LEU A 1 748 ? -17.202 12.282 -31.814 1.00 41.25 748 LEU A N 1
ATOM 5913 C CA . LEU A 1 748 ? -17.184 13.665 -32.291 1.00 41.25 748 LEU A CA 1
ATOM 5914 C C . LEU A 1 748 ? -17.498 13.745 -33.800 1.00 41.25 748 LEU A C 1
ATOM 5916 O O . LEU A 1 748 ? -16.874 13.028 -34.585 1.00 41.25 748 LEU A O 1
ATOM 5920 N N . PRO A 1 749 ? -18.420 14.620 -34.250 1.00 39.75 749 PRO A N 1
ATOM 5921 C CA . PRO A 1 749 ? -18.664 14.843 -35.673 1.00 39.75 749 PRO A CA 1
ATOM 5922 C C . PRO A 1 749 ? -17.582 15.737 -36.303 1.00 39.75 749 PRO A C 1
ATOM 5924 O O . PRO A 1 749 ? -17.225 16.785 -35.770 1.00 39.75 749 PRO A O 1
ATOM 5927 N N . VAL A 1 750 ? -17.110 15.364 -37.496 1.00 38.84 750 VAL A N 1
ATOM 5928 C CA . VAL A 1 750 ? -15.953 15.995 -38.171 1.00 38.84 750 VAL A CA 1
ATOM 5929 C C . VAL A 1 750 ? -16.250 17.399 -38.750 1.00 38.84 750 VAL A C 1
ATOM 5931 O O . VAL A 1 750 ? -15.336 18.102 -39.177 1.00 38.84 750 VAL A O 1
ATOM 5934 N N . ASN A 1 751 ? -17.515 17.840 -38.789 1.00 43.41 751 ASN A N 1
ATOM 5935 C CA . ASN A 1 751 ? -17.911 19.115 -39.401 1.00 43.41 751 ASN A CA 1
ATOM 5936 C C . ASN A 1 751 ? -19.068 19.821 -38.649 1.00 43.41 751 ASN A C 1
ATOM 5938 O O . ASN A 1 751 ? -20.195 19.314 -38.656 1.00 43.41 751 ASN A O 1
ATOM 5942 N N . PRO A 1 752 ? -18.850 21.041 -38.109 1.00 44.06 752 PRO A N 1
ATOM 5943 C CA . PRO A 1 752 ? -19.887 21.839 -37.443 1.00 44.06 752 PRO A CA 1
ATOM 5944 C C . PRO A 1 752 ? -21.120 22.172 -38.301 1.00 44.06 752 PRO A C 1
ATOM 5946 O O . PRO A 1 752 ? -22.201 22.441 -37.779 1.00 44.06 752 PRO A O 1
ATOM 5949 N N . ALA A 1 753 ? -21.001 22.169 -39.633 1.00 41.59 753 ALA A N 1
ATOM 5950 C CA . ALA A 1 753 ? -22.108 22.529 -40.523 1.00 41.59 753 ALA A CA 1
ATOM 5951 C C . ALA A 1 753 ? -23.251 21.492 -40.552 1.00 41.59 753 ALA A C 1
ATOM 5953 O O . ALA A 1 753 ? -24.352 21.811 -41.001 1.00 41.59 753 ALA A O 1
ATOM 5954 N N . CYS A 1 754 ? -23.020 20.268 -40.065 1.00 43.72 754 CYS A N 1
ATOM 5955 C CA . CYS A 1 754 ? -24.004 19.179 -40.083 1.00 43.72 754 CYS A CA 1
ATOM 5956 C C . CYS A 1 754 ? -25.003 19.234 -38.899 1.00 43.72 754 CYS A C 1
ATOM 5958 O O . CYS A 1 754 ? -25.796 18.311 -38.723 1.00 43.72 754 CYS A O 1
ATOM 5960 N N . LEU A 1 755 ? -24.967 20.296 -38.081 1.00 41.91 755 LEU A N 1
ATOM 5961 C CA . LEU A 1 755 ? -25.618 20.365 -36.761 1.00 41.91 755 LEU A CA 1
ATOM 5962 C C . LEU A 1 755 ? -26.889 21.226 -36.697 1.00 41.91 755 LEU A C 1
ATOM 5964 O O . LEU A 1 755 ? -27.552 21.267 -35.659 1.00 41.91 755 LEU A O 1
ATOM 5968 N N . GLU A 1 756 ? -27.270 21.919 -37.775 1.00 38.06 756 GLU A N 1
ATOM 5969 C CA . GLU A 1 756 ? -28.529 22.672 -37.777 1.00 38.06 756 GLU A CA 1
ATOM 5970 C C . GLU A 1 756 ? -29.748 21.748 -37.993 1.00 38.06 756 GLU A C 1
ATOM 5972 O O . GLU A 1 756 ? -29.829 21.076 -39.028 1.00 38.06 756 GLU A O 1
ATOM 5977 N N . PRO A 1 757 ? -30.775 21.770 -37.109 1.00 37.88 757 PRO A N 1
ATOM 5978 C CA . PRO A 1 757 ? -31.934 20.867 -37.190 1.00 37.88 757 PRO A CA 1
ATOM 5979 C C . PRO A 1 757 ? -32.763 20.948 -38.482 1.00 37.88 757 PRO A C 1
ATOM 5981 O O . PRO A 1 757 ? -33.627 20.104 -38.712 1.00 37.88 757 PRO A O 1
ATOM 5984 N N . GLN A 1 758 ? -32.555 21.976 -39.310 1.00 39.09 758 GLN A N 1
ATOM 5985 C CA . GLN A 1 758 ? -33.262 22.164 -40.580 1.00 39.09 758 GLN A CA 1
ATOM 5986 C C . GLN A 1 758 ? -32.497 21.625 -41.802 1.00 39.09 758 GLN A C 1
ATOM 5988 O O . GLN A 1 758 ? -33.113 21.458 -42.853 1.00 39.09 758 GLN A O 1
ATOM 5993 N N . ALA A 1 759 ? -31.203 21.302 -41.683 1.00 35.75 759 ALA A N 1
ATOM 5994 C CA . ALA A 1 759 ? -30.409 20.761 -42.790 1.00 35.75 759 ALA A CA 1
ATOM 5995 C C . ALA A 1 759 ? -30.730 19.275 -43.051 1.00 35.75 759 ALA A C 1
ATOM 5997 O O . ALA A 1 759 ? -31.078 18.900 -44.176 1.00 35.75 759 ALA A O 1
ATOM 5998 N N . CYS A 1 760 ? -30.748 18.458 -41.990 1.00 36.28 760 CYS A N 1
ATOM 5999 C CA . CYS A 1 760 ? -31.015 17.012 -42.041 1.00 36.28 760 CYS A CA 1
ATOM 6000 C C . CYS A 1 760 ? -32.444 16.632 -42.481 1.00 36.28 760 CYS A C 1
ATOM 6002 O O . CYS A 1 760 ? -32.737 15.457 -42.682 1.00 36.28 760 CYS A O 1
ATOM 6004 N N . ALA A 1 761 ? -33.340 17.607 -42.670 1.00 36.75 761 ALA A N 1
ATOM 6005 C CA . ALA A 1 761 ? -34.671 17.397 -43.242 1.00 36.75 761 ALA A CA 1
ATOM 6006 C C . ALA A 1 761 ? -34.678 17.352 -44.787 1.00 36.75 761 ALA A C 1
ATOM 6008 O O . ALA A 1 761 ? -35.735 17.162 -45.393 1.00 36.75 761 ALA A O 1
ATOM 6009 N N . THR A 1 762 ? -33.527 17.551 -45.441 1.00 40.09 762 THR A N 1
ATOM 6010 C CA . THR A 1 762 ? -33.399 17.524 -46.905 1.00 40.09 762 THR A CA 1
ATOM 6011 C C . THR A 1 762 ? -32.303 16.562 -47.354 1.00 40.09 762 THR A C 1
ATOM 6013 O O . THR A 1 762 ? -31.266 16.431 -46.708 1.00 40.09 762 THR A O 1
ATOM 6016 N N . SER A 1 763 ? -32.511 15.906 -48.499 1.00 38.84 763 SER A N 1
ATOM 6017 C CA . SER A 1 763 ? -31.632 14.874 -49.077 1.00 38.84 763 SER A CA 1
ATOM 6018 C C . SER A 1 763 ? -30.311 15.416 -49.657 1.00 38.84 763 SER A C 1
ATOM 6020 O O . SER A 1 763 ? -29.842 14.931 -50.684 1.00 38.84 763 SER A O 1
ATOM 6022 N N . ALA A 1 764 ? -29.761 16.478 -49.066 1.00 35.81 764 ALA A N 1
ATOM 6023 C CA . ALA A 1 764 ? -28.490 17.089 -49.443 1.00 35.81 764 ALA A CA 1
ATOM 6024 C C . ALA A 1 764 ? -27.344 16.633 -48.520 1.00 35.81 764 ALA A C 1
ATOM 6026 O O . ALA A 1 764 ? -26.231 16.415 -48.997 1.00 35.81 764 ALA A O 1
ATOM 6027 N N . CYS A 1 765 ? -27.621 16.408 -47.228 1.00 37.38 765 CYS A N 1
ATOM 6028 C CA . CYS A 1 765 ? -26.614 15.985 -46.244 1.00 37.38 765 CYS A CA 1
ATOM 6029 C C . CYS A 1 765 ? -26.061 14.567 -46.487 1.00 37.38 765 CYS A C 1
ATOM 6031 O O . CYS A 1 765 ? -24.936 14.289 -46.095 1.00 37.38 765 CYS A O 1
ATOM 6033 N N . THR A 1 766 ? -26.794 13.692 -47.186 1.00 40.56 766 THR A N 1
ATOM 6034 C CA . THR A 1 766 ? -26.353 12.325 -47.542 1.00 40.56 766 THR A CA 1
ATOM 6035 C C . THR A 1 766 ? -25.358 12.270 -48.710 1.00 40.56 766 THR A C 1
ATOM 6037 O O . THR A 1 766 ? -24.973 11.186 -49.146 1.00 40.56 766 THR A O 1
ATOM 6040 N N . SER A 1 767 ? -24.959 13.429 -49.249 1.00 39.78 767 SER A N 1
ATOM 6041 C CA . SER A 1 767 ? -24.073 13.540 -50.418 1.00 39.78 767 SER A CA 1
ATOM 6042 C C . SER A 1 767 ? -22.838 14.423 -50.206 1.00 39.78 767 SER A C 1
ATOM 6044 O O . SER A 1 767 ? -22.039 14.566 -51.130 1.00 39.78 767 SER A O 1
ATOM 6046 N N . ASP A 1 768 ? -22.665 14.995 -49.009 1.00 40.75 768 ASP A N 1
ATOM 6047 C CA . ASP A 1 768 ? -21.448 15.718 -48.633 1.00 40.75 768 ASP A CA 1
ATOM 6048 C C . ASP A 1 768 ? -20.505 14.770 -47.864 1.00 40.75 768 ASP A C 1
ATOM 6050 O O . ASP A 1 768 ? -20.858 14.355 -46.755 1.00 40.75 768 ASP A O 1
ATOM 6054 N N . PRO A 1 769 ? -19.306 14.445 -48.395 1.00 41.84 769 PRO A N 1
ATOM 6055 C CA . PRO A 1 769 ? -18.319 13.617 -47.701 1.00 41.84 769 PRO A CA 1
ATOM 6056 C C . PRO A 1 769 ? -17.924 14.134 -46.311 1.00 41.84 769 PRO A C 1
ATOM 6058 O O . PRO A 1 769 ? -17.456 13.352 -45.490 1.00 41.84 769 PRO A O 1
ATOM 6061 N N . ALA A 1 770 ? -18.120 15.429 -46.031 1.00 39.19 770 ALA A N 1
ATOM 6062 C CA . ALA A 1 770 ? -17.863 16.025 -44.723 1.00 39.19 770 ALA A CA 1
ATOM 6063 C C . ALA A 1 770 ? -19.008 15.827 -43.706 1.00 39.19 770 ALA A C 1
ATOM 6065 O O . ALA A 1 770 ? -18.783 16.046 -42.520 1.00 39.19 770 ALA A O 1
ATOM 6066 N N . CYS A 1 771 ? -20.211 15.418 -44.136 1.00 38.88 771 CYS A N 1
ATOM 6067 C CA . CYS A 1 771 ? -21.308 14.995 -43.245 1.00 38.88 771 CYS A CA 1
ATOM 6068 C C . CYS A 1 771 ? -21.546 13.475 -43.259 1.00 38.88 771 CYS A C 1
ATOM 6070 O O . CYS A 1 771 ? -22.127 12.953 -42.314 1.00 38.88 771 CYS A O 1
ATOM 6072 N N . THR A 1 772 ? -21.058 12.747 -44.270 1.00 39.09 772 THR A N 1
ATOM 6073 C CA . THR A 1 772 ? -20.899 11.280 -44.218 1.00 39.09 772 THR A CA 1
ATOM 6074 C C . THR A 1 772 ? -19.528 10.872 -43.662 1.00 39.09 772 THR A C 1
ATOM 6076 O O . THR A 1 772 ? -19.042 9.781 -43.961 1.00 39.09 772 THR A O 1
ATOM 6079 N N . GLY A 1 773 ? -18.871 11.774 -42.924 1.00 35.84 773 GLY A N 1
ATOM 6080 C CA . GLY A 1 773 ? -17.582 11.522 -42.294 1.00 35.84 773 GLY A CA 1
ATOM 6081 C C . GLY A 1 773 ? -17.699 10.358 -41.319 1.00 35.84 773 GLY A C 1
ATOM 6082 O O . GLY A 1 773 ? -18.596 10.339 -40.477 1.00 35.84 773 GLY A O 1
ATOM 6083 N N . THR A 1 774 ? -16.806 9.386 -41.469 1.00 36.81 774 THR A N 1
ATOM 6084 C CA . THR A 1 774 ? -16.634 8.280 -40.528 1.00 36.81 774 THR A CA 1
ATOM 6085 C C . THR A 1 774 ? -16.470 8.813 -39.111 1.00 36.81 774 THR A C 1
ATOM 6087 O O . THR A 1 774 ? -15.868 9.873 -38.918 1.00 36.81 774 THR A O 1
ATOM 6090 N N . CYS A 1 775 ? -16.970 8.067 -38.122 1.00 39.22 775 CYS A N 1
ATOM 6091 C CA . CYS A 1 775 ? -16.522 8.243 -36.747 1.00 39.22 775 CYS A CA 1
ATOM 6092 C C . CYS A 1 775 ? -14.989 8.265 -36.768 1.00 39.22 775 CYS A C 1
ATOM 6094 O O . CYS A 1 775 ? -14.381 7.354 -37.319 1.00 39.22 775 CYS A O 1
ATOM 6096 N N . SER A 1 776 ? -14.364 9.316 -36.243 1.00 39.69 776 SER A N 1
ATOM 6097 C CA . SER A 1 776 ? -12.959 9.229 -35.860 1.00 39.69 776 SER A CA 1
ATOM 6098 C C . SER A 1 776 ? -12.942 8.454 -34.549 1.00 39.69 776 SER A C 1
ATOM 6100 O O . SER A 1 776 ? -13.271 9.013 -33.500 1.00 39.69 776 SER A O 1
ATOM 6102 N N . ASP A 1 777 ? -12.707 7.151 -34.648 1.00 44.09 777 ASP A N 1
ATOM 6103 C CA . ASP A 1 777 ? -12.889 6.185 -33.568 1.00 44.09 777 ASP A CA 1
ATOM 6104 C C . ASP A 1 777 ? -11.919 6.459 -32.417 1.00 44.09 777 ASP A C 1
ATOM 6106 O O . ASP A 1 777 ? -10.715 6.414 -32.641 1.00 44.09 777 ASP A O 1
ATOM 6110 N N . ARG A 1 778 ? -12.438 6.713 -31.205 1.00 49.88 778 ARG A N 1
ATOM 6111 C CA . ARG A 1 778 ? -11.706 6.654 -29.923 1.00 49.88 778 ARG A CA 1
ATOM 6112 C C . ARG A 1 778 ? -12.643 6.295 -28.770 1.00 49.88 778 ARG A C 1
ATOM 6114 O O . ARG A 1 778 ? -13.853 6.482 -28.886 1.00 49.88 778 ARG A O 1
ATOM 6121 N N . SER A 1 779 ? -12.053 5.829 -27.663 1.00 49.94 779 SER A N 1
ATOM 6122 C CA . SER A 1 779 ? -12.669 5.387 -26.389 1.00 49.94 779 SER A CA 1
ATOM 6123 C C . SER A 1 779 ? -13.309 3.989 -26.332 1.00 49.94 779 SER A C 1
ATOM 6125 O O . SER A 1 779 ? -13.918 3.644 -25.321 1.00 49.94 779 SER A O 1
ATOM 6127 N N . ASN A 1 780 ? -13.099 3.131 -27.338 1.00 57.72 780 ASN A N 1
ATOM 6128 C CA . ASN A 1 780 ? -13.336 1.696 -27.152 1.00 57.72 780 ASN A CA 1
ATOM 6129 C C . ASN A 1 780 ? -12.319 1.158 -26.143 1.00 57.72 780 ASN A C 1
ATOM 6131 O O . ASN A 1 780 ? -11.146 1.005 -26.468 1.00 57.72 780 ASN A O 1
ATOM 6135 N N . MET A 1 781 ? -12.773 0.884 -24.928 1.00 74.75 781 MET A N 1
ATOM 6136 C CA . MET A 1 781 ? -11.959 0.267 -23.888 1.00 74.75 781 MET A CA 1
ATOM 6137 C C . MET A 1 781 ? -12.182 -1.241 -23.916 1.00 74.75 781 MET A C 1
ATOM 6139 O O . MET A 1 781 ? -13.243 -1.720 -24.328 1.00 74.75 781 MET A O 1
ATOM 6143 N N . ALA A 1 782 ? -11.149 -1.990 -23.556 1.00 75.50 782 ALA A N 1
ATOM 6144 C CA . ALA A 1 782 ? -11.084 -3.403 -23.871 1.00 75.50 782 ALA A CA 1
ATOM 6145 C C . ALA A 1 782 ? -10.376 -4.206 -22.785 1.00 75.50 782 ALA A C 1
ATOM 6147 O O . ALA A 1 782 ? -9.582 -3.692 -21.994 1.00 75.50 782 ALA A O 1
ATOM 6148 N N . TYR A 1 783 ? -10.673 -5.499 -22.785 1.00 84.00 783 TYR A N 1
ATOM 6149 C CA . TYR A 1 783 ? -10.013 -6.500 -21.972 1.00 84.00 783 TYR A CA 1
ATOM 6150 C C . TYR A 1 783 ? -9.233 -7.462 -22.865 1.00 84.00 783 TYR A C 1
ATOM 6152 O O . TYR A 1 783 ? -9.764 -7.941 -23.866 1.00 84.00 783 TYR A O 1
ATOM 6160 N N . PHE A 1 784 ? -7.988 -7.753 -22.505 1.00 84.56 784 PHE A N 1
ATOM 6161 C CA . PHE A 1 784 ? -7.033 -8.503 -23.312 1.00 84.56 784 PHE A CA 1
ATOM 6162 C C . PHE A 1 784 ? -6.585 -9.777 -22.595 1.00 84.56 784 PHE A C 1
ATOM 6164 O O . PHE A 1 784 ? -6.356 -9.774 -21.385 1.00 84.56 784 PHE A O 1
ATOM 6171 N N . GLY A 1 785 ? -6.401 -10.849 -23.364 1.00 85.12 785 GLY A N 1
ATOM 6172 C CA . GLY A 1 785 ? -5.618 -12.018 -22.978 1.00 85.12 785 GLY A CA 1
ATOM 6173 C C . GLY A 1 785 ? -4.478 -12.196 -23.969 1.00 85.12 785 GLY A C 1
ATOM 6174 O O . GLY A 1 785 ? -4.694 -12.606 -25.110 1.00 85.12 785 GLY A O 1
ATOM 6175 N N . ILE A 1 786 ? -3.268 -11.855 -23.538 1.00 81.00 786 ILE A N 1
ATOM 6176 C CA . ILE A 1 786 ? -2.046 -11.902 -24.339 1.00 81.00 786 ILE A CA 1
ATOM 6177 C C . ILE A 1 786 ? -1.240 -13.115 -23.900 1.00 81.00 786 ILE A C 1
ATOM 6179 O O . ILE A 1 786 ? -1.050 -13.351 -22.709 1.00 81.00 786 ILE A O 1
ATOM 6183 N N . LYS A 1 787 ? -0.776 -13.910 -24.856 1.00 78.38 787 LYS A N 1
ATOM 6184 C CA . LYS A 1 787 ? 0.075 -15.056 -24.564 1.00 78.38 787 LYS A CA 1
ATOM 6185 C C . LYS A 1 787 ? 1.475 -14.606 -24.154 1.00 78.38 787 LYS A C 1
ATOM 6187 O O . LYS A 1 787 ? 2.041 -13.710 -24.774 1.00 78.38 787 LYS A O 1
ATOM 6192 N N . GLU A 1 788 ? 2.057 -15.283 -23.172 1.00 77.06 788 GLU A N 1
ATOM 6193 C CA . GLU A 1 788 ? 3.427 -15.021 -22.747 1.00 77.06 788 GLU A CA 1
ATOM 6194 C C . GLU A 1 788 ? 4.470 -15.575 -23.746 1.00 77.06 788 GLU A C 1
ATOM 6196 O O . GLU A 1 788 ? 4.454 -16.777 -24.047 1.00 77.06 788 GLU A O 1
ATOM 6201 N N . PRO A 1 789 ? 5.413 -14.750 -24.250 1.00 66.94 789 PRO A N 1
ATOM 6202 C CA . PRO A 1 789 ? 6.513 -15.222 -25.090 1.00 66.94 789 PRO A CA 1
ATOM 6203 C C . PRO A 1 789 ? 7.541 -16.039 -24.291 1.00 66.94 789 PRO A C 1
ATOM 6205 O O . PRO A 1 789 ? 8.342 -15.481 -23.535 1.00 66.94 789 PRO A O 1
ATOM 6208 N N . ILE A 1 790 ? 7.565 -17.359 -24.493 1.00 53.41 790 ILE A N 1
ATOM 6209 C CA . ILE A 1 790 ? 8.588 -18.245 -23.918 1.00 53.41 790 ILE A CA 1
ATOM 6210 C C . ILE A 1 790 ? 9.884 -18.101 -24.731 1.00 53.41 790 ILE A C 1
ATOM 6212 O O . ILE A 1 790 ? 9.958 -18.556 -25.872 1.00 53.41 790 ILE A O 1
ATOM 6216 N N . ILE A 1 791 ? 10.907 -17.479 -24.140 1.00 49.41 791 ILE A N 1
ATOM 6217 C CA . ILE A 1 791 ? 12.279 -17.441 -24.666 1.00 49.41 791 ILE A CA 1
ATOM 6218 C C . ILE A 1 791 ? 13.212 -17.866 -23.531 1.00 49.41 791 ILE A C 1
ATOM 6220 O O . ILE A 1 791 ? 13.384 -17.124 -22.572 1.00 49.41 791 ILE A O 1
ATOM 6224 N N . ASP A 1 792 ? 13.788 -19.061 -23.679 1.00 45.72 792 ASP A N 1
ATOM 6225 C CA . ASP A 1 792 ? 14.656 -19.756 -22.711 1.00 45.72 792 ASP A CA 1
ATOM 6226 C C . ASP A 1 792 ? 15.978 -20.227 -23.385 1.00 45.72 792 ASP A C 1
ATOM 6228 O O . ASP A 1 792 ? 16.548 -21.258 -23.031 1.00 45.72 792 ASP A O 1
ATOM 6232 N N . ASP A 1 793 ? 16.483 -19.520 -24.409 1.00 36.41 793 ASP A N 1
ATOM 6233 C CA . ASP A 1 793 ? 17.763 -19.858 -25.066 1.00 36.41 793 ASP A CA 1
ATOM 6234 C C . ASP A 1 793 ? 18.721 -18.657 -25.100 1.00 36.41 793 ASP A C 1
ATOM 6236 O O . ASP A 1 793 ? 18.390 -17.582 -25.596 1.00 36.41 793 ASP A O 1
ATOM 6240 N N . LYS A 1 794 ? 19.949 -18.884 -24.621 1.00 36.06 794 LYS A N 1
ATOM 6241 C CA . LYS A 1 794 ? 21.041 -17.908 -24.402 1.00 36.06 794 LYS A CA 1
ATOM 6242 C C . LYS A 1 794 ? 21.609 -17.262 -25.657 1.00 36.06 794 LYS A C 1
ATOM 6244 O O . LYS A 1 794 ? 22.596 -16.528 -25.611 1.00 36.06 794 LYS A O 1
ATOM 6249 N N . ASN A 1 795 ? 21.107 -17.666 -26.809 1.00 37.00 795 ASN A N 1
ATOM 6250 C CA . ASN A 1 795 ? 21.654 -17.284 -28.088 1.00 37.00 795 ASN A CA 1
ATOM 6251 C C . ASN A 1 795 ? 20.767 -16.204 -28.691 1.00 37.00 795 ASN A C 1
ATOM 6253 O O . ASN A 1 795 ? 20.007 -16.497 -29.613 1.00 37.00 795 ASN A O 1
ATOM 6257 N N . GLU A 1 796 ? 20.917 -14.952 -28.234 1.00 39.12 796 GLU A N 1
ATOM 6258 C CA . GLU A 1 796 ? 20.522 -13.805 -29.057 1.00 39.12 796 GLU A CA 1
ATOM 6259 C C . GLU A 1 796 ? 21.155 -13.980 -30.455 1.00 39.12 796 GLU A C 1
ATOM 6261 O O . GLU A 1 796 ? 22.388 -13.975 -30.589 1.00 39.12 796 GLU A O 1
ATOM 6266 N N . PRO A 1 797 ? 20.364 -14.115 -31.537 1.00 35.91 797 PRO A N 1
ATOM 6267 C CA . PRO A 1 797 ? 20.902 -14.150 -32.889 1.00 35.91 797 PRO A CA 1
ATOM 6268 C C . PRO A 1 797 ? 21.296 -12.722 -33.295 1.00 35.91 797 PRO A C 1
ATOM 6270 O O . PRO A 1 797 ? 20.529 -12.040 -33.967 1.00 35.91 797 PRO A O 1
ATOM 6273 N N . ALA A 1 798 ? 22.475 -12.276 -32.842 1.00 32.09 798 ALA A N 1
ATOM 6274 C CA . ALA A 1 798 ? 23.060 -10.936 -32.986 1.00 32.09 798 ALA A CA 1
ATOM 6275 C C . ALA A 1 798 ? 22.392 -10.032 -34.047 1.00 32.09 798 ALA A C 1
ATOM 6277 O O . ALA A 1 798 ? 22.687 -10.128 -35.244 1.00 32.09 798 ALA A O 1
ATOM 6278 N N . GLY A 1 799 ? 21.514 -9.130 -33.595 1.00 34.50 799 GLY A N 1
ATOM 6279 C CA . GLY A 1 799 ? 20.774 -8.215 -34.475 1.00 34.50 799 GLY A CA 1
ATOM 6280 C C . GLY A 1 799 ? 19.349 -7.864 -34.038 1.00 34.50 799 GLY A C 1
ATOM 6281 O O . GLY A 1 799 ? 18.565 -7.440 -34.885 1.00 34.50 799 GLY A O 1
ATOM 6282 N N . TRP A 1 800 ? 18.996 -8.050 -32.764 1.00 35.88 800 TRP A N 1
ATOM 6283 C CA . TRP A 1 800 ? 17.645 -7.810 -32.259 1.00 35.88 800 TRP A CA 1
ATOM 6284 C C . TRP A 1 800 ? 17.528 -6.386 -31.717 1.00 35.88 800 TRP A C 1
ATOM 6286 O O . TRP A 1 800 ? 17.910 -6.076 -30.598 1.00 35.88 800 TRP A O 1
ATOM 6296 N N . SER A 1 801 ? 17.025 -5.500 -32.572 1.00 34.84 801 SER A N 1
ATOM 6297 C CA . SER A 1 801 ? 16.494 -4.194 -32.181 1.00 34.84 801 SER A CA 1
ATOM 6298 C C . SER A 1 801 ? 14.974 -4.306 -32.018 1.00 34.84 801 SER A C 1
ATOM 6300 O O . SER A 1 801 ? 14.369 -5.207 -32.601 1.00 34.84 801 SER A O 1
ATOM 6302 N N . LEU A 1 802 ? 14.358 -3.334 -31.332 1.00 33.69 802 LEU A N 1
ATOM 6303 C CA . LEU A 1 802 ? 12.909 -3.106 -31.144 1.00 33.69 802 LEU A CA 1
ATOM 6304 C C . LEU A 1 802 ? 12.047 -3.093 -32.441 1.00 33.69 802 LEU A C 1
ATOM 6306 O O . LEU A 1 802 ? 10.883 -2.714 -32.403 1.00 33.69 802 LEU A O 1
ATOM 6310 N N . THR A 1 803 ? 12.608 -3.431 -33.609 1.00 29.22 803 THR A N 1
ATOM 6311 C CA . THR A 1 803 ? 12.036 -3.178 -34.943 1.00 29.22 803 THR A CA 1
ATOM 6312 C C . THR A 1 803 ? 12.282 -4.269 -36.008 1.00 29.22 803 THR A C 1
ATOM 6314 O O . THR A 1 803 ? 11.899 -4.059 -37.161 1.00 29.22 803 THR A O 1
ATOM 6317 N N . SER A 1 804 ? 12.907 -5.426 -35.714 1.00 31.05 804 SER A N 1
ATOM 6318 C CA . SER A 1 804 ? 13.306 -6.380 -36.782 1.00 31.05 804 SER A CA 1
ATOM 6319 C C . SER A 1 804 ? 13.100 -7.877 -36.502 1.00 31.05 804 SER A C 1
ATOM 6321 O O . SER A 1 804 ? 13.726 -8.447 -35.613 1.00 31.05 804 SER A O 1
ATOM 6323 N N . ALA A 1 805 ? 12.319 -8.539 -37.366 1.00 33.50 805 ALA A N 1
ATOM 6324 C CA . ALA A 1 805 ? 12.059 -9.982 -37.345 1.00 33.50 805 ALA A CA 1
ATOM 6325 C C . ALA A 1 805 ? 13.139 -10.819 -38.070 1.00 33.50 805 ALA A C 1
ATOM 6327 O O . ALA A 1 805 ? 13.522 -10.476 -39.190 1.00 33.50 805 ALA A O 1
ATOM 6328 N N . ASN A 1 806 ? 13.582 -11.946 -37.487 1.00 32.78 806 ASN A N 1
ATOM 6329 C CA . ASN A 1 806 ? 14.578 -12.852 -38.090 1.00 32.78 806 ASN A CA 1
ATOM 6330 C C . ASN A 1 806 ? 14.368 -14.342 -37.739 1.00 32.78 806 ASN A C 1
ATOM 6332 O O . ASN A 1 806 ? 13.878 -14.684 -36.669 1.00 32.78 806 ASN A O 1
ATOM 6336 N N . LYS A 1 807 ? 14.765 -15.233 -38.666 1.00 36.69 807 LYS A N 1
ATOM 6337 C CA . LYS A 1 807 ? 14.484 -16.686 -38.637 1.00 36.69 807 LYS A CA 1
ATOM 6338 C C . LYS A 1 807 ? 15.402 -17.530 -37.752 1.00 36.69 807 LYS A C 1
ATOM 6340 O O . LYS A 1 807 ? 16.620 -17.371 -37.792 1.00 36.69 807 LYS A O 1
ATOM 6345 N N . VAL A 1 808 ? 14.802 -18.524 -37.091 1.00 38.44 808 VAL A N 1
ATOM 6346 C CA . VAL A 1 808 ? 15.477 -19.608 -36.359 1.00 38.44 808 VAL A CA 1
ATOM 6347 C C . VAL A 1 808 ? 15.306 -20.913 -37.148 1.00 38.44 808 VAL A C 1
ATOM 6349 O O . VAL A 1 808 ? 14.231 -21.193 -37.667 1.00 38.44 808 VAL A O 1
ATOM 6352 N N . SER A 1 809 ? 16.374 -21.700 -37.304 1.00 39.69 809 SER A N 1
ATOM 6353 C CA . SER A 1 809 ? 16.443 -22.811 -38.275 1.00 39.69 809 SER A CA 1
ATOM 6354 C C . SER A 1 809 ? 16.407 -24.223 -37.670 1.00 39.69 809 SER A C 1
ATOM 6356 O O . SER A 1 809 ? 16.675 -25.197 -38.374 1.00 39.69 809 SER A O 1
ATOM 6358 N N . SER A 1 810 ? 16.101 -24.342 -36.376 1.00 44.59 810 SER A N 1
ATOM 6359 C CA . SER A 1 810 ? 16.140 -25.588 -35.592 1.00 44.59 810 SER A CA 1
ATOM 6360 C C . SER A 1 810 ? 14.784 -26.284 -35.402 1.00 44.59 810 SER A C 1
ATOM 6362 O O . SER A 1 810 ? 14.749 -27.363 -34.816 1.00 44.59 810 SER A O 1
ATOM 6364 N N . PHE A 1 811 ? 13.686 -25.715 -35.908 1.00 44.84 811 PHE A N 1
ATOM 6365 C CA . PHE A 1 811 ? 12.327 -26.244 -35.735 1.00 44.84 811 PHE A CA 1
ATOM 6366 C C . PHE A 1 811 ? 11.747 -26.821 -37.036 1.00 44.84 811 PHE A C 1
ATOM 6368 O O . PHE A 1 811 ? 12.206 -26.494 -38.131 1.00 44.84 811 PHE A O 1
ATOM 6375 N N . GLY A 1 812 ? 10.727 -27.685 -36.930 1.00 40.44 812 GLY A N 1
ATOM 6376 C CA . GLY A 1 812 ? 10.073 -28.319 -38.087 1.00 40.44 812 GLY A CA 1
ATOM 6377 C C . GLY A 1 812 ? 9.263 -27.357 -38.966 1.00 40.44 812 GLY A C 1
ATOM 6378 O O . GLY A 1 812 ? 8.838 -27.718 -40.066 1.00 40.44 812 GLY A O 1
ATOM 6379 N N . CYS A 1 813 ? 9.072 -26.124 -38.499 1.00 45.56 813 CYS A N 1
ATOM 6380 C CA . CYS A 1 813 ? 8.441 -25.035 -39.226 1.00 45.56 813 CYS A CA 1
ATOM 6381 C C . CYS A 1 813 ? 9.499 -24.060 -39.752 1.00 45.56 813 CYS A C 1
ATOM 6383 O O . CYS A 1 813 ? 10.524 -23.823 -39.119 1.00 45.56 813 CYS A O 1
ATOM 6385 N N . ASP A 1 814 ? 9.226 -23.464 -40.912 1.00 38.47 814 ASP A N 1
ATOM 6386 C CA . ASP A 1 814 ? 10.100 -22.506 -41.601 1.00 38.47 814 ASP A CA 1
ATOM 6387 C C . ASP A 1 814 ? 10.021 -21.114 -40.925 1.00 38.47 814 ASP A C 1
ATOM 6389 O O . ASP A 1 814 ? 9.726 -20.099 -41.566 1.00 38.47 814 ASP A O 1
ATOM 6393 N N . ASP A 1 815 ? 10.171 -21.093 -39.597 1.00 38.75 815 ASP A N 1
ATOM 6394 C CA . ASP A 1 815 ? 9.578 -20.081 -38.730 1.00 38.75 815 ASP A CA 1
ATOM 6395 C C . ASP A 1 815 ? 10.511 -18.894 -38.443 1.00 38.75 815 ASP A C 1
ATOM 6397 O O . ASP A 1 815 ? 11.723 -19.013 -38.245 1.00 38.75 815 ASP A O 1
ATOM 6401 N N . ALA A 1 816 ? 9.916 -17.706 -38.454 1.00 34.66 816 ALA A N 1
ATOM 6402 C CA . ALA A 1 816 ? 10.597 -16.436 -38.225 1.00 34.66 816 ALA A CA 1
ATOM 6403 C C . ALA A 1 816 ? 10.455 -15.922 -36.789 1.00 34.66 816 ALA A C 1
ATOM 6405 O O . ALA A 1 816 ? 10.780 -14.769 -36.539 1.00 34.66 816 ALA A O 1
ATOM 6406 N N . VAL A 1 817 ? 9.897 -16.739 -35.890 1.00 36.22 817 VAL A N 1
ATOM 6407 C CA . VAL A 1 817 ? 9.069 -16.248 -34.783 1.00 36.22 817 VAL A CA 1
ATOM 6408 C C . VAL A 1 817 ? 9.559 -16.761 -33.430 1.00 36.22 817 VAL A C 1
ATOM 6410 O O . VAL A 1 817 ? 8.874 -17.478 -32.711 1.00 36.22 817 VAL A O 1
ATOM 6413 N N . MET A 1 818 ? 10.745 -16.290 -33.050 1.00 34.28 818 MET A N 1
ATOM 6414 C CA . MET A 1 818 ? 11.003 -15.915 -31.649 1.00 34.28 818 MET A CA 1
ATOM 6415 C C . MET A 1 818 ? 10.732 -14.412 -31.442 1.00 34.28 818 MET A C 1
ATOM 6417 O O . MET A 1 818 ? 11.276 -13.777 -30.549 1.00 34.28 818 MET A O 1
ATOM 6421 N N . THR A 1 819 ? 9.981 -13.786 -32.354 1.00 35.16 819 THR A N 1
ATOM 6422 C CA . THR A 1 819 ? 9.959 -12.332 -32.505 1.00 35.16 819 THR A CA 1
ATOM 6423 C C . THR A 1 819 ? 9.014 -11.656 -31.537 1.00 35.16 819 THR A C 1
ATOM 6425 O O . THR A 1 819 ? 7.800 -11.752 -31.706 1.00 35.16 819 THR A O 1
ATOM 6428 N N . TRP A 1 820 ? 9.613 -10.864 -30.647 1.00 38.75 820 TRP A N 1
ATOM 6429 C CA . TRP A 1 820 ? 9.069 -9.676 -29.986 1.00 38.75 820 TRP A CA 1
ATOM 6430 C C . TRP A 1 820 ? 8.548 -8.631 -30.994 1.00 38.75 820 TRP A C 1
ATOM 6432 O O . TRP A 1 820 ? 9.049 -7.511 -31.080 1.00 38.75 820 TRP A O 1
ATOM 6442 N N . GLY A 1 821 ? 7.597 -9.009 -31.843 1.00 35.34 821 GLY A N 1
ATOM 6443 C CA . GLY A 1 821 ? 6.897 -8.053 -32.686 1.00 35.34 821 GLY A CA 1
ATOM 6444 C C . GLY A 1 821 ? 5.898 -7.264 -31.850 1.00 35.34 821 GLY A C 1
ATOM 6445 O O . GLY A 1 821 ? 5.259 -7.801 -30.951 1.00 35.34 821 GLY A O 1
ATOM 6446 N N . LEU A 1 822 ? 5.756 -5.986 -32.176 1.00 40.28 822 LEU A N 1
ATOM 6447 C CA . LEU A 1 822 ? 4.736 -5.128 -31.599 1.00 40.28 822 LEU A CA 1
ATOM 6448 C C . LEU A 1 822 ? 3.344 -5.695 -31.918 1.00 40.28 822 LEU A C 1
ATOM 6450 O O . LEU A 1 822 ? 2.962 -5.773 -33.088 1.00 40.28 822 LEU A O 1
ATOM 6454 N N . ILE A 1 823 ? 2.572 -6.061 -30.893 1.00 44.16 823 ILE A N 1
ATOM 6455 C CA . ILE A 1 823 ? 1.120 -6.179 -31.043 1.00 44.16 823 ILE A CA 1
ATOM 6456 C C . ILE A 1 823 ? 0.576 -4.748 -31.081 1.00 44.16 823 ILE A C 1
ATOM 6458 O O . ILE A 1 823 ? 0.284 -4.161 -30.043 1.00 44.16 823 ILE A O 1
ATOM 6462 N N . GLU A 1 824 ? 0.484 -4.176 -32.284 1.00 45.41 824 GLU A N 1
ATOM 6463 C CA . GLU A 1 824 ? -0.244 -2.928 -32.536 1.00 45.41 824 GLU A CA 1
ATOM 6464 C C . GLU A 1 824 ? -1.750 -3.209 -32.442 1.00 45.41 824 GLU A C 1
ATOM 6466 O O . GLU A 1 824 ? -2.395 -3.522 -33.449 1.00 45.41 824 GLU A O 1
ATOM 6471 N N . SER A 1 825 ? -2.342 -3.112 -31.246 1.00 45.16 825 SER A N 1
ATOM 6472 C CA . SER A 1 825 ? -3.803 -3.095 -31.148 1.00 45.16 825 SER A CA 1
ATOM 6473 C C . SER A 1 825 ? -4.308 -1.690 -31.478 1.00 45.16 825 SER A C 1
ATOM 6475 O O . SER A 1 825 ? -4.434 -0.804 -30.636 1.00 45.16 825 SER A O 1
ATOM 6477 N N . ASN A 1 826 ? -4.551 -1.455 -32.767 1.00 45.41 826 ASN A N 1
ATOM 6478 C CA . ASN A 1 826 ? -5.036 -0.160 -33.217 1.00 45.41 826 ASN A CA 1
ATOM 6479 C C . ASN A 1 826 ? -6.545 -0.012 -32.953 1.00 45.41 826 ASN A C 1
ATOM 6481 O O . ASN A 1 826 ? -7.371 -0.262 -33.832 1.00 45.41 826 ASN A O 1
ATOM 6485 N N . LEU A 1 827 ? -6.897 0.400 -31.733 1.00 45.81 827 LEU A N 1
ATOM 6486 C CA . LEU A 1 827 ? -8.267 0.766 -31.364 1.00 45.81 827 LEU A CA 1
ATOM 6487 C C . LEU A 1 827 ? -8.761 2.027 -32.117 1.00 45.81 827 LEU A C 1
ATOM 6489 O O . LEU A 1 827 ? -9.975 2.221 -32.213 1.00 45.81 827 LEU A O 1
ATOM 6493 N N . ASP A 1 828 ? -7.867 2.823 -32.731 1.00 39.22 828 ASP A N 1
ATOM 6494 C CA . ASP A 1 828 ? -8.241 3.846 -33.719 1.00 39.22 828 ASP A CA 1
ATOM 6495 C C . ASP A 1 828 ? -8.543 3.181 -35.079 1.00 39.22 828 ASP A C 1
ATOM 6497 O O . ASP A 1 828 ? -7.662 2.984 -35.922 1.00 39.22 828 ASP A O 1
ATOM 6501 N N . VAL A 1 829 ? -9.815 2.919 -35.385 1.00 33.91 829 VAL A N 1
ATOM 6502 C CA . VAL A 1 829 ? -10.238 2.386 -36.702 1.00 33.91 829 VAL A CA 1
ATOM 6503 C C . VAL A 1 829 ? -10.131 3.420 -37.845 1.00 33.91 829 VAL A C 1
ATOM 6505 O O . VAL A 1 829 ? -10.680 3.199 -38.919 1.00 33.91 829 VAL A O 1
ATOM 6508 N N . SER A 1 830 ? -9.391 4.522 -37.675 1.00 31.73 830 SER A N 1
ATOM 6509 C CA . SER A 1 830 ? -9.386 5.687 -38.571 1.00 31.73 830 SER A CA 1
ATOM 6510 C C . SER A 1 830 ? -9.021 5.372 -40.033 1.00 31.73 830 SER A C 1
ATOM 6512 O O . SER A 1 830 ? -7.854 5.114 -40.358 1.00 31.73 830 SER A O 1
ATOM 6514 N N . PRO A 1 831 ? -9.963 5.523 -40.984 1.00 30.69 831 PRO A N 1
ATOM 6515 C CA . PRO A 1 831 ? -9.631 5.869 -42.351 1.00 30.69 831 PRO A CA 1
ATOM 6516 C C . PRO A 1 831 ? -9.672 7.402 -42.509 1.00 30.69 831 PRO A C 1
ATOM 6518 O O . PRO A 1 831 ? -10.655 8.034 -42.147 1.00 30.69 831 PRO A O 1
ATOM 6521 N N . TYR A 1 832 ? -8.645 8.006 -43.115 1.00 28.36 832 TYR A N 1
ATOM 6522 C CA . TYR A 1 832 ? -8.760 8.852 -44.325 1.00 28.36 832 TYR A CA 1
ATOM 6523 C C . TYR A 1 832 ? -7.549 9.786 -44.547 1.00 28.36 832 TYR A C 1
ATOM 6525 O O . TYR A 1 832 ? -7.379 10.817 -43.912 1.00 28.36 832 TYR A O 1
ATOM 6533 N N . ILE A 1 833 ? -6.788 9.450 -45.596 1.00 27.80 833 ILE A N 1
ATOM 6534 C CA . ILE A 1 833 ? -6.162 10.350 -46.585 1.00 27.80 833 ILE A CA 1
ATOM 6535 C C . ILE A 1 833 ? -5.416 11.602 -46.069 1.00 27.80 833 ILE A C 1
ATOM 6537 O O . ILE A 1 833 ? -5.986 12.680 -45.920 1.00 27.80 833 ILE A O 1
ATOM 6541 N N . THR A 1 834 ? -4.084 11.548 -46.185 1.00 25.17 834 THR A N 1
ATOM 6542 C CA . THR A 1 834 ? -3.368 12.572 -46.971 1.00 25.17 834 THR A CA 1
ATOM 6543 C C . THR A 1 834 ? -2.479 11.926 -48.044 1.00 25.17 834 THR A C 1
ATOM 6545 O O . THR A 1 834 ? -1.738 10.987 -47.792 1.00 25.17 834 THR A O 1
ATOM 6548 N N . ASN A 1 835 ? -2.625 12.406 -49.283 1.00 28.20 835 ASN A N 1
ATOM 6549 C CA . ASN A 1 835 ? -1.807 12.170 -50.487 1.00 28.20 835 ASN A CA 1
ATOM 6550 C C . ASN A 1 835 ? -0.679 11.104 -50.460 1.00 28.20 835 ASN A C 1
ATOM 6552 O O . ASN A 1 835 ? 0.498 11.433 -50.586 1.00 28.20 835 ASN A O 1
ATOM 6556 N N . GLY A 1 836 ? -1.058 9.825 -50.521 1.00 32.22 836 GLY A N 1
ATOM 6557 C CA . GLY A 1 836 ? -0.386 8.852 -51.390 1.00 32.22 836 GLY A CA 1
ATOM 6558 C C . GLY A 1 836 ? 1.055 8.442 -51.062 1.00 32.22 836 GLY A C 1
ATOM 6559 O O . GLY A 1 836 ? 1.902 8.500 -51.950 1.00 32.22 836 GLY A O 1
ATOM 6560 N N . LEU A 1 837 ? 1.290 7.893 -49.870 1.00 24.94 837 LEU A N 1
ATOM 6561 C CA . LEU A 1 837 ? 2.206 6.762 -49.646 1.00 24.94 837 LEU A CA 1
ATOM 6562 C C . LEU A 1 837 ? 1.529 5.802 -48.649 1.00 24.94 837 LEU A C 1
ATOM 6564 O O . LEU A 1 837 ? 0.761 6.242 -47.800 1.00 24.94 837 LEU A O 1
ATOM 6568 N N . VAL A 1 838 ? 1.713 4.490 -48.824 1.00 27.20 838 VAL A N 1
ATOM 6569 C CA . VAL A 1 838 ? 0.877 3.461 -48.172 1.00 27.20 838 VAL A CA 1
ATOM 6570 C C . VAL A 1 838 ? 1.490 3.003 -46.848 1.00 27.20 838 VAL A C 1
ATOM 6572 O O . VAL A 1 838 ? 2.654 2.617 -46.822 1.00 27.20 838 VAL A O 1
ATOM 6575 N N . GLY A 1 839 ? 0.675 2.989 -45.792 1.00 26.75 839 GLY A N 1
ATOM 6576 C CA . GLY A 1 839 ? 1.033 2.517 -44.452 1.00 26.75 839 GLY A CA 1
ATOM 6577 C C . GLY A 1 839 ? -0.164 2.594 -43.504 1.00 26.75 839 GLY A C 1
ATOM 6578 O O . GLY A 1 839 ? -0.109 3.301 -42.509 1.00 26.75 839 GLY A O 1
ATOM 6579 N N . ALA A 1 840 ? -1.279 1.955 -43.870 1.00 26.19 840 ALA A N 1
ATOM 6580 C CA . ALA A 1 840 ? -2.495 1.921 -43.059 1.00 26.19 840 ALA A CA 1
ATOM 6581 C C . ALA A 1 840 ? -2.686 0.515 -42.475 1.00 26.19 840 ALA A C 1
ATOM 6583 O O . ALA A 1 840 ? -2.952 -0.418 -43.234 1.00 26.19 840 ALA A O 1
ATOM 6584 N N . ASN A 1 841 ? -2.577 0.390 -41.150 1.00 28.89 841 ASN A N 1
ATOM 6585 C CA . ASN A 1 841 ? -3.002 -0.782 -40.385 1.00 28.89 841 ASN A CA 1
ATOM 6586 C C . ASN A 1 841 ? -4.408 -0.518 -39.811 1.00 28.89 841 ASN A C 1
ATOM 6588 O O . ASN A 1 841 ? -4.525 0.068 -38.734 1.00 28.89 841 ASN A O 1
ATOM 6592 N N . PRO A 1 842 ? -5.495 -0.912 -40.505 1.00 33.06 842 PRO A N 1
ATOM 6593 C CA . PRO A 1 842 ? -6.777 -1.069 -39.830 1.00 33.06 842 PRO A CA 1
ATOM 6594 C C . PRO A 1 842 ? -6.672 -2.229 -38.816 1.00 33.06 842 PRO A C 1
ATOM 6596 O O . PRO A 1 842 ? -5.953 -3.191 -39.099 1.00 33.06 842 PRO A O 1
ATOM 6599 N N . PRO A 1 843 ? -7.447 -2.235 -37.714 1.00 35.03 843 PRO A N 1
ATOM 6600 C CA . PRO A 1 843 ? -7.492 -3.352 -36.751 1.00 35.03 843 PRO A CA 1
ATOM 6601 C C . PRO A 1 843 ? -7.967 -4.694 -37.338 1.00 35.03 843 PRO A C 1
ATOM 6603 O O . PRO A 1 843 ? -7.959 -5.713 -36.659 1.00 35.03 843 PRO A O 1
ATOM 6606 N N . ASN A 1 844 ? -8.346 -4.711 -38.619 1.00 35.66 844 ASN A N 1
ATOM 6607 C CA . ASN A 1 844 ? -8.505 -5.907 -39.434 1.00 35.66 844 ASN A CA 1
ATOM 6608 C C . ASN A 1 844 ? -7.516 -5.891 -40.617 1.00 35.66 844 ASN A C 1
ATOM 6610 O O . ASN A 1 844 ? -7.932 -5.898 -41.782 1.00 35.66 844 ASN A O 1
ATOM 6614 N N . GLN A 1 845 ? -6.201 -5.953 -40.359 1.00 35.47 845 GLN A N 1
ATOM 6615 C CA . GLN A 1 845 ? -5.368 -6.733 -41.278 1.00 35.47 845 GLN A CA 1
ATOM 6616 C C . GLN A 1 845 ? -5.885 -8.166 -41.193 1.00 35.47 845 GLN A C 1
ATOM 6618 O O . GLN A 1 845 ? -5.593 -8.888 -40.245 1.00 35.47 845 GLN A O 1
ATOM 6623 N N . SER A 1 846 ? -6.702 -8.536 -42.184 1.00 37.31 846 SER A N 1
ATOM 6624 C CA . SER A 1 846 ? -7.143 -9.902 -42.442 1.00 37.31 846 SER A CA 1
ATOM 6625 C C . SER A 1 846 ? -5.956 -10.837 -42.268 1.00 37.31 846 SER A C 1
ATOM 6627 O O . SER A 1 846 ? -5.086 -10.898 -43.138 1.00 37.31 846 SER A O 1
ATOM 6629 N N . LEU A 1 847 ? -5.948 -11.548 -41.144 1.00 39.72 847 LEU A N 1
ATOM 6630 C CA . LEU A 1 847 ? -4.952 -12.542 -40.790 1.00 39.72 847 LEU A CA 1
ATOM 6631 C C . LEU A 1 847 ? -4.959 -13.570 -41.911 1.00 39.72 847 LEU A C 1
ATOM 6633 O O . LEU A 1 847 ? -5.897 -14.363 -42.016 1.00 39.72 847 LEU A O 1
ATOM 6637 N N . SER A 1 848 ? -3.981 -13.471 -42.818 1.00 37.12 848 SER A N 1
ATOM 6638 C CA . SER A 1 848 ? -3.968 -14.311 -44.013 1.00 37.12 848 SER A CA 1
ATOM 6639 C C . SER A 1 848 ? -4.001 -15.759 -43.526 1.00 37.12 848 SER A C 1
ATOM 6641 O O . SER A 1 848 ? -3.144 -16.108 -42.710 1.00 37.12 848 SER A O 1
ATOM 6643 N N . PRO A 1 849 ? -4.957 -16.601 -43.962 1.00 38.56 849 PRO A N 1
ATOM 6644 C CA . PRO A 1 849 ? -5.060 -17.991 -43.502 1.00 38.56 849 PRO A CA 1
ATOM 6645 C C . PRO A 1 849 ? -3.763 -18.798 -43.686 1.00 38.56 849 PRO A C 1
ATOM 6647 O O . PRO A 1 849 ? -3.568 -19.819 -43.036 1.00 38.56 849 PRO A O 1
ATOM 6650 N N . ASP A 1 850 ? -2.888 -18.297 -44.558 1.00 40.00 850 ASP A N 1
ATOM 6651 C CA . ASP A 1 850 ? -1.556 -18.779 -44.922 1.00 40.00 850 ASP A CA 1
ATOM 6652 C C . ASP A 1 850 ? -0.431 -18.353 -43.945 1.00 40.00 850 ASP A C 1
ATOM 6654 O O . ASP A 1 850 ? 0.737 -18.686 -44.166 1.00 40.00 850 ASP A O 1
ATOM 6658 N N . LYS A 1 851 ? -0.736 -17.607 -42.873 1.00 42.56 851 LYS A N 1
ATOM 6659 C CA . LYS A 1 851 ? 0.222 -17.269 -41.807 1.00 42.56 851 LYS A CA 1
ATOM 6660 C C . LYS A 1 851 ? 0.408 -18.444 -40.831 1.00 42.56 851 LYS A C 1
ATOM 6662 O O . LYS A 1 851 ? -0.585 -19.052 -40.426 1.00 42.56 851 LYS A O 1
ATOM 6667 N N . PRO A 1 852 ? 1.653 -18.769 -40.422 1.00 46.94 852 PRO A N 1
ATOM 6668 C CA . PRO A 1 852 ? 1.907 -19.837 -39.455 1.00 46.94 852 PRO A CA 1
ATOM 6669 C C . PRO A 1 852 ? 1.358 -19.496 -38.056 1.00 46.94 852 PRO A C 1
ATOM 6671 O O . PRO A 1 852 ? 0.889 -18.387 -37.794 1.00 46.94 852 PRO A O 1
ATOM 6674 N N . SER A 1 853 ? 1.412 -20.466 -37.137 1.00 46.09 853 SER A N 1
ATOM 6675 C CA . SER A 1 853 ? 1.313 -20.181 -35.695 1.00 46.09 853 SER A CA 1
ATOM 6676 C C . SER A 1 853 ? 2.268 -19.064 -35.275 1.00 46.09 853 SER A C 1
ATOM 6678 O O . SER A 1 853 ? 3.359 -18.951 -35.829 1.00 46.09 853 SER A O 1
ATOM 6680 N N . GLY A 1 854 ? 1.841 -18.226 -34.333 1.00 48.62 854 GLY A N 1
ATOM 6681 C CA . GLY A 1 854 ? 2.649 -17.147 -33.779 1.00 48.62 854 GLY A CA 1
ATOM 6682 C C . GLY A 1 854 ? 2.698 -15.852 -34.597 1.00 48.62 854 GLY A C 1
ATOM 6683 O O . GLY A 1 854 ? 3.276 -14.870 -34.130 1.00 48.62 854 GLY A O 1
ATOM 6684 N N . GLN A 1 855 ? 2.109 -15.809 -35.799 1.00 50.06 855 GLN A N 1
ATOM 6685 C CA . GLN A 1 855 ? 1.953 -14.578 -36.599 1.00 50.06 855 GLN A CA 1
ATOM 6686 C C . GLN A 1 855 ? 0.483 -14.180 -36.802 1.00 50.06 855 GLN A C 1
ATOM 6688 O O . GLN A 1 855 ? 0.152 -13.573 -37.826 1.00 50.06 855 GLN A O 1
ATOM 6693 N N . ARG A 1 856 ? -0.414 -14.572 -35.890 1.00 53.69 856 ARG A N 1
ATOM 6694 C CA . ARG A 1 856 ? -1.865 -14.395 -36.037 1.00 53.69 856 ARG A CA 1
ATOM 6695 C C . ARG A 1 856 ? -2.420 -13.274 -35.159 1.00 53.69 856 ARG A C 1
ATOM 6697 O O . ARG A 1 856 ? -3.519 -12.821 -35.434 1.00 53.69 856 ARG A O 1
ATOM 6704 N N . GLY A 1 857 ? -1.673 -12.761 -34.185 1.00 59.81 857 GLY A N 1
ATOM 6705 C CA . GLY A 1 857 ? -2.092 -11.576 -33.430 1.00 59.81 857 GLY A CA 1
ATOM 6706 C C . GLY A 1 857 ? -3.348 -11.813 -32.582 1.00 59.81 857 GLY A C 1
ATOM 6707 O O . GLY A 1 857 ? -3.670 -12.945 -32.218 1.00 59.81 857 GLY A O 1
ATOM 6708 N N . LEU A 1 858 ? -4.065 -10.733 -32.256 1.00 67.19 858 LEU A N 1
ATOM 6709 C CA . LEU A 1 858 ? -5.213 -10.788 -31.350 1.00 67.19 858 LEU A CA 1
ATOM 6710 C C . LEU A 1 858 ? -6.543 -11.051 -32.072 1.00 67.19 858 LEU A C 1
ATOM 6712 O O . LEU A 1 858 ? -6.906 -10.358 -33.023 1.00 67.19 858 LEU A O 1
ATOM 6716 N N . MET A 1 859 ? -7.325 -11.996 -31.552 1.00 68.94 859 MET A N 1
ATOM 6717 C CA . MET A 1 859 ? -8.688 -12.285 -31.998 1.00 68.94 859 MET A CA 1
ATOM 6718 C C . MET A 1 859 ? -9.740 -11.535 -31.163 1.00 68.94 859 MET A C 1
ATOM 6720 O O . MET A 1 859 ? -9.760 -11.658 -29.940 1.00 68.94 859 MET A O 1
ATOM 6724 N N . GLN A 1 860 ? -10.672 -10.824 -31.808 1.00 68.94 860 GLN A N 1
ATOM 6725 C CA . GLN A 1 860 ? -11.818 -10.229 -31.106 1.00 68.94 860 GLN A CA 1
ATOM 6726 C C . GLN A 1 860 ? -12.837 -11.308 -30.699 1.00 68.94 860 GLN A C 1
ATOM 6728 O O . GLN A 1 860 ? -13.304 -12.075 -31.548 1.00 68.94 860 GLN A O 1
ATOM 6733 N N . THR A 1 861 ? -13.228 -11.351 -29.425 1.00 65.69 861 THR A N 1
ATOM 6734 C CA . THR A 1 861 ? -14.147 -12.367 -28.879 1.00 65.69 861 THR A CA 1
ATOM 6735 C C . THR A 1 861 ? -15.621 -12.107 -29.210 1.00 65.69 861 THR A C 1
ATOM 6737 O O . THR A 1 861 ? -16.382 -13.057 -29.407 1.00 65.69 861 THR A O 1
ATOM 6740 N N . ASP A 1 862 ? -16.014 -10.840 -29.363 1.00 52.91 862 ASP A N 1
ATOM 6741 C CA . ASP A 1 862 ? -17.409 -10.369 -29.500 1.00 52.91 862 ASP A CA 1
ATOM 6742 C C . ASP A 1 862 ? -18.174 -10.948 -30.706 1.00 52.91 862 ASP A C 1
ATOM 6744 O O . ASP A 1 862 ? -19.402 -10.906 -30.767 1.00 52.91 862 ASP A O 1
ATOM 6748 N N . ASN A 1 863 ? -17.446 -11.510 -31.674 1.00 46.84 863 ASN A N 1
ATOM 6749 C CA . ASN A 1 863 ? -17.975 -12.061 -32.921 1.00 46.84 863 ASN A CA 1
ATOM 6750 C C . ASN A 1 863 ? -17.944 -13.609 -32.987 1.00 46.84 863 ASN A C 1
ATOM 6752 O O . ASN A 1 863 ? -18.209 -14.192 -34.044 1.00 46.84 863 ASN A O 1
ATOM 6756 N N . ILE A 1 864 ? -17.636 -14.309 -31.885 1.00 49.03 864 ILE A N 1
ATOM 6757 C CA . ILE A 1 864 ? -17.512 -15.779 -31.856 1.00 49.03 864 ILE A CA 1
ATOM 6758 C C . ILE A 1 864 ? -18.868 -16.456 -31.575 1.00 49.03 864 ILE A C 1
ATOM 6760 O O . ILE A 1 864 ? -19.271 -16.671 -30.435 1.00 49.03 864 ILE A O 1
ATOM 6764 N N . LEU A 1 865 ? -19.566 -16.878 -32.636 1.00 43.53 865 LEU A N 1
ATOM 6765 C CA . LEU A 1 865 ? -20.823 -17.641 -32.545 1.00 43.53 865 LEU A CA 1
ATOM 6766 C C . LEU A 1 865 ? -20.610 -19.150 -32.781 1.00 43.53 865 LEU A C 1
ATOM 6768 O O . LEU A 1 865 ? -20.452 -19.597 -33.916 1.00 43.53 865 LEU A O 1
ATOM 6772 N N . VAL A 1 866 ? -20.681 -19.976 -31.728 1.00 41.72 866 VAL A N 1
ATOM 6773 C CA . VAL A 1 866 ? -20.506 -21.442 -31.836 1.00 41.72 866 VAL A CA 1
ATOM 6774 C C . VAL A 1 866 ? -21.839 -22.164 -32.112 1.00 41.72 866 VAL A C 1
ATOM 6776 O O . VAL A 1 866 ? -22.577 -22.570 -31.213 1.00 41.72 866 VAL A O 1
ATOM 6779 N N . GLY A 1 867 ? -22.162 -22.360 -33.394 1.00 38.25 867 GLY A N 1
ATOM 6780 C CA . GLY A 1 867 ? -23.404 -23.017 -33.831 1.00 38.25 867 GLY A CA 1
ATOM 6781 C C . GLY A 1 867 ? -23.453 -24.539 -33.591 1.00 38.25 867 GLY A C 1
ATOM 6782 O O . GLY A 1 867 ? -22.933 -25.314 -34.397 1.00 38.25 867 GLY A O 1
ATOM 6783 N N . ASN A 1 868 ? -24.193 -24.974 -32.561 1.00 35.94 868 ASN A N 1
ATOM 6784 C CA . ASN A 1 868 ? -24.251 -26.339 -31.983 1.00 35.94 868 ASN A CA 1
ATOM 6785 C C . ASN A 1 868 ? -24.668 -27.514 -32.922 1.00 35.94 868 ASN A C 1
ATOM 6787 O O . ASN A 1 868 ? -24.824 -28.647 -32.471 1.00 35.94 868 ASN A O 1
ATOM 6791 N N . LYS A 1 869 ? -24.886 -27.296 -34.229 1.00 32.91 869 LYS A N 1
ATOM 6792 C CA . LYS A 1 869 ? -25.144 -28.373 -35.220 1.00 32.91 869 LYS A CA 1
ATOM 6793 C C . LYS A 1 869 ? -24.496 -28.181 -36.596 1.00 32.91 869 LYS A C 1
ATOM 6795 O O . LYS A 1 869 ? -24.731 -29.004 -37.481 1.00 32.91 869 LYS A O 1
ATOM 6800 N N . SER A 1 870 ? -23.721 -27.119 -36.815 1.00 36.44 870 SER A N 1
ATOM 6801 C CA . SER A 1 870 ? -23.085 -26.873 -38.126 1.00 36.44 870 SER A CA 1
ATOM 6802 C C . SER A 1 870 ? -21.780 -26.075 -38.074 1.00 36.44 870 SER A C 1
ATOM 6804 O O . SER A 1 870 ? -21.136 -25.983 -39.107 1.00 36.44 870 SER A O 1
ATOM 6806 N N . GLY A 1 871 ? -21.389 -25.531 -36.912 1.00 34.12 871 GLY A N 1
ATOM 6807 C CA . GLY A 1 871 ? -20.065 -24.948 -36.675 1.00 34.12 871 GLY A CA 1
ATOM 6808 C C . GLY A 1 871 ? -19.593 -23.972 -37.751 1.00 34.12 871 GLY A C 1
ATOM 6809 O O . GLY A 1 871 ? -18.623 -24.270 -38.421 1.00 34.12 871 GLY A O 1
ATOM 6810 N N . TYR A 1 872 ? -20.249 -22.824 -37.919 1.00 34.81 872 TYR A N 1
ATOM 6811 C CA . TYR A 1 872 ? -19.717 -21.726 -38.735 1.00 34.81 872 TYR A CA 1
ATOM 6812 C C . TYR A 1 872 ? -19.311 -20.575 -37.820 1.00 34.81 872 TYR A C 1
ATOM 6814 O O . TYR A 1 872 ? -20.135 -20.135 -37.022 1.00 34.81 872 TYR A O 1
ATOM 6822 N N . LEU A 1 873 ? -18.084 -20.071 -37.968 1.00 35.03 873 LEU A N 1
ATOM 6823 C CA . LEU A 1 873 ? -17.673 -18.792 -37.393 1.00 35.03 873 LEU A CA 1
ATOM 6824 C C . LEU A 1 873 ? -18.132 -17.687 -38.360 1.00 35.03 873 LEU A C 1
ATOM 6826 O O . LEU A 1 873 ? -17.723 -17.681 -39.521 1.00 35.03 873 LEU A O 1
ATOM 6830 N N . ALA A 1 874 ? -19.033 -16.808 -37.924 1.00 33.09 874 ALA A N 1
ATOM 6831 C CA . ALA A 1 874 ? -19.671 -15.817 -38.789 1.00 33.09 874 ALA A CA 1
ATOM 6832 C C . ALA A 1 874 ? -19.411 -14.394 -38.283 1.00 33.09 874 ALA A C 1
ATOM 6834 O O . ALA A 1 874 ? -20.199 -13.861 -37.506 1.00 33.09 874 ALA A O 1
ATOM 6835 N N . CYS A 1 875 ? -18.337 -13.764 -38.764 1.00 31.78 875 CYS A N 1
ATOM 6836 C CA . CYS A 1 875 ? -18.098 -12.340 -38.538 1.00 31.78 875 CYS A CA 1
ATOM 6837 C C . CYS A 1 875 ? -19.129 -11.518 -39.327 1.00 31.78 875 CYS A C 1
ATOM 6839 O O . CYS A 1 875 ? -19.164 -11.579 -40.559 1.00 31.78 875 CYS A O 1
ATOM 6841 N N . TRP A 1 876 ? -19.968 -10.742 -38.640 1.00 30.33 876 TRP A N 1
ATOM 6842 C CA . TRP A 1 876 ? -20.902 -9.825 -39.296 1.00 30.33 876 TRP A CA 1
ATOM 6843 C C . TRP A 1 876 ? -20.156 -8.564 -39.737 1.00 30.33 876 TRP A C 1
ATOM 6845 O O . TRP A 1 876 ? -19.417 -7.979 -38.956 1.00 30.33 876 TRP A O 1
ATOM 6855 N N . HIS A 1 877 ? -20.344 -8.136 -40.985 1.00 31.47 877 HIS A N 1
ATOM 6856 C CA . HIS A 1 877 ? -19.889 -6.836 -41.487 1.00 31.47 877 HIS A CA 1
ATOM 6857 C C . HIS A 1 877 ? -20.996 -6.229 -42.355 1.00 31.47 877 HIS A C 1
ATOM 6859 O O . HIS A 1 877 ? -21.490 -6.874 -43.284 1.00 31.47 877 HIS A O 1
ATOM 6865 N N . CYS A 1 878 ? -21.378 -4.983 -42.074 1.00 29.84 878 CYS A N 1
ATOM 6866 C CA . CYS A 1 878 ? -22.300 -4.232 -42.923 1.00 29.84 878 CYS A CA 1
ATOM 6867 C C . CYS A 1 878 ? -21.611 -3.830 -44.235 1.00 29.84 878 CYS A C 1
ATOM 6869 O O . CYS A 1 878 ? -20.446 -3.433 -44.249 1.00 29.84 878 CYS A O 1
ATOM 6871 N N . ARG A 1 879 ? -22.336 -3.909 -45.355 1.00 32.19 879 ARG A N 1
ATOM 6872 C CA . ARG A 1 879 ? -21.817 -3.550 -46.682 1.00 32.19 879 ARG A CA 1
ATOM 6873 C C . ARG A 1 879 ? -22.191 -2.110 -47.028 1.00 32.19 879 ARG A C 1
ATOM 6875 O O . ARG A 1 879 ? -23.373 -1.784 -47.057 1.00 32.19 879 ARG A O 1
ATOM 6882 N N . MET A 1 880 ? -21.206 -1.289 -47.389 1.00 30.80 880 MET A N 1
ATOM 6883 C CA . MET A 1 880 ? -21.461 -0.038 -48.112 1.00 30.80 880 MET A CA 1
ATOM 6884 C C . MET A 1 880 ? -21.626 -0.314 -49.612 1.00 30.80 880 MET A C 1
ATOM 6886 O O . MET A 1 880 ? -20.810 -1.009 -50.223 1.00 30.80 880 MET A O 1
ATOM 6890 N N . GLU A 1 881 ? -22.665 0.256 -50.223 1.00 31.92 881 GLU A N 1
ATOM 6891 C CA . GLU A 1 881 ? -22.850 0.278 -51.677 1.00 31.92 881 GLU A CA 1
ATOM 6892 C C . GLU A 1 881 ? -23.185 1.713 -52.111 1.00 31.92 881 GLU A C 1
ATOM 6894 O O . GLU A 1 881 ? -24.335 2.140 -52.116 1.00 31.92 881 GLU A O 1
ATOM 6899 N N . GLY A 1 882 ? -22.148 2.494 -52.427 1.00 50.19 882 GLY A N 1
ATOM 6900 C CA . GLY A 1 882 ? -22.276 3.944 -52.585 1.00 50.19 882 GLY A CA 1
ATOM 6901 C C . GLY A 1 882 ? -22.156 4.662 -51.238 1.00 50.19 882 GLY A C 1
ATOM 6902 O O . GLY A 1 882 ? -21.201 4.409 -50.510 1.00 50.19 882 GLY A O 1
ATOM 6903 N N . SER A 1 883 ? -23.089 5.569 -50.937 1.00 27.72 883 SER A N 1
ATOM 6904 C CA . SER A 1 883 ? -23.054 6.460 -49.762 1.00 27.72 883 SER A CA 1
ATOM 6905 C C . SER A 1 883 ? -24.200 6.244 -48.759 1.00 27.72 883 SER A C 1
ATOM 6907 O O . SER A 1 883 ? -24.439 7.108 -47.920 1.00 27.72 883 SER A O 1
ATOM 6909 N N . GLU A 1 884 ? -24.912 5.114 -48.828 1.00 26.00 884 GLU A N 1
ATOM 6910 C CA . GLU A 1 884 ? -25.920 4.716 -47.833 1.00 26.00 884 GLU A CA 1
ATOM 6911 C C . GLU A 1 884 ? -25.535 3.393 -47.152 1.00 26.00 884 GLU A C 1
ATOM 6913 O O . GLU A 1 884 ? -25.071 2.449 -47.796 1.00 26.00 884 GLU A O 1
ATOM 6918 N N . TYR A 1 885 ? -25.763 3.327 -45.837 1.00 33.88 885 TYR A N 1
ATOM 6919 C CA . TYR A 1 885 ? -25.723 2.091 -45.057 1.00 33.88 885 TYR A CA 1
ATOM 6920 C C . TYR A 1 885 ? -27.089 1.404 -45.140 1.00 33.88 885 TYR A C 1
ATOM 6922 O O . TYR A 1 885 ? -28.081 1.943 -44.649 1.00 33.88 885 TYR A O 1
ATOM 6930 N N . ILE A 1 886 ? -27.147 0.210 -45.735 1.00 33.53 886 ILE A N 1
ATOM 6931 C CA . ILE A 1 886 ? -28.381 -0.581 -45.830 1.00 33.53 886 ILE A CA 1
ATOM 6932 C C . ILE A 1 886 ? -28.317 -1.742 -44.833 1.00 33.53 886 ILE A C 1
ATOM 6934 O O . ILE A 1 886 ? -27.625 -2.735 -45.059 1.00 33.53 886 ILE A O 1
ATOM 6938 N N . CYS A 1 887 ? -29.083 -1.621 -43.749 1.00 37.03 887 CYS A N 1
ATOM 6939 C CA . CYS A 1 887 ? -29.315 -2.671 -42.755 1.00 37.03 887 CYS A CA 1
ATOM 6940 C C . CYS A 1 887 ? -30.790 -3.100 -42.815 1.00 37.03 887 CYS A C 1
ATOM 6942 O O . CYS A 1 887 ? -31.594 -2.707 -41.970 1.00 37.03 887 CYS A O 1
ATOM 6944 N N . ASP A 1 888 ? -31.165 -3.841 -43.862 1.00 31.64 888 ASP A N 1
ATOM 6945 C CA . ASP A 1 888 ? -32.571 -4.161 -44.133 1.00 31.64 888 ASP A CA 1
ATOM 6946 C C . ASP A 1 888 ? -33.162 -5.230 -43.200 1.00 31.64 888 ASP A C 1
ATOM 6948 O O . ASP A 1 888 ? -32.504 -6.170 -42.750 1.00 31.64 888 ASP A O 1
ATOM 6952 N N . ASN A 1 889 ? -34.453 -5.064 -42.910 1.00 29.80 889 ASN A N 1
ATOM 6953 C CA . ASN A 1 889 ? -35.103 -5.649 -41.744 1.00 29.80 889 ASN A CA 1
ATOM 6954 C C . ASN A 1 889 ? -35.710 -7.048 -42.003 1.00 29.80 889 ASN A C 1
ATOM 6956 O O . ASN A 1 889 ? -36.556 -7.229 -42.881 1.00 29.80 889 ASN A O 1
ATOM 6960 N N . LEU A 1 890 ? -35.310 -8.014 -41.169 1.00 43.69 890 LEU A N 1
ATOM 6961 C CA . LEU A 1 890 ? -36.050 -9.205 -40.711 1.00 43.69 890 LEU A CA 1
ATOM 6962 C C . LEU A 1 890 ? -37.371 -9.558 -41.446 1.00 43.69 890 LEU A C 1
ATOM 6964 O O . LEU A 1 890 ? -38.445 -9.191 -40.973 1.00 43.69 890 LEU A O 1
ATOM 6968 N N . SER A 1 891 ? -37.332 -10.341 -42.539 1.00 32.97 891 SER A N 1
ATOM 6969 C CA . SER A 1 891 ? -38.516 -11.106 -43.018 1.00 32.97 891 SER A CA 1
ATOM 6970 C C . SER A 1 891 ? -38.253 -12.177 -44.103 1.00 32.97 891 SER A C 1
ATOM 6972 O O . SER A 1 891 ? -38.959 -12.233 -45.103 1.00 32.97 891 SER A O 1
ATOM 6974 N N . ASP A 1 892 ? -37.261 -13.052 -43.912 1.00 28.06 892 ASP A N 1
ATOM 6975 C CA . ASP A 1 892 ? -37.424 -14.518 -44.066 1.00 28.06 892 ASP A CA 1
ATOM 6976 C C . ASP A 1 892 ? -36.104 -15.240 -43.741 1.00 28.06 892 ASP A C 1
ATOM 6978 O O . ASP A 1 892 ? -35.018 -14.666 -43.832 1.00 28.06 892 ASP A O 1
ATOM 6982 N N . GLU A 1 893 ? -36.191 -16.499 -43.309 1.00 34.31 893 GLU A N 1
ATOM 6983 C CA . GLU A 1 893 ? -35.040 -17.263 -42.817 1.00 34.31 893 GLU A CA 1
ATOM 6984 C C . GLU A 1 893 ? -33.934 -17.451 -43.878 1.00 34.31 893 GLU A C 1
ATOM 6986 O O . GLU A 1 893 ? -34.186 -17.981 -44.964 1.00 34.31 893 GLU A O 1
ATOM 6991 N N . LYS A 1 894 ? -32.685 -17.172 -43.456 1.00 27.27 894 LYS A N 1
ATOM 6992 C CA . LYS A 1 894 ? -31.373 -17.302 -44.144 1.00 27.27 894 LYS A CA 1
ATOM 6993 C C . LYS A 1 894 ? -30.842 -16.004 -44.767 1.00 27.27 894 LYS A C 1
ATOM 6995 O O . LYS A 1 894 ? -31.346 -15.513 -45.771 1.00 27.27 894 LYS A O 1
ATOM 7000 N N . CYS A 1 895 ? -29.739 -15.526 -44.183 1.00 23.67 895 CYS A N 1
ATOM 7001 C CA . CYS A 1 895 ? -28.947 -14.378 -44.623 1.00 23.67 895 CYS A CA 1
ATOM 7002 C C . CYS A 1 895 ? -28.632 -14.418 -46.132 1.00 23.67 895 CYS A C 1
ATOM 7004 O O . CYS A 1 895 ? -28.370 -15.478 -46.709 1.00 23.67 895 CYS A O 1
ATOM 7006 N N . TYR A 1 896 ? -28.695 -13.248 -46.771 1.00 23.09 896 TYR A N 1
ATOM 7007 C CA . TYR A 1 896 ? -28.868 -13.126 -48.219 1.00 23.09 896 TYR A CA 1
ATOM 7008 C C . TYR A 1 896 ? -27.615 -13.386 -49.068 1.00 23.09 896 TYR A C 1
ATOM 7010 O O . TYR A 1 896 ? -26.474 -13.191 -48.658 1.00 23.09 896 TYR A O 1
ATOM 7018 N N . ARG A 1 897 ? -27.864 -13.764 -50.330 1.00 23.78 897 ARG A N 1
ATOM 7019 C CA . ARG A 1 897 ? -26.855 -13.864 -51.394 1.00 23.78 897 ARG A CA 1
ATOM 7020 C C . ARG A 1 897 ? -26.553 -12.483 -51.991 1.00 23.78 897 ARG A C 1
ATOM 7022 O O . ARG A 1 897 ? -27.415 -11.904 -52.646 1.00 23.78 897 ARG A O 1
ATOM 7029 N N . GLY A 1 898 ? -25.305 -12.047 -51.856 1.00 24.23 898 GLY A N 1
ATOM 7030 C CA . GLY A 1 898 ? -24.663 -10.946 -52.574 1.00 24.23 898 GLY A CA 1
ATOM 7031 C C . GLY A 1 898 ? -23.144 -11.153 -52.558 1.00 24.23 898 GLY A C 1
ATOM 7032 O O . GLY A 1 898 ? -22.644 -12.056 -51.890 1.00 24.23 898 GLY A O 1
ATOM 7033 N N . VAL A 1 899 ? -22.446 -10.463 -53.458 1.00 27.58 899 VAL A N 1
ATOM 7034 C CA . VAL A 1 899 ? -21.361 -11.083 -54.240 1.00 27.58 899 VAL A CA 1
ATOM 7035 C C . VAL A 1 899 ? -20.425 -10.014 -54.824 1.00 27.58 899 VAL A C 1
ATOM 7037 O O . VAL A 1 899 ? -20.921 -8.937 -55.163 1.00 27.58 899 VAL A O 1
ATOM 7040 N N . PRO A 1 900 ? -19.118 -10.293 -55.020 1.00 28.61 900 PRO A N 1
ATOM 7041 C CA . PRO A 1 900 ? -18.414 -11.582 -54.889 1.00 28.61 900 PRO A CA 1
ATOM 7042 C C . PRO A 1 900 ? -17.648 -11.689 -53.545 1.00 28.61 900 PRO A C 1
ATOM 7044 O O . PRO A 1 900 ? -17.240 -10.679 -52.989 1.00 28.61 900 PRO A O 1
ATOM 7047 N N . ALA A 1 901 ? -17.547 -12.852 -52.887 1.00 28.84 901 ALA A N 1
ATOM 7048 C CA . ALA A 1 901 ? -16.582 -13.925 -53.191 1.00 28.84 901 ALA A CA 1
ATOM 7049 C C . ALA A 1 901 ? -15.173 -13.350 -53.496 1.00 28.84 901 ALA A C 1
ATOM 7051 O O . ALA A 1 901 ? -14.996 -12.673 -54.501 1.00 28.84 901 ALA A O 1
ATOM 7052 N N . TYR A 1 902 ? -14.131 -13.548 -52.687 1.00 26.47 902 TYR A N 1
ATOM 7053 C CA . TYR A 1 902 ? -13.708 -14.757 -51.965 1.00 26.47 902 TYR A CA 1
ATOM 7054 C C . TYR A 1 902 ? -12.856 -14.408 -50.722 1.00 26.47 902 TYR A C 1
ATOM 7056 O O . TYR A 1 902 ? -12.255 -13.335 -50.721 1.00 26.47 902 TYR A O 1
ATOM 7064 N N . PRO A 1 903 ? -12.649 -15.337 -49.766 1.00 35.72 903 PRO A N 1
ATOM 7065 C CA . PRO A 1 903 ? -13.484 -16.482 -49.406 1.00 35.72 903 PRO A CA 1
ATOM 7066 C C . PRO A 1 903 ? -13.994 -16.327 -47.956 1.00 35.72 903 PRO A C 1
ATOM 7068 O O . PRO A 1 903 ? -13.238 -16.411 -46.999 1.00 35.72 903 PRO A O 1
ATOM 7071 N N . VAL A 1 904 ? -15.304 -16.182 -47.743 1.00 32.44 904 VAL A N 1
ATOM 7072 C CA . VAL A 1 904 ? -16.030 -17.384 -47.302 1.00 32.44 904 VAL A CA 1
ATOM 7073 C C . VAL A 1 904 ? -15.810 -18.540 -48.259 1.00 32.44 904 VAL A C 1
ATOM 7075 O O . VAL A 1 904 ? -15.952 -18.423 -49.478 1.00 32.44 904 VAL A O 1
ATOM 7078 N N . LEU A 1 905 ? -15.490 -19.670 -47.656 1.00 32.47 905 LEU A N 1
ATOM 7079 C CA . LEU A 1 905 ? -15.262 -20.927 -48.320 1.00 32.47 905 LEU A CA 1
ATOM 7080 C C . LEU A 1 905 ? -16.434 -21.369 -49.174 1.00 32.47 905 LEU A C 1
ATOM 7082 O O . LEU A 1 905 ? -17.478 -21.820 -48.704 1.00 32.47 905 LEU A O 1
ATOM 7086 N N . SER A 1 906 ? -16.208 -21.259 -50.479 1.00 30.97 906 SER A N 1
ATOM 7087 C CA . SER A 1 906 ? -16.907 -22.095 -51.427 1.00 30.97 906 SER A CA 1
ATOM 7088 C C . SER A 1 906 ? -16.555 -23.542 -51.108 1.00 30.97 906 SER A C 1
ATOM 7090 O O . SER A 1 906 ? -15.381 -23.874 -50.987 1.00 30.97 906 SER A O 1
ATOM 7092 N N . LEU A 1 907 ? -17.571 -24.402 -51.054 1.00 34.66 907 LEU A N 1
ATOM 7093 C CA . LEU A 1 907 ? -17.427 -25.856 -51.138 1.00 34.66 907 LEU A CA 1
ATOM 7094 C C . LEU A 1 907 ? -16.987 -26.256 -52.563 1.00 34.66 907 LEU A C 1
ATOM 7096 O O . LEU A 1 907 ? -17.666 -27.015 -53.255 1.00 34.66 907 LEU A O 1
ATOM 7100 N N . THR A 1 908 ? -15.884 -25.679 -53.039 1.00 32.78 908 THR A N 1
ATOM 7101 C CA . THR A 1 908 ? -15.085 -26.244 -54.121 1.00 32.78 908 THR A CA 1
ATOM 7102 C C . THR A 1 908 ? -14.446 -27.532 -53.623 1.00 32.78 908 THR A C 1
ATOM 7104 O O . THR A 1 908 ? -14.160 -27.670 -52.439 1.00 32.78 908 THR A O 1
ATOM 7107 N N . GLU A 1 909 ? -14.217 -28.477 -54.531 1.00 42.19 909 GLU A N 1
ATOM 7108 C CA . GLU A 1 909 ? -13.709 -29.831 -54.251 1.00 42.19 909 GLU A CA 1
ATOM 7109 C C . GLU A 1 909 ? -12.207 -29.847 -53.864 1.00 42.19 909 GLU A C 1
ATOM 7111 O O . GLU A 1 909 ? -11.493 -30.802 -54.162 1.00 42.19 909 GLU A O 1
ATOM 7116 N N . ASP A 1 910 ? -11.729 -28.769 -53.237 1.00 43.50 910 ASP A N 1
ATOM 7117 C CA . ASP A 1 910 ? -10.343 -28.507 -52.865 1.00 43.50 910 ASP A CA 1
ATOM 7118 C C . ASP A 1 910 ? -10.208 -28.496 -51.328 1.00 43.50 910 ASP A C 1
ATOM 7120 O O . ASP A 1 910 ? -10.587 -27.506 -50.680 1.00 43.50 910 ASP A O 1
ATOM 7124 N N . PRO A 1 911 ? -9.727 -29.599 -50.723 1.00 41.53 911 PRO A N 1
ATOM 7125 C CA . PRO A 1 911 ? -9.648 -29.734 -49.276 1.00 41.53 911 PRO A CA 1
ATOM 7126 C C . PRO A 1 911 ? -8.615 -28.808 -48.626 1.00 41.53 911 PRO A C 1
ATOM 7128 O O . PRO A 1 911 ? -8.675 -28.665 -47.418 1.00 41.53 911 PRO A O 1
ATOM 7131 N N . ASP A 1 912 ? -7.729 -28.129 -49.360 1.00 43.31 912 ASP A N 1
ATOM 7132 C CA . ASP A 1 912 ? -6.749 -27.221 -48.737 1.00 43.31 912 ASP A CA 1
ATOM 7133 C C . ASP A 1 912 ? -7.336 -25.834 -48.405 1.00 43.31 912 ASP A C 1
ATOM 7135 O O . ASP A 1 912 ? -6.679 -24.985 -47.802 1.00 43.31 912 ASP A O 1
ATOM 7139 N N . SER A 1 913 ? -8.594 -25.583 -48.780 1.00 44.47 913 SER A N 1
ATOM 7140 C CA . SER A 1 913 ? -9.185 -24.248 -48.704 1.00 44.47 913 SER A CA 1
ATOM 7141 C C . SER A 1 913 ? -9.784 -23.881 -47.332 1.00 44.47 913 SER A C 1
ATOM 7143 O O . SER A 1 913 ? -9.862 -22.691 -47.023 1.00 44.47 913 SER A O 1
ATOM 7145 N N . ASN A 1 914 ? -10.165 -24.840 -46.470 1.00 48.62 914 ASN A N 1
ATOM 7146 C CA . ASN A 1 914 ? -11.092 -24.583 -45.346 1.00 48.62 914 ASN A CA 1
ATOM 7147 C C . ASN A 1 914 ? -10.585 -23.696 -44.179 1.00 48.62 914 ASN A C 1
ATOM 7149 O O . ASN A 1 914 ? -11.358 -23.359 -43.274 1.00 48.62 914 ASN A O 1
ATOM 7153 N N . GLY A 1 915 ? -9.334 -23.240 -44.230 1.00 51.34 915 GLY A N 1
ATOM 7154 C CA . GLY A 1 915 ? -8.743 -22.320 -43.257 1.00 51.34 915 GLY A CA 1
ATOM 7155 C C . GLY A 1 915 ? -8.280 -22.996 -41.956 1.00 51.34 915 GLY A C 1
ATOM 7156 O O . GLY A 1 915 ? -8.615 -24.151 -41.682 1.00 51.34 915 GLY A O 1
ATOM 7157 N N . PRO A 1 916 ? -7.496 -22.290 -41.121 1.00 50.28 916 PRO A N 1
ATOM 7158 C CA . PRO A 1 916 ? -6.732 -22.899 -40.026 1.00 50.28 916 PRO A CA 1
ATOM 7159 C C . PRO A 1 916 ? -7.584 -23.432 -38.864 1.00 50.28 916 PRO A C 1
ATOM 7161 O O . PRO A 1 916 ? -7.131 -24.306 -38.126 1.00 50.28 916 PRO A O 1
ATOM 7164 N N . ILE A 1 917 ? -8.818 -22.939 -38.706 1.00 58.56 917 ILE A N 1
ATOM 7165 C CA . ILE A 1 917 ? -9.763 -23.380 -37.663 1.00 58.56 917 ILE A CA 1
ATOM 7166 C C . ILE A 1 917 ? -10.645 -24.575 -38.084 1.00 58.56 917 ILE A C 1
ATOM 7168 O O . ILE A 1 917 ? -11.542 -24.984 -37.341 1.00 58.56 917 ILE A O 1
ATOM 7172 N N . TYR A 1 918 ? -10.420 -25.142 -39.274 1.00 58.03 918 TYR A N 1
ATOM 7173 C CA . TYR A 1 918 ? -11.160 -26.302 -39.768 1.00 58.03 918 TYR A CA 1
ATOM 7174 C C . TYR A 1 918 ? -10.474 -27.626 -39.412 1.00 58.03 918 TYR A C 1
ATOM 7176 O O . TYR A 1 918 ? -9.251 -27.774 -39.450 1.00 58.03 918 TYR A O 1
ATOM 7184 N N . ASP A 1 919 ? -11.285 -28.615 -39.056 1.00 65.19 919 ASP A N 1
ATOM 7185 C CA . ASP A 1 919 ? -10.862 -29.951 -38.669 1.00 65.19 919 ASP A CA 1
ATOM 7186 C C . ASP A 1 919 ? -11.162 -30.931 -39.806 1.00 65.19 919 ASP A C 1
ATOM 7188 O O . ASP A 1 919 ? -12.282 -31.428 -39.943 1.00 65.19 919 ASP A O 1
ATOM 7192 N N . TYR A 1 920 ? -10.154 -31.174 -40.646 1.00 63.94 920 TYR A N 1
ATOM 7193 C CA . TYR A 1 920 ? -10.269 -32.015 -41.840 1.00 63.94 920 TYR A CA 1
ATOM 7194 C C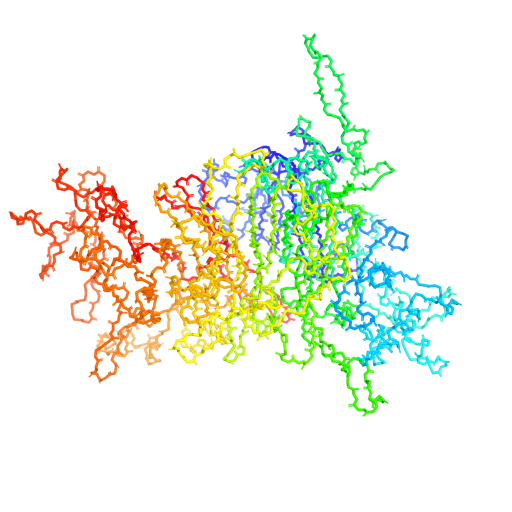 . TYR A 1 920 ? -10.601 -33.481 -41.537 1.00 63.94 920 TYR A C 1
ATOM 7196 O O . TYR A 1 920 ? -11.303 -34.112 -42.323 1.00 63.94 920 TYR A O 1
ATOM 7204 N N . ASP A 1 921 ? -10.181 -34.010 -40.384 1.00 70.56 921 ASP A N 1
ATOM 7205 C CA . ASP A 1 921 ? -10.530 -35.373 -39.962 1.00 70.56 921 ASP A CA 1
ATOM 7206 C C . ASP A 1 921 ? -11.997 -35.481 -39.514 1.00 70.56 921 ASP A C 1
ATOM 7208 O O . ASP A 1 921 ? -12.598 -36.559 -39.561 1.00 70.56 921 ASP A O 1
ATOM 7212 N N . LYS A 1 922 ? -12.584 -34.364 -39.060 1.00 70.31 922 LYS A N 1
ATOM 7213 C CA . LYS A 1 922 ? -13.958 -34.284 -38.539 1.00 70.31 922 LYS A CA 1
ATOM 7214 C C . LYS A 1 922 ? -14.940 -33.575 -39.496 1.00 70.31 922 LYS A C 1
ATOM 7216 O O . LYS A 1 922 ? -16.110 -33.448 -39.131 1.00 70.31 922 LYS A O 1
ATOM 7221 N N . ASP A 1 923 ? -14.484 -33.141 -40.678 1.00 69.06 923 ASP A N 1
ATOM 7222 C CA . ASP A 1 923 ? -15.233 -32.427 -41.739 1.00 69.06 923 ASP A CA 1
ATOM 7223 C C . ASP A 1 923 ? -16.028 -31.205 -41.222 1.00 69.06 923 ASP A C 1
ATOM 7225 O O . ASP A 1 923 ? -17.170 -30.946 -41.611 1.00 69.06 923 ASP A O 1
ATOM 7229 N N . ARG A 1 924 ? -15.453 -30.460 -40.266 1.00 64.56 924 ARG A N 1
ATOM 7230 C CA . ARG A 1 924 ? -16.128 -29.339 -39.583 1.00 64.56 924 ARG A CA 1
ATOM 7231 C C . ARG A 1 924 ? -15.143 -28.374 -38.933 1.00 64.56 924 ARG A C 1
ATOM 7233 O O . ARG A 1 924 ? -14.056 -28.775 -38.542 1.00 64.56 924 ARG A O 1
ATOM 7240 N N . TYR A 1 925 ? -15.559 -27.139 -38.677 1.00 60.31 925 TYR A N 1
ATOM 7241 C CA . TYR A 1 925 ? -14.850 -26.286 -37.719 1.00 60.31 925 TYR A CA 1
ATOM 7242 C C . TYR A 1 925 ? -14.975 -26.870 -36.305 1.00 60.31 925 TYR A C 1
ATOM 7244 O O . TYR A 1 925 ? -16.047 -27.355 -35.923 1.00 60.31 925 TYR A O 1
ATOM 7252 N N . SER A 1 926 ? -13.891 -26.850 -35.528 1.00 62.69 926 SER A N 1
ATOM 7253 C CA . SER A 1 926 ? -13.867 -27.410 -34.173 1.00 62.69 926 SER A CA 1
ATOM 7254 C C . SER A 1 926 ? -13.336 -26.406 -33.153 1.00 62.69 926 SER A C 1
ATOM 7256 O O . SER A 1 926 ? -12.447 -25.611 -33.446 1.00 62.69 926 SER A O 1
ATOM 7258 N N . PHE A 1 927 ? -13.887 -26.457 -31.935 1.00 67.00 927 PHE A N 1
ATOM 7259 C CA . PHE A 1 927 ? -13.422 -25.627 -30.820 1.00 67.00 927 PHE A CA 1
ATOM 7260 C C . PHE A 1 927 ? -11.937 -25.888 -30.528 1.00 67.00 927 PHE A C 1
ATOM 7262 O O . PHE A 1 927 ? -11.168 -24.953 -30.420 1.00 67.00 927 PHE A O 1
ATOM 7269 N N . GLU A 1 928 ? -11.509 -27.152 -30.578 1.00 69.00 928 GLU A N 1
ATOM 7270 C CA . GLU A 1 928 ? -10.107 -27.590 -30.495 1.00 69.00 928 GLU A CA 1
ATOM 7271 C C . GLU A 1 928 ? -9.169 -26.845 -31.471 1.00 69.00 928 GLU A C 1
ATOM 7273 O O . GLU A 1 928 ? -8.073 -26.432 -31.093 1.00 69.00 928 GLU A O 1
ATOM 7278 N N . LYS A 1 929 ? -9.603 -26.622 -32.720 1.00 66.00 929 LYS A N 1
ATOM 7279 C CA . LYS A 1 929 ? -8.841 -25.855 -33.718 1.00 66.00 929 LYS A CA 1
ATOM 7280 C C . LYS A 1 929 ? -8.910 -24.339 -33.490 1.00 66.00 929 LYS A C 1
ATOM 7282 O O . LYS A 1 929 ? -7.958 -23.652 -33.845 1.00 66.00 929 LYS A O 1
ATOM 7287 N N . LEU A 1 930 ? -9.985 -23.822 -32.888 1.00 69.19 930 LEU A N 1
ATOM 7288 C CA . LEU A 1 930 ? -10.099 -22.421 -32.461 1.00 69.19 930 LEU A CA 1
ATOM 7289 C C . LEU A 1 930 ? -9.201 -22.123 -31.249 1.00 69.19 930 LEU A C 1
ATOM 7291 O O . LEU A 1 930 ? -8.436 -21.167 -31.294 1.00 69.19 930 LEU A O 1
ATOM 7295 N N . THR A 1 931 ? -9.212 -22.971 -30.219 1.00 71.50 931 THR A N 1
ATOM 7296 C CA . THR A 1 931 ? -8.274 -22.897 -29.089 1.00 71.50 931 THR A CA 1
ATOM 7297 C C . THR A 1 931 ? -6.837 -22.968 -29.597 1.00 71.50 931 THR A C 1
ATOM 7299 O O . THR A 1 931 ? -6.020 -22.128 -29.245 1.00 71.50 931 THR A O 1
ATOM 7302 N N . GLY A 1 932 ? -6.533 -23.896 -30.514 1.00 66.75 932 GLY A N 1
ATOM 7303 C CA . GLY A 1 932 ? -5.208 -23.971 -31.135 1.00 66.75 932 GLY A CA 1
ATOM 7304 C C . GLY A 1 932 ? -4.836 -22.756 -31.995 1.00 66.75 932 GLY A C 1
ATOM 7305 O O . GLY A 1 932 ? -3.654 -22.454 -32.139 1.00 66.75 932 GLY A O 1
ATOM 7306 N N . TYR A 1 933 ? -5.821 -22.034 -32.535 1.00 66.94 933 TYR A N 1
ATOM 7307 C CA . TYR A 1 933 ? -5.613 -20.779 -33.254 1.00 66.94 933 TYR A CA 1
ATOM 7308 C C . TYR A 1 933 ? -5.275 -19.627 -32.305 1.00 66.94 933 TYR A C 1
ATOM 7310 O O . TYR A 1 933 ? -4.277 -18.956 -32.534 1.00 66.94 933 TYR A O 1
ATOM 7318 N N . ILE A 1 934 ? -6.068 -19.434 -31.245 1.00 70.12 934 ILE A N 1
ATOM 7319 C CA . ILE A 1 934 ? -5.879 -18.363 -30.251 1.00 70.12 934 ILE A CA 1
ATOM 7320 C C . ILE A 1 934 ? -4.592 -18.592 -29.446 1.00 70.12 934 ILE A C 1
ATOM 7322 O O . ILE A 1 934 ? -3.811 -17.671 -29.251 1.00 70.12 934 ILE A O 1
ATOM 7326 N N . ALA A 1 935 ? -4.325 -19.835 -29.038 1.00 70.62 935 ALA A N 1
ATOM 7327 C CA . ALA A 1 935 ? -3.117 -20.209 -28.305 1.00 70.62 935 ALA A CA 1
ATOM 7328 C C . ALA A 1 935 ? -1.873 -20.388 -29.198 1.00 70.62 935 ALA A C 1
ATOM 7330 O O . ALA A 1 935 ? -0.817 -20.779 -28.698 1.00 70.62 935 ALA A O 1
ATOM 7331 N N . GLY A 1 936 ? -1.973 -20.192 -30.517 1.00 65.56 936 GLY A N 1
ATOM 7332 C CA . GLY A 1 936 ? -0.849 -20.358 -31.443 1.00 65.56 936 GLY A CA 1
ATOM 7333 C C . GLY A 1 936 ? -0.230 -21.764 -31.478 1.00 65.56 936 GLY A C 1
ATOM 7334 O O . GLY A 1 936 ? 0.929 -21.914 -31.862 1.00 65.56 936 GLY A O 1
ATOM 7335 N N . THR A 1 937 ? -0.950 -22.829 -31.107 1.00 59.47 937 THR A N 1
ATOM 7336 C CA . THR A 1 937 ? -0.392 -24.197 -31.100 1.00 59.47 937 THR A CA 1
ATOM 7337 C C . THR A 1 937 ? -0.458 -24.829 -32.495 1.00 59.47 937 THR A C 1
ATOM 7339 O O . THR A 1 937 ? -1.530 -25.109 -33.033 1.00 59.47 937 THR A O 1
ATOM 7342 N N . GLY A 1 938 ? 0.705 -25.052 -33.113 1.00 53.03 938 GLY A N 1
ATOM 7343 C CA . GLY A 1 938 ? 0.761 -25.553 -34.494 1.00 53.03 938 GLY A CA 1
ATOM 7344 C C . GLY A 1 938 ? 2.141 -25.896 -35.052 1.00 53.03 938 GLY A C 1
ATOM 7345 O O . GLY A 1 938 ? 2.218 -26.305 -36.208 1.00 53.03 938 GLY A O 1
ATOM 7346 N N . CYS A 1 939 ? 3.201 -25.749 -34.259 1.00 51.56 939 CYS A N 1
ATOM 7347 C CA . CYS A 1 939 ? 4.567 -26.095 -34.635 1.00 51.56 939 CYS A CA 1
ATOM 7348 C C . CYS A 1 939 ? 5.008 -27.356 -33.870 1.00 51.56 939 CYS A C 1
ATOM 7350 O O . CYS A 1 939 ? 4.480 -27.638 -32.794 1.00 51.56 939 CYS A O 1
ATOM 7352 N N . GLU A 1 940 ? 5.978 -28.103 -34.400 1.00 51.66 940 GLU A N 1
ATOM 7353 C CA . GLU A 1 940 ? 6.588 -29.264 -33.732 1.00 51.66 940 GLU A CA 1
ATOM 7354 C C . GLU A 1 940 ? 8.121 -29.121 -33.707 1.00 51.66 940 GLU A C 1
ATOM 7356 O O . GLU A 1 940 ? 8.727 -28.554 -34.629 1.00 51.66 940 GLU A O 1
ATOM 7361 N N . ASP A 1 941 ? 8.746 -29.606 -32.634 1.00 49.72 941 ASP A N 1
ATOM 7362 C CA . ASP A 1 941 ? 10.202 -29.677 -32.506 1.00 49.72 941 ASP A CA 1
ATOM 7363 C C . ASP A 1 941 ? 10.801 -30.848 -33.321 1.00 49.72 941 ASP A C 1
ATOM 7365 O O . ASP A 1 941 ? 10.125 -31.522 -34.102 1.00 49.72 941 ASP A O 1
ATOM 7369 N N . VAL A 1 942 ? 12.100 -31.114 -33.154 1.00 49.12 942 VAL A N 1
ATOM 7370 C CA . VAL A 1 942 ? 12.783 -32.232 -33.834 1.00 49.12 942 VAL A CA 1
ATOM 7371 C C . VAL A 1 942 ? 12.367 -33.627 -33.336 1.00 49.12 942 VAL A C 1
ATOM 7373 O O . VAL A 1 942 ? 12.704 -34.618 -33.989 1.00 49.12 942 VAL A O 1
ATOM 7376 N N . ASN A 1 943 ? 11.660 -33.718 -32.208 1.00 49.44 943 ASN A N 1
ATOM 7377 C CA . ASN A 1 943 ? 11.150 -34.951 -31.609 1.00 49.44 943 ASN A CA 1
ATOM 7378 C C . ASN A 1 943 ? 9.663 -35.203 -31.940 1.00 49.44 943 ASN A C 1
ATOM 7380 O O . ASN A 1 943 ? 9.201 -36.339 -31.805 1.00 49.44 943 ASN A O 1
ATOM 7384 N N . GLY A 1 944 ? 8.948 -34.189 -32.440 1.00 50.31 944 GLY A N 1
ATOM 7385 C CA . GLY A 1 944 ? 7.506 -34.224 -32.713 1.00 50.31 944 GLY A CA 1
ATOM 7386 C C . GLY A 1 944 ? 6.652 -33.690 -31.559 1.00 50.31 944 GLY A C 1
ATOM 7387 O O . GLY A 1 944 ? 5.434 -33.875 -31.564 1.00 50.31 944 GLY A O 1
ATOM 7388 N N . ASP A 1 945 ? 7.267 -33.045 -30.566 1.00 52.50 945 ASP A N 1
ATOM 7389 C CA . ASP A 1 945 ? 6.560 -32.399 -29.467 1.00 52.50 945 ASP A CA 1
ATOM 7390 C C . ASP A 1 945 ? 6.028 -31.036 -29.928 1.00 52.50 945 ASP A C 1
ATOM 7392 O O . ASP A 1 945 ? 6.723 -30.271 -30.604 1.00 52.50 945 ASP A O 1
ATOM 7396 N N . ARG A 1 946 ? 4.771 -30.721 -29.585 1.00 51.62 946 ARG A N 1
ATOM 7397 C CA . ARG A 1 946 ? 4.147 -29.448 -29.971 1.00 51.62 946 ARG A CA 1
ATOM 7398 C C . ARG A 1 946 ? 4.841 -28.281 -29.280 1.00 51.62 946 ARG A C 1
ATOM 7400 O O . ARG A 1 946 ? 4.782 -28.170 -28.060 1.00 51.62 946 ARG A O 1
ATOM 7407 N N . ILE A 1 947 ? 5.380 -27.368 -30.079 1.00 48.44 947 ILE A N 1
ATOM 7408 C CA . ILE A 1 947 ? 5.962 -26.110 -29.614 1.00 48.44 947 ILE A CA 1
ATOM 7409 C C . ILE A 1 947 ? 5.039 -24.930 -29.909 1.00 48.44 947 ILE A C 1
ATOM 7411 O O . ILE A 1 947 ? 4.231 -24.915 -30.845 1.00 48.44 947 ILE A O 1
ATOM 7415 N N . THR A 1 948 ? 5.184 -23.925 -29.062 1.00 48.94 948 THR A N 1
ATOM 7416 C CA . THR A 1 948 ? 4.368 -22.721 -28.970 1.00 48.94 948 THR A CA 1
ATOM 7417 C C . THR A 1 948 ? 5.176 -21.514 -29.431 1.00 48.94 948 THR A C 1
ATOM 7419 O O . THR A 1 948 ? 6.216 -21.236 -28.844 1.00 48.94 948 THR A O 1
ATOM 7422 N N . THR A 1 949 ? 4.699 -20.770 -30.432 1.00 48.09 949 THR A N 1
ATOM 7423 C CA . THR A 1 949 ? 5.391 -19.571 -30.944 1.00 48.09 949 THR A CA 1
ATOM 7424 C C . THR A 1 949 ? 4.504 -18.319 -30.894 1.00 48.09 949 THR A C 1
ATOM 7426 O O . THR A 1 949 ? 3.282 -18.415 -31.000 1.00 48.09 949 THR A O 1
ATOM 7429 N N . GLY A 1 950 ? 5.143 -17.150 -30.749 1.00 51.19 950 GLY A N 1
ATOM 7430 C CA . GLY A 1 950 ? 4.680 -15.838 -31.230 1.00 51.19 950 GLY A CA 1
ATOM 7431 C C . GLY A 1 950 ? 3.607 -15.045 -30.467 1.00 51.19 950 GLY A C 1
ATOM 7432 O O . GLY A 1 950 ? 3.464 -15.159 -29.256 1.00 51.19 950 GLY A O 1
ATOM 7433 N N . LEU A 1 951 ? 2.930 -14.165 -31.219 1.00 55.91 951 LEU A N 1
ATOM 7434 C CA . LEU A 1 951 ? 2.197 -12.965 -30.766 1.00 55.91 951 LEU A CA 1
ATOM 7435 C C . LEU A 1 951 ? 0.673 -13.155 -30.672 1.00 55.91 951 LEU A C 1
ATOM 7437 O O . LEU A 1 951 ? -0.097 -12.216 -30.885 1.00 55.91 951 LEU A O 1
ATOM 7441 N N . ASP A 1 952 ? 0.229 -14.388 -30.468 1.00 67.31 952 ASP A N 1
ATOM 7442 C CA . ASP A 1 952 ? -1.184 -14.744 -30.589 1.00 67.31 952 ASP A CA 1
ATOM 7443 C C . ASP A 1 952 ? -1.948 -14.452 -29.279 1.00 67.31 952 ASP A C 1
ATOM 7445 O O . ASP A 1 952 ? -1.394 -14.527 -28.181 1.00 67.31 952 ASP A O 1
ATOM 7449 N N . GLY A 1 953 ? -3.232 -14.103 -29.378 1.00 75.50 953 GLY A N 1
ATOM 7450 C CA . GLY A 1 953 ? -4.072 -13.870 -28.203 1.00 75.50 953 GLY A CA 1
ATOM 7451 C C . GLY A 1 953 ? -5.491 -13.428 -28.538 1.00 75.50 953 GLY A C 1
ATOM 7452 O O . GLY A 1 953 ? -5.995 -13.688 -29.633 1.00 75.50 953 GLY A O 1
ATOM 7453 N N . TRP A 1 954 ? -6.159 -12.758 -27.600 1.00 76.50 954 TRP A N 1
ATOM 7454 C CA . TRP A 1 954 ? -7.538 -12.297 -27.770 1.00 76.50 954 TRP A CA 1
ATOM 7455 C C . TRP A 1 954 ? -7.823 -10.958 -27.080 1.00 76.50 954 TRP A C 1
ATOM 7457 O O . TRP A 1 954 ? -7.106 -10.540 -26.172 1.00 76.50 954 TRP A O 1
ATOM 7467 N N . TYR A 1 955 ? -8.897 -10.293 -27.513 1.00 76.88 955 TYR A N 1
ATOM 7468 C CA . TYR A 1 955 ? -9.440 -9.103 -26.857 1.00 76.88 955 TYR A CA 1
ATOM 7469 C C . TYR A 1 955 ? -10.974 -9.042 -26.929 1.00 76.88 955 TYR A C 1
ATOM 7471 O O . TYR A 1 955 ? -11.595 -9.619 -27.820 1.00 76.88 955 TYR A O 1
ATOM 7479 N N . HIS A 1 956 ? -11.572 -8.333 -25.980 1.00 75.25 956 HIS A N 1
ATOM 7480 C CA . HIS A 1 956 ? -13.006 -8.106 -25.812 1.00 75.25 956 HIS A CA 1
ATOM 7481 C C . HIS A 1 956 ? -13.241 -6.599 -25.681 1.00 75.25 956 HIS A C 1
ATOM 7483 O O . HIS A 1 956 ? -12.625 -5.983 -24.812 1.00 75.25 956 HIS A O 1
ATOM 7489 N N . ILE A 1 957 ? -14.088 -5.995 -26.520 1.00 73.94 957 ILE A N 1
ATOM 7490 C CA . ILE A 1 957 ? -14.453 -4.575 -26.379 1.00 73.94 957 ILE A CA 1
ATOM 7491 C C . ILE A 1 957 ? -15.662 -4.474 -25.443 1.00 73.94 957 ILE A C 1
ATOM 7493 O O . ILE A 1 957 ? -16.653 -5.179 -25.640 1.00 73.94 957 ILE A O 1
ATOM 7497 N N . PHE A 1 958 ? -15.604 -3.585 -24.447 1.00 73.44 958 PHE A N 1
ATOM 7498 C CA . PHE A 1 958 ? -16.719 -3.394 -23.515 1.00 73.44 958 PHE A CA 1
ATOM 7499 C C . PHE A 1 958 ? -17.981 -2.857 -24.210 1.00 73.44 958 PHE A C 1
ATOM 7501 O O . PHE A 1 958 ? -17.919 -2.208 -25.256 1.00 73.44 958 PHE A O 1
ATOM 7508 N N . HIS A 1 959 ? -19.150 -3.151 -23.637 1.00 69.06 959 HIS A N 1
ATOM 7509 C CA . HIS A 1 959 ? -20.431 -2.918 -24.304 1.00 69.06 959 HIS A CA 1
ATOM 7510 C C . HIS A 1 959 ? -20.901 -1.454 -24.252 1.00 69.06 959 HIS A C 1
ATOM 7512 O O . HIS A 1 959 ? -21.445 -0.964 -25.246 1.00 69.06 959 HIS A O 1
ATOM 7518 N N . ASP A 1 960 ? -20.695 -0.740 -23.141 1.00 66.12 960 ASP A N 1
ATOM 7519 C CA . ASP A 1 960 ? -20.874 0.716 -23.069 1.00 66.12 960 ASP A CA 1
ATOM 7520 C C . ASP A 1 960 ? -19.524 1.431 -23.301 1.00 66.12 960 ASP A C 1
ATOM 7522 O O . ASP A 1 960 ? -18.548 1.110 -22.622 1.00 66.12 960 ASP A O 1
ATOM 7526 N N . PRO A 1 961 ? -19.438 2.453 -24.179 1.00 63.44 961 PRO A N 1
ATOM 7527 C CA . PRO A 1 961 ? -18.207 3.226 -24.399 1.00 63.44 961 PRO A CA 1
ATOM 7528 C C . PRO A 1 961 ? -17.627 3.923 -23.156 1.00 63.44 961 PRO A C 1
ATOM 7530 O O . PRO A 1 961 ? -16.507 4.432 -23.193 1.00 63.44 961 PRO A O 1
ATOM 7533 N N . ARG A 1 962 ? -18.369 3.967 -22.045 1.00 69.06 962 ARG A N 1
ATOM 7534 C CA . ARG A 1 962 ? -17.919 4.490 -20.746 1.00 69.06 962 ARG A CA 1
ATOM 7535 C C . ARG A 1 962 ? -17.326 3.428 -19.833 1.00 69.06 962 ARG A C 1
ATOM 7537 O O . ARG A 1 962 ? -16.777 3.781 -18.799 1.00 69.06 962 ARG A O 1
ATOM 7544 N N . GLU A 1 963 ? -17.423 2.146 -20.170 1.00 74.00 963 GLU A N 1
ATOM 7545 C CA . GLU A 1 963 ? -16.818 1.097 -19.355 1.00 74.00 963 GLU A CA 1
ATOM 7546 C C . GLU A 1 963 ? -15.292 1.205 -19.338 1.00 74.00 963 GLU A C 1
ATOM 7548 O O . GLU A 1 963 ? -14.640 1.457 -20.349 1.00 74.00 963 GLU A O 1
ATOM 7553 N N . ARG A 1 964 ? -14.714 1.027 -18.156 1.00 81.38 964 ARG A N 1
ATOM 7554 C CA . ARG A 1 964 ? -13.278 1.024 -17.884 1.00 81.38 964 ARG A CA 1
ATOM 7555 C C . ARG A 1 964 ? -12.985 -0.197 -17.016 1.00 81.38 964 ARG A C 1
ATOM 7557 O O . ARG A 1 964 ? -13.721 -0.442 -16.060 1.00 81.38 964 ARG A O 1
ATOM 7564 N N . ASN A 1 965 ? -11.914 -0.936 -17.282 1.00 84.44 965 ASN A N 1
ATOM 7565 C CA . ASN A 1 965 ? -11.389 -1.892 -16.310 1.00 84.44 965 ASN A CA 1
ATOM 7566 C C . ASN A 1 965 ? -10.305 -1.194 -15.479 1.00 84.44 965 ASN A C 1
ATOM 7568 O O . ASN A 1 965 ? -9.312 -0.706 -16.005 1.00 84.44 965 ASN A O 1
ATOM 7572 N N . ILE A 1 966 ? -10.550 -1.110 -14.173 1.00 78.88 966 ILE A N 1
ATOM 7573 C CA . ILE A 1 966 ? -9.642 -0.521 -13.176 1.00 78.88 966 ILE A CA 1
ATOM 7574 C C . ILE A 1 966 ? -9.369 -1.516 -12.038 1.00 78.88 966 ILE A C 1
ATOM 7576 O O . ILE A 1 966 ? -9.019 -1.131 -10.925 1.00 78.88 966 ILE A O 1
ATOM 7580 N N . SER A 1 967 ? -9.556 -2.810 -12.312 1.00 73.94 967 SER A N 1
ATOM 7581 C CA . SER A 1 967 ? -9.416 -3.902 -11.351 1.00 73.94 967 SER A CA 1
ATOM 7582 C C . SER A 1 967 ? -8.625 -5.058 -11.952 1.00 73.94 967 SER A C 1
ATOM 7584 O O . SER A 1 967 ? -8.936 -5.519 -13.053 1.00 73.94 967 SER A O 1
ATOM 7586 N N . THR A 1 968 ? -7.695 -5.608 -11.179 1.00 79.19 968 THR A N 1
ATOM 7587 C CA . THR A 1 968 ? -7.056 -6.897 -11.466 1.00 79.19 968 THR A CA 1
ATOM 7588 C C . THR A 1 968 ? -8.118 -7.990 -11.623 1.00 79.19 968 THR A C 1
ATOM 7590 O O . THR A 1 968 ? -9.102 -8.018 -10.880 1.00 79.19 968 THR A O 1
ATOM 7593 N N . ALA A 1 969 ? -7.944 -8.873 -12.604 1.00 79.19 969 ALA A N 1
ATOM 7594 C CA . ALA A 1 969 ? -8.851 -9.992 -12.823 1.00 79.19 969 ALA A CA 1
ATOM 7595 C C . ALA A 1 969 ? -8.533 -11.167 -11.889 1.00 79.19 969 ALA A C 1
ATOM 7597 O O . ALA A 1 969 ? -7.558 -11.176 -11.139 1.00 79.19 969 ALA A O 1
ATOM 7598 N N . SER A 1 970 ? -9.388 -12.180 -11.905 1.00 74.50 970 SER A N 1
ATOM 7599 C CA . SER A 1 970 ? -9.216 -13.401 -11.126 1.00 74.50 970 SER A CA 1
ATOM 7600 C C . SER A 1 970 ? -9.592 -14.611 -11.965 1.00 74.50 970 SER A C 1
ATOM 7602 O O . SER A 1 970 ? -10.665 -14.657 -12.566 1.00 74.50 970 SER A O 1
ATOM 7604 N N . LEU A 1 971 ? -8.701 -15.600 -11.995 1.00 68.00 971 LEU A N 1
ATOM 7605 C CA . LEU A 1 971 ? -8.922 -16.881 -12.654 1.00 68.00 971 LEU A CA 1
ATOM 7606 C C . LEU A 1 971 ? -9.373 -17.911 -11.609 1.00 68.00 971 LEU A C 1
ATOM 7608 O O . LEU A 1 971 ? -8.704 -18.094 -10.593 1.00 68.00 971 LEU A O 1
ATOM 7612 N N . LEU A 1 972 ? -10.500 -18.585 -11.845 1.00 65.62 972 LEU A N 1
ATOM 7613 C CA . LEU A 1 972 ? -11.027 -19.621 -10.949 1.00 65.62 972 LEU A CA 1
ATOM 7614 C C . LEU A 1 972 ? -11.404 -20.869 -11.756 1.00 65.62 972 LEU A C 1
ATOM 7616 O O . LEU A 1 972 ? -12.542 -21.022 -12.205 1.00 65.62 972 LEU A O 1
ATOM 7620 N N . GLY A 1 973 ? -10.425 -21.757 -11.944 1.00 65.81 973 GLY A N 1
ATOM 7621 C CA . GLY A 1 973 ? -10.503 -22.816 -12.954 1.00 65.81 973 GLY A CA 1
ATOM 7622 C C . GLY A 1 973 ? -10.537 -22.207 -14.358 1.00 65.81 973 GLY A C 1
ATOM 7623 O O . GLY A 1 973 ? -9.896 -21.189 -14.602 1.00 65.81 973 GLY A O 1
ATOM 7624 N N . ASP A 1 974 ? -11.345 -22.777 -15.247 1.00 61.09 974 ASP A N 1
ATOM 7625 C CA . ASP A 1 974 ? -11.465 -22.382 -16.664 1.00 61.09 974 ASP A CA 1
ATOM 7626 C C . ASP A 1 974 ? -12.340 -21.114 -16.868 1.00 61.09 974 ASP A C 1
ATOM 7628 O O . ASP A 1 974 ? -13.113 -20.992 -17.825 1.00 61.09 974 ASP A O 1
ATOM 7632 N N . MET A 1 975 ? -12.331 -20.198 -15.894 1.00 62.03 975 MET A N 1
ATOM 7633 C CA . MET A 1 975 ? -13.202 -19.021 -15.851 1.00 62.03 975 MET A CA 1
ATOM 7634 C C . MET A 1 975 ? -12.429 -17.783 -15.428 1.00 62.03 975 MET A C 1
ATOM 7636 O O . MET A 1 975 ? -11.918 -17.710 -14.306 1.00 62.03 975 MET A O 1
ATOM 7640 N N . LEU A 1 976 ? -12.414 -16.791 -16.315 1.00 70.44 976 LEU A N 1
ATOM 7641 C CA . LEU A 1 976 ? -11.859 -15.475 -16.046 1.00 70.44 976 LEU A CA 1
ATOM 7642 C C . LEU A 1 976 ? -12.971 -14.533 -15.578 1.00 70.44 976 LEU A C 1
ATOM 7644 O O . LEU A 1 976 ? -13.980 -14.354 -16.268 1.00 70.44 976 LEU A O 1
ATOM 7648 N N . TYR A 1 977 ? -12.749 -13.925 -14.416 1.00 72.88 977 TYR A N 1
ATOM 7649 C CA . TYR A 1 977 ? -13.607 -12.916 -13.811 1.00 72.88 977 TYR A CA 1
ATOM 7650 C C . TYR A 1 977 ? -12.883 -11.574 -13.778 1.00 72.88 977 TYR A C 1
ATOM 7652 O O . TYR A 1 977 ? -11.765 -11.483 -13.274 1.00 72.88 977 TYR A O 1
ATOM 7660 N N . PHE A 1 978 ? -13.533 -10.522 -14.258 1.00 73.00 978 PHE A N 1
ATOM 7661 C CA . PHE A 1 978 ? -13.071 -9.142 -14.117 1.00 73.00 978 PHE A CA 1
ATOM 7662 C C . PHE A 1 978 ? -14.266 -8.232 -13.833 1.00 73.00 978 PHE A C 1
ATOM 7664 O O . PHE A 1 978 ? -15.407 -8.598 -14.136 1.00 73.00 978 PHE A O 1
ATOM 7671 N N . THR A 1 979 ? -14.017 -7.056 -13.250 1.00 69.81 979 THR A N 1
ATOM 7672 C CA . THR A 1 979 ? -15.046 -6.022 -13.115 1.00 69.81 979 THR A CA 1
ATOM 7673 C C . THR A 1 979 ? -14.775 -4.857 -14.063 1.00 69.81 979 THR A C 1
ATOM 7675 O O . THR A 1 979 ? -13.630 -4.433 -14.253 1.00 69.81 979 THR A O 1
ATOM 7678 N N . SER A 1 980 ? -15.833 -4.350 -14.695 1.00 70.38 980 SER A N 1
ATOM 7679 C CA . SER A 1 980 ? -15.814 -3.051 -15.372 1.00 70.38 980 SER A CA 1
ATOM 7680 C C . SER A 1 980 ? -16.558 -2.006 -14.535 1.00 70.38 980 SER A C 1
ATOM 7682 O O . SER A 1 980 ? -17.368 -2.328 -13.662 1.00 70.38 980 SER A O 1
ATOM 7684 N N . TYR A 1 981 ? -16.223 -0.741 -14.769 1.00 70.94 981 TYR A N 1
ATOM 7685 C CA . TYR A 1 981 ? -16.754 0.441 -14.099 1.00 70.94 981 TYR A CA 1
ATOM 7686 C C . TYR A 1 981 ? -17.237 1.443 -15.151 1.00 70.94 981 TYR A C 1
ATOM 7688 O O . TYR A 1 981 ? -16.521 1.708 -16.112 1.00 70.94 981 TYR A O 1
ATOM 7696 N N . GLN A 1 982 ? -18.417 2.033 -14.949 1.00 69.25 982 GLN A N 1
ATOM 7697 C CA . GLN A 1 982 ? -18.937 3.136 -15.764 1.00 69.25 982 GLN A CA 1
ATOM 7698 C C . GLN A 1 982 ? -18.947 4.451 -14.961 1.00 69.25 982 GLN A C 1
ATOM 7700 O O . GLN A 1 982 ? -19.659 4.530 -13.953 1.00 69.25 982 GLN A O 1
ATOM 7705 N N . PRO A 1 983 ? -18.239 5.509 -15.399 1.00 63.62 983 PRO A N 1
ATOM 7706 C CA . PRO A 1 983 ? -18.401 6.842 -14.845 1.00 63.62 983 PRO A CA 1
ATOM 7707 C C . PRO A 1 983 ? -19.781 7.440 -15.128 1.00 63.62 983 PRO A C 1
ATOM 7709 O O . PRO A 1 983 ? -20.318 7.366 -16.237 1.00 63.62 983 PRO A O 1
ATOM 7712 N N . LEU A 1 984 ? -20.346 8.092 -14.110 1.00 55.59 984 LEU A N 1
ATOM 7713 C CA . LEU A 1 984 ? -21.607 8.822 -14.202 1.00 55.59 984 LEU A CA 1
ATOM 7714 C C . LEU A 1 984 ? -21.501 10.170 -13.481 1.00 55.59 984 LEU A C 1
ATOM 7716 O O . LEU A 1 984 ? -21.471 10.230 -12.255 1.00 55.59 984 LEU A O 1
ATOM 7720 N N . MET A 1 985 ? -21.508 11.257 -14.256 1.00 50.12 985 MET A N 1
ATOM 7721 C CA . MET A 1 985 ? -21.681 12.628 -13.765 1.00 50.12 985 MET A CA 1
ATOM 7722 C C . MET A 1 985 ? -23.169 12.990 -13.703 1.00 50.12 985 MET A C 1
ATOM 7724 O O . MET A 1 985 ? -23.773 13.371 -14.709 1.00 50.12 985 MET A O 1
ATOM 7728 N N . ILE A 1 986 ? -23.780 12.917 -12.517 1.00 41.88 986 ILE A N 1
ATOM 7729 C CA . ILE A 1 986 ? -25.154 13.404 -12.314 1.00 41.88 986 ILE A CA 1
ATOM 7730 C C . ILE A 1 986 ? -25.131 14.935 -12.204 1.00 41.88 986 ILE A C 1
ATOM 7732 O O . ILE A 1 986 ? -24.994 15.507 -11.124 1.00 41.88 986 ILE A O 1
ATOM 7736 N N . SER A 1 987 ? -25.297 15.626 -13.336 1.00 35.44 987 SER A N 1
ATOM 7737 C CA . SER A 1 987 ? -25.292 17.094 -13.416 1.00 35.44 987 SER A CA 1
ATOM 7738 C C . SER A 1 987 ? -26.591 17.736 -12.885 1.00 35.44 987 SER A C 1
ATOM 7740 O O . SER A 1 987 ? -27.325 18.421 -13.610 1.00 35.44 987 SER A O 1
ATOM 7742 N N . ALA A 1 988 ? -26.899 17.536 -11.603 1.00 30.38 988 ALA A N 1
ATOM 7743 C CA . ALA A 1 988 ? -28.002 18.210 -10.928 1.00 30.38 988 ALA A CA 1
ATOM 7744 C C . ALA A 1 988 ? -27.660 19.696 -10.700 1.00 30.38 988 ALA A C 1
ATOM 7746 O O . ALA A 1 988 ? -27.105 20.075 -9.673 1.00 30.38 988 ALA A O 1
ATOM 7747 N N . ARG A 1 989 ? -28.021 20.566 -11.659 1.00 30.39 989 ARG A N 1
ATOM 7748 C CA . ARG A 1 989 ? -27.905 22.037 -11.548 1.00 30.39 989 ARG A CA 1
ATOM 7749 C C . ARG A 1 989 ? -28.770 22.606 -10.407 1.00 30.39 989 ARG A C 1
ATOM 7751 O O . ARG A 1 989 ? -29.811 23.222 -10.652 1.00 30.39 989 ARG A O 1
ATOM 7758 N N . LEU A 1 990 ? -28.313 22.477 -9.165 1.00 24.36 990 LEU A N 1
ATOM 7759 C CA . LEU A 1 990 ? -28.839 23.199 -8.010 1.00 24.36 990 LEU A CA 1
ATOM 7760 C C . LEU A 1 990 ? -27.960 24.417 -7.712 1.00 24.36 990 LEU A C 1
ATOM 7762 O O . LEU A 1 990 ? -26.741 24.351 -7.610 1.00 24.36 990 LEU A O 1
ATOM 7766 N N . LYS A 1 991 ? -28.602 25.583 -7.638 1.00 26.94 991 LYS A N 1
ATOM 7767 C CA . LYS A 1 991 ? -27.918 26.874 -7.524 1.00 26.94 991 LYS A CA 1
ATOM 7768 C C . LYS A 1 991 ? -27.237 27.019 -6.159 1.00 26.94 991 LYS A C 1
ATOM 7770 O O . LYS A 1 991 ? -27.930 27.197 -5.163 1.00 26.94 991 LYS A O 1
ATOM 7775 N N . GLY A 1 992 ? -25.908 27.119 -6.152 1.00 25.86 992 GLY A N 1
ATOM 7776 C CA . GLY A 1 992 ? -25.180 27.840 -5.099 1.00 25.86 992 GLY A CA 1
ATOM 7777 C C . GLY A 1 992 ? -24.584 27.017 -3.955 1.00 25.86 992 GLY A C 1
ATOM 7778 O O . GLY A 1 992 ? -24.340 27.590 -2.898 1.00 25.86 992 GLY A O 1
ATOM 7779 N N . ARG A 1 993 ? -24.314 25.723 -4.150 1.00 24.02 993 ARG A N 1
ATOM 7780 C CA . ARG A 1 993 ? -23.350 24.968 -3.331 1.00 24.02 993 ARG A CA 1
ATOM 7781 C C . ARG A 1 993 ? -22.419 24.193 -4.260 1.00 24.02 993 ARG A C 1
ATOM 7783 O O . ARG A 1 993 ? -22.877 23.694 -5.283 1.00 24.02 993 ARG A O 1
ATOM 7790 N N . VAL A 1 994 ? -21.134 24.129 -3.916 1.00 23.92 994 VAL A N 1
ATOM 7791 C CA . VAL A 1 994 ? -20.186 23.210 -4.557 1.00 23.92 994 VAL A CA 1
ATOM 7792 C C . VAL A 1 994 ? -20.497 21.832 -3.982 1.00 23.92 994 VAL A C 1
ATOM 7794 O O . VAL A 1 994 ? -20.161 21.559 -2.836 1.00 23.92 994 VAL A O 1
ATOM 7797 N N . SER A 1 995 ? -21.246 21.022 -4.726 1.00 23.73 995 SER A N 1
ATOM 7798 C CA . SER A 1 995 ? -21.542 19.637 -4.363 1.00 23.73 995 SER A CA 1
ATOM 7799 C C . SER A 1 995 ? -20.676 18.714 -5.204 1.00 23.73 995 SER A C 1
ATOM 7801 O O . SER A 1 995 ? -20.817 18.717 -6.430 1.00 23.73 995 SER A O 1
ATOM 7803 N N . PHE A 1 996 ? -19.839 17.908 -4.553 1.00 31.84 996 PHE A N 1
ATOM 7804 C CA . PHE A 1 996 ? -19.264 16.730 -5.193 1.00 31.84 996 PHE A CA 1
ATOM 7805 C C . PHE A 1 996 ? -20.400 15.836 -5.709 1.00 31.84 996 PHE A C 1
ATOM 7807 O O . PHE A 1 996 ? -21.454 15.723 -5.078 1.00 31.84 996 PHE A O 1
ATOM 7814 N N . THR A 1 997 ? -20.225 15.289 -6.906 1.00 29.30 997 THR A N 1
ATOM 7815 C CA . THR A 1 997 ? -21.265 14.564 -7.637 1.00 29.30 997 THR A CA 1
ATOM 7816 C C . THR A 1 997 ? -21.309 13.094 -7.230 1.00 29.30 997 THR A C 1
ATOM 7818 O O . THR A 1 997 ? -20.308 12.387 -7.340 1.00 29.30 997 THR A O 1
ATOM 7821 N N . ASP A 1 998 ? -22.491 12.615 -6.826 1.00 32.56 998 ASP A N 1
ATOM 7822 C CA . ASP A 1 998 ? -22.753 11.187 -6.622 1.00 32.56 998 ASP A CA 1
ATOM 7823 C C . ASP A 1 998 ? -22.499 10.418 -7.927 1.00 32.56 998 ASP A C 1
ATOM 7825 O O . ASP A 1 998 ? -23.275 10.508 -8.886 1.00 32.56 998 ASP A O 1
ATOM 7829 N N . SER A 1 999 ? -21.416 9.642 -7.967 1.00 35.25 999 SER A N 1
ATOM 7830 C CA . SER A 1 999 ? -21.144 8.709 -9.056 1.00 35.25 999 SER A CA 1
ATOM 7831 C C . SER A 1 999 ? -21.797 7.363 -8.758 1.00 35.25 999 SER A C 1
ATOM 7833 O O . SER A 1 999 ? -21.363 6.648 -7.853 1.00 35.25 999 SER A O 1
ATOM 7835 N N . ILE A 1 1000 ? -22.804 6.977 -9.543 1.00 33.00 1000 ILE A N 1
ATOM 7836 C CA . ILE A 1 1000 ? -23.337 5.610 -9.499 1.00 33.00 1000 ILE A CA 1
ATOM 7837 C C . ILE A 1 1000 ? -22.291 4.679 -10.121 1.00 33.00 1000 ILE A C 1
ATOM 7839 O O . ILE A 1 1000 ? -22.184 4.577 -11.340 1.00 33.00 1000 ILE A O 1
ATOM 7843 N N . ILE A 1 1001 ? -21.530 3.985 -9.279 1.00 40.03 1001 ILE A N 1
ATOM 7844 C CA . ILE A 1 1001 ? -20.657 2.890 -9.702 1.00 40.03 1001 ILE A CA 1
ATOM 7845 C C . ILE A 1 1001 ? -21.554 1.683 -9.992 1.00 40.03 1001 ILE A C 1
ATOM 7847 O O . ILE A 1 1001 ? -22.185 1.143 -9.083 1.00 40.03 1001 ILE A O 1
ATOM 7851 N N . ARG A 1 1002 ? -21.616 1.249 -11.255 1.00 36.53 1002 ARG A N 1
ATOM 7852 C CA . ARG A 1 1002 ? -22.140 -0.073 -11.626 1.00 36.53 1002 ARG A CA 1
ATOM 7853 C C . ARG A 1 1002 ? -20.955 -1.011 -11.866 1.00 36.53 1002 ARG A C 1
ATOM 7855 O O . ARG A 1 1002 ? -20.331 -0.884 -12.915 1.00 36.53 1002 ARG A O 1
ATOM 7862 N N . PRO A 1 1003 ? -20.606 -1.892 -10.911 1.00 39.38 1003 PRO A N 1
ATOM 7863 C CA . PRO A 1 1003 ? -19.642 -2.948 -11.163 1.00 39.38 1003 PRO A CA 1
ATOM 7864 C C . PRO A 1 1003 ? -20.333 -4.060 -11.956 1.00 39.38 1003 PRO A C 1
ATOM 7866 O O . PRO A 1 1003 ? -21.241 -4.714 -11.439 1.00 39.38 1003 PRO A O 1
ATOM 7869 N N . GLU A 1 1004 ? -19.915 -4.288 -13.197 1.00 42.44 1004 GLU A N 1
ATOM 7870 C CA . GLU A 1 1004 ? -20.387 -5.439 -13.974 1.00 42.44 1004 GLU A CA 1
ATOM 7871 C C . GLU A 1 1004 ? -19.400 -6.599 -13.827 1.00 42.44 1004 GLU A C 1
ATOM 7873 O O . GLU A 1 1004 ? -18.204 -6.441 -14.075 1.00 42.44 1004 GLU A O 1
ATOM 7878 N N . LEU A 1 1005 ? -19.891 -7.759 -13.373 1.00 40.94 1005 LEU A N 1
ATOM 7879 C CA . LEU A 1 1005 ? -19.095 -8.980 -13.269 1.00 40.94 1005 LEU A CA 1
ATOM 7880 C C . LEU A 1 1005 ? -19.161 -9.734 -14.594 1.00 40.94 1005 LEU A C 1
ATOM 7882 O O . LEU A 1 1005 ? -20.139 -10.428 -14.883 1.00 40.94 1005 LEU A O 1
ATOM 7886 N N . HIS A 1 1006 ? -18.089 -9.638 -15.367 1.00 46.50 1006 HIS A N 1
ATOM 7887 C CA . HIS A 1 1006 ? -17.966 -10.357 -16.625 1.00 46.50 1006 HIS A CA 1
ATOM 7888 C C . HIS A 1 1006 ? -17.420 -11.765 -16.392 1.00 46.50 1006 HIS A C 1
ATOM 7890 O O . HIS A 1 1006 ? -16.581 -11.992 -15.517 1.00 46.50 1006 HIS A O 1
ATOM 7896 N N . ARG A 1 1007 ? -17.912 -12.726 -17.180 1.00 37.03 1007 ARG A N 1
ATOM 7897 C CA . ARG A 1 1007 ? -17.481 -14.129 -17.146 1.00 37.03 1007 ARG A CA 1
ATOM 7898 C C . ARG A 1 1007 ? -17.128 -14.587 -18.551 1.00 37.03 1007 ARG A C 1
ATOM 7900 O O . ARG A 1 1007 ? -18.019 -14.870 -19.352 1.00 37.03 1007 ARG A O 1
ATOM 7907 N N . LEU A 1 1008 ? -15.836 -14.748 -18.807 1.00 41.16 1008 LEU A N 1
ATOM 7908 C CA . LEU A 1 1008 ? -15.348 -15.430 -20.000 1.00 41.16 1008 LEU A CA 1
ATOM 7909 C C . LEU A 1 1008 ? -15.031 -16.888 -19.647 1.00 41.16 1008 LEU A C 1
ATOM 7911 O O . LEU A 1 1008 ? -14.514 -17.184 -18.569 1.00 41.16 1008 LEU A O 1
ATOM 7915 N N . THR A 1 1009 ? -15.401 -17.802 -20.544 1.00 35.09 1009 THR A N 1
ATOM 7916 C CA . THR A 1 1009 ? -14.993 -19.214 -20.464 1.00 35.09 1009 THR A CA 1
ATOM 7917 C C . THR A 1 1009 ? -13.777 -19.353 -21.365 1.00 35.09 1009 THR A C 1
ATOM 7919 O O . THR A 1 1009 ? -13.888 -19.006 -22.542 1.00 35.09 1009 THR A O 1
ATOM 7922 N N . THR A 1 1010 ? -12.644 -19.771 -20.805 1.00 34.16 1010 THR A N 1
ATOM 7923 C CA . THR A 1 1010 ? -11.362 -19.896 -21.521 1.00 34.16 1010 THR A CA 1
ATOM 7924 C C . THR A 1 1010 ? -11.347 -21.108 -22.448 1.00 34.16 1010 THR A C 1
ATOM 7926 O O . THR A 1 1010 ? -11.789 -22.182 -21.978 1.00 34.16 1010 THR A O 1
#

Sequence (1010 aa):
GSGAMYQAVFWPEHEDKTNPTPNKVNWVGDVRSLLLDATGRMYEDTVQDGTLNTAEDREIVFYYSGNVKQTRGCYDTVGYRQGPDGIEGTADDFQCRGDLDPEREPCLGNSENPICSWKPECESGDPCVETMDVKYLWSANRQLREMDVLADRKIYTWNDVDNNGMVDPDKGEWFQLKTFDPTDTNNYWSTLNAAAATAANRGKVTEDFLTPDDWANFVGLDPNKTPDEMELDAIQSLTRWLLGVDQTDVDDPETDWIDRPLRSRQYFFADTGKTQEWRLGDVIHSAPTAVSKPAEAFNQIYRDPTYTKFSKYWDKRRIVIYFGGNDGMLHAVNGGFYIEDTKQFCCTKPVTVTKTVDGQDVEVEECNDPVTDGECTGTTNLGEELWAYIPYNLQPHLKCLADEYYSHKYFVDKKPRIFDVQIFAEDADHPGGWGTILVGGMRFGGATVDAKDLNDFKDNNGLEDPRQFTSSFFILDITNPDSPQLLGELTRNTDDDYVDLNFTTSTPAMVSMRDGGKDAVTSTWYLVMGNGPTSMDGTNAKDEQGRLAILPLEWLKGPIADINWTDGIPNSNTHGDKEPIRIYNELPGVKNEGGVYPVPLADNSENSSYISDIISVDYNIDASTEDSLGVRFRTDAVYFGTVDGTWHPEYPNDYYVKSGDQRFWNGGGRLFRLVTKVLDASGDEKSTTPTEWADEWADGNPVRMLADLGAPVVSAPSVGYDGYNYWIYAGTGRFYDELDKTDDGRCLPVNPACLEPQACATSACTSDPACTGTCSDRSNMAYFGIKEPIIDDKNEPAGWSLTSANKVSSFGCDDAVMTWGLIESNLDVSPYITNGLVGANPPNQSLSPDKPSGQRGLMQTDNILVGNKSGYLACWHCRMEGSEYICDNLSDEKCYRGVPAYPVLSLTEDPDSNGPIYDYDKDRYSFEKLTGYIAGTGCEDVNGDRITTGLDGWYHIFHDPRERNISTASLLGDMLYFTSYQPLMISARLKGRVSFTDSIIRPELHRLTT

Secondary structure (DSSP, 8-state):
--EEEEEEEEEEEEE-SSSSS--EEEEEEEEEEEEE-TT--EE--SSSSSB--TTTSPB-EEEEETTTTEEEEES-TTHHHHTTTT-TT-TT----TT---TTTS---S-TT-GGG---SS--TTSSEEETTTS--SEEHHHHHHHS-TTTT--EEEE--SSSSSS--GGGT-EEE--PPPTT-TT-HHHHHHHHHTTSTT---SGGGT--TTTHHHHS---TTS-HHHHHHHHHHHHHHHHHT-----SSBTTTTB-PPPP---EEEETTTTEEEE--PBP-SS---EEE-S--S-HHHHS--HHHHHHHHHSTTPPEEEEEE-TTS-EEEEEEEEEETTTTEEESSPPEEEEEEETTEEEEEEE-SSB-BTTB-TTSPPTT-EEEEEE-GGGGGGHHHHT-TT-----SS-SPPEEEEE--S-S-SSSGGG-EEEEEEE-TT----EETHHHH----STT----EEE-S-EEEEE-SSTTS-EEEEE--EESSSSB----S--SPPEEEEEEE--TT--EEEEEEEEE---SSTTS---TTPPPEEEEEEGGGGT----GGGEETTEE----GGG---S--BSS--BTTB--EEEEPPPPSSSS--EEEEEEEEE-----TT--BTTB---B--EEEEEEEE-S--PBPPS-SS---TT-B------EEEEEE---B-TTS-B----HHHHHHTSTTS--EEEEEE-SS-B-SPPEEEE-SS-EEEEEE-B--SSGGGGT---PPPPS-GGGG-TTTTTSTTGGG-TTTSPPP------EEEEEE------S---S---TT------SSSS----S-----B---------SSS------TT----TTPPTTS--EEEGGG----TTT-------PPB-SS-B------SSSPPP----S-S----S-GGGS-TTEETTTTEE-HHHHHHHHTTEEEE-TTS-EEE-SS-EEEEE-SSTT-B--S--EE-SSEEEEEEB---------TT--PPP------EEEEEE-

pLDDT: mean 74.83, std 22.05, range [23.09, 98.56]

Organism: NCBI:txid1859133

Foldseek 3Di:
DWAKDKDKDWAQKDWDPPDPDIDMDGQFIKIFIFTADPVGFTWAPQQLFQFDDPVRIATWDWDQQLLQRGIWIFRPVQQQQLAPVRHGDDPLRRDHQLRDNCVSDVPPDDPPDSSPDRDNADDVPGRIHHPVPGRTLDMLLVQLQVDPLQPAAWEWEFDPLQVFQFGDVVLVRIDTQHQDDLPDPPDDQVSSQVSSVVHPQGFRPLLLAAFLVCLCVFQNDDPVDDSVSSSSNSSNSLSCVLSQHFDPDCQDPVRRTRGDGWAFQWHQDPVVRDTTGSNGGHQDQQRKDKDAQDDPPCCPLFVFVQVVQLSVLRVFPFIWIWTDHLLQKTWTFGQATAFPVRRGGALDGWDWDWDQDPNDTDTGTDHPFIGHNQATPPGDGGSYTLHIYGYSLCSHVNSLSGHNPRDGDFHQRHHKDKDWDQQAADDDLQGLSIFIKIKTWRQRHRPKDASCVSRVPCPPVRRHNFWIRGTKIWMWGCSPVNDIDTLGMATEGVDQFFDDLARQQAAKEKWKFWDDDQFQIEIWIKIWGWRFANHQQRFHDAQAWIKIWIGTSCLSQADQDRVQDGRSGRNDHDNVRHHRNRAGDDQADPVGLTYIFTDDFDPDDRGHKIKAYKYWDWPCSDQPPDDPRGHTTGTQKMKIKMWTGGDWDFADCADDDRDSLATDGPTFMFIKMQGLWDADPVLHTHGDGSQVSQVLDPVSHSIATQEGGGAGFHAYWDWDDPPAFIKTKTWHFDDRHVNLLRCQLDFDQQDNVLRDPVPVVDPPLLPDCSSLPDGQFDLQIKIWIWTDLDDRDSDPVPDDDQDDFAADDQFPDRDRFSDSHYLHQCSRQDDDDDDDDDDDDHNPPPQPLPDAQASRAAAEPPQADQDPPAGDRDRDDFDDDDRDTDPDDDDDPDDDDDDDDPDPDDPDVDLVPNGQQADSVVRHRDPVSVCCQQQSFDIAGPVRHIDGGHTHIYMYGDDRSQWGFNYYWDDDDQKIWGWIWGRDFPPPPDPDDPDDGDTDTDTDIDIDGD

Radius of gyration: 31.62 Å; chains: 1; bounding box: 83×81×88 Å